Protein 6AHO (pdb70)

B-factor: mean 84.58, std 23.58, range [40.28, 167.99]

Foldseek 3Di:
DLQVLCVQCLPVSNVVRVVVPVVVQQVAVQVVLVVLLVQLLDPPDDVSSNLVSLVVVLVVCCAPPDDRPHHHHDLVSVVVSLVSLCVQQQDPPHDPSSNVSSLSNVLSCCLVQPVPNPPCPVVSLLCSVPPVVRLRSLVSCLVNLVRRCDLCCCAVVCPVVSLLVSLLVQLPDPPRDLSSVLSSLSSLVSSLVSCLVHDDDVCPVVVLVSLQSLLVSLLVQLPDDDDVPDVLSVLSSQLSSLQVLLSSLPRDDCVSPPVVSLVSLLVSLLVVLLVLQVVPVPLVSSFSSNLSSLSSCLSSQADDADLVSLLSVLVSQLRSQFDDPVVVCVCQVAVLVVLCVVVVVDPDDTSLNSLLSRLLRHDAVPLQSSLVSLLVVQVVCLPVLRRNLSSLSNNQSSLPNPDAHDDDPVVVSLVVSLVSLVVQLVVDPHDDSSVLSSLLSVLSSCQRCVVPDPCSLVSLVVSLVSQLVCLVPDPRLSSLLSSLVSVVSNVVRDVDCPSDPVVVLVVVLVSNLVSLVSNQVSHDDSVLLSSLVSLLVSLVSADVPDDPPSLLSSVVSLLVSCVVHLPRPSNLVSSLSSLCSSLPPDADVVLVVCCVSPLVSLLVVLVVCVVVQLEDDSVLLSSLSSLVSSLVSYPPPAFDDLVNCVSPPVSLLSQLLGDQYLSNLLSSLVSNLSNLQGHALVSCVVCVVSLLSSLLVLLDPSYDLSSVLSSLSNLLSCCNRVVPPCVVVLLVVLVSLLVSLLVDDDLVSNLSSVLSVLVSCVVPVVVNCVSQQVDDDPHDGNLQVVLQSLLVSLVPDDDQASVVSSLSSVLSVQLVLDPVQQPHWYFDDWDPVTHGDTHRSNLSSLVVLLVCLVVPPPDDDPDDDPCYGNDDDDDGSNVSSLVSLVVCVVPVGNVVVVSQVVDDVVSNVSNVVSVD

Structure (mmCIF, N/CA/C/O backbone):
data_6AHO
#
_entry.id   6AHO
#
_cell.length_a   116.623
_cell.length_b   116.623
_cell.length_c   189.015
_cell.angle_alpha   90.00
_cell.angle_beta   90.00
_cell.angle_gamma   120.00
#
_symmetry.space_group_name_H-M   'P 31 2 1'
#
loop_
_atom_site.group_PDB
_atom_site.id
_atom_site.type_symbol
_atom_site.label_atom_id
_atom_site.label_alt_id
_atom_site.label_comp_id
_atom_site.label_asym_id
_atom_site.label_entity_id
_atom_site.label_seq_id
_atom_site.pdbx_PDB_ins_code
_atom_site.Cartn_x
_atom_site.Cartn_y
_atom_site.Cartn_z
_atom_site.occupancy
_atom_site.B_iso_or_equiv
_atom_site.auth_seq_id
_atom_site.auth_comp_id
_atom_site.auth_asym_id
_atom_site.auth_atom_id
_atom_site.pdbx_PDB_model_num
ATOM 1 N N . ASP A 1 7 ? -21.081 105.429 97.706 1.00 140.82 2 ASP A N 1
ATOM 2 C CA . ASP A 1 7 ? -21.145 104.503 96.580 1.00 145.22 2 ASP A CA 1
ATOM 3 C C . ASP A 1 7 ? -19.740 104.087 96.167 1.00 149.29 2 ASP A C 1
ATOM 4 O O . ASP A 1 7 ? -19.239 103.073 96.645 1.00 146.70 2 ASP A O 1
ATOM 9 N N . ILE A 1 8 ? -19.091 104.919 95.339 1.00 153.10 3 ILE A N 1
ATOM 10 C CA . ILE A 1 8 ? -17.955 104.478 94.528 1.00 149.21 3 ILE A CA 1
ATOM 11 C C . ILE A 1 8 ? -16.716 104.140 95.362 1.00 148.23 3 ILE A C 1
ATOM 12 O O . ILE A 1 8 ? -15.914 103.292 94.947 1.00 144.93 3 ILE A O 1
ATOM 17 N N . ASN A 1 9 ? -16.540 104.745 96.540 1.00 149.91 4 ASN A N 1
ATOM 18 C CA . ASN A 1 9 ? -15.344 104.460 97.329 1.00 148.14 4 ASN A CA 1
ATOM 19 C C . ASN A 1 9 ? -15.368 103.033 97.872 1.00 151.22 4 ASN A C 1
ATOM 20 O O . ASN A 1 9 ? -14.472 102.234 97.579 1.00 148.81 4 ASN A O 1
ATOM 25 N N . GLU A 1 10 ? -16.390 102.684 98.662 1.00 156.59 5 GLU A N 1
ATOM 26 C CA . GLU A 1 10 ? -16.553 101.298 99.101 1.00 158.50 5 GLU A CA 1
ATOM 27 C C . GLU A 1 10 ? -17.148 100.398 98.020 1.00 158.26 5 GLU A C 1
ATOM 28 O O . GLU A 1 10 ? -17.360 99.196 98.273 1.00 158.80 5 GLU A O 1
ATOM 34 N N . LEU A 1 11 ? -17.466 100.974 96.851 1.00 153.64 6 LEU A N 1
ATOM 35 C CA . LEU A 1 11 ? -17.868 100.188 95.684 1.00 148.54 6 LEU A CA 1
ATOM 36 C C . LEU A 1 11 ? -16.720 99.302 95.200 1.00 146.03 6 LEU A C 1
ATOM 37 O O . LEU A 1 11 ? -16.940 98.182 94.718 1.00 147.62 6 LEU A O 1
ATOM 42 N N . ILE A 1 12 ? -15.486 99.786 95.332 1.00 142.37 7 ILE A N 1
ATOM 43 C CA . ILE A 1 12 ? -14.286 99.003 95.076 1.00 143.32 7 ILE A CA 1
ATOM 44 C C . ILE A 1 12 ? -13.486 98.688 96.346 1.00 151.82 7 ILE A C 1
ATOM 45 O O . ILE A 1 12 ? -12.534 97.909 96.272 1.00 156.31 7 ILE A O 1
ATOM 50 N N . ILE A 1 13 ? -13.867 99.190 97.531 1.00 152.75 8 ILE A N 1
ATOM 51 C CA . ILE A 1 13 ? -13.235 98.659 98.748 1.00 149.77 8 ILE A CA 1
ATOM 52 C C . ILE A 1 13 ? -13.174 97.136 98.666 1.00 151.79 8 ILE A C 1
ATOM 53 O O . ILE A 1 13 ? -12.190 96.500 99.074 1.00 151.16 8 ILE A O 1
ATOM 58 N N . GLY A 1 14 ? -14.193 96.543 98.046 1.00 152.61 9 GLY A N 1
ATOM 59 C CA . GLY A 1 14 ? -14.204 95.142 97.699 1.00 152.37 9 GLY A CA 1
ATOM 60 C C . GLY A 1 14 ? -13.321 94.771 96.523 1.00 152.21 9 GLY A C 1
ATOM 61 O O . GLY A 1 14 ? -12.493 93.863 96.651 1.00 152.86 9 GLY A O 1
ATOM 62 N N . ALA A 1 15 ? -13.477 95.448 95.377 1.00 150.56 10 ALA A N 1
ATOM 63 C CA . ALA A 1 15 ? -12.770 95.013 94.174 1.00 146.42 10 ALA A CA 1
ATOM 64 C C . ALA A 1 15 ? -11.254 95.138 94.316 1.00 149.40 10 ALA A C 1
ATOM 65 O O . ALA A 1 15 ? -10.510 94.427 93.633 1.00 149.20 10 ALA A O 1
ATOM 67 N N . GLN A 1 16 ? -10.773 96.001 95.211 1.00 150.79 11 GLN A N 1
ATOM 68 C CA . GLN A 1 16 ? -9.348 96.008 95.551 1.00 149.14 11 GLN A CA 1
ATOM 69 C C . GLN A 1 16 ? -9.089 95.151 96.794 1.00 149.80 11 GLN A C 1
ATOM 70 O O . GLN A 1 16 ? -9.296 93.935 96.785 1.00 149.75 11 GLN A O 1
ATOM 76 N N . LYS A 1 20 ? -12.441 86.272 97.804 1.00 136.38 15 LYS A N 1
ATOM 77 C CA . LYS A 1 20 ? -12.239 86.687 96.417 1.00 140.94 15 LYS A CA 1
ATOM 78 C C . LYS A 1 20 ? -13.493 86.522 95.548 1.00 149.13 15 LYS A C 1
ATOM 79 O O . LYS A 1 20 ? -13.467 86.837 94.352 1.00 140.74 15 LYS A O 1
ATOM 85 N N . HIS A 1 21 ? -14.583 86.017 96.141 1.00 159.70 16 HIS A N 1
ATOM 86 C CA . HIS A 1 21 ? -15.886 86.201 95.507 1.00 161.17 16 HIS A CA 1
ATOM 87 C C . HIS A 1 21 ? -16.223 87.685 95.444 1.00 160.78 16 HIS A C 1
ATOM 88 O O . HIS A 1 21 ? -16.762 88.166 94.438 1.00 157.09 16 HIS A O 1
ATOM 95 N N . THR A 1 22 ? -15.868 88.415 96.512 1.00 160.85 17 THR A N 1
ATOM 96 C CA . THR A 1 22 ? -16.218 89.826 96.671 1.00 159.06 17 THR A CA 1
ATOM 97 C C . THR A 1 22 ? -15.527 90.750 95.671 1.00 163.41 17 THR A C 1
ATOM 98 O O . THR A 1 22 ? -15.850 91.937 95.613 1.00 164.76 17 THR A O 1
ATOM 102 N N . ARG A 1 23 ? -14.513 90.285 94.954 1.00 163.14 18 ARG A N 1
ATOM 103 C CA . ARG A 1 23 ? -13.810 91.205 94.072 1.00 158.39 18 ARG A CA 1
ATOM 104 C C . ARG A 1 23 ? -14.598 91.338 92.785 1.00 159.37 18 ARG A C 1
ATOM 105 O O . ARG A 1 23 ? -14.864 92.454 92.304 1.00 162.81 18 ARG A O 1
ATOM 113 N N . GLU A 1 24 ? -15.027 90.182 92.245 1.00 155.96 19 GLU A N 1
ATOM 114 C CA . GLU A 1 24 ? -15.730 90.190 90.982 1.00 153.44 19 GLU A CA 1
ATOM 115 C C . GLU A 1 24 ? -17.147 90.663 91.179 1.00 155.68 19 GLU A C 1
ATOM 116 O O . GLU A 1 24 ? -17.791 91.016 90.190 1.00 156.92 19 GLU A O 1
ATOM 122 N N . VAL A 1 25 ? -17.651 90.697 92.433 1.00 155.54 20 VAL A N 1
ATOM 123 C CA . VAL A 1 25 ? -18.959 91.320 92.633 1.00 155.88 20 VAL A CA 1
ATOM 124 C C . VAL A 1 25 ? -18.947 92.626 91.882 1.00 158.72 20 VAL A C 1
ATOM 125 O O . VAL A 1 25 ? -19.724 92.825 90.954 1.00 155.36 20 VAL A O 1
ATOM 129 N N . ALA A 1 26 ? -17.866 93.354 92.062 1.00 162.21 21 ALA A N 1
ATOM 130 C CA . ALA A 1 26 ? -17.714 94.718 91.611 1.00 159.86 21 ALA A CA 1
ATOM 131 C C . ALA A 1 26 ? -16.996 94.826 90.260 1.00 158.14 21 ALA A C 1
ATOM 132 O O . ALA A 1 26 ? -17.355 95.678 89.436 1.00 158.93 21 ALA A O 1
ATOM 134 N N . GLU A 1 27 ? -15.949 94.022 90.024 1.00 156.33 22 GLU A N 1
ATOM 135 C CA . GLU A 1 27 ? -15.108 94.255 88.850 1.00 157.51 22 GLU A CA 1
ATOM 136 C C . GLU A 1 27 ? -15.905 94.061 87.545 1.00 158.91 22 GLU A C 1
ATOM 137 O O . GLU A 1 27 ? -15.581 94.703 86.526 1.00 156.97 22 GLU A O 1
ATOM 143 N N . THR A 1 28 ? -17.006 93.234 87.561 1.00 160.94 23 THR A N 1
ATOM 144 C CA . THR A 1 28 ? -17.991 93.398 86.481 1.00 156.34 23 THR A CA 1
ATOM 145 C C . THR A 1 28 ? -19.199 94.195 86.907 1.00 153.76 23 THR A C 1
ATOM 146 O O . THR A 1 28 ? -19.838 94.762 86.016 1.00 152.29 23 THR A O 1
ATOM 150 N N . GLN A 1 29 ? -19.593 94.181 88.198 1.00 155.09 24 GLN A N 1
ATOM 151 C CA . GLN A 1 29 ? -20.592 95.160 88.644 1.00 160.09 24 GLN A CA 1
ATOM 152 C C . GLN A 1 29 ? -20.299 96.503 88.011 1.00 165.66 24 GLN A C 1
ATOM 153 O O . GLN A 1 29 ? -21.129 97.079 87.301 1.00 164.51 24 GLN A O 1
ATOM 159 N N . LEU A 1 30 ? -19.071 96.974 88.215 1.00 167.99 25 LEU A N 1
ATOM 160 C CA . LEU A 1 30 ? -18.716 98.359 87.935 1.00 160.87 25 LEU A CA 1
ATOM 161 C C . LEU A 1 30 ? -18.513 98.593 86.473 1.00 151.23 25 LEU A C 1
ATOM 162 O O . LEU A 1 30 ? -18.833 99.672 85.965 1.00 148.03 25 LEU A O 1
ATOM 167 N N . LEU A 1 31 ? -17.870 97.644 85.803 1.00 145.66 26 LEU A N 1
ATOM 168 C CA . LEU A 1 31 ? -17.699 97.780 84.377 1.00 146.28 26 LEU A CA 1
ATOM 169 C C . LEU A 1 31 ? -19.033 98.104 83.728 1.00 144.20 26 LEU A C 1
ATOM 170 O O . LEU A 1 31 ? -19.105 98.966 82.843 1.00 143.53 26 LEU A O 1
ATOM 175 N N . GLN A 1 32 ? -20.104 97.441 84.184 1.00 144.55 27 GLN A N 1
ATOM 176 C CA . GLN A 1 32 ? -21.458 97.793 83.773 1.00 148.28 27 GLN A CA 1
ATOM 177 C C . GLN A 1 32 ? -21.644 99.304 83.754 1.00 151.69 27 GLN A C 1
ATOM 178 O O . GLN A 1 32 ? -21.884 99.905 82.698 1.00 151.89 27 GLN A O 1
ATOM 184 N N . TRP A 1 33 ? -21.490 99.928 84.930 1.00 151.09 28 TRP A N 1
ATOM 185 C CA . TRP A 1 33 ? -21.732 101.353 85.130 1.00 150.11 28 TRP A CA 1
ATOM 186 C C . TRP A 1 33 ? -21.215 102.209 83.995 1.00 150.12 28 TRP A C 1
ATOM 187 O O . TRP A 1 33 ? -21.976 102.957 83.372 1.00 149.83 28 TRP A O 1
ATOM 198 N N . CYS A 1 34 ? -19.900 102.143 83.764 1.00 148.39 29 CYS A N 1
ATOM 199 C CA . CYS A 1 34 ? -19.263 102.994 82.766 1.00 145.52 29 CYS A CA 1
ATOM 200 C C . CYS A 1 34 ? -19.871 102.821 81.387 1.00 145.97 29 CYS A C 1
ATOM 201 O O . CYS A 1 34 ? -19.920 103.776 80.606 1.00 153.17 29 CYS A O 1
ATOM 204 N N . ASP A 1 35 ? -20.289 101.601 81.043 1.00 142.79 30 ASP A N 1
ATOM 205 C CA . ASP A 1 35 ? -20.953 101.433 79.758 1.00 139.94 30 ASP A CA 1
ATOM 206 C C . ASP A 1 35 ? -22.287 102.155 79.744 1.00 142.68 30 ASP A C 1
ATOM 207 O O . ASP A 1 35 ? -22.712 102.645 78.692 1.00 144.09 30 ASP A O 1
ATOM 212 N N . SER A 1 36 ? -22.956 102.227 80.898 1.00 145.38 31 SER A N 1
ATOM 213 C CA . SER A 1 36 ? -24.168 103.035 81.033 1.00 151.59 31 SER A CA 1
ATOM 214 C C . SER A 1 36 ? -23.854 104.529 80.908 1.00 154.89 31 SER A C 1
ATOM 215 O O . SER A 1 36 ? -24.293 105.194 79.959 1.00 152.12 31 SER A O 1
ATOM 218 N N . ASP A 1 37 ? -23.082 105.069 81.859 1.00 157.11 32 ASP A N 1
ATOM 219 C CA . ASP A 1 37 ? -22.686 106.483 81.899 1.00 153.07 32 ASP A CA 1
ATOM 220 C C . ASP A 1 37 ? -21.199 106.529 82.250 1.00 149.20 32 ASP A C 1
ATOM 221 O O . ASP A 1 37 ? -20.840 106.434 83.430 1.00 152.32 32 ASP A O 1
ATOM 226 N N . ALA A 1 38 ? -20.336 106.677 81.235 1.00 139.41 33 ALA A N 1
ATOM 227 C CA . ALA A 1 38 ? -18.891 106.640 81.460 1.00 131.68 33 ALA A CA 1
ATOM 228 C C . ALA A 1 38 ? -18.327 107.968 81.947 1.00 134.59 33 ALA A C 1
ATOM 229 O O . ALA A 1 38 ? -17.388 107.986 82.753 1.00 131.44 33 ALA A O 1
ATOM 231 N N . SER A 1 39 ? -18.887 109.080 81.473 1.00 136.19 34 SER A N 1
ATOM 232 C CA . SER A 1 39 ? -18.236 110.372 81.645 1.00 130.67 34 SER A CA 1
ATOM 233 C C . SER A 1 39 ? -18.082 110.747 83.105 1.00 130.98 34 SER A C 1
ATOM 234 O O . SER A 1 39 ? -17.187 111.524 83.455 1.00 134.22 34 SER A O 1
ATOM 237 N N . GLN A 1 40 ? -18.934 110.217 83.973 1.00 126.47 35 GLN A N 1
ATOM 238 C CA . GLN A 1 40 ? -18.845 110.588 85.375 1.00 128.95 35 GLN A CA 1
ATOM 239 C C . GLN A 1 40 ? -18.752 109.361 86.277 1.00 128.08 35 GLN A C 1
ATOM 240 O O . GLN A 1 40 ? -19.005 109.454 87.481 1.00 123.79 35 GLN A O 1
ATOM 246 N N . VAL A 1 41 ? -18.373 108.215 85.711 1.00 127.42 36 VAL A N 1
ATOM 247 C CA . VAL A 1 41 ? -17.676 107.202 86.493 1.00 122.64 36 VAL A CA 1
ATOM 248 C C . VAL A 1 41 ? -16.173 107.473 86.473 1.00 123.10 36 VAL A C 1
ATOM 249 O O . VAL A 1 41 ? -15.483 107.225 87.466 1.00 121.53 36 VAL A O 1
ATOM 253 N N . PHE A 1 42 ? -15.655 108.005 85.363 1.00 122.99 37 PHE A N 1
ATOM 254 C CA . PHE A 1 42 ? -14.276 108.477 85.326 1.00 119.26 37 PHE A CA 1
ATOM 255 C C . PHE A 1 42 ? -14.071 109.632 86.299 1.00 120.82 37 PHE A C 1
ATOM 256 O O . PHE A 1 42 ? -13.208 109.574 87.183 1.00 116.34 37 PHE A O 1
ATOM 264 N N . LYS A 1 43 ? -14.870 110.697 86.143 1.00 120.24 38 LYS A N 1
ATOM 265 C CA . LYS A 1 43 ? -14.807 111.833 87.058 1.00 109.19 38 LYS A CA 1
ATOM 266 C C . LYS A 1 43 ? -14.900 111.383 88.505 1.00 108.84 38 LYS A C 1
ATOM 267 O O . LYS A 1 43 ? -14.225 111.937 89.376 1.00 116.00 38 LYS A O 1
ATOM 273 N N . ALA A 1 44 ? -15.730 110.377 88.784 1.00 109.25 39 ALA A N 1
ATOM 274 C CA . ALA A 1 44 ? -15.780 109.833 90.138 1.00 106.74 39 ALA A CA 1
ATOM 275 C C . ALA A 1 44 ? -14.495 109.087 90.469 1.00 108.19 39 ALA A C 1
ATOM 276 O O . ALA A 1 44 ? -13.931 109.255 91.560 1.00 103.51 39 ALA A O 1
ATOM 278 N N . LEU A 1 45 ? -14.013 108.268 89.531 1.00 109.06 40 LEU A N 1
ATOM 279 C CA . LEU A 1 45 ? -12.758 107.550 89.732 1.00 108.84 40 LEU A CA 1
ATOM 280 C C . LEU A 1 45 ? -11.592 108.515 89.864 1.00 105.80 40 LEU A C 1
ATOM 281 O O . LEU A 1 45 ? -10.780 108.404 90.793 1.00 94.69 40 LEU A O 1
ATOM 286 N N . ALA A 1 46 ? -11.491 109.454 88.916 1.00 108.12 41 ALA A N 1
ATOM 287 C CA . ALA A 1 46 ? -10.490 110.511 88.981 1.00 96.80 41 ALA A CA 1
ATOM 288 C C . ALA A 1 46 ? -10.555 111.254 90.305 1.00 98.28 41 ALA A C 1
ATOM 289 O O . ALA A 1 46 ? -9.522 111.520 90.934 1.00 90.18 41 ALA A O 1
ATOM 291 N N . ASN A 1 47 ? -11.766 111.591 90.750 1.00 98.96 42 ASN A N 1
ATOM 292 C CA . ASN A 1 47 ? -11.891 112.375 91.967 1.00 92.97 42 ASN A CA 1
ATOM 293 C C . ASN A 1 47 ? -11.307 111.639 93.153 1.00 95.04 42 ASN A C 1
ATOM 294 O O . ASN A 1 47 ? -10.765 112.277 94.055 1.00 98.19 42 ASN A O 1
ATOM 299 N N . VAL A 1 48 ? -11.353 110.307 93.150 1.00 98.04 43 VAL A N 1
ATOM 300 C CA . VAL A 1 48 ? -10.778 109.577 94.275 1.00 103.67 43 VAL A CA 1
ATOM 301 C C . VAL A 1 48 ? -9.256 109.598 94.223 1.00 103.63 43 VAL A C 1
ATOM 302 O O . VAL A 1 48 ? -8.595 109.642 95.269 1.00 106.00 43 VAL A O 1
ATOM 306 N N . ALA A 1 49 ? -8.670 109.584 93.024 1.00 101.44 44 ALA A N 1
ATOM 307 C CA . ALA A 1 49 ? -7.216 109.681 92.929 1.00 100.57 44 ALA A CA 1
ATOM 308 C C . ALA A 1 49 ? -6.730 111.075 93.291 1.00 96.93 44 ALA A C 1
ATOM 309 O O . ALA A 1 49 ? -5.653 111.224 93.880 1.00 100.81 44 ALA A O 1
ATOM 311 N N . LEU A 1 50 ? -7.520 112.098 92.970 1.00 92.44 45 LEU A N 1
ATOM 312 C CA . LEU A 1 50 ? -7.153 113.463 93.318 1.00 89.91 45 LEU A CA 1
ATOM 313 C C . LEU A 1 50 ? -7.089 113.671 94.827 1.00 95.97 45 LEU A C 1
ATOM 314 O O . LEU A 1 50 ? -6.249 114.441 95.303 1.00 97.89 45 LEU A O 1
ATOM 319 N N . GLN A 1 51 ? -7.939 112.976 95.594 1.00 112.63 46 GLN A N 1
ATOM 320 C CA . GLN A 1 51 ? -8.105 113.233 97.032 1.00 111.97 46 GLN A CA 1
ATOM 321 C C . GLN A 1 51 ? -6.941 112.642 97.825 1.00 110.51 46 GLN A C 1
ATOM 322 O O . GLN A 1 51 ? -6.793 111.417 97.905 1.00 107.21 46 GLN A O 1
ATOM 328 N N . HIS A 1 52 ? -6.140 113.505 98.460 1.00 108.38 47 HIS A N 1
ATOM 329 C CA . HIS A 1 52 ? -5.105 113.015 99.367 1.00 106.04 47 HIS A CA 1
ATOM 330 C C . HIS A 1 52 ? -5.700 112.274 100.557 1.00 113.31 47 HIS A C 1
ATOM 331 O O . HIS A 1 52 ? -4.992 111.495 101.208 1.00 106.83 47 HIS A O 1
ATOM 338 N N . GLU A 1 53 ? -6.982 112.506 100.850 1.00 123.89 48 GLU A N 1
ATOM 339 C CA . GLU A 1 53 ? -7.740 111.817 101.891 1.00 124.85 48 GLU A CA 1
ATOM 340 C C . GLU A 1 53 ? -8.050 110.365 101.526 1.00 123.23 48 GLU A C 1
ATOM 341 O O . GLU A 1 53 ? -9.217 109.959 101.561 1.00 128.89 48 GLU A O 1
ATOM 347 N N . ALA A 1 54 ? -7.046 109.561 101.181 1.00 113.91 49 ALA A N 1
ATOM 348 C CA . ALA A 1 54 ? -7.370 108.199 100.783 1.00 108.09 49 ALA A CA 1
ATOM 349 C C . ALA A 1 54 ? -6.182 107.284 101.022 1.00 115.24 49 ALA A C 1
ATOM 350 O O . ALA A 1 54 ? -5.024 107.703 100.923 1.00 118.36 49 ALA A O 1
ATOM 352 N N . SER A 1 55 ? -6.494 106.036 101.361 1.00 116.48 50 SER A N 1
ATOM 353 C CA . SER A 1 55 ? -5.497 104.981 101.328 1.00 115.68 50 SER A CA 1
ATOM 354 C C . SER A 1 55 ? -4.782 105.026 99.992 1.00 120.63 50 SER A C 1
ATOM 355 O O . SER A 1 55 ? -5.412 104.896 98.935 1.00 121.98 50 SER A O 1
ATOM 358 N N . LEU A 1 56 ? -3.468 105.248 100.046 1.00 119.20 51 LEU A N 1
ATOM 359 C CA . LEU A 1 56 ? -2.615 105.223 98.865 1.00 111.16 51 LEU A CA 1
ATOM 360 C C . LEU A 1 56 ? -2.928 103.989 98.026 1.00 113.96 51 LEU A C 1
ATOM 361 O O . LEU A 1 56 ? -2.732 103.994 96.808 1.00 122.85 51 LEU A O 1
ATOM 366 N N . GLU A 1 57 ? -3.449 102.942 98.675 1.00 114.24 52 GLU A N 1
ATOM 367 C CA . GLU A 1 57 ? -3.853 101.726 97.976 1.00 118.51 52 GLU A CA 1
ATOM 368 C C . GLU A 1 57 ? -5.063 101.972 97.076 1.00 118.98 52 GLU A C 1
ATOM 369 O O . GLU A 1 57 ? -5.066 101.577 95.902 1.00 108.04 52 GLU A O 1
ATOM 375 N N . SER A 1 58 ? -6.113 102.606 97.615 1.00 122.13 53 SER A N 1
ATOM 376 C CA . SER A 1 58 ? -7.302 102.881 96.810 1.00 121.63 53 SER A CA 1
ATOM 377 C C . SER A 1 58 ? -7.000 103.897 95.715 1.00 127.49 53 SER A C 1
ATOM 378 O O . SER A 1 58 ? -7.398 103.711 94.559 1.00 131.07 53 SER A O 1
ATOM 381 N N . ARG A 1 59 ? -6.290 104.977 96.060 1.00 122.32 54 ARG A N 1
ATOM 382 C CA . ARG A 1 59 ? -5.828 105.921 95.045 1.00 108.87 54 ARG A CA 1
ATOM 383 C C . ARG A 1 59 ? -5.003 105.222 93.975 1.00 106.18 54 ARG A C 1
ATOM 384 O O . ARG A 1 59 ? -5.218 105.431 92.775 1.00 113.36 54 ARG A O 1
ATOM 392 N N . GLN A 1 60 ? -4.036 104.398 94.391 1.00 101.53 55 GLN A N 1
ATOM 393 C CA . GLN A 1 60 ? -3.206 103.702 93.415 1.00 102.92 55 GLN A CA 1
ATOM 394 C C . GLN A 1 60 ? -4.048 102.794 92.534 1.00 108.14 55 GLN A C 1
ATOM 395 O O . GLN A 1 60 ? -3.940 102.825 91.301 1.00 105.99 55 GLN A O 1
ATOM 401 N N . PHE A 1 61 ? -4.897 101.971 93.144 1.00 109.52 56 PHE A N 1
ATOM 402 C CA . PHE A 1 61 ? -5.742 101.145 92.303 1.00 114.27 56 PHE A CA 1
ATOM 403 C C . PHE A 1 61 ? -6.726 101.997 91.518 1.00 113.86 56 PHE A C 1
ATOM 404 O O . PHE A 1 61 ? -6.996 101.693 90.352 1.00 113.44 56 PHE A O 1
ATOM 412 N N . ALA A 1 62 ? -7.246 103.075 92.117 1.00 114.48 57 ALA A N 1
ATOM 413 C CA . ALA A 1 62 ? -8.080 104.002 91.352 1.00 110.77 57 ALA A CA 1
ATOM 414 C C . ALA A 1 62 ? -7.401 104.395 90.044 1.00 107.76 57 ALA A C 1
ATOM 415 O O . ALA A 1 62 ? -8.030 104.380 88.981 1.00 103.86 57 ALA A O 1
ATOM 417 N N . LEU A 1 63 ? -6.102 104.715 90.099 1.00 114.53 58 LEU A N 1
ATOM 418 C CA . LEU A 1 63 ? -5.395 105.161 88.897 1.00 113.83 58 LEU A CA 1
ATOM 419 C C . LEU A 1 63 ? -5.183 104.017 87.913 1.00 112.03 58 LEU A C 1
ATOM 420 O O . LEU A 1 63 ? -5.292 104.215 86.695 1.00 107.38 58 LEU A O 1
ATOM 425 N N . LEU A 1 64 ? -4.869 102.817 88.422 1.00 114.11 59 LEU A N 1
ATOM 426 C CA . LEU A 1 64 ? -4.621 101.674 87.548 1.00 112.24 59 LEU A CA 1
ATOM 427 C C . LEU A 1 64 ? -5.918 101.004 87.117 1.00 112.00 59 LEU A C 1
ATOM 428 O O . LEU A 1 64 ? -5.982 100.437 86.013 1.00 112.68 59 LEU A O 1
ATOM 433 N N . SER A 1 65 ? -6.962 101.084 87.950 1.00 111.41 60 SER A N 1
ATOM 434 C CA . SER A 1 65 ? -8.291 100.774 87.442 1.00 114.74 60 SER A CA 1
ATOM 435 C C . SER A 1 65 ? -8.688 101.774 86.372 1.00 117.31 60 SER A C 1
ATOM 436 O O . SER A 1 65 ? -9.146 101.394 85.286 1.00 115.31 60 SER A O 1
ATOM 439 N N . LEU A 1 66 ? -8.525 103.062 86.674 1.00 121.68 61 LEU A N 1
ATOM 440 C CA . LEU A 1 66 ? -8.598 104.075 85.634 1.00 114.17 61 LEU A CA 1
ATOM 441 C C . LEU A 1 66 ? -7.749 103.674 84.444 1.00 120.02 61 LEU A C 1
ATOM 442 O O . LEU A 1 66 ? -8.306 103.458 83.363 1.00 128.76 61 LEU A O 1
ATOM 447 N N . ARG A 1 67 ? -6.434 103.481 84.657 1.00 123.70 62 ARG A N 1
ATOM 448 C CA . ARG A 1 67 ? -5.486 103.052 83.618 1.00 123.88 62 ARG A CA 1
ATOM 449 C C . ARG A 1 67 ? -6.100 102.086 82.582 1.00 127.40 62 ARG A C 1
ATOM 450 O O . ARG A 1 67 ? -6.200 102.425 81.397 1.00 125.73 62 ARG A O 1
ATOM 458 N N . LYS A 1 68 ? -6.533 100.886 82.995 1.00 130.40 63 LYS A N 1
ATOM 459 C CA . LYS A 1 68 ? -7.077 99.929 82.023 1.00 127.00 63 LYS A CA 1
ATOM 460 C C . LYS A 1 68 ? -8.316 100.498 81.346 1.00 124.37 63 LYS A C 1
ATOM 461 O O . LYS A 1 68 ? -8.447 100.476 80.114 1.00 115.51 63 LYS A O 1
ATOM 467 N N . LEU A 1 69 ? -9.218 101.038 82.165 1.00 125.63 64 LEU A N 1
ATOM 468 C CA . LEU A 1 69 ? -10.465 101.645 81.719 1.00 119.73 64 LEU A CA 1
ATOM 469 C C . LEU A 1 69 ? -10.277 102.581 80.525 1.00 118.93 64 LEU A C 1
ATOM 470 O O . LEU A 1 69 ? -11.036 102.507 79.547 1.00 119.82 64 LEU A O 1
ATOM 475 N N . ILE A 1 70 ? -9.262 103.462 80.581 1.00 119.36 65 ILE A N 1
ATOM 476 C CA . ILE A 1 70 ? -9.198 104.553 79.607 1.00 118.78 65 ILE A CA 1
ATOM 477 C C . ILE A 1 70 ? -9.155 104.012 78.189 1.00 124.83 65 ILE A C 1
ATOM 478 O O . ILE A 1 70 ? -9.892 104.475 77.307 1.00 131.44 65 ILE A O 1
ATOM 483 N N . THR A 1 71 ? -8.286 103.021 77.941 1.00 123.74 66 THR A N 1
ATOM 484 C CA . THR A 1 71 ? -8.043 102.651 76.550 1.00 122.35 66 THR A CA 1
ATOM 485 C C . THR A 1 71 ? -9.248 102.007 75.885 1.00 125.76 66 THR A C 1
ATOM 486 O O . THR A 1 71 ? -9.174 101.670 74.696 1.00 124.37 66 THR A O 1
ATOM 490 N N . MET A 1 72 ? -10.341 101.844 76.623 1.00 129.39 67 MET A N 1
ATOM 491 C CA . MET A 1 72 ? -11.615 101.382 76.104 1.00 126.35 67 MET A CA 1
ATOM 492 C C . MET A 1 72 ? -12.511 102.527 75.622 1.00 130.13 67 MET A C 1
ATOM 493 O O . MET A 1 72 ? -12.872 102.573 74.444 1.00 134.77 67 MET A O 1
ATOM 498 N N . TYR A 1 73 ? -12.877 103.475 76.500 1.00 129.59 68 TYR A N 1
ATOM 499 C CA . TYR A 1 73 ? -13.885 104.498 76.186 1.00 125.64 68 TYR A CA 1
ATOM 500 C C . TYR A 1 73 ? -13.309 105.847 75.818 1.00 121.45 68 TYR A C 1
ATOM 501 O O . TYR A 1 73 ? -14.080 106.782 75.580 1.00 119.05 68 TYR A O 1
ATOM 510 N N . TRP A 1 74 ? -11.993 105.993 75.782 1.00 121.97 69 TRP A N 1
ATOM 511 C CA . TRP A 1 74 ? -11.458 107.319 75.522 1.00 125.10 69 TRP A CA 1
ATOM 512 C C . TRP A 1 74 ? -11.670 107.709 74.064 1.00 127.94 69 TRP A C 1
ATOM 513 O O . TRP A 1 74 ? -12.376 108.677 73.762 1.00 131.35 69 TRP A O 1
ATOM 524 N N . SER A 1 75 ? -11.098 106.938 73.152 1.00 126.05 70 SER A N 1
ATOM 525 C CA . SER A 1 75 ? -11.193 107.178 71.722 1.00 130.17 70 SER A CA 1
ATOM 526 C C . SER A 1 75 ? -10.704 105.915 71.028 1.00 133.79 70 SER A C 1
ATOM 527 O O . SER A 1 75 ? -9.515 105.590 71.139 1.00 132.54 70 SER A O 1
ATOM 530 N N . PRO A 1 76 ? -11.580 105.154 70.341 1.00 131.08 71 PRO A N 1
ATOM 531 C CA . PRO A 1 76 ? -11.091 103.930 69.692 1.00 124.07 71 PRO A CA 1
ATOM 532 C C . PRO A 1 76 ? -9.914 104.276 68.771 1.00 122.57 71 PRO A C 1
ATOM 533 O O . PRO A 1 76 ? -10.146 104.937 67.762 1.00 126.73 71 PRO A O 1
ATOM 537 N N . GLY A 1 77 ? -8.684 103.871 69.100 1.00 120.35 72 GLY A N 1
ATOM 538 C CA . GLY A 1 77 ? -8.397 102.913 70.156 1.00 123.44 72 GLY A CA 1
ATOM 539 C C . GLY A 1 77 ? -8.465 101.574 69.451 1.00 129.18 72 GLY A C 1
ATOM 540 O O . GLY A 1 77 ? -8.866 101.549 68.292 1.00 132.00 72 GLY A O 1
ATOM 541 N N . PHE A 1 78 ? -8.087 100.470 70.096 1.00 130.78 73 PHE A N 1
ATOM 542 C CA . PHE A 1 78 ? -8.311 99.174 69.474 1.00 135.69 73 PHE A CA 1
ATOM 543 C C . PHE A 1 78 ? -9.122 98.222 70.354 1.00 132.30 73 PHE A C 1
ATOM 544 O O . PHE A 1 78 ? -9.277 97.059 69.995 1.00 134.13 73 PHE A O 1
ATOM 552 N N . GLU A 1 79 ? -9.697 98.664 71.474 1.00 125.06 74 GLU A N 1
ATOM 553 C CA . GLU A 1 79 ? -10.697 97.760 72.044 1.00 123.09 74 GLU A CA 1
ATOM 554 C C . GLU A 1 79 ? -11.756 98.439 72.913 1.00 117.28 74 GLU A C 1
ATOM 555 O O . GLU A 1 79 ? -11.919 98.106 74.094 1.00 116.77 74 GLU A O 1
ATOM 561 N N . SER A 1 80 ? -12.537 99.329 72.303 1.00 115.21 75 SER A N 1
ATOM 562 C CA . SER A 1 80 ? -13.681 99.962 72.954 1.00 113.27 75 SER A CA 1
ATOM 563 C C . SER A 1 80 ? -14.727 98.963 73.429 1.00 112.77 75 SER A C 1
ATOM 564 O O . SER A 1 80 ? -15.918 99.272 73.448 1.00 113.92 75 SER A O 1
ATOM 567 N N . ASN A 1 86 ? -18.121 107.678 74.187 1.00 107.40 81 ASN A N 1
ATOM 568 C CA . ASN A 1 86 ? -18.818 107.127 75.344 1.00 119.81 81 ASN A CA 1
ATOM 569 C C . ASN A 1 86 ? -18.465 107.932 76.606 1.00 125.26 81 ASN A C 1
ATOM 570 O O . ASN A 1 86 ? -19.102 107.766 77.647 1.00 129.13 81 ASN A O 1
ATOM 575 N N . VAL A 1 87 ? -17.463 108.816 76.498 1.00 128.19 82 VAL A N 1
ATOM 576 C CA . VAL A 1 87 ? -17.022 109.682 77.592 1.00 124.90 82 VAL A CA 1
ATOM 577 C C . VAL A 1 87 ? -16.985 111.126 77.092 1.00 122.42 82 VAL A C 1
ATOM 578 O O . VAL A 1 87 ? -16.646 111.390 75.934 1.00 129.63 82 VAL A O 1
ATOM 582 N N . GLU A 1 88 ? -17.342 112.069 77.972 1.00 112.46 83 GLU A N 1
ATOM 583 C CA . GLU A 1 88 ? -17.660 113.441 77.566 1.00 112.52 83 GLU A CA 1
ATOM 584 C C . GLU A 1 88 ? -16.400 114.307 77.504 1.00 112.17 83 GLU A C 1
ATOM 585 O O . GLU A 1 88 ? -15.427 114.062 78.224 1.00 123.28 83 GLU A O 1
ATOM 591 N N . ILE A 1 89 ? -16.439 115.340 76.649 1.00 105.89 84 ILE A N 1
ATOM 592 C CA . ILE A 1 89 ? -15.224 116.059 76.252 1.00 102.32 84 ILE A CA 1
ATOM 593 C C . ILE A 1 89 ? -14.628 116.842 77.413 1.00 111.45 84 ILE A C 1
ATOM 594 O O . ILE A 1 89 ? -13.408 116.974 77.528 1.00 109.42 84 ILE A O 1
ATOM 599 N N . ASP A 1 90 ? -15.460 117.432 78.252 1.00 116.06 85 ASP A N 1
ATOM 600 C CA . ASP A 1 90 ? -14.858 118.256 79.283 1.00 109.76 85 ASP A CA 1
ATOM 601 C C . ASP A 1 90 ? -14.490 117.462 80.534 1.00 104.77 85 ASP A C 1
ATOM 602 O O . ASP A 1 90 ? -13.776 118.002 81.384 1.00 103.23 85 ASP A O 1
ATOM 607 N N . VAL A 1 91 ? -14.937 116.206 80.672 1.00 99.90 86 VAL A N 1
ATOM 608 C CA . VAL A 1 91 ? -14.435 115.395 81.780 1.00 97.44 86 VAL A CA 1
ATOM 609 C C . VAL A 1 91 ? -13.021 114.936 81.484 1.00 94.16 86 VAL A C 1
ATOM 610 O O . VAL A 1 91 ? -12.253 114.639 82.408 1.00 104.53 86 VAL A O 1
ATOM 614 N N . LYS A 1 92 ? -12.657 114.855 80.199 1.00 91.04 87 LYS A N 1
ATOM 615 C CA . LYS A 1 92 ? -11.317 114.409 79.833 1.00 90.28 87 LYS A CA 1
ATOM 616 C C . LYS A 1 92 ? -10.302 115.515 80.079 1.00 85.12 87 LYS A C 1
ATOM 617 O O . LYS A 1 92 ? -9.214 115.255 80.602 1.00 86.40 87 LYS A O 1
ATOM 623 N N . ASP A 1 93 ? -10.660 116.765 79.751 1.00 82.19 88 ASP A N 1
ATOM 624 C CA . ASP A 1 93 ? -9.836 117.909 80.132 1.00 81.33 88 ASP A CA 1
ATOM 625 C C . ASP A 1 93 ? -9.592 117.903 81.636 1.00 92.85 88 ASP A C 1
ATOM 626 O O . ASP A 1 93 ? -8.467 118.123 82.099 1.00 102.96 88 ASP A O 1
ATOM 631 N N . PHE A 1 94 ? -10.644 117.633 82.406 1.00 84.70 89 PHE A N 1
ATOM 632 C CA . PHE A 1 94 ? -10.523 117.430 83.842 1.00 79.34 89 PHE A CA 1
ATOM 633 C C . PHE A 1 94 ? -9.564 116.289 84.165 1.00 79.27 89 PHE A C 1
ATOM 634 O O . PHE A 1 94 ? -8.678 116.431 85.017 1.00 86.03 89 PHE A O 1
ATOM 642 N N . ILE A 1 95 ? -9.715 115.148 83.486 1.00 77.79 90 ILE A N 1
ATOM 643 C CA . ILE A 1 95 ? -8.918 113.978 83.849 1.00 79.65 90 ILE A CA 1
ATOM 644 C C . ILE A 1 95 ? -7.470 114.155 83.426 1.00 81.86 90 ILE A C 1
ATOM 645 O O . ILE A 1 95 ? -6.551 113.682 84.102 1.00 80.20 90 ILE A O 1
ATOM 650 N N . ARG A 1 96 ? -7.228 114.856 82.330 1.00 87.39 91 ARG A N 1
ATOM 651 C CA . ARG A 1 96 ? -5.849 115.170 82.003 1.00 83.56 91 ARG A CA 1
ATOM 652 C C . ARG A 1 96 ? -5.230 116.119 83.022 1.00 77.33 91 ARG A C 1
ATOM 653 O O . ARG A 1 96 ? -4.056 115.968 83.379 1.00 80.98 91 ARG A O 1
ATOM 661 N N . GLU A 1 97 ? -5.989 117.121 83.476 1.00 72.37 92 GLU A N 1
ATOM 662 C CA . GLU A 1 97 ? -5.423 118.093 84.404 1.00 73.87 92 GLU A CA 1
ATOM 663 C C . GLU A 1 97 ? -5.202 117.487 85.792 1.00 71.18 92 GLU A C 1
ATOM 664 O O . GLU A 1 97 ? -4.209 117.807 86.454 1.00 62.25 92 GLU A O 1
ATOM 670 N N . VAL A 1 98 ? -6.093 116.601 86.238 1.00 68.23 93 VAL A N 1
ATOM 671 C CA . VAL A 1 98 ? -5.841 115.852 87.462 1.00 68.90 93 VAL A CA 1
ATOM 672 C C . VAL A 1 98 ? -4.600 114.979 87.303 1.00 72.30 93 VAL A C 1
ATOM 673 O O . VAL A 1 98 ? -3.779 114.856 88.225 1.00 69.19 93 VAL A O 1
ATOM 677 N N . LEU A 1 99 ? -4.431 114.380 86.123 1.00 72.97 94 LEU A N 1
ATOM 678 C CA . LEU A 1 99 ? -3.281 113.515 85.882 1.00 72.36 94 LEU A CA 1
ATOM 679 C C . LEU A 1 99 ? -1.981 114.311 85.882 1.00 74.39 94 LEU A C 1
ATOM 680 O O . LEU A 1 99 ? -0.953 113.832 86.380 1.00 71.57 94 LEU A O 1
ATOM 685 N N . LEU A 1 100 ? -1.999 115.523 85.312 1.00 66.23 95 LEU A N 1
ATOM 686 C CA . LEU A 1 100 ? -0.790 116.334 85.334 1.00 65.60 95 LEU A CA 1
ATOM 687 C C . LEU A 1 100 ? -0.489 116.816 86.750 1.00 74.05 95 LEU A C 1
ATOM 688 O O . LEU A 1 100 ? 0.681 116.910 87.136 1.00 67.46 95 LEU A O 1
ATOM 693 N N . LYS A 1 101 ? -1.527 117.092 87.543 1.00 70.00 96 LYS A N 1
ATOM 694 C CA . LYS A 1 101 ? -1.320 117.525 88.916 1.00 66.37 96 LYS A CA 1
ATOM 695 C C . LYS A 1 101 ? -0.568 116.462 89.703 1.00 67.13 96 LYS A C 1
ATOM 696 O O . LYS A 1 101 ? 0.424 116.756 90.378 1.00 64.62 96 LYS A O 1
ATOM 702 N N . LEU A 1 102 ? -1.005 115.205 89.574 1.00 67.02 97 LEU A N 1
ATOM 703 C CA . LEU A 1 102 ? -0.423 114.108 90.337 1.00 65.59 97 LEU A CA 1
ATOM 704 C C . LEU A 1 102 ? 0.971 113.770 89.839 1.00 67.62 97 LEU A C 1
ATOM 705 O O . LEU A 1 102 ? 1.908 113.616 90.630 1.00 75.36 97 LEU A O 1
ATOM 710 N N . CYS A 1 103 ? 1.128 113.673 88.519 1.00 74.15 98 CYS A N 1
ATOM 711 C CA . CYS A 1 103 ? 2.307 113.038 87.938 1.00 73.14 98 CYS A CA 1
ATOM 712 C C . CYS A 1 103 ? 3.537 113.937 87.993 1.00 72.87 98 CYS A C 1
ATOM 713 O O . CYS A 1 103 ? 4.648 113.456 88.249 1.00 71.16 98 CYS A O 1
ATOM 716 N N . LEU A 1 104 ? 3.371 115.234 87.733 1.00 73.79 99 LEU A N 1
ATOM 717 C CA . LEU A 1 104 ? 4.512 116.139 87.666 1.00 72.17 99 LEU A CA 1
ATOM 718 C C . LEU A 1 104 ? 4.974 116.641 89.032 1.00 71.79 99 LEU A C 1
ATOM 719 O O . LEU A 1 104 ? 5.969 117.368 89.085 1.00 72.53 99 LEU A O 1
ATOM 724 N N . ASN A 1 105 ? 4.302 116.292 90.131 1.00 72.59 100 ASN A N 1
ATOM 725 C CA . ASN A 1 105 ? 4.684 116.794 91.451 1.00 70.92 100 ASN A CA 1
ATOM 726 C C . ASN A 1 105 ? 5.634 115.793 92.108 1.00 67.16 100 ASN A C 1
ATOM 727 O O . ASN A 1 105 ? 5.235 114.670 92.435 1.00 67.98 100 ASN A O 1
ATOM 732 N N . ASP A 1 106 ? 6.894 116.195 92.302 1.00 66.29 101 ASP A N 1
ATOM 733 C CA . ASP A 1 106 ? 7.868 115.275 92.886 1.00 69.13 101 ASP A CA 1
ATOM 734 C C . ASP A 1 106 ? 7.468 114.834 94.292 1.00 77.00 101 ASP A C 1
ATOM 735 O O . ASP A 1 106 ? 7.741 113.687 94.683 1.00 71.44 101 ASP A O 1
ATOM 740 N N . ASN A 1 107 ? 6.808 115.720 95.055 1.00 70.45 102 ASN A N 1
ATOM 741 C CA . ASN A 1 107 ? 6.432 115.446 96.439 1.00 76.00 102 ASN A CA 1
ATOM 742 C C . ASN A 1 107 ? 5.311 114.433 96.566 1.00 75.18 102 ASN A C 1
ATOM 743 O O . ASN A 1 107 ? 5.089 113.928 97.667 1.00 95.16 102 ASN A O 1
ATOM 748 N N . GLU A 1 108 ? 4.594 114.129 95.496 1.00 71.14 103 GLU A N 1
ATOM 749 C CA . GLU A 1 108 ? 3.531 113.146 95.591 1.00 73.84 103 GLU A CA 1
ATOM 750 C C . GLU A 1 108 ? 4.133 111.749 95.770 1.00 75.07 103 GLU A C 1
ATOM 751 O O . GLU A 1 108 ? 5.350 111.560 95.711 1.00 70.01 103 GLU A O 1
ATOM 757 N N . ASN A 1 109 ? 3.277 110.771 96.052 1.00 81.85 104 ASN A N 1
ATOM 758 C CA . ASN A 1 109 ? 3.782 109.438 96.350 1.00 85.81 104 ASN A CA 1
ATOM 759 C C . ASN A 1 109 ? 4.166 108.738 95.061 1.00 87.88 104 ASN A C 1
ATOM 760 O O . ASN A 1 109 ? 3.435 108.786 94.068 1.00 89.45 104 ASN A O 1
ATOM 765 N N . THR A 1 110 ? 5.323 108.077 95.080 1.00 87.89 105 THR A N 1
ATOM 766 C CA . THR A 1 110 ? 5.880 107.562 93.839 1.00 84.43 105 THR A CA 1
ATOM 767 C C . THR A 1 110 ? 5.045 106.441 93.235 1.00 86.19 105 THR A C 1
ATOM 768 O O . THR A 1 110 ? 5.330 106.022 92.110 1.00 96.27 105 THR A O 1
ATOM 772 N N . LYS A 1 111 ? 4.024 105.949 93.934 1.00 87.90 106 LYS A N 1
ATOM 773 C CA . LYS A 1 111 ? 3.053 105.074 93.288 1.00 92.19 106 LYS A CA 1
ATOM 774 C C . LYS A 1 111 ? 1.883 105.854 92.710 1.00 86.06 106 LYS A C 1
ATOM 775 O O . LYS A 1 111 ? 1.265 105.398 91.746 1.00 97.83 106 LYS A O 1
ATOM 781 N N . ILE A 1 112 ? 1.560 107.016 93.279 1.00 79.16 107 ILE A N 1
ATOM 782 C CA . ILE A 1 112 ? 0.597 107.909 92.643 1.00 82.98 107 ILE A CA 1
ATOM 783 C C . ILE A 1 112 ? 1.157 108.428 91.329 1.00 80.24 107 ILE A C 1
ATOM 784 O O . ILE A 1 112 ? 0.475 108.433 90.297 1.00 77.98 107 ILE A O 1
ATOM 789 N N . LYS A 1 113 ? 2.409 108.889 91.360 1.00 75.33 108 LYS A N 1
ATOM 790 C CA . LYS A 1 113 ? 3.061 109.417 90.172 1.00 78.10 108 LYS A CA 1
ATOM 791 C C . LYS A 1 113 ? 3.048 108.399 89.037 1.00 92.33 108 LYS A C 1
ATOM 792 O O . LYS A 1 113 ? 2.541 108.669 87.941 1.00 84.68 108 LYS A O 1
ATOM 798 N N . ASN A 1 114 ? 3.607 107.212 89.289 1.00 98.83 109 ASN A N 1
ATOM 799 C CA . ASN A 1 114 ? 3.659 106.191 88.245 1.00 89.83 109 ASN A CA 1
ATOM 800 C C . ASN A 1 114 ? 2.263 105.819 87.776 1.00 86.56 109 ASN A C 1
ATOM 801 O O . ASN A 1 114 ? 2.024 105.664 86.575 1.00 85.66 109 ASN A O 1
ATOM 806 N N . GLY A 1 115 ? 1.329 105.670 88.717 1.00 82.96 110 GLY A N 1
ATOM 807 C CA . GLY A 1 115 ? -0.053 105.418 88.344 1.00 87.28 110 GLY A CA 1
ATOM 808 C C . GLY A 1 115 ? -0.591 106.505 87.435 1.00 89.49 110 GLY A C 1
ATOM 809 O O . GLY A 1 115 ? -1.119 106.231 86.355 1.00 100.86 110 GLY A O 1
ATOM 810 N N . ALA A 1 116 ? -0.433 107.763 87.846 1.00 78.25 111 ALA A N 1
ATOM 811 C CA . ALA A 1 116 ? -0.847 108.865 86.987 1.00 81.22 111 ALA A CA 1
ATOM 812 C C . ALA A 1 116 ? -0.022 108.908 85.698 1.00 82.02 111 ALA A C 1
ATOM 813 O O . ALA A 1 116 ? -0.542 109.237 84.621 1.00 73.64 111 ALA A O 1
ATOM 815 N N . SER A 1 117 ? 1.267 108.568 85.789 1.00 82.81 112 SER A N 1
ATOM 816 C CA . SER A 1 117 ? 2.121 108.533 84.606 1.00 81.38 112 SER A CA 1
ATOM 817 C C . SER A 1 117 ? 1.672 107.470 83.607 1.00 93.39 112 SER A C 1
ATOM 818 O O . SER A 1 117 ? 1.866 107.640 82.392 1.00 88.21 112 SER A O 1
ATOM 821 N N . TYR A 1 118 ? 1.065 106.380 84.092 1.00 97.43 113 TYR A N 1
ATOM 822 C CA . TYR A 1 118 ? 0.591 105.329 83.193 1.00 92.74 113 TYR A CA 1
ATOM 823 C C . TYR A 1 118 ? -0.593 105.807 82.374 1.00 90.26 113 TYR A C 1
ATOM 824 O O . TYR A 1 118 ? -0.656 105.592 81.161 1.00 86.45 113 TYR A O 1
ATOM 833 N N . CYS A 1 119 ? -1.579 106.405 83.036 1.00 93.98 114 CYS A N 1
ATOM 834 C CA . CYS A 1 119 ? -2.732 106.912 82.306 1.00 94.04 114 CYS A CA 1
ATOM 835 C C . CYS A 1 119 ? -2.298 107.953 81.275 1.00 93.30 114 CYS A C 1
ATOM 836 O O . CYS A 1 119 ? -2.635 107.852 80.089 1.00 98.97 114 CYS A O 1
ATOM 839 N N . ILE A 1 120 ? -1.479 108.921 81.701 1.00 89.12 115 ILE A N 1
ATOM 840 C CA . ILE A 1 120 ? -0.987 109.946 80.781 1.00 80.64 115 ILE A CA 1
ATOM 841 C C . ILE A 1 120 ? -0.362 109.310 79.543 1.00 87.81 115 ILE A C 1
ATOM 842 O O . ILE A 1 120 ? -0.647 109.730 78.414 1.00 92.18 115 ILE A O 1
ATOM 847 N N . VAL A 1 121 ? 0.495 108.292 79.720 1.00 86.53 116 VAL A N 1
ATOM 848 C CA . VAL A 1 121 ? 1.238 107.798 78.558 1.00 97.90 116 VAL A CA 1
ATOM 849 C C . VAL A 1 121 ? 0.294 107.115 77.569 1.00 96.66 116 VAL A C 1
ATOM 850 O O . VAL A 1 121 ? 0.499 107.190 76.348 1.00 81.17 116 VAL A O 1
ATOM 854 N N . GLN A 1 122 ? -0.794 106.511 78.064 1.00 94.08 117 GLN A N 1
ATOM 855 C CA . GLN A 1 122 ? -1.771 105.934 77.143 1.00 95.76 117 GLN A CA 1
ATOM 856 C C . GLN A 1 122 ? -2.630 107.014 76.472 1.00 103.55 117 GLN A C 1
ATOM 857 O O . GLN A 1 122 ? -2.813 106.994 75.245 1.00 108.29 117 GLN A O 1
ATOM 863 N N . ILE A 1 123 ? -3.156 107.976 77.247 1.00 93.36 118 ILE A N 1
ATOM 864 C CA . ILE A 1 123 ? -3.883 109.099 76.646 1.00 96.20 118 ILE A CA 1
ATOM 865 C C . ILE A 1 123 ? -3.060 109.719 75.516 1.00 87.32 118 ILE A C 1
ATOM 866 O O . ILE A 1 123 ? -3.566 109.959 74.410 1.00 87.66 118 ILE A O 1
ATOM 871 N N . SER A 1 124 ? -1.784 110.007 75.790 1.00 84.97 119 SER A N 1
ATOM 872 C CA . SER A 1 124 ? -0.908 110.641 74.812 1.00 93.05 119 SER A CA 1
ATOM 873 C C . SER A 1 124 ? -0.892 109.864 73.509 1.00 96.27 119 SER A C 1
ATOM 874 O O . SER A 1 124 ? -1.057 110.439 72.428 1.00 86.75 119 SER A O 1
ATOM 877 N N . ALA A 1 125 ? -0.684 108.549 73.598 1.00 105.74 120 ALA A N 1
ATOM 878 C CA . ALA A 1 125 ? -0.677 107.722 72.400 1.00 97.98 120 ALA A CA 1
ATOM 879 C C . ALA A 1 125 ? -1.924 107.963 71.566 1.00 98.66 120 ALA A C 1
ATOM 880 O O . ALA A 1 125 ? -1.847 108.131 70.345 1.00 91.24 120 ALA A O 1
ATOM 882 N N . VAL A 1 126 ? -3.094 108.013 72.207 1.00 131.31 121 VAL A N 1
ATOM 883 C CA . VAL A 1 126 ? -4.252 108.178 71.308 1.00 113.46 121 VAL A CA 1
ATOM 884 C C . VAL A 1 126 ? -4.385 109.641 70.929 1.00 119.26 121 VAL A C 1
ATOM 885 O O . VAL A 1 126 ? -4.391 110.007 69.736 1.00 143.89 121 VAL A O 1
ATOM 889 N N . ASP A 1 127 ? -4.441 110.499 71.945 1.00 114.55 122 ASP A N 1
ATOM 890 C CA . ASP A 1 127 ? -4.785 111.923 71.802 1.00 98.63 122 ASP A CA 1
ATOM 891 C C . ASP A 1 127 ? -3.654 112.893 71.426 1.00 97.35 122 ASP A C 1
ATOM 892 O O . ASP A 1 127 ? -3.912 114.133 71.551 1.00 89.21 122 ASP A O 1
ATOM 897 N N . PHE A 1 128 ? -2.374 112.455 71.226 1.00 89.41 123 PHE A N 1
ATOM 898 C CA . PHE A 1 128 ? -1.462 113.585 71.461 1.00 85.92 123 PHE A CA 1
ATOM 899 C C . PHE A 1 128 ? -1.559 114.632 70.364 1.00 97.64 123 PHE A C 1
ATOM 900 O O . PHE A 1 128 ? -1.958 115.762 70.675 1.00 112.16 123 PHE A O 1
ATOM 908 N N . PRO A 1 129 ? -1.216 114.333 69.097 1.00 99.90 124 PRO A N 1
ATOM 909 C CA . PRO A 1 129 ? -1.078 115.420 68.116 1.00 100.33 124 PRO A CA 1
ATOM 910 C C . PRO A 1 129 ? -2.065 116.588 68.254 1.00 113.36 124 PRO A C 1
ATOM 911 O O . PRO A 1 129 ? -1.617 117.714 68.524 1.00 118.57 124 PRO A O 1
ATOM 915 N N . ASP A 1 130 ? -3.391 116.345 68.154 1.00 113.38 125 ASP A N 1
ATOM 916 C CA . ASP A 1 130 ? -4.383 117.418 68.097 1.00 111.13 125 ASP A CA 1
ATOM 917 C C . ASP A 1 130 ? -5.341 117.486 69.284 1.00 101.90 125 ASP A C 1
ATOM 918 O O . ASP A 1 130 ? -6.118 118.444 69.371 1.00 97.25 125 ASP A O 1
ATOM 923 N N . GLN A 1 131 ? -5.343 116.504 70.177 1.00 98.89 126 GLN A N 1
ATOM 924 C CA . GLN A 1 131 ? -6.286 116.500 71.288 1.00 104.28 126 GLN A CA 1
ATOM 925 C C . GLN A 1 131 ? -5.614 116.724 72.638 1.00 98.07 126 GLN A C 1
ATOM 926 O O . GLN A 1 131 ? -6.291 116.731 73.673 1.00 100.56 126 GLN A O 1
ATOM 932 N N . TRP A 1 132 ? -4.311 116.904 72.647 1.00 90.89 127 TRP A N 1
ATOM 933 C CA . TRP A 1 132 ? -3.574 117.323 73.817 1.00 85.34 127 TRP A CA 1
ATOM 934 C C . TRP A 1 132 ? -2.421 118.178 73.317 1.00 78.35 127 TRP A C 1
ATOM 935 O O . TRP A 1 132 ? -1.262 117.775 73.448 1.00 77.30 127 TRP A O 1
ATOM 946 N N . PRO A 1 133 ? -2.687 119.330 72.691 1.00 79.49 128 PRO A N 1
ATOM 947 C CA . PRO A 1 133 ? -1.589 120.071 72.044 1.00 78.57 128 PRO A CA 1
ATOM 948 C C . PRO A 1 133 ? -0.485 120.517 72.987 1.00 83.75 128 PRO A C 1
ATOM 949 O O . PRO A 1 133 ? 0.689 120.492 72.600 1.00 97.98 128 PRO A O 1
ATOM 953 N N . GLN A 1 134 ? -0.802 120.911 74.213 1.00 82.12 129 GLN A N 1
ATOM 954 C CA . GLN A 1 134 ? 0.214 121.470 75.091 1.00 79.45 129 GLN A CA 1
ATOM 955 C C . GLN A 1 134 ? 0.910 120.422 75.952 1.00 69.87 129 GLN A C 1
ATOM 956 O O . GLN A 1 134 ? 1.758 120.790 76.774 1.00 74.37 129 GLN A O 1
ATOM 962 N N . LEU A 1 135 ? 0.600 119.132 75.751 1.00 64.72 130 LEU A N 1
ATOM 963 C CA . LEU A 1 135 ? 1.146 118.087 76.615 1.00 65.68 130 LEU A CA 1
ATOM 964 C C . LEU A 1 135 ? 2.644 118.242 76.800 1.00 65.85 130 LEU A C 1
ATOM 965 O O . LEU A 1 135 ? 3.150 118.133 77.922 1.00 81.20 130 LEU A O 1
ATOM 970 N N . LEU A 1 136 ? 3.364 118.549 75.726 1.00 66.99 131 LEU A N 1
ATOM 971 C CA . LEU A 1 136 ? 4.807 118.691 75.824 1.00 64.96 131 LEU A CA 1
ATOM 972 C C . LEU A 1 136 ? 5.231 120.043 76.363 1.00 61.96 131 LEU A C 1
ATOM 973 O O . LEU A 1 136 ? 6.146 120.101 77.187 1.00 70.48 131 LEU A O 1
ATOM 978 N N . THR A 1 137 ? 4.574 121.128 75.972 1.00 60.38 132 THR A N 1
ATOM 979 C CA . THR A 1 137 ? 4.958 122.413 76.549 1.00 68.73 132 THR A CA 1
ATOM 980 C C . THR A 1 137 ? 4.734 122.426 78.066 1.00 73.24 132 THR A C 1
ATOM 981 O O . THR A 1 137 ? 5.530 123.012 78.812 1.00 73.03 132 THR A O 1
ATOM 985 N N . VAL A 1 138 ? 3.684 121.749 78.542 1.00 62.12 133 VAL A N 1
ATOM 986 C CA . VAL A 1 138 ? 3.505 121.565 79.976 1.00 63.17 133 VAL A CA 1
ATOM 987 C C . VAL A 1 138 ? 4.703 120.818 80.557 1.00 74.76 133 VAL A C 1
ATOM 988 O O . VAL A 1 138 ? 5.343 121.274 81.513 1.00 74.83 133 VAL A O 1
ATOM 992 N N . ILE A 1 139 ? 5.035 119.665 79.964 1.00 66.78 134 ILE A N 1
ATOM 993 C CA . ILE A 1 139 ? 6.124 118.835 80.470 1.00 65.12 134 ILE A CA 1
ATOM 994 C C . ILE A 1 139 ? 7.441 119.605 80.444 1.00 73.36 134 ILE A C 1
ATOM 995 O O . ILE A 1 139 ? 8.220 119.575 81.405 1.00 76.56 134 ILE A O 1
ATOM 1000 N N . TYR A 1 140 ? 7.698 120.326 79.357 1.00 73.05 135 TYR A N 1
ATOM 1001 C CA . TYR A 1 140 ? 8.940 121.090 79.263 1.00 74.22 135 TYR A CA 1
ATOM 1002 C C . TYR A 1 140 ? 8.974 122.202 80.298 1.00 69.00 135 TYR A C 1
ATOM 1003 O O . TYR A 1 140 ? 10.031 122.499 80.873 1.00 62.79 135 TYR A O 1
ATOM 1012 N N . ASP A 1 141 ? 7.823 122.818 80.567 1.00 68.68 136 ASP A N 1
ATOM 1013 C CA . ASP A 1 141 ? 7.801 123.872 81.570 1.00 65.28 136 ASP A CA 1
ATOM 1014 C C . ASP A 1 141 ? 7.959 123.285 82.961 1.00 66.26 136 ASP A C 1
ATOM 1015 O O . ASP A 1 141 ? 8.703 123.824 83.787 1.00 69.94 136 ASP A O 1
ATOM 1020 N N . ALA A 1 142 ? 7.279 122.166 83.223 1.00 66.61 137 ALA A N 1
ATOM 1021 C CA . ALA A 1 142 ? 7.477 121.429 84.464 1.00 69.25 137 ALA A CA 1
ATOM 1022 C C . ALA A 1 142 ? 8.953 121.163 84.735 1.00 75.78 137 ALA A C 1
ATOM 1023 O O . ALA A 1 142 ? 9.419 121.337 85.865 1.00 70.31 137 ALA A O 1
ATOM 1025 N N . ILE A 1 143 ? 9.710 120.763 83.706 1.00 79.11 138 ILE A N 1
ATOM 1026 C CA . ILE A 1 143 ? 11.121 120.422 83.899 1.00 71.15 138 ILE A CA 1
ATOM 1027 C C . ILE A 1 143 ? 11.943 121.673 84.189 1.00 76.89 138 ILE A C 1
ATOM 1028 O O . ILE A 1 143 ? 12.739 121.710 85.135 1.00 83.39 138 ILE A O 1
ATOM 1033 N N . SER A 1 144 ? 11.769 122.712 83.377 1.00 75.47 139 SER A N 1
ATOM 1034 C CA . SER A 1 144 ? 12.700 123.833 83.378 1.00 76.92 139 SER A CA 1
ATOM 1035 C C . SER A 1 144 ? 12.321 124.932 84.356 1.00 76.31 139 SER A C 1
ATOM 1036 O O . SER A 1 144 ? 13.197 125.693 84.789 1.00 79.22 139 SER A O 1
ATOM 1039 N N . HIS A 1 145 ? 11.042 125.057 84.706 1.00 75.23 140 HIS A N 1
ATOM 1040 C CA . HIS A 1 145 ? 10.630 126.107 85.621 1.00 82.00 140 HIS A CA 1
ATOM 1041 C C . HIS A 1 145 ? 9.992 125.615 86.913 1.00 86.12 140 HIS A C 1
ATOM 1042 O O . HIS A 1 145 ? 9.978 126.376 87.880 1.00 94.97 140 HIS A O 1
ATOM 1049 N N . GLN A 1 146 ? 9.488 124.378 86.976 1.00 83.41 141 GLN A N 1
ATOM 1050 C CA . GLN A 1 146 ? 9.049 123.793 88.242 1.00 74.79 141 GLN A CA 1
ATOM 1051 C C . GLN A 1 146 ? 10.041 122.774 88.793 1.00 75.99 141 GLN A C 1
ATOM 1052 O O . GLN A 1 146 ? 9.718 122.083 89.760 1.00 70.82 141 GLN A O 1
ATOM 1058 N N . HIS A 1 147 ? 11.219 122.637 88.174 1.00 80.90 142 HIS A N 1
ATOM 1059 C CA . HIS A 1 147 ? 12.262 121.706 88.628 1.00 89.00 142 HIS A CA 1
ATOM 1060 C C . HIS A 1 147 ? 11.732 120.289 88.840 1.00 86.36 142 HIS A C 1
ATOM 1061 O O . HIS A 1 147 ? 12.245 119.542 89.678 1.00 89.91 142 HIS A O 1
ATOM 1068 N N . SER A 1 148 ? 10.712 119.895 88.080 1.00 74.92 143 SER A N 1
ATOM 1069 C CA . SER A 1 148 ? 10.133 118.572 88.260 1.00 63.92 143 SER A CA 1
ATOM 1070 C C . SER A 1 148 ? 11.098 117.503 87.764 1.00 68.82 143 SER A C 1
ATOM 1071 O O . SER A 1 148 ? 11.465 117.471 86.584 1.00 77.13 143 SER A O 1
ATOM 1074 N N . LEU A 1 149 ? 11.535 116.646 88.677 1.00 67.94 144 LEU A N 1
ATOM 1075 C CA . LEU A 1 149 ? 12.364 115.516 88.291 1.00 65.97 144 LEU A CA 1
ATOM 1076 C C . LEU A 1 149 ? 11.536 114.451 87.590 1.00 63.08 144 LEU A C 1
ATOM 1077 O O . LEU A 1 149 ? 11.991 113.844 86.615 1.00 70.22 144 LEU A O 1
ATOM 1082 N N . ASN A 1 150 ? 10.315 114.213 88.065 1.00 56.68 145 ASN A N 1
ATOM 1083 C CA . ASN A 1 150 ? 9.488 113.167 87.476 1.00 61.71 145 ASN A CA 1
ATOM 1084 C C . ASN A 1 150 ? 9.026 113.546 86.070 1.00 68.74 145 ASN A C 1
ATOM 1085 O O . ASN A 1 150 ? 8.764 112.667 85.239 1.00 65.71 145 ASN A O 1
ATOM 1090 N N . ALA A 1 151 ? 8.913 114.842 85.787 1.00 59.57 146 ALA A N 1
ATOM 1091 C CA . ALA A 1 151 ? 8.576 115.256 84.435 1.00 63.61 146 ALA A CA 1
ATOM 1092 C C . ALA A 1 151 ? 9.640 114.789 83.445 1.00 68.96 146 ALA A C 1
ATOM 1093 O O . ALA A 1 151 ? 9.309 114.373 82.333 1.00 59.29 146 ALA A O 1
ATOM 1095 N N . MET A 1 152 ? 10.923 114.833 83.841 1.00 70.19 147 MET A N 1
ATOM 1096 C CA . MET A 1 152 ? 11.979 114.257 83.010 1.00 64.57 147 MET A CA 1
ATOM 1097 C C . MET A 1 152 ? 11.715 112.786 82.748 1.00 69.15 147 MET A C 1
ATOM 1098 O O . MET A 1 152 ? 11.947 112.293 81.639 1.00 70.96 147 MET A O 1
ATOM 1103 N N . SER A 1 153 ? 11.251 112.064 83.768 1.00 65.72 148 SER A N 1
ATOM 1104 C CA . SER A 1 153 ? 10.986 110.640 83.608 1.00 70.90 148 SER A CA 1
ATOM 1105 C C . SER A 1 153 ? 9.779 110.406 82.712 1.00 71.87 148 SER A C 1
ATOM 1106 O O . SER A 1 153 ? 9.784 109.482 81.886 1.00 71.89 148 SER A O 1
ATOM 1109 N N . LEU A 1 154 ? 8.734 111.231 82.857 1.00 69.11 149 LEU A N 1
ATOM 1110 C CA . LEU A 1 154 ? 7.569 111.115 81.982 1.00 60.70 149 LEU A CA 1
ATOM 1111 C C . LEU A 1 154 ? 7.941 111.435 80.541 1.00 74.37 149 LEU A C 1
ATOM 1112 O O . LEU A 1 154 ? 7.519 110.740 79.607 1.00 72.75 149 LEU A O 1
ATOM 1117 N N . LEU A 1 155 ? 8.727 112.494 80.344 1.00 79.39 150 LEU A N 1
ATOM 1118 C CA . LEU A 1 155 ? 9.182 112.838 79.011 1.00 72.68 150 LEU A CA 1
ATOM 1119 C C . LEU A 1 155 ? 9.934 111.678 78.383 1.00 71.26 150 LEU A C 1
ATOM 1120 O O . LEU A 1 155 ? 9.780 111.404 77.190 1.00 62.23 150 LEU A O 1
ATOM 1125 N N . ASN A 1 156 ? 10.719 110.960 79.188 1.00 59.64 151 ASN A N 1
ATOM 1126 C CA . ASN A 1 156 ? 11.543 109.876 78.666 1.00 59.48 151 ASN A CA 1
ATOM 1127 C C . ASN A 1 156 ? 10.694 108.685 78.247 1.00 61.36 151 ASN A C 1
ATOM 1128 O O . ASN A 1 156 ? 11.042 107.967 77.310 1.00 67.05 151 ASN A O 1
ATOM 1133 N N . GLU A 1 157 ? 9.597 108.438 78.938 1.00 72.38 152 GLU A N 1
ATOM 1134 C CA . GLU A 1 157 ? 8.773 107.295 78.589 1.00 70.21 152 GLU A CA 1
ATOM 1135 C C . GLU A 1 157 ? 7.834 107.633 77.454 1.00 70.34 152 GLU A C 1
ATOM 1136 O O . GLU A 1 157 ? 7.422 106.746 76.705 1.00 73.23 152 GLU A O 1
ATOM 1142 N N . ILE A 1 158 ? 7.514 108.912 77.310 1.00 71.52 153 ILE A N 1
ATOM 1143 C CA . ILE A 1 158 ? 6.670 109.407 76.237 1.00 70.73 153 ILE A CA 1
ATOM 1144 C C . ILE A 1 158 ? 7.410 109.403 74.895 1.00 80.01 153 ILE A C 1
ATOM 1145 O O . ILE A 1 158 ? 6.796 109.201 73.842 1.00 84.26 153 ILE A O 1
ATOM 1150 N N . TYR A 1 159 ? 8.732 109.598 74.919 1.00 74.04 154 TYR A N 1
ATOM 1151 C CA . TYR A 1 159 ? 9.513 110.025 73.768 1.00 70.70 154 TYR A CA 1
ATOM 1152 C C . TYR A 1 159 ? 9.359 109.102 72.574 1.00 96.16 154 TYR A C 1
ATOM 1153 O O . TYR A 1 159 ? 8.882 109.519 71.506 1.00 98.39 154 TYR A O 1
ATOM 1162 N N . ASP A 1 160 ? 9.828 107.864 72.759 1.00 103.13 155 ASP A N 1
ATOM 1163 C CA . ASP A 1 160 ? 9.729 106.805 71.764 1.00 103.68 155 ASP A CA 1
ATOM 1164 C C . ASP A 1 160 ? 8.411 106.852 70.989 1.00 111.84 155 ASP A C 1
ATOM 1165 O O . ASP A 1 160 ? 8.403 106.911 69.750 1.00 104.81 155 ASP A O 1
ATOM 1170 N N . ASP A 1 161 ? 7.284 106.879 71.719 1.00 112.77 156 ASP A N 1
ATOM 1171 C CA . ASP A 1 161 ? 5.987 106.579 71.125 1.00 97.36 156 ASP A CA 1
ATOM 1172 C C . ASP A 1 161 ? 5.214 107.800 70.668 1.00 94.41 156 ASP A C 1
ATOM 1173 O O . ASP A 1 161 ? 4.277 107.651 69.884 1.00 112.58 156 ASP A O 1
ATOM 1178 N N . VAL A 1 162 ? 5.552 108.992 71.137 1.00 84.08 157 VAL A N 1
ATOM 1179 C CA . VAL A 1 162 ? 4.813 110.178 70.727 1.00 89.99 157 VAL A CA 1
ATOM 1180 C C . VAL A 1 162 ? 5.693 111.247 70.079 1.00 89.78 157 VAL A C 1
ATOM 1181 O O . VAL A 1 162 ? 5.186 112.005 69.237 1.00 104.67 157 VAL A O 1
ATOM 1185 N N . VAL A 1 163 ? 6.991 111.348 70.362 1.00 74.88 158 VAL A N 1
ATOM 1186 C CA . VAL A 1 163 ? 7.823 112.281 69.602 1.00 91.41 158 VAL A CA 1
ATOM 1187 C C . VAL A 1 163 ? 8.168 111.611 68.274 1.00 87.78 158 VAL A C 1
ATOM 1188 O O . VAL A 1 163 ? 8.920 110.629 68.229 1.00 88.82 158 VAL A O 1
ATOM 1192 N N . SER A 1 164 ? 7.572 112.115 67.199 1.00 88.21 159 SER A N 1
ATOM 1193 C CA . SER A 1 164 ? 7.854 111.607 65.867 1.00 88.22 159 SER A CA 1
ATOM 1194 C C . SER A 1 164 ? 9.147 112.211 65.328 1.00 86.18 159 SER A C 1
ATOM 1195 O O . SER A 1 164 ? 9.646 113.237 65.813 1.00 76.43 159 SER A O 1
ATOM 1198 N N . GLU A 1 165 ? 9.683 111.553 64.301 1.00 88.09 160 GLU A N 1
ATOM 1199 C CA . GLU A 1 165 ? 10.803 112.075 63.525 1.00 79.74 160 GLU A CA 1
ATOM 1200 C C . GLU A 1 165 ? 10.598 113.541 63.156 1.00 73.74 160 GLU A C 1
ATOM 1201 O O . GLU A 1 165 ? 11.524 114.359 63.247 1.00 72.84 160 GLU A O 1
ATOM 1207 N N . GLU A 1 166 ? 9.375 113.887 62.770 1.00 74.60 161 GLU A N 1
ATOM 1208 C CA . GLU A 1 166 ? 9.103 115.227 62.265 1.00 81.42 161 GLU A CA 1
ATOM 1209 C C . GLU A 1 166 ? 8.998 116.261 63.385 1.00 88.91 161 GLU A C 1
ATOM 1210 O O . GLU A 1 166 ? 9.537 117.370 63.255 1.00 86.61 161 GLU A O 1
ATOM 1216 N N . MET A 1 167 ? 8.309 115.925 64.486 1.00 85.99 162 MET A N 1
ATOM 1217 C CA . MET A 1 167 ? 8.294 116.809 65.654 1.00 87.71 162 MET A CA 1
ATOM 1218 C C . MET A 1 167 ? 9.685 116.998 66.232 1.00 79.60 162 MET A C 1
ATOM 1219 O O . MET A 1 167 ? 10.027 118.091 66.703 1.00 73.11 162 MET A O 1
ATOM 1224 N N . PHE A 1 168 ? 10.487 115.930 66.236 1.00 66.84 163 PHE A N 1
ATOM 1225 C CA . PHE A 1 168 ? 11.842 116.024 66.764 1.00 67.90 163 PHE A CA 1
ATOM 1226 C C . PHE A 1 168 ? 12.639 117.121 66.060 1.00 72.13 163 PHE A C 1
ATOM 1227 O O . PHE A 1 168 ? 13.251 117.976 66.712 1.00 82.51 163 PHE A O 1
ATOM 1235 N N . PHE A 1 169 ? 12.608 117.141 64.726 1.00 88.48 164 PHE A N 1
ATOM 1236 C CA . PHE A 1 169 ? 13.511 117.978 63.936 1.00 81.85 164 PHE A CA 1
ATOM 1237 C C . PHE A 1 169 ? 12.910 119.327 63.557 1.00 83.01 164 PHE A C 1
ATOM 1238 O O . PHE A 1 169 ? 13.487 120.375 63.871 1.00 93.84 164 PHE A O 1
ATOM 1246 N N . GLU A 1 170 ? 11.775 119.326 62.859 1.00 72.93 165 GLU A N 1
ATOM 1247 C CA . GLU A 1 170 ? 11.169 120.606 62.519 1.00 86.55 165 GLU A CA 1
ATOM 1248 C C . GLU A 1 170 ? 10.217 121.093 63.607 1.00 96.09 165 GLU A C 1
ATOM 1249 O O . GLU A 1 170 ? 10.173 122.296 63.890 1.00 98.54 165 GLU A O 1
ATOM 1255 N N . GLY A 1 171 ? 9.488 120.181 64.257 1.00 98.82 166 GLY A N 1
ATOM 1256 C CA . GLY A 1 171 ? 8.613 120.544 65.366 1.00 90.94 166 GLY A CA 1
ATOM 1257 C C . GLY A 1 171 ? 9.325 121.112 66.589 1.00 88.36 166 GLY A C 1
ATOM 1258 O O . GLY A 1 171 ? 8.643 121.540 67.529 1.00 92.22 166 GLY A O 1
ATOM 1259 N N . GLY A 1 172 ? 10.660 121.116 66.611 1.00 79.82 167 GLY A N 1
ATOM 1260 C CA . GLY A 1 172 ? 11.412 121.747 67.689 1.00 83.60 167 GLY A CA 1
ATOM 1261 C C . GLY A 1 172 ? 11.464 120.979 68.998 1.00 79.76 167 GLY A C 1
ATOM 1262 O O . GLY A 1 172 ? 11.976 121.506 69.999 1.00 73.66 167 GLY A O 1
ATOM 1263 N N . ILE A 1 173 ? 10.954 119.751 69.023 1.00 65.90 168 ILE A N 1
ATOM 1264 C CA . ILE A 1 173 ? 10.981 118.970 70.245 1.00 66.78 168 ILE A CA 1
ATOM 1265 C C . ILE A 1 173 ? 12.392 118.478 70.528 1.00 78.07 168 ILE A C 1
ATOM 1266 O O . ILE A 1 173 ? 12.811 118.383 71.691 1.00 89.30 168 ILE A O 1
ATOM 1271 N N . GLY A 1 174 ? 13.143 118.147 69.478 1.00 68.17 169 GLY A N 1
ATOM 1272 C CA . GLY A 1 174 ? 14.506 117.689 69.674 1.00 60.44 169 GLY A CA 1
ATOM 1273 C C . GLY A 1 174 ? 15.437 118.775 70.172 1.00 64.42 169 GLY A C 1
ATOM 1274 O O . GLY A 1 174 ? 16.341 118.505 70.967 1.00 69.16 169 GLY A O 1
ATOM 1275 N N . LEU A 1 175 ? 15.247 120.010 69.709 1.00 70.57 170 LEU A N 1
ATOM 1276 C CA . LEU A 1 175 ? 16.108 121.085 70.184 1.00 72.22 170 LEU A CA 1
ATOM 1277 C C . LEU A 1 175 ? 15.725 121.492 71.598 1.00 73.76 170 LEU A C 1
ATOM 1278 O O . LEU A 1 175 ? 16.598 121.782 72.419 1.00 71.70 170 LEU A O 1
ATOM 1283 N N . ALA A 1 176 ? 14.425 121.497 71.895 1.00 72.28 171 ALA A N 1
ATOM 1284 C CA . ALA A 1 176 ? 13.966 121.819 73.241 1.00 64.76 171 ALA A CA 1
ATOM 1285 C C . ALA A 1 176 ? 14.468 120.794 74.250 1.00 73.03 171 ALA A C 1
ATOM 1286 O O . ALA A 1 176 ? 14.902 121.154 75.351 1.00 78.91 171 ALA A O 1
ATOM 1288 N N . THR A 1 177 ? 14.420 119.511 73.891 1.00 63.01 172 THR A N 1
ATOM 1289 C CA . THR A 1 177 ? 14.928 118.471 74.776 1.00 59.81 172 THR A CA 1
ATOM 1290 C C . THR A 1 177 ? 16.422 118.631 75.010 1.00 69.13 172 THR A C 1
ATOM 1291 O O . THR A 1 177 ? 16.885 118.633 76.158 1.00 72.09 172 THR A O 1
ATOM 1295 N N . MET A 1 178 ? 17.192 118.779 73.927 1.00 68.48 173 MET A N 1
ATOM 1296 C CA . MET A 1 178 ? 18.645 118.842 74.044 1.00 65.39 173 MET A CA 1
ATOM 1297 C C . MET A 1 178 ? 19.091 120.020 74.901 1.00 69.71 173 MET A C 1
ATOM 1298 O O . MET A 1 178 ? 20.089 119.922 75.626 1.00 70.03 173 MET A O 1
ATOM 1303 N N . GLU A 1 179 ? 18.393 121.154 74.825 1.00 61.05 174 GLU A N 1
ATOM 1304 C CA . GLU A 1 179 ? 18.887 122.261 75.629 1.00 69.68 174 GLU A CA 1
ATOM 1305 C C . GLU A 1 179 ? 18.529 122.070 77.104 1.00 71.68 174 GLU A C 1
ATOM 1306 O O . GLU A 1 179 ? 19.290 122.501 77.979 1.00 69.26 174 GLU A O 1
ATOM 1312 N N . ILE A 1 180 ? 17.417 121.382 77.392 1.00 69.56 175 ILE A N 1
ATOM 1313 C CA . ILE A 1 180 ? 17.129 120.950 78.758 1.00 67.00 175 ILE A CA 1
ATOM 1314 C C . ILE A 1 180 ? 18.202 119.985 79.246 1.00 67.67 175 ILE A C 1
ATOM 1315 O O . ILE A 1 180 ? 18.776 120.164 80.327 1.00 70.05 175 ILE A O 1
ATOM 1320 N N . VAL A 1 181 ? 18.465 118.935 78.460 1.00 64.82 176 VAL A N 1
ATOM 1321 C CA . VAL A 1 181 ? 19.504 117.962 78.793 1.00 60.39 176 VAL A CA 1
ATOM 1322 C C . VAL A 1 181 ? 20.813 118.672 79.109 1.00 65.37 176 VAL A C 1
ATOM 1323 O O . VAL A 1 181 ? 21.460 118.408 80.130 1.00 77.23 176 VAL A O 1
ATOM 1327 N N . PHE A 1 182 ? 21.212 119.600 78.243 1.00 70.96 177 PHE A N 1
ATOM 1328 C CA . PHE A 1 182 ? 22.494 120.269 78.425 1.00 76.26 177 PHE A CA 1
ATOM 1329 C C . PHE A 1 182 ? 22.494 121.160 79.653 1.00 82.52 177 PHE A C 1
ATOM 1330 O O . PHE A 1 182 ? 23.534 121.312 80.308 1.00 89.63 177 PHE A O 1
ATOM 1338 N N . LYS A 1 183 ? 21.341 121.747 79.985 1.00 79.05 178 LYS A N 1
ATOM 1339 C CA . LYS A 1 183 ? 21.279 122.646 81.127 1.00 77.17 178 LYS A CA 1
ATOM 1340 C C . LYS A 1 183 ? 21.448 121.882 82.434 1.00 76.77 178 LYS A C 1
ATOM 1341 O O . LYS A 1 183 ? 22.109 122.369 83.354 1.00 91.99 178 LYS A O 1
ATOM 1347 N N . VAL A 1 184 ? 20.891 120.671 82.526 1.00 74.44 179 VAL A N 1
ATOM 1348 C CA . VAL A 1 184 ? 21.047 119.867 83.740 1.00 70.30 179 VAL A CA 1
ATOM 1349 C C . VAL A 1 184 ? 22.496 119.430 83.919 1.00 70.72 179 VAL A C 1
ATOM 1350 O O . VAL A 1 184 ? 23.023 119.432 85.036 1.00 83.93 179 VAL A O 1
ATOM 1354 N N . LEU A 1 185 ? 23.165 119.051 82.833 1.00 76.96 180 LEU A N 1
ATOM 1355 C CA . LEU A 1 185 ? 24.493 118.460 82.952 1.00 71.51 180 LEU A CA 1
ATOM 1356 C C . LEU A 1 185 ? 25.588 119.508 83.120 1.00 76.72 180 LEU A C 1
ATOM 1357 O O . LEU A 1 185 ? 26.671 119.182 83.620 1.00 69.30 180 LEU A O 1
ATOM 1362 N N . ASN A 1 186 ? 25.328 120.755 82.730 1.00 85.54 181 ASN A N 1
ATOM 1363 C CA . ASN A 1 186 ? 26.269 121.851 82.921 1.00 79.26 181 ASN A CA 1
ATOM 1364 C C . ASN A 1 186 ? 26.104 122.560 84.263 1.00 80.57 181 ASN A C 1
ATOM 1365 O O . ASN A 1 186 ? 26.890 123.461 84.569 1.00 88.68 181 ASN A O 1
ATOM 1370 N N . THR A 1 187 ? 25.104 122.187 85.058 1.00 81.62 182 THR A N 1
ATOM 1371 C CA . THR A 1 187 ? 24.854 122.796 86.362 1.00 86.77 182 THR A CA 1
ATOM 1372 C C . THR A 1 187 ? 25.493 121.947 87.449 1.00 86.42 182 THR A C 1
ATOM 1373 O O . THR A 1 187 ? 25.110 120.786 87.635 1.00 78.66 182 THR A O 1
ATOM 1377 N N . GLU A 1 188 ? 26.443 122.535 88.181 1.00 92.77 183 GLU A N 1
ATOM 1378 C CA . GLU A 1 188 ? 27.135 121.799 89.235 1.00 94.55 183 GLU A CA 1
ATOM 1379 C C . GLU A 1 188 ? 26.210 121.410 90.377 1.00 87.92 183 GLU A C 1
ATOM 1380 O O . GLU A 1 188 ? 26.577 120.565 91.200 1.00 99.73 183 GLU A O 1
ATOM 1386 N N . THR A 1 189 ? 25.022 121.998 90.447 1.00 83.04 184 THR A N 1
ATOM 1387 C CA . THR A 1 189 ? 24.139 121.813 91.587 1.00 82.84 184 THR A CA 1
ATOM 1388 C C . THR A 1 189 ? 22.940 120.924 91.287 1.00 89.32 184 THR A C 1
ATOM 1389 O O . THR A 1 189 ? 22.140 120.672 92.194 1.00 97.38 184 THR A O 1
ATOM 1393 N N . SER A 1 190 ? 22.776 120.456 90.049 1.00 84.58 185 SER A N 1
ATOM 1394 C CA . SER A 1 190 ? 21.741 119.466 89.777 1.00 77.25 185 SER A CA 1
ATOM 1395 C C . SER A 1 190 ? 22.162 118.146 90.395 1.00 69.77 185 SER A C 1
ATOM 1396 O O . SER A 1 190 ? 23.336 117.770 90.334 1.00 70.30 185 SER A O 1
ATOM 1399 N N . THR A 1 191 ? 21.219 117.453 91.030 1.00 69.88 186 THR A N 1
ATOM 1400 C CA . THR A 1 191 ? 21.610 116.224 91.705 1.00 72.34 186 THR A CA 1
ATOM 1401 C C . THR A 1 191 ? 22.044 115.183 90.684 1.00 86.23 186 THR A C 1
ATOM 1402 O O . THR A 1 191 ? 21.640 115.202 89.513 1.00 92.25 186 THR A O 1
ATOM 1406 N N . LEU A 1 192 ? 22.915 114.290 91.135 1.00 83.21 187 LEU A N 1
ATOM 1407 C CA . LEU A 1 192 ? 23.350 113.200 90.281 1.00 79.14 187 LEU A CA 1
ATOM 1408 C C . LEU A 1 192 ? 22.159 112.382 89.782 1.00 87.23 187 LEU A C 1
ATOM 1409 O O . LEU A 1 192 ? 22.157 111.915 88.637 1.00 94.21 187 LEU A O 1
ATOM 1414 N N . ILE A 1 193 ? 21.115 112.250 90.604 1.00 76.23 188 ILE A N 1
ATOM 1415 C CA . ILE A 1 193 ? 19.885 111.590 90.174 1.00 67.66 188 ILE A CA 1
ATOM 1416 C C . ILE A 1 193 ? 19.267 112.335 88.990 1.00 76.92 188 ILE A C 1
ATOM 1417 O O . ILE A 1 193 ? 18.726 111.721 88.055 1.00 79.31 188 ILE A O 1
ATOM 1422 N N . ALA A 1 194 ? 19.357 113.668 88.992 1.00 73.17 189 ALA A N 1
ATOM 1423 C CA . ALA A 1 194 ? 18.839 114.431 87.860 1.00 61.37 189 ALA A CA 1
ATOM 1424 C C . ALA A 1 194 ? 19.763 114.349 86.648 1.00 66.62 189 ALA A C 1
ATOM 1425 O O . ALA A 1 194 ? 19.295 114.458 85.509 1.00 62.25 189 ALA A O 1
ATOM 1427 N N . LYS A 1 195 ? 21.069 114.186 86.865 1.00 60.67 190 LYS A N 1
ATOM 1428 C CA . LYS A 1 195 ? 21.968 113.977 85.740 1.00 66.20 190 LYS A CA 1
ATOM 1429 C C . LYS A 1 195 ? 21.712 112.626 85.081 1.00 75.70 190 LYS A C 1
ATOM 1430 O O . LYS A 1 195 ? 21.803 112.509 83.853 1.00 81.33 190 LYS A O 1
ATOM 1436 N N . ILE A 1 196 ? 21.362 111.597 85.868 1.00 72.82 191 ILE A N 1
ATOM 1437 C CA . ILE A 1 196 ? 20.953 110.322 85.273 1.00 63.13 191 ILE A CA 1
ATOM 1438 C C . ILE A 1 196 ? 19.758 110.521 84.362 1.00 67.46 191 ILE A C 1
ATOM 1439 O O . ILE A 1 196 ? 19.701 109.966 83.257 1.00 66.00 191 ILE A O 1
ATOM 1444 N N . ALA A 1 197 ? 18.753 111.266 84.842 1.00 51.11 192 ALA A N 1
ATOM 1445 C CA . ALA A 1 197 ? 17.545 111.439 84.049 1.00 61.35 192 ALA A CA 1
ATOM 1446 C C . ALA A 1 197 ? 17.861 112.173 82.759 1.00 61.94 192 ALA A C 1
ATOM 1447 O O . ALA A 1 197 ? 17.344 111.820 81.703 1.00 58.27 192 ALA A O 1
ATOM 1449 N N . ALA A 1 198 ? 18.742 113.172 82.836 1.00 54.41 193 ALA A N 1
ATOM 1450 C CA . ALA A 1 198 ? 19.175 113.920 81.672 1.00 52.72 193 ALA A CA 1
ATOM 1451 C C . ALA A 1 198 ? 19.937 113.029 80.699 1.00 65.23 193 ALA A C 1
ATOM 1452 O O . ALA A 1 198 ? 19.730 113.110 79.478 1.00 61.98 193 ALA A O 1
ATOM 1454 N N . LEU A 1 199 ? 20.801 112.158 81.225 1.00 56.66 194 LEU A N 1
ATOM 1455 C CA . LEU A 1 199 ? 21.563 111.257 80.375 1.00 50.47 194 LEU A CA 1
ATOM 1456 C C . LEU A 1 199 ? 20.660 110.240 79.682 1.00 62.49 194 LEU A C 1
ATOM 1457 O O . LEU A 1 199 ? 20.900 109.885 78.518 1.00 62.83 194 LEU A O 1
ATOM 1462 N N . LYS A 1 200 ? 19.601 109.777 80.362 1.00 57.84 195 LYS A N 1
ATOM 1463 C CA . LYS A 1 200 ? 18.648 108.890 79.694 1.00 56.01 195 LYS A CA 1
ATOM 1464 C C . LYS A 1 200 ? 17.850 109.624 78.621 1.00 68.06 195 LYS A C 1
ATOM 1465 O O . LYS A 1 200 ? 17.488 109.020 77.602 1.00 80.18 195 LYS A O 1
ATOM 1471 N N . LEU A 1 201 ? 17.564 110.912 78.828 1.00 62.14 196 LEU A N 1
ATOM 1472 C CA . LEU A 1 201 ? 16.986 111.716 77.760 1.00 69.86 196 LEU A CA 1
ATOM 1473 C C . LEU A 1 201 ? 17.965 111.886 76.604 1.00 73.52 196 LEU A C 1
ATOM 1474 O O . LEU A 1 201 ? 17.570 111.824 75.435 1.00 64.31 196 LEU A O 1
ATOM 1479 N N . LEU A 1 202 ? 19.242 112.124 76.912 1.00 71.45 197 LEU A N 1
ATOM 1480 C CA . LEU A 1 202 ? 20.241 112.261 75.862 1.00 65.70 197 LEU A CA 1
ATOM 1481 C C . LEU A 1 202 ? 20.240 111.038 74.953 1.00 68.71 197 LEU A C 1
ATOM 1482 O O . LEU A 1 202 ? 20.226 111.165 73.722 1.00 71.72 197 LEU A O 1
ATOM 1487 N N . LYS A 1 203 ? 20.210 109.841 75.545 1.00 58.32 198 LYS A N 1
ATOM 1488 C CA . LYS A 1 203 ? 20.171 108.628 74.741 1.00 53.32 198 LYS A CA 1
ATOM 1489 C C . LYS A 1 203 ? 18.916 108.569 73.888 1.00 64.69 198 LYS A C 1
ATOM 1490 O O . LYS A 1 203 ? 18.974 108.168 72.720 1.00 65.20 198 LYS A O 1
ATOM 1496 N N . ALA A 1 204 ? 17.772 108.961 74.447 1.00 56.45 199 ALA A N 1
ATOM 1497 C CA . ALA A 1 204 ? 16.553 109.017 73.643 1.00 56.81 199 ALA A CA 1
ATOM 1498 C C . ALA A 1 204 ? 16.731 109.940 72.441 1.00 65.03 199 ALA A C 1
ATOM 1499 O O . ALA A 1 204 ? 16.262 109.639 71.332 1.00 72.69 199 ALA A O 1
ATOM 1501 N N . CYS A 1 205 ? 17.409 111.072 72.647 1.00 59.42 200 CYS A N 1
ATOM 1502 C CA . CYS A 1 205 ? 17.653 112.023 71.568 1.00 58.69 200 CYS A CA 1
ATOM 1503 C C . CYS A 1 205 ? 18.619 111.462 70.527 1.00 61.72 200 CYS A C 1
ATOM 1504 O O . CYS A 1 205 ? 18.400 111.620 69.324 1.00 58.42 200 CYS A O 1
ATOM 1507 N N . LEU A 1 206 ? 19.695 110.812 70.981 1.00 63.93 201 LEU A N 1
ATOM 1508 C CA . LEU A 1 206 ? 20.621 110.157 70.073 1.00 56.13 201 LEU A CA 1
ATOM 1509 C C . LEU A 1 206 ? 19.909 109.114 69.219 1.00 64.57 201 LEU A C 1
ATOM 1510 O O . LEU A 1 206 ? 20.225 108.957 68.030 1.00 68.30 201 LEU A O 1
ATOM 1515 N N . LEU A 1 207 ? 18.943 108.401 69.799 1.00 55.12 202 LEU A N 1
ATOM 1516 C CA . LEU A 1 207 ? 18.178 107.433 69.026 1.00 60.83 202 LEU A CA 1
ATOM 1517 C C . LEU A 1 207 ? 17.368 108.119 67.927 1.00 73.36 202 LEU A C 1
ATOM 1518 O O . LEU A 1 207 ? 17.370 107.667 66.775 1.00 64.29 202 LEU A O 1
ATOM 1523 N N . GLN A 1 208 ? 16.681 109.223 68.255 1.00 74.62 203 GLN A N 1
ATOM 1524 C CA . GLN A 1 208 ? 15.913 109.936 67.235 1.00 66.71 203 GLN A CA 1
ATOM 1525 C C . GLN A 1 208 ? 16.821 110.489 66.132 1.00 73.54 203 GLN A C 1
ATOM 1526 O O . GLN A 1 208 ? 16.431 110.522 64.962 1.00 83.73 203 GLN A O 1
ATOM 1532 N N . MET A 1 209 ? 18.022 110.954 66.491 1.00 73.09 204 MET A N 1
ATOM 1533 C CA . MET A 1 209 ? 19.014 111.419 65.525 1.00 71.40 204 MET A CA 1
ATOM 1534 C C . MET A 1 209 ? 19.703 110.281 64.783 1.00 75.16 204 MET A C 1
ATOM 1535 O O . MET A 1 209 ? 20.383 110.537 63.790 1.00 74.18 204 MET A O 1
ATOM 1540 N N . SER A 1 210 ? 19.576 109.045 65.259 1.00 82.66 205 SER A N 1
ATOM 1541 C CA . SER A 1 210 ? 20.215 107.922 64.589 1.00 79.28 205 SER A CA 1
ATOM 1542 C C . SER A 1 210 ? 19.379 107.432 63.413 1.00 97.04 205 SER A C 1
ATOM 1543 O O . SER A 1 210 ? 19.932 107.029 62.379 1.00 91.81 205 SER A O 1
ATOM 1546 N N . SER A 1 211 ? 18.047 107.451 63.560 1.00 108.07 206 SER A N 1
ATOM 1547 C CA . SER A 1 211 ? 17.137 107.191 62.446 1.00 116.33 206 SER A CA 1
ATOM 1548 C C . SER A 1 211 ? 17.035 108.426 61.547 1.00 122.19 206 SER A C 1
ATOM 1549 O O . SER A 1 211 ? 15.935 108.831 61.153 1.00 120.33 206 SER A O 1
ATOM 1552 N N . HIS A 1 212 ? 18.191 109.030 61.250 1.00 123.99 207 HIS A N 1
ATOM 1553 C CA . HIS A 1 212 ? 18.371 110.149 60.315 1.00 121.09 207 HIS A CA 1
ATOM 1554 C C . HIS A 1 212 ? 17.237 111.183 60.299 1.00 114.73 207 HIS A C 1
ATOM 1555 O O . HIS A 1 212 ? 17.413 112.307 59.811 1.00 110.85 207 HIS A O 1
ATOM 1562 N N . ASP A 1 216 ? 18.254 112.326 57.047 1.00 93.37 211 ASP A N 1
ATOM 1563 C CA . ASP A 1 216 ? 19.166 112.640 55.950 1.00 105.60 211 ASP A CA 1
ATOM 1564 C C . ASP A 1 216 ? 18.997 114.083 55.451 1.00 113.08 211 ASP A C 1
ATOM 1565 O O . ASP A 1 216 ? 19.931 114.662 54.895 1.00 117.36 211 ASP A O 1
ATOM 1570 N N . GLU A 1 217 ? 17.803 114.649 55.651 1.00 112.93 212 GLU A N 1
ATOM 1571 C CA . GLU A 1 217 ? 17.477 115.969 55.115 1.00 105.11 212 GLU A CA 1
ATOM 1572 C C . GLU A 1 217 ? 18.496 117.019 55.559 1.00 106.08 212 GLU A C 1
ATOM 1573 O O . GLU A 1 217 ? 18.971 117.011 56.699 1.00 112.80 212 GLU A O 1
ATOM 1579 N N . ALA A 1 218 ? 18.805 117.946 54.646 1.00 102.87 213 ALA A N 1
ATOM 1580 C CA . ALA A 1 218 ? 19.978 118.807 54.797 1.00 99.40 213 ALA A CA 1
ATOM 1581 C C . ALA A 1 218 ? 19.884 119.717 56.017 1.00 86.38 213 ALA A C 1
ATOM 1582 O O . ALA A 1 218 ? 20.857 119.866 56.761 1.00 87.62 213 ALA A O 1
ATOM 1584 N N . SER A 1 219 ? 18.728 120.343 56.235 1.00 88.65 214 SER A N 1
ATOM 1585 C CA . SER A 1 219 ? 18.586 121.333 57.301 1.00 90.25 214 SER A CA 1
ATOM 1586 C C . SER A 1 219 ? 18.819 120.761 58.693 1.00 100.12 214 SER A C 1
ATOM 1587 O O . SER A 1 219 ? 18.965 121.532 59.649 1.00 117.07 214 SER A O 1
ATOM 1590 N N . ARG A 1 220 ? 18.840 119.437 58.837 1.00 93.49 215 ARG A N 1
ATOM 1591 C CA . ARG A 1 220 ? 19.026 118.818 60.143 1.00 79.55 215 ARG A CA 1
ATOM 1592 C C . ARG A 1 220 ? 20.498 118.698 60.512 1.00 91.69 215 ARG A C 1
ATOM 1593 O O . ARG A 1 220 ? 20.830 118.682 61.700 1.00 107.17 215 ARG A O 1
ATOM 1601 N N . LYS A 1 221 ? 21.386 118.637 59.508 1.00 87.38 216 LYS A N 1
ATOM 1602 C CA . LYS A 1 221 ? 22.764 118.191 59.719 1.00 83.18 216 LYS A CA 1
ATOM 1603 C C . LYS A 1 221 ? 23.551 119.162 60.590 1.00 79.79 216 LYS A C 1
ATOM 1604 O O . LYS A 1 221 ? 24.475 118.742 61.302 1.00 69.19 216 LYS A O 1
ATOM 1610 N N . SER A 1 222 ? 23.206 120.452 60.539 1.00 74.83 217 SER A N 1
ATOM 1611 C CA . SER A 1 222 ? 23.808 121.417 61.446 1.00 71.68 217 SER A CA 1
ATOM 1612 C C . SER A 1 222 ? 23.367 121.156 62.877 1.00 79.16 217 SER A C 1
ATOM 1613 O O . SER A 1 222 ? 24.171 121.270 63.810 1.00 84.95 217 SER A O 1
ATOM 1616 N N . PHE A 1 223 ? 22.090 120.805 63.063 1.00 73.26 218 PHE A N 1
ATOM 1617 C CA . PHE A 1 223 ? 21.574 120.490 64.392 1.00 66.79 218 PHE A CA 1
ATOM 1618 C C . PHE A 1 223 ? 22.261 119.259 64.964 1.00 67.11 218 PHE A C 1
ATOM 1619 O O . PHE A 1 223 ? 22.760 119.283 66.098 1.00 64.89 218 PHE A O 1
ATOM 1627 N N . VAL A 1 224 ? 22.304 118.174 64.184 1.00 59.57 219 VAL A N 1
ATOM 1628 C CA . VAL A 1 224 ? 22.905 116.931 64.655 1.00 61.96 219 VAL A CA 1
ATOM 1629 C C . VAL A 1 224 ? 24.375 117.136 64.975 1.00 71.13 219 VAL A C 1
ATOM 1630 O O . VAL A 1 224 ? 24.854 116.760 66.053 1.00 80.84 219 VAL A O 1
ATOM 1634 N N . SER A 1 225 ? 25.111 117.734 64.040 1.00 61.21 220 SER A N 1
ATOM 1635 C CA . SER A 1 225 ? 26.539 117.940 64.232 1.00 64.34 220 SER A CA 1
ATOM 1636 C C . SER A 1 225 ? 26.816 118.731 65.501 1.00 71.93 220 SER A C 1
ATOM 1637 O O . SER A 1 225 ? 27.761 118.421 66.242 1.00 79.49 220 SER A O 1
ATOM 1640 N N . GLN A 1 226 ? 25.995 119.746 65.782 1.00 64.94 221 GLN A N 1
ATOM 1641 C CA . GLN A 1 226 ? 26.253 120.571 66.955 1.00 71.97 221 GLN A CA 1
ATOM 1642 C C . GLN A 1 226 ? 25.833 119.871 68.249 1.00 68.18 221 GLN A C 1
ATOM 1643 O O . GLN A 1 226 ? 26.506 120.024 69.271 1.00 62.88 221 GLN A O 1
ATOM 1649 N N . CYS A 1 227 ? 24.769 119.064 68.218 1.00 65.14 222 CYS A N 1
ATOM 1650 C CA . CYS A 1 227 ? 24.380 118.324 69.412 1.00 67.01 222 CYS A CA 1
ATOM 1651 C C . CYS A 1 227 ? 25.372 117.217 69.733 1.00 76.28 222 CYS A C 1
ATOM 1652 O O . CYS A 1 227 ? 25.592 116.916 70.909 1.00 85.32 222 CYS A O 1
ATOM 1655 N N . LEU A 1 228 ? 25.976 116.598 68.713 1.00 77.83 223 LEU A N 1
ATOM 1656 C CA . LEU A 1 228 ? 26.995 115.584 68.968 1.00 71.41 223 LEU A CA 1
ATOM 1657 C C . LEU A 1 228 ? 28.245 116.203 69.570 1.00 75.57 223 LEU A C 1
ATOM 1658 O O . LEU A 1 228 ? 28.846 115.635 70.490 1.00 82.95 223 LEU A O 1
ATOM 1663 N N . ALA A 1 229 ? 28.653 117.366 69.055 1.00 76.49 224 ALA A N 1
ATOM 1664 C CA . ALA A 1 229 ? 29.861 118.018 69.541 1.00 63.39 224 ALA A CA 1
ATOM 1665 C C . ALA A 1 229 ? 29.687 118.494 70.978 1.00 70.85 224 ALA A C 1
ATOM 1666 O O . ALA A 1 229 ? 30.556 118.260 71.828 1.00 75.44 224 ALA A O 1
ATOM 1668 N N . THR A 1 230 ? 28.572 119.180 71.266 1.00 72.73 225 THR A N 1
ATOM 1669 C CA . THR A 1 230 ? 28.298 119.583 72.645 1.00 75.49 225 THR A CA 1
ATOM 1670 C C . THR A 1 230 ? 28.213 118.365 73.555 1.00 72.86 225 THR A C 1
ATOM 1671 O O . THR A 1 230 ? 28.749 118.381 74.665 1.00 70.77 225 THR A O 1
ATOM 1675 N N . SER A 1 231 ? 27.556 117.291 73.085 1.00 65.64 226 SER A N 1
ATOM 1676 C CA . SER A 1 231 ? 27.451 116.068 73.872 1.00 57.93 226 SER A CA 1
ATOM 1677 C C . SER A 1 231 ? 28.818 115.495 74.191 1.00 65.42 226 SER A C 1
ATOM 1678 O O . SER A 1 231 ? 29.070 115.079 75.327 1.00 67.40 226 SER A O 1
ATOM 1681 N N . LEU A 1 232 ? 29.717 115.458 73.207 1.00 60.57 227 LEU A N 1
ATOM 1682 C CA . LEU A 1 232 ? 31.024 114.880 73.486 1.00 61.92 227 LEU A CA 1
ATOM 1683 C C . LEU A 1 232 ? 31.823 115.720 74.481 1.00 70.17 227 LEU A C 1
ATOM 1684 O O . LEU A 1 232 ? 32.600 115.163 75.269 1.00 74.04 227 LEU A O 1
ATOM 1689 N N . GLN A 1 233 ? 31.642 117.045 74.493 1.00 61.68 228 GLN A N 1
ATOM 1690 C CA . GLN A 1 233 ? 32.431 117.814 75.448 1.00 68.58 228 GLN A CA 1
ATOM 1691 C C . GLN A 1 233 ? 31.839 117.720 76.848 1.00 69.35 228 GLN A C 1
ATOM 1692 O O . GLN A 1 233 ? 32.580 117.631 77.833 1.00 67.34 228 GLN A O 1
ATOM 1698 N N . ILE A 1 234 ? 30.511 117.680 76.952 1.00 70.28 229 ILE A N 1
ATOM 1699 C CA . ILE A 1 234 ? 29.870 117.577 78.255 1.00 68.68 229 ILE A CA 1
ATOM 1700 C C . ILE A 1 234 ? 30.150 116.213 78.889 1.00 79.21 229 ILE A C 1
ATOM 1701 O O . ILE A 1 234 ? 30.481 116.122 80.077 1.00 84.19 229 ILE A O 1
ATOM 1706 N N . LEU A 1 235 ? 30.031 115.133 78.110 1.00 71.32 230 LEU A N 1
ATOM 1707 C CA . LEU A 1 235 ? 30.348 113.811 78.641 1.00 60.99 230 LEU A CA 1
ATOM 1708 C C . LEU A 1 235 ? 31.809 113.679 79.050 1.00 70.53 230 LEU A C 1
ATOM 1709 O O . LEU A 1 235 ? 32.123 112.839 79.902 1.00 83.37 230 LEU A O 1
ATOM 1714 N N . GLY A 1 236 ? 32.711 114.476 78.472 1.00 65.41 231 GLY A N 1
ATOM 1715 C CA . GLY A 1 236 ? 34.090 114.461 78.937 1.00 61.99 231 GLY A CA 1
ATOM 1716 C C . GLY A 1 236 ? 34.245 115.125 80.296 1.00 73.10 231 GLY A C 1
ATOM 1717 O O . GLY A 1 236 ? 34.949 114.615 81.173 1.00 70.55 231 GLY A O 1
ATOM 1718 N N . GLN A 1 237 ? 33.584 116.269 80.488 1.00 73.46 232 GLN A N 1
ATOM 1719 C CA . GLN A 1 237 ? 33.632 116.953 81.772 1.00 73.60 232 GLN A CA 1
ATOM 1720 C C . GLN A 1 237 ? 32.890 116.156 82.834 1.00 82.35 232 GLN A C 1
ATOM 1721 O O . GLN A 1 237 ? 33.310 116.120 84.000 1.00 89.05 232 GLN A O 1
ATOM 1727 N N . LEU A 1 238 ? 31.789 115.502 82.449 1.00 79.83 233 LEU A N 1
ATOM 1728 C CA . LEU A 1 238 ? 31.061 114.656 83.392 1.00 75.54 233 LEU A CA 1
ATOM 1729 C C . LEU A 1 238 ? 31.931 113.513 83.906 1.00 82.49 233 LEU A C 1
ATOM 1730 O O . LEU A 1 238 ? 31.857 113.149 85.085 1.00 79.42 233 LEU A O 1
ATOM 1735 N N . LEU A 1 239 ? 32.761 112.933 83.039 1.00 88.95 234 LEU A N 1
ATOM 1736 C CA . LEU A 1 239 ? 33.605 111.834 83.480 1.00 76.29 234 LEU A CA 1
ATOM 1737 C C . LEU A 1 239 ? 34.781 112.281 84.336 1.00 81.01 234 LEU A C 1
ATOM 1738 O O . LEU A 1 239 ? 35.570 111.418 84.742 1.00 77.70 234 LEU A O 1
ATOM 1743 N N . THR A 1 240 ? 34.930 113.576 84.628 1.00 84.27 235 THR A N 1
ATOM 1744 C CA . THR A 1 240 ? 36.010 114.033 85.499 1.00 86.23 235 THR A CA 1
ATOM 1745 C C . THR A 1 240 ? 35.552 114.393 86.911 1.00 83.92 235 THR A C 1
ATOM 1746 O O . THR A 1 240 ? 36.396 114.745 87.738 1.00 85.68 235 THR A O 1
ATOM 1750 N N . LEU A 1 241 ? 34.257 114.312 87.211 1.00 79.16 236 LEU A N 1
ATOM 1751 C CA . LEU A 1 241 ? 33.793 114.508 88.582 1.00 80.68 236 LEU A CA 1
ATOM 1752 C C . LEU A 1 241 ? 34.228 113.342 89.455 1.00 95.08 236 LEU A C 1
ATOM 1753 O O . LEU A 1 241 ? 34.271 112.195 89.005 1.00 104.95 236 LEU A O 1
ATOM 1758 N N . ASN A 1 242 ? 34.572 113.640 90.713 1.00 98.02 237 ASN A N 1
ATOM 1759 C CA . ASN A 1 242 ? 35.005 112.623 91.675 1.00 97.68 237 ASN A CA 1
ATOM 1760 C C . ASN A 1 242 ? 34.185 112.815 92.942 1.00 100.02 237 ASN A C 1
ATOM 1761 O O . ASN A 1 242 ? 34.636 113.458 93.892 1.00 111.34 237 ASN A O 1
ATOM 1766 N N . PHE A 1 243 ? 32.983 112.236 92.955 1.00 93.95 238 PHE A N 1
ATOM 1767 C CA . PHE A 1 243 ? 32.131 112.221 94.139 1.00 100.07 238 PHE A CA 1
ATOM 1768 C C . PHE A 1 243 ? 32.826 111.486 95.278 1.00 100.23 238 PHE A C 1
ATOM 1769 O O . PHE A 1 243 ? 33.973 111.045 95.140 1.00 104.61 238 PHE A O 1
ATOM 1777 N N . GLY A 1 244 ? 32.147 111.333 96.401 1.00 93.89 239 GLY A N 1
ATOM 1778 C CA . GLY A 1 244 ? 32.656 110.538 97.494 1.00 99.85 239 GLY A CA 1
ATOM 1779 C C . GLY A 1 244 ? 32.204 109.101 97.377 1.00 99.73 239 GLY A C 1
ATOM 1780 O O . GLY A 1 244 ? 31.892 108.601 96.292 1.00 95.30 239 GLY A O 1
ATOM 1781 N N . ASN A 1 245 ? 32.176 108.422 98.524 1.00 100.10 240 ASN A N 1
ATOM 1782 C CA . ASN A 1 245 ? 31.411 107.192 98.667 1.00 95.96 240 ASN A CA 1
ATOM 1783 C C . ASN A 1 245 ? 29.932 107.471 98.858 1.00 94.45 240 ASN A C 1
ATOM 1784 O O . ASN A 1 245 ? 29.182 106.572 99.268 1.00 92.98 240 ASN A O 1
ATOM 1789 N N . VAL A 1 246 ? 29.521 108.699 98.525 1.00 98.45 241 VAL A N 1
ATOM 1790 C CA . VAL A 1 246 ? 28.234 109.231 98.964 1.00 101.27 241 VAL A CA 1
ATOM 1791 C C . VAL A 1 246 ? 27.088 108.339 98.489 1.00 109.83 241 VAL A C 1
ATOM 1792 O O . VAL A 1 246 ? 26.224 107.940 99.283 1.00 125.25 241 VAL A O 1
ATOM 1796 N N . ASP A 1 247 ? 27.070 107.992 97.198 1.00 89.89 242 ASP A N 1
ATOM 1797 C CA . ASP A 1 247 ? 26.155 106.958 96.718 1.00 91.68 242 ASP A CA 1
ATOM 1798 C C . ASP A 1 247 ? 26.812 106.316 95.498 1.00 91.29 242 ASP A C 1
ATOM 1799 O O . ASP A 1 247 ? 26.782 106.886 94.405 1.00 93.64 242 ASP A O 1
ATOM 1804 N N . VAL A 1 248 ? 27.388 105.127 95.684 1.00 79.26 243 VAL A N 1
ATOM 1805 C CA . VAL A 1 248 ? 28.165 104.563 94.590 1.00 86.33 243 VAL A CA 1
ATOM 1806 C C . VAL A 1 248 ? 27.304 103.762 93.626 1.00 87.15 243 VAL A C 1
ATOM 1807 O O . VAL A 1 248 ? 27.709 103.574 92.477 1.00 87.32 243 VAL A O 1
ATOM 1811 N N . ILE A 1 249 ? 26.123 103.292 94.035 1.00 79.92 244 ILE A N 1
ATOM 1812 C CA . ILE A 1 249 ? 25.250 102.655 93.056 1.00 74.47 244 ILE A CA 1
ATOM 1813 C C . ILE A 1 249 ? 24.723 103.689 92.061 1.00 73.51 244 ILE A C 1
ATOM 1814 O O . ILE A 1 249 ? 24.647 103.426 90.859 1.00 82.60 244 ILE A O 1
ATOM 1819 N N . SER A 1 250 ? 24.384 104.884 92.529 1.00 66.77 245 SER A N 1
ATOM 1820 C CA . SER A 1 250 ? 24.048 105.937 91.587 1.00 61.43 245 SER A CA 1
ATOM 1821 C C . SER A 1 250 ? 25.284 106.427 90.842 1.00 76.81 245 SER A C 1
ATOM 1822 O O . SER A 1 250 ? 25.203 106.780 89.655 1.00 82.80 245 SER A O 1
ATOM 1825 N N . GLN A 1 251 ? 26.441 106.441 91.506 1.00 75.05 246 GLN A N 1
ATOM 1826 C CA . GLN A 1 251 ? 27.678 106.808 90.821 1.00 71.65 246 GLN A CA 1
ATOM 1827 C C . GLN A 1 251 ? 27.922 105.900 89.626 1.00 73.50 246 GLN A C 1
ATOM 1828 O O . GLN A 1 251 ? 28.292 106.365 88.541 1.00 76.23 246 GLN A O 1
ATOM 1834 N N . LEU A 1 252 ? 27.720 104.593 89.810 1.00 63.08 247 LEU A N 1
ATOM 1835 C CA . LEU A 1 252 ? 27.993 103.649 88.739 1.00 69.54 247 LEU A CA 1
ATOM 1836 C C . LEU A 1 252 ? 26.906 103.653 87.672 1.00 71.52 247 LEU A C 1
ATOM 1837 O O . LEU A 1 252 ? 27.200 103.351 86.507 1.00 74.46 247 LEU A O 1
ATOM 1842 N N . LYS A 1 253 ? 25.659 103.983 88.032 1.00 57.36 248 LYS A N 1
ATOM 1843 C CA . LYS A 1 253 ? 24.636 104.124 87.002 1.00 61.37 248 LYS A CA 1
ATOM 1844 C C . LYS A 1 253 ? 24.849 105.387 86.180 1.00 68.90 248 LYS A C 1
ATOM 1845 O O . LYS A 1 253 ? 24.559 105.399 84.979 1.00 80.92 248 LYS A O 1
ATOM 1851 N N . PHE A 1 254 ? 25.366 106.440 86.811 1.00 61.41 249 PHE A N 1
ATOM 1852 C CA . PHE A 1 254 ? 25.893 107.610 86.114 1.00 54.53 249 PHE A CA 1
ATOM 1853 C C . PHE A 1 254 ? 26.941 107.231 85.082 1.00 62.37 249 PHE A C 1
ATOM 1854 O O . PHE A 1 254 ? 26.828 107.574 83.900 1.00 66.60 249 PHE A O 1
ATOM 1862 N N . LYS A 1 255 ? 27.983 106.526 85.514 1.00 62.97 250 LYS A N 1
ATOM 1863 C CA . LYS A 1 255 ? 29.068 106.230 84.587 1.00 62.38 250 LYS A CA 1
ATOM 1864 C C . LYS A 1 255 ? 28.608 105.310 83.469 1.00 59.78 250 LYS A C 1
ATOM 1865 O O . LYS A 1 255 ? 29.024 105.484 82.319 1.00 70.94 250 LYS A O 1
ATOM 1871 N N . SER A 1 256 ? 27.748 104.332 83.769 1.00 54.00 251 SER A N 1
ATOM 1872 C CA . SER A 1 256 ? 27.405 103.384 82.720 1.00 63.15 251 SER A CA 1
ATOM 1873 C C . SER A 1 256 ? 26.546 104.038 81.644 1.00 68.82 251 SER A C 1
ATOM 1874 O O . SER A 1 256 ? 26.673 103.688 80.468 1.00 70.55 251 SER A O 1
ATOM 1877 N N . ILE A 1 257 ? 25.704 105.007 82.012 1.00 61.15 252 ILE A N 1
ATOM 1878 C CA . ILE A 1 257 ? 24.901 105.679 81.001 1.00 64.14 252 ILE A CA 1
ATOM 1879 C C . ILE A 1 257 ? 25.752 106.671 80.201 1.00 68.61 252 ILE A C 1
ATOM 1880 O O . ILE A 1 257 ? 25.473 106.914 79.015 1.00 62.32 252 ILE A O 1
ATOM 1885 N N . ILE A 1 258 ? 26.812 107.234 80.798 1.00 55.20 253 ILE A N 1
ATOM 1886 C CA . ILE A 1 258 ? 27.742 108.035 80.006 1.00 49.16 253 ILE A CA 1
ATOM 1887 C C . ILE A 1 258 ? 28.417 107.161 78.956 1.00 60.73 253 ILE A C 1
ATOM 1888 O O . ILE A 1 258 ? 28.379 107.458 77.757 1.00 64.35 253 ILE A O 1
ATOM 1893 N N . TYR A 1 259 ? 29.020 106.051 79.385 1.00 52.44 254 TYR A N 1
ATOM 1894 C CA . TYR A 1 259 ? 29.693 105.188 78.428 1.00 50.21 254 TYR A CA 1
ATOM 1895 C C . TYR A 1 259 ? 28.721 104.577 77.424 1.00 56.59 254 TYR A C 1
ATOM 1896 O O . TYR A 1 259 ? 29.098 104.341 76.269 1.00 58.78 254 TYR A O 1
ATOM 1905 N N . GLU A 1 260 ? 27.468 104.362 77.812 1.00 47.77 255 GLU A N 1
ATOM 1906 C CA . GLU A 1 260 ? 26.510 103.856 76.840 1.00 49.21 255 GLU A CA 1
ATOM 1907 C C . GLU A 1 260 ? 26.222 104.895 75.749 1.00 56.64 255 GLU A C 1
ATOM 1908 O O . GLU A 1 260 ? 26.124 104.549 74.566 1.00 60.47 255 GLU A O 1
ATOM 1914 N N . ASN A 1 261 ? 26.099 106.174 76.127 1.00 55.42 256 ASN A N 1
ATOM 1915 C CA . ASN A 1 261 ? 25.934 107.238 75.145 1.00 53.62 256 ASN A CA 1
ATOM 1916 C C . ASN A 1 261 ? 27.180 107.388 74.272 1.00 68.53 256 ASN A C 1
ATOM 1917 O O . ASN A 1 261 ? 27.077 107.573 73.046 1.00 65.09 256 ASN A O 1
ATOM 1922 N N . LEU A 1 262 ? 28.366 107.316 74.888 1.00 61.25 257 LEU A N 1
ATOM 1923 C CA . LEU A 1 262 ? 29.608 107.370 74.123 1.00 61.84 257 LEU A CA 1
ATOM 1924 C C . LEU A 1 262 ? 29.651 106.270 73.065 1.00 64.97 257 LEU A C 1
ATOM 1925 O O . LEU A 1 262 ? 29.907 106.548 71.893 1.00 62.32 257 LEU A O 1
ATOM 1930 N N . VAL A 1 263 ? 29.396 105.014 73.463 1.00 67.35 258 VAL A N 1
ATOM 1931 C CA . VAL A 1 263 ? 29.295 103.917 72.501 1.00 56.62 258 VAL A CA 1
ATOM 1932 C C . VAL A 1 263 ? 28.363 104.296 71.361 1.00 63.37 258 VAL A C 1
ATOM 1933 O O . VAL A 1 263 ? 28.664 104.076 70.181 1.00 57.06 258 VAL A O 1
ATOM 1937 N N . PHE A 1 264 ? 27.210 104.869 71.701 1.00 58.16 259 PHE A N 1
ATOM 1938 C CA . PHE A 1 264 ? 26.197 105.108 70.683 1.00 59.14 259 PHE A CA 1
ATOM 1939 C C . PHE A 1 264 ? 26.639 106.187 69.690 1.00 62.04 259 PHE A C 1
ATOM 1940 O O . PHE A 1 264 ? 26.387 106.063 68.489 1.00 67.33 259 PHE A O 1
ATOM 1948 N N . ILE A 1 265 ? 27.290 107.249 70.171 1.00 63.78 260 ILE A N 1
ATOM 1949 C CA . ILE A 1 265 ? 27.817 108.280 69.285 1.00 58.83 260 ILE A CA 1
ATOM 1950 C C . ILE A 1 265 ? 28.916 107.712 68.403 1.00 59.46 260 ILE A C 1
ATOM 1951 O O . ILE A 1 265 ? 28.965 107.984 67.197 1.00 65.14 260 ILE A O 1
ATOM 1956 N N . LYS A 1 266 ? 29.804 106.905 68.984 1.00 55.44 261 LYS A N 1
ATOM 1957 C CA . LYS A 1 266 ? 30.903 106.322 68.222 1.00 57.07 261 LYS A CA 1
ATOM 1958 C C . LYS A 1 266 ? 30.411 105.382 67.129 1.00 64.13 261 LYS A C 1
ATOM 1959 O O . LYS A 1 266 ? 31.048 105.283 66.081 1.00 66.58 261 LYS A O 1
ATOM 1965 N N . ASN A 1 267 ? 29.286 104.699 67.346 1.00 66.95 262 ASN A N 1
ATOM 1966 C CA . ASN A 1 267 ? 28.874 103.593 66.487 1.00 63.31 262 ASN A CA 1
ATOM 1967 C C . ASN A 1 267 ? 27.867 103.985 65.410 1.00 71.46 262 ASN A C 1
ATOM 1968 O O . ASN A 1 267 ? 27.819 103.331 64.366 1.00 77.58 262 ASN A O 1
ATOM 1973 N N . ASP A 1 268 ? 27.050 105.015 65.633 1.00 62.24 263 ASP A N 1
ATOM 1974 C CA . ASP A 1 268 ? 25.942 105.335 64.742 1.00 63.01 263 ASP A CA 1
ATOM 1975 C C . ASP A 1 268 ? 26.082 106.682 64.039 1.00 64.77 263 ASP A C 1
ATOM 1976 O O . ASP A 1 268 ? 25.115 107.151 63.428 1.00 61.20 263 ASP A O 1
ATOM 1981 N N . PHE A 1 269 ? 27.249 107.316 64.108 1.00 59.87 264 PHE A N 1
ATOM 1982 C CA . PHE A 1 269 ? 27.510 108.544 63.379 1.00 53.77 264 PHE A CA 1
ATOM 1983 C C . PHE A 1 269 ? 28.891 108.424 62.748 1.00 62.23 264 PHE A C 1
ATOM 1984 O O . PHE A 1 269 ? 29.724 107.634 63.195 1.00 63.79 264 PHE A O 1
ATOM 1992 N N . SER A 1 270 ? 29.115 109.163 61.660 1.00 66.48 265 SER A N 1
ATOM 1993 C CA . SER A 1 270 ? 30.401 109.043 60.986 1.00 64.63 265 SER A CA 1
ATOM 1994 C C . SER A 1 270 ? 31.508 109.642 61.856 1.00 70.11 265 SER A C 1
ATOM 1995 O O . SER A 1 270 ? 31.246 110.362 62.828 1.00 61.27 265 SER A O 1
ATOM 1998 N N . ARG A 1 271 ? 32.767 109.350 61.486 1.00 63.46 266 ARG A N 1
ATOM 1999 C CA . ARG A 1 271 ? 33.895 109.661 62.357 1.00 73.16 266 ARG A CA 1
ATOM 2000 C C . ARG A 1 271 ? 34.254 111.129 62.379 1.00 70.04 266 ARG A C 1
ATOM 2001 O O . ARG A 1 271 ? 35.016 111.547 63.255 1.00 88.38 266 ARG A O 1
ATOM 2009 N N . LYS A 1 272 ? 33.760 111.927 61.444 1.00 68.09 267 LYS A N 1
ATOM 2010 C CA . LYS A 1 272 ? 33.908 113.363 61.642 1.00 74.65 267 LYS A CA 1
ATOM 2011 C C . LYS A 1 272 ? 33.279 113.806 62.964 1.00 79.49 267 LYS A C 1
ATOM 2012 O O . LYS A 1 272 ? 33.693 114.825 63.528 1.00 86.85 267 LYS A O 1
ATOM 2018 N N . HIS A 1 273 ? 32.324 113.044 63.493 1.00 64.62 268 HIS A N 1
ATOM 2019 C CA . HIS A 1 273 ? 31.616 113.429 64.702 1.00 60.50 268 HIS A CA 1
ATOM 2020 C C . HIS A 1 273 ? 32.286 112.921 65.977 1.00 66.32 268 HIS A C 1
ATOM 2021 O O . HIS A 1 273 ? 31.837 113.266 67.075 1.00 65.48 268 HIS A O 1
ATOM 2028 N N . PHE A 1 274 ? 33.358 112.136 65.855 1.00 64.66 269 PHE A N 1
ATOM 2029 C CA . PHE A 1 274 ? 34.081 111.603 67.008 1.00 64.89 269 PHE A CA 1
ATOM 2030 C C . PHE A 1 274 ? 35.542 111.436 66.583 1.00 66.36 269 PHE A C 1
ATOM 2031 O O . PHE A 1 274 ? 35.959 110.352 66.168 1.00 66.95 269 PHE A O 1
ATOM 2039 N N . SER A 1 275 ? 36.307 112.518 66.716 1.00 71.85 270 SER A N 1
ATOM 2040 C CA . SER A 1 275 ? 37.708 112.531 66.311 1.00 79.32 270 SER A CA 1
ATOM 2041 C C . SER A 1 275 ? 38.531 111.507 67.085 1.00 87.71 270 SER A C 1
ATOM 2042 O O . SER A 1 275 ? 38.298 111.248 68.269 1.00 93.77 270 SER A O 1
ATOM 2045 N N . SER A 1 276 ? 39.527 110.936 66.402 1.00 93.37 271 SER A N 1
ATOM 2046 C CA . SER A 1 276 ? 40.382 109.924 67.015 1.00 92.30 271 SER A CA 1
ATOM 2047 C C . SER A 1 276 ? 41.132 110.450 68.229 1.00 94.49 271 SER A C 1
ATOM 2048 O O . SER A 1 276 ? 41.566 109.648 69.059 1.00 89.61 271 SER A O 1
ATOM 2051 N N . GLU A 1 277 ? 41.323 111.769 68.338 1.00 91.96 272 GLU A N 1
ATOM 2052 C CA . GLU A 1 277 ? 41.927 112.329 69.539 1.00 84.80 272 GLU A CA 1
ATOM 2053 C C . GLU A 1 277 ? 40.913 112.403 70.665 1.00 92.15 272 GLU A C 1
ATOM 2054 O O . GLU A 1 277 ? 41.243 112.111 71.825 1.00 109.03 272 GLU A O 1
ATOM 2060 N N . LEU A 1 278 ? 39.672 112.779 70.351 1.00 80.55 273 LEU A N 1
ATOM 2061 C CA . LEU A 1 278 ? 38.616 112.587 71.336 1.00 78.16 273 LEU A CA 1
ATOM 2062 C C . LEU A 1 278 ? 38.516 111.120 71.736 1.00 78.29 273 LEU A C 1
ATOM 2063 O O . LEU A 1 278 ? 38.357 110.801 72.920 1.00 88.41 273 LEU A O 1
ATOM 2068 N N . GLN A 1 279 ? 38.641 110.213 70.763 1.00 71.79 274 GLN A N 1
ATOM 2069 C CA . GLN A 1 279 ? 38.638 108.784 71.067 1.00 76.33 274 GLN A CA 1
ATOM 2070 C C . GLN A 1 279 ? 39.748 108.416 72.049 1.00 78.15 274 GLN A C 1
ATOM 2071 O O . GLN A 1 279 ? 39.536 107.602 72.953 1.00 71.64 274 GLN A O 1
ATOM 2077 N N . LYS A 1 280 ? 40.939 109.004 71.886 1.00 80.27 275 LYS A N 1
ATOM 2078 C CA . LYS A 1 280 ? 42.063 108.643 72.742 1.00 77.03 275 LYS A CA 1
ATOM 2079 C C . LYS A 1 280 ? 41.882 109.168 74.164 1.00 85.48 275 LYS A C 1
ATOM 2080 O O . LYS A 1 280 ? 42.328 108.518 75.117 1.00 98.11 275 LYS A O 1
ATOM 2086 N N . GLN A 1 281 ? 41.240 110.328 74.337 1.00 73.70 276 GLN A N 1
ATOM 2087 C CA . GLN A 1 281 ? 40.925 110.795 75.686 1.00 70.16 276 GLN A CA 1
ATOM 2088 C C . GLN A 1 281 ? 39.988 109.826 76.387 1.00 72.06 276 GLN A C 1
ATOM 2089 O O . GLN A 1 281 ? 40.277 109.341 77.485 1.00 84.89 276 GLN A O 1
ATOM 2095 N N . PHE A 1 282 ? 38.838 109.550 75.769 1.00 71.48 277 PHE A N 1
ATOM 2096 C CA . PHE A 1 282 ? 37.866 108.664 76.390 1.00 68.73 277 PHE A CA 1
ATOM 2097 C C . PHE A 1 282 ? 38.410 107.251 76.556 1.00 69.75 277 PHE A C 1
ATOM 2098 O O . PHE A 1 282 ? 38.048 106.567 77.518 1.00 72.24 277 PHE A O 1
ATOM 2106 N N . LYS A 1 283 ? 39.282 106.792 75.655 1.00 67.62 278 LYS A N 1
ATOM 2107 C CA . LYS A 1 283 ? 39.907 105.488 75.874 1.00 74.72 278 LYS A CA 1
ATOM 2108 C C . LYS A 1 283 ? 40.637 105.462 77.212 1.00 79.57 278 LYS A C 1
ATOM 2109 O O . LYS A 1 283 ? 40.567 104.472 77.951 1.00 73.34 278 LYS A O 1
ATOM 2115 N N . ILE A 1 284 ? 41.314 106.560 77.546 1.00 79.26 279 ILE A N 1
ATOM 2116 C CA . ILE A 1 284 ? 42.077 106.639 78.782 1.00 79.01 279 ILE A CA 1
ATOM 2117 C C . ILE A 1 284 ? 41.143 106.712 79.977 1.00 80.02 279 ILE A C 1
ATOM 2118 O O . ILE A 1 284 ? 41.285 105.952 80.943 1.00 78.38 279 ILE A O 1
ATOM 2123 N N . MET A 1 285 ? 40.183 107.643 79.937 1.00 81.36 280 MET A N 1
ATOM 2124 C CA . MET A 1 285 ? 39.196 107.725 81.009 1.00 75.77 280 MET A CA 1
ATOM 2125 C C . MET A 1 285 ? 38.497 106.384 81.208 1.00 72.99 280 MET A C 1
ATOM 2126 O O . MET A 1 285 ? 38.218 105.982 82.341 1.00 81.89 280 MET A O 1
ATOM 2131 N N . ALA A 1 286 ? 38.237 105.658 80.116 1.00 72.05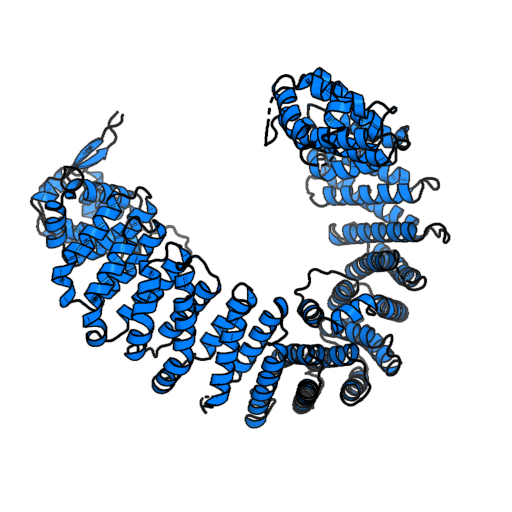 281 ALA A N 1
ATOM 2132 C CA . ALA A 1 286 ? 37.516 104.393 80.211 1.00 61.50 281 ALA A CA 1
ATOM 2133 C C . ALA A 1 286 ? 38.389 103.290 80.790 1.00 67.91 281 ALA A C 1
ATOM 2134 O O . ALA A 1 286 ? 37.890 102.419 81.510 1.00 76.30 281 ALA A O 1
ATOM 2136 N N . ILE A 1 287 ? 39.685 103.286 80.472 1.00 64.12 282 ILE A N 1
ATOM 2137 C CA . ILE A 1 287 ? 40.573 102.289 81.068 1.00 68.74 282 ILE A CA 1
ATOM 2138 C C . ILE A 1 287 ? 40.742 102.571 82.556 1.00 68.92 282 ILE A C 1
ATOM 2139 O O . ILE A 1 287 ? 40.749 101.651 83.385 1.00 62.21 282 ILE A O 1
ATOM 2144 N N . GLN A 1 288 ? 40.853 103.852 82.915 1.00 71.05 283 GLN A N 1
ATOM 2145 C CA . GLN A 1 288 ? 40.886 104.245 84.315 1.00 67.00 283 GLN A CA 1
ATOM 2146 C C . GLN A 1 288 ? 39.636 103.776 85.033 1.00 79.39 283 GLN A C 1
ATOM 2147 O O . GLN A 1 288 ? 39.716 103.110 86.068 1.00 95.92 283 GLN A O 1
ATOM 2153 N N . ASP A 1 289 ? 38.463 104.109 84.495 1.00 77.49 284 ASP A N 1
ATOM 2154 C CA . ASP A 1 289 ? 37.227 103.763 85.182 1.00 70.05 284 ASP A CA 1
ATOM 2155 C C . ASP A 1 289 ? 36.990 102.268 85.220 1.00 72.65 284 ASP A C 1
ATOM 2156 O O . ASP A 1 289 ? 36.254 101.792 86.087 1.00 78.06 284 ASP A O 1
ATOM 2161 N N . LEU A 1 290 ? 37.574 101.517 84.293 1.00 85.60 285 LEU A N 1
ATOM 2162 C CA . LEU A 1 290 ? 37.547 100.069 84.432 1.00 88.04 285 LEU A CA 1
ATOM 2163 C C . LEU A 1 290 ? 38.325 99.642 85.676 1.00 86.80 285 LEU A C 1
ATOM 2164 O O . LEU A 1 290 ? 37.959 98.669 86.349 1.00 71.17 285 LEU A O 1
ATOM 2169 N N . GLU A 1 291 ? 39.389 100.383 86.007 1.00 87.12 286 GLU A N 1
ATOM 2170 C CA . GLU A 1 291 ? 40.157 100.116 87.219 1.00 89.89 286 GLU A CA 1
ATOM 2171 C C . GLU A 1 291 ? 39.384 100.561 88.455 1.00 89.03 286 GLU A C 1
ATOM 2172 O O . GLU A 1 291 ? 39.236 99.793 89.412 1.00 84.10 286 GLU A O 1
ATOM 2178 N N . ASN A 1 292 ? 38.870 101.799 88.445 1.00 82.90 287 ASN A N 1
ATOM 2179 C CA . ASN A 1 292 ? 38.075 102.287 89.570 1.00 76.70 287 ASN A CA 1
ATOM 2180 C C . ASN A 1 292 ? 36.957 101.314 89.909 1.00 79.37 287 ASN A C 1
ATOM 2181 O O . ASN A 1 292 ? 36.747 100.969 91.073 1.00 91.62 287 ASN A O 1
ATOM 2186 N N . VAL A 1 293 ? 36.235 100.849 88.893 1.00 73.15 288 VAL A N 1
ATOM 2187 C CA . VAL A 1 293 ? 35.042 100.040 89.113 1.00 71.91 288 VAL A CA 1
ATOM 2188 C C . VAL A 1 293 ? 35.393 98.677 89.697 1.00 75.79 288 VAL A C 1
ATOM 2189 O O . VAL A 1 293 ? 34.606 98.094 90.458 1.00 69.29 288 VAL A O 1
ATOM 2193 N N . THR A 1 294 ? 36.563 98.141 89.346 1.00 88.56 289 THR A N 1
ATOM 2194 C CA . THR A 1 294 ? 36.957 96.812 89.794 1.00 94.75 289 THR A CA 1
ATOM 2195 C C . THR A 1 294 ? 37.643 96.841 91.152 1.00 98.87 289 THR A C 1
ATOM 2196 O O . THR A 1 294 ? 37.635 95.826 91.857 1.00 93.99 289 THR A O 1
ATOM 2200 N N . HIS A 1 295 ? 38.209 97.984 91.540 1.00 104.96 290 HIS A N 1
ATOM 2201 C CA . HIS A 1 295 ? 38.817 98.192 92.855 1.00 98.60 290 HIS A CA 1
ATOM 2202 C C . HIS A 1 295 ? 37.906 98.980 93.786 1.00 99.82 290 HIS A C 1
ATOM 2203 O O . HIS A 1 295 ? 38.349 99.849 94.534 1.00 111.14 290 HIS A O 1
ATOM 2210 N N . ILE A 1 296 ? 36.608 98.706 93.709 1.00 96.99 291 ILE A N 1
ATOM 2211 C CA . ILE A 1 296 ? 35.690 98.967 94.808 1.00 107.36 291 ILE A CA 1
ATOM 2212 C C . ILE A 1 296 ? 35.051 97.615 95.090 1.00 121.50 291 ILE A C 1
ATOM 2213 O O . ILE A 1 296 ? 34.637 97.314 96.220 1.00 125.08 291 ILE A O 1
ATOM 2218 N N . ASN A 1 297 ? 35.035 96.776 94.055 1.00 122.97 292 ASN A N 1
ATOM 2219 C CA . ASN A 1 297 ? 34.308 95.512 94.028 1.00 120.24 292 ASN A CA 1
ATOM 2220 C C . ASN A 1 297 ? 35.230 94.299 94.219 1.00 117.94 292 ASN A C 1
ATOM 2221 O O . ASN A 1 297 ? 36.037 93.957 93.345 1.00 112.71 292 ASN A O 1
ATOM 2226 N N . PRO A 1 307 ? 21.444 94.763 96.188 1.00 125.85 302 PRO A N 1
ATOM 2227 C CA . PRO A 1 307 ? 22.731 94.219 95.742 1.00 121.32 302 PRO A CA 1
ATOM 2228 C C . PRO A 1 307 ? 23.520 95.192 94.884 1.00 114.25 302 PRO A C 1
ATOM 2229 O O . PRO A 1 307 ? 22.941 96.047 94.207 1.00 115.64 302 PRO A O 1
ATOM 2233 N N . LEU A 1 308 ? 24.843 95.044 94.913 1.00 104.86 303 LEU A N 1
ATOM 2234 C CA . LEU A 1 308 ? 25.752 95.968 94.250 1.00 92.46 303 LEU A CA 1
ATOM 2235 C C . LEU A 1 308 ? 26.525 95.357 93.098 1.00 99.70 303 LEU A C 1
ATOM 2236 O O . LEU A 1 308 ? 26.795 96.061 92.128 1.00 106.30 303 LEU A O 1
ATOM 2241 N N . LEU A 1 309 ? 26.893 94.072 93.175 1.00 95.32 304 LEU A N 1
ATOM 2242 C CA . LEU A 1 309 ? 27.844 93.519 92.213 1.00 89.71 304 LEU A CA 1
ATOM 2243 C C . LEU A 1 309 ? 27.319 93.593 90.779 1.00 93.09 304 LEU A C 1
ATOM 2244 O O . LEU A 1 309 ? 28.077 93.906 89.856 1.00 97.15 304 LEU A O 1
ATOM 2249 N N . GLU A 1 310 ? 26.038 93.302 90.558 1.00 88.32 305 GLU A N 1
ATOM 2250 C CA . GLU A 1 310 ? 25.563 93.472 89.196 1.00 104.89 305 GLU A CA 1
ATOM 2251 C C . GLU A 1 310 ? 25.264 94.931 88.869 1.00 102.01 305 GLU A C 1
ATOM 2252 O O . GLU A 1 310 ? 24.891 95.227 87.729 1.00 115.60 305 GLU A O 1
ATOM 2258 N N . THR A 1 311 ? 25.431 95.854 89.819 1.00 83.38 306 THR A N 1
ATOM 2259 C CA . THR A 1 311 ? 25.503 97.253 89.414 1.00 82.60 306 THR A CA 1
ATOM 2260 C C . THR A 1 311 ? 26.877 97.568 88.840 1.00 80.74 306 THR A C 1
ATOM 2261 O O . THR A 1 311 ? 26.986 98.240 87.811 1.00 94.23 306 THR A O 1
ATOM 2265 N N . VAL A 1 312 ? 27.932 97.066 89.471 1.00 71.70 307 VAL A N 1
ATOM 2266 C CA . VAL A 1 312 ? 29.273 97.336 88.974 1.00 84.42 307 VAL A CA 1
ATOM 2267 C C . VAL A 1 312 ? 29.589 96.438 87.783 1.00 87.25 307 VAL A C 1
ATOM 2268 O O . VAL A 1 312 ? 30.282 96.856 86.849 1.00 88.56 307 VAL A O 1
ATOM 2272 N N . HIS A 1 313 ? 29.049 95.220 87.762 1.00 86.99 308 HIS A N 1
ATOM 2273 C CA . HIS A 1 313 ? 29.240 94.345 86.611 1.00 85.47 308 HIS A CA 1
ATOM 2274 C C . HIS A 1 313 ? 28.549 94.907 85.374 1.00 86.93 308 HIS A C 1
ATOM 2275 O O . HIS A 1 313 ? 29.128 94.925 84.280 1.00 84.99 308 HIS A O 1
ATOM 2282 N N . ASP A 1 314 ? 27.313 95.379 85.526 1.00 74.05 309 ASP A N 1
ATOM 2283 C CA . ASP A 1 314 ? 26.613 95.945 84.387 1.00 65.26 309 ASP A CA 1
ATOM 2284 C C . ASP A 1 314 ? 27.193 97.297 83.996 1.00 72.90 309 ASP A C 1
ATOM 2285 O O . ASP A 1 314 ? 27.161 97.666 82.817 1.00 82.78 309 ASP A O 1
ATOM 2290 N N . CYS A 1 315 ? 27.746 98.046 84.946 1.00 73.55 310 CYS A N 1
ATOM 2291 C CA . CYS A 1 315 ? 28.479 99.245 84.559 1.00 66.61 310 CYS A CA 1
ATOM 2292 C C . CYS A 1 315 ? 29.680 98.897 83.685 1.00 75.87 310 CYS A C 1
ATOM 2293 O O . CYS A 1 315 ? 29.884 99.494 82.623 1.00 62.82 310 CYS A O 1
ATOM 2296 N N . SER A 1 316 ? 30.496 97.936 84.122 1.00 76.58 311 SER A N 1
ATOM 2297 C CA . SER A 1 316 ? 31.699 97.614 83.368 1.00 77.33 311 SER A CA 1
ATOM 2298 C C . SER A 1 316 ? 31.390 97.055 81.973 1.00 78.46 311 SER A C 1
ATOM 2299 O O . SER A 1 316 ? 32.251 97.120 81.089 1.00 68.64 311 SER A O 1
ATOM 2302 N N . ILE A 1 317 ? 30.185 96.524 81.741 1.00 72.82 312 ILE A N 1
ATOM 2303 C CA . ILE A 1 317 ? 29.825 96.091 80.388 1.00 59.63 312 ILE A CA 1
ATOM 2304 C C . ILE A 1 317 ? 29.891 97.263 79.419 1.00 69.20 312 ILE A C 1
ATOM 2305 O O . ILE A 1 317 ? 30.374 97.130 78.287 1.00 70.01 312 ILE A O 1
ATOM 2310 N N . TYR A 1 318 ? 29.416 98.433 79.847 1.00 60.50 313 TYR A N 1
ATOM 2311 C CA . TYR A 1 318 ? 29.385 99.587 78.961 1.00 60.06 313 TYR A CA 1
ATOM 2312 C C . TYR A 1 318 ? 30.747 100.227 78.799 1.00 57.93 313 TYR A C 1
ATOM 2313 O O . TYR A 1 318 ? 31.067 100.735 77.720 1.00 68.18 313 TYR A O 1
ATOM 2322 N N . ILE A 1 319 ? 31.546 100.243 79.856 1.00 47.46 314 ILE A N 1
ATOM 2323 C CA . ILE A 1 319 ? 32.943 100.634 79.708 1.00 58.32 314 ILE A CA 1
ATOM 2324 C C . ILE A 1 319 ? 33.629 99.741 78.678 1.00 61.39 314 ILE A C 1
ATOM 2325 O O . ILE A 1 319 ? 34.340 100.219 77.787 1.00 63.62 314 ILE A O 1
ATOM 2330 N N . VAL A 1 320 ? 33.439 98.424 78.797 1.00 61.48 315 VAL A N 1
ATOM 2331 C CA . VAL A 1 320 ? 34.110 97.504 77.890 1.00 61.94 315 VAL A CA 1
ATOM 2332 C C . VAL A 1 320 ? 33.533 97.633 76.487 1.00 58.02 315 VAL A C 1
ATOM 2333 O O . VAL A 1 320 ? 34.267 97.567 75.502 1.00 57.74 315 VAL A O 1
ATOM 2337 N N . GLU A 1 321 ? 32.217 97.837 76.382 1.00 60.71 316 GLU A N 1
ATOM 2338 C CA . GLU A 1 321 ? 31.575 98.071 75.091 1.00 53.31 316 GLU A CA 1
ATOM 2339 C C . GLU A 1 321 ? 32.188 99.270 74.379 1.00 62.94 316 GLU A C 1
ATOM 2340 O O . GLU A 1 321 ? 32.398 99.236 73.162 1.00 85.98 316 GLU A O 1
ATOM 2346 N N . PHE A 1 322 ? 32.513 100.329 75.120 1.00 65.24 317 PHE A N 1
ATOM 2347 C CA . PHE A 1 322 ? 33.167 101.481 74.506 1.00 63.51 317 PHE A CA 1
ATOM 2348 C C . PHE A 1 322 ? 34.606 101.165 74.095 1.00 76.04 317 PHE A C 1
ATOM 2349 O O . PHE A 1 322 ? 35.049 101.555 73.005 1.00 84.65 317 PHE A O 1
ATOM 2357 N N . LEU A 1 323 ? 35.371 100.488 74.959 1.00 77.75 318 LEU A N 1
ATOM 2358 C CA . LEU A 1 323 ? 36.725 100.107 74.559 1.00 71.68 318 LEU A CA 1
ATOM 2359 C C . LEU A 1 323 ? 36.701 99.218 73.324 1.00 72.42 318 LEU A C 1
ATOM 2360 O O . LEU A 1 323 ? 37.591 99.307 72.470 1.00 74.73 318 LEU A O 1
ATOM 2365 N N . THR A 1 324 ? 35.687 98.355 73.209 1.00 68.04 319 THR A N 1
ATOM 2366 C CA . THR A 1 324 ? 35.520 97.581 71.988 1.00 70.97 319 THR A CA 1
ATOM 2367 C C . THR A 1 324 ? 35.319 98.495 70.792 1.00 67.37 319 THR A C 1
ATOM 2368 O O . THR A 1 324 ? 35.806 98.205 69.698 1.00 67.89 319 THR A O 1
ATOM 2372 N N . SER A 1 325 ? 34.610 99.609 70.986 1.00 66.18 320 SER A N 1
ATOM 2373 C CA . SER A 1 325 ? 34.206 100.471 69.883 1.00 66.13 320 SER A CA 1
ATOM 2374 C C . SER A 1 325 ? 35.327 101.387 69.402 1.00 73.96 320 SER A C 1
ATOM 2375 O O . SER A 1 325 ? 35.211 101.966 68.312 1.00 65.97 320 SER A O 1
ATOM 2378 N N . VAL A 1 326 ? 36.398 101.532 70.184 1.00 68.60 321 VAL A N 1
ATOM 2379 C CA . VAL A 1 326 ? 37.605 102.251 69.792 1.00 57.05 321 VAL A CA 1
ATOM 2380 C C . VAL A 1 326 ? 38.832 101.338 69.839 1.00 66.06 321 VAL A C 1
ATOM 2381 O O . VAL A 1 326 ? 39.965 101.816 69.919 1.00 70.87 321 VAL A O 1
ATOM 2385 N N . CYS A 1 327 ? 38.623 100.020 69.787 1.00 62.72 322 CYS A N 1
ATOM 2386 C CA . CYS A 1 327 ? 39.730 99.078 69.916 1.00 75.46 322 CYS A CA 1
ATOM 2387 C C . CYS A 1 327 ? 40.680 99.062 68.716 1.00 83.55 322 CYS A C 1
ATOM 2388 O O . CYS A 1 327 ? 41.610 98.246 68.721 1.00 88.74 322 CYS A O 1
ATOM 2391 N N . THR A 1 328 ? 40.490 99.899 67.686 1.00 80.72 323 THR A N 1
ATOM 2392 C CA . THR A 1 328 ? 41.532 100.012 66.670 1.00 74.80 323 THR A CA 1
ATOM 2393 C C . THR A 1 328 ? 42.651 100.957 67.092 1.00 81.32 323 THR A C 1
ATOM 2394 O O . THR A 1 328 ? 43.727 100.930 66.484 1.00 84.17 323 THR A O 1
ATOM 2398 N N . LEU A 1 329 ? 42.438 101.763 68.129 1.00 79.06 324 LEU A N 1
ATOM 2399 C CA . LEU A 1 329 ? 43.504 102.587 68.666 1.00 67.92 324 LEU A CA 1
ATOM 2400 C C . LEU A 1 329 ? 44.625 101.711 69.199 1.00 77.29 324 LEU A C 1
ATOM 2401 O O . LEU A 1 329 ? 44.445 100.526 69.487 1.00 88.39 324 LEU A O 1
ATOM 2406 N N . GLN A 1 330 ? 45.799 102.308 69.335 1.00 83.69 325 GLN A N 1
ATOM 2407 C CA . GLN A 1 330 ? 46.891 101.594 69.963 1.00 82.17 325 GLN A CA 1
ATOM 2408 C C . GLN A 1 330 ? 46.750 101.689 71.473 1.00 88.21 325 GLN A C 1
ATOM 2409 O O . GLN A 1 330 ? 46.198 102.654 72.016 1.00 88.74 325 GLN A O 1
ATOM 2415 N N . PHE A 1 331 ? 47.238 100.662 72.151 1.00 89.20 326 PHE A N 1
ATOM 2416 C CA . PHE A 1 331 ? 47.172 100.581 73.599 1.00 83.59 326 PHE A CA 1
ATOM 2417 C C . PHE A 1 331 ? 48.591 100.484 74.130 1.00 89.81 326 PHE A C 1
ATOM 2418 O O . PHE A 1 331 ? 49.320 99.548 73.778 1.00 88.56 326 PHE A O 1
ATOM 2426 N N . SER A 1 332 ? 48.990 101.463 74.949 1.00 96.28 327 SER A N 1
ATOM 2427 C CA . SER A 1 332 ? 50.260 101.370 75.660 1.00 82.76 327 SER A CA 1
ATOM 2428 C C . SER A 1 332 ? 50.340 100.024 76.358 1.00 81.14 327 SER A C 1
ATOM 2429 O O . SER A 1 332 ? 49.323 99.481 76.794 1.00 81.56 327 SER A O 1
ATOM 2432 N N . VAL A 1 333 ? 51.546 99.459 76.428 1.00 93.73 328 VAL A N 1
ATOM 2433 C CA . VAL A 1 333 ? 51.678 98.153 77.067 1.00 97.99 328 VAL A CA 1
ATOM 2434 C C . VAL A 1 333 ? 51.062 98.196 78.456 1.00 95.56 328 VAL A C 1
ATOM 2435 O O . VAL A 1 333 ? 50.302 97.303 78.840 1.00 102.16 328 VAL A O 1
ATOM 2439 N N . GLU A 1 334 ? 51.285 99.290 79.184 1.00 91.75 329 GLU A N 1
ATOM 2440 C CA . GLU A 1 334 ? 50.733 99.403 80.529 1.00 88.99 329 GLU A CA 1
ATOM 2441 C C . GLU A 1 334 ? 49.211 99.485 80.507 1.00 85.92 329 GLU A C 1
ATOM 2442 O O . GLU A 1 334 ? 48.542 98.939 81.397 1.00 88.70 329 GLU A O 1
ATOM 2448 N N . GLU A 1 335 ? 48.645 100.170 79.502 1.00 83.17 330 GLU A N 1
ATOM 2449 C CA . GLU A 1 335 ? 47.191 100.235 79.382 1.00 79.61 330 GLU A CA 1
ATOM 2450 C C . GLU A 1 335 ? 46.574 98.855 79.226 1.00 77.60 330 GLU A C 1
ATOM 2451 O O . GLU A 1 335 ? 45.448 98.626 79.683 1.00 84.51 330 GLU A O 1
ATOM 2457 N N . MET A 1 336 ? 47.295 97.920 78.618 1.00 69.35 331 MET A N 1
ATOM 2458 C CA . MET A 1 336 ? 46.769 96.581 78.391 1.00 73.58 331 MET A CA 1
ATOM 2459 C C . MET A 1 336 ? 46.873 95.687 79.609 1.00 82.64 331 MET A C 1
ATOM 2460 O O . MET A 1 336 ? 46.010 94.819 79.800 1.00 82.85 331 MET A O 1
ATOM 2465 N N . ASN A 1 337 ? 47.916 95.864 80.430 1.00 92.34 332 ASN A N 1
ATOM 2466 C CA . ASN A 1 337 ? 47.967 95.148 81.702 1.00 89.56 332 ASN A CA 1
ATOM 2467 C C . ASN A 1 337 ? 46.890 95.648 82.651 1.00 79.66 332 ASN A C 1
ATOM 2468 O O . ASN A 1 337 ? 46.258 94.845 83.352 1.00 78.02 332 ASN A O 1
ATOM 2473 N N . LYS A 1 338 ? 46.663 96.967 82.688 1.00 73.10 333 LYS A N 1
ATOM 2474 C CA . LYS A 1 338 ? 45.491 97.492 83.386 1.00 69.40 333 LYS A CA 1
ATOM 2475 C C . LYS A 1 338 ? 44.228 96.768 82.933 1.00 72.71 333 LYS A C 1
ATOM 2476 O O . LYS A 1 338 ? 43.482 96.215 83.748 1.00 79.06 333 LYS A O 1
ATOM 2482 N N . ILE A 1 339 ? 43.993 96.740 81.619 1.00 78.13 334 ILE A N 1
ATOM 2483 C CA . ILE A 1 339 ? 42.786 96.121 81.085 1.00 72.30 334 ILE A CA 1
ATOM 2484 C C . ILE A 1 339 ? 42.717 94.653 81.482 1.00 68.79 334 ILE A C 1
ATOM 2485 O O . ILE A 1 339 ? 41.673 94.167 81.940 1.00 69.37 334 ILE A O 1
ATOM 2490 N N . ILE A 1 340 ? 43.832 93.931 81.352 1.00 68.33 335 ILE A N 1
ATOM 2491 C CA . ILE A 1 340 ? 43.804 92.501 81.643 1.00 69.56 335 ILE A CA 1
ATOM 2492 C C . ILE A 1 340 ? 43.610 92.247 83.140 1.00 80.88 335 ILE A C 1
ATOM 2493 O O . ILE A 1 340 ? 42.874 91.328 83.526 1.00 74.55 335 ILE A O 1
ATOM 2498 N N . THR A 1 341 ? 44.223 93.056 84.019 1.00 74.71 336 THR A N 1
ATOM 2499 C CA . THR A 1 341 ? 43.945 92.786 85.429 1.00 74.36 336 THR A CA 1
ATOM 2500 C C . THR A 1 341 ? 42.486 93.120 85.768 1.00 80.19 336 THR A C 1
ATOM 2501 O O . THR A 1 341 ? 41.862 92.395 86.555 1.00 78.23 336 THR A O 1
ATOM 2505 N N . SER A 1 342 ? 41.885 94.136 85.125 1.00 72.45 337 SER A N 1
ATOM 2506 C CA . SER A 1 342 ? 40.490 94.466 85.446 1.00 62.78 337 SER A CA 1
ATOM 2507 C C . SER A 1 342 ? 39.516 93.416 84.909 1.00 67.96 337 SER A C 1
ATOM 2508 O O . SER A 1 342 ? 38.553 93.051 85.596 1.00 61.25 337 SER A O 1
ATOM 2511 N N . LEU A 1 343 ? 39.728 92.939 83.673 1.00 62.32 338 LEU A N 1
ATOM 2512 C CA . LEU A 1 343 ? 38.849 91.905 83.129 1.00 69.70 338 LEU A CA 1
ATOM 2513 C C . LEU A 1 343 ? 39.047 90.578 83.841 1.00 66.71 338 LEU A C 1
ATOM 2514 O O . LEU A 1 343 ? 38.110 89.778 83.940 1.00 68.19 338 LEU A O 1
ATOM 2519 N N . THR A 1 344 ? 40.265 90.318 84.319 1.00 76.37 339 THR A N 1
ATOM 2520 C CA . THR A 1 344 ? 40.511 89.134 85.141 1.00 88.05 339 THR A CA 1
ATOM 2521 C C . THR A 1 344 ? 39.618 89.118 86.379 1.00 75.00 339 THR A C 1
ATOM 2522 O O . THR A 1 344 ? 39.061 88.073 86.741 1.00 72.09 339 THR A O 1
ATOM 2526 N N . ILE A 1 345 ? 39.437 90.271 87.022 1.00 67.68 340 ILE A N 1
ATOM 2527 C CA . ILE A 1 345 ? 38.549 90.320 88.182 1.00 69.65 340 ILE A CA 1
ATOM 2528 C C . ILE A 1 345 ? 37.096 90.241 87.741 1.00 69.71 340 ILE A C 1
ATOM 2529 O O . ILE A 1 345 ? 36.315 89.448 88.281 1.00 65.85 340 ILE A O 1
ATOM 2534 N N . LEU A 1 346 ? 36.724 91.048 86.734 1.00 74.79 341 LEU A N 1
ATOM 2535 C CA . LEU A 1 346 ? 35.327 91.158 86.320 1.00 60.23 341 LEU A CA 1
ATOM 2536 C C . LEU A 1 346 ? 34.810 89.848 85.741 1.00 61.53 341 LEU A C 1
ATOM 2537 O O . LEU A 1 346 ? 33.646 89.484 85.954 1.00 61.29 341 LEU A O 1
ATOM 2542 N N . CYS A 1 347 ? 35.665 89.106 85.039 1.00 52.65 342 CYS A N 1
ATO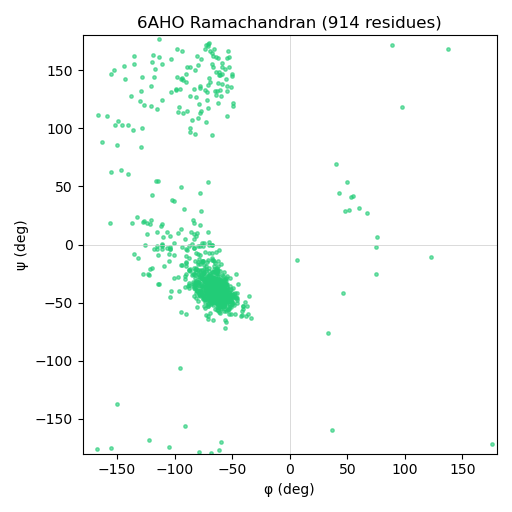M 2543 C CA . CYS A 1 347 ? 35.229 87.874 84.391 1.00 75.88 342 CYS A CA 1
ATOM 2544 C C . CYS A 1 347 ? 35.308 86.656 85.292 1.00 83.74 342 CYS A C 1
ATOM 2545 O O . CYS A 1 347 ? 34.940 85.558 84.852 1.00 78.61 342 CYS A O 1
ATOM 2548 N N . GLN A 1 348 ? 35.780 86.819 86.530 1.00 84.42 343 GLN A N 1
ATOM 2549 C CA . GLN A 1 348 ? 35.760 85.723 87.486 1.00 62.60 343 GLN A CA 1
ATOM 2550 C C . GLN A 1 348 ? 34.324 85.313 87.741 1.00 45.35 343 GLN A C 1
ATOM 2551 O O . GLN A 1 348 ? 33.438 86.155 87.834 1.00 58.08 343 GLN A O 1
ATOM 2557 N N . LEU A 1 349 ? 34.083 84.013 87.821 1.00 50.99 344 LEU A N 1
ATOM 2558 C CA . LEU A 1 349 ? 32.727 83.538 88.050 1.00 48.24 344 LEU A CA 1
ATOM 2559 C C . LEU A 1 349 ? 32.291 83.829 89.485 1.00 74.62 344 LEU A C 1
ATOM 2560 O O . LEU A 1 349 ? 32.961 83.430 90.451 1.00 73.90 344 LEU A O 1
ATOM 2565 N N . SER A 1 350 ? 31.170 84.540 89.619 1.00 77.39 345 SER A N 1
ATOM 2566 C CA . SER A 1 350 ? 30.541 84.720 90.919 1.00 53.50 345 SER A CA 1
ATOM 2567 C C . SER A 1 350 ? 30.243 83.359 91.529 1.00 70.48 345 SER A C 1
ATOM 2568 O O . SER A 1 350 ? 30.006 82.378 90.813 1.00 68.37 345 SER A O 1
ATOM 2571 N N . SER A 1 351 ? 30.247 83.301 92.871 1.00 61.66 346 SER A N 1
ATOM 2572 C CA . SER A 1 351 ? 30.000 82.027 93.541 1.00 63.64 346 SER A CA 1
ATOM 2573 C C . SER A 1 351 ? 28.576 81.552 93.317 1.00 56.50 346 SER A C 1
ATOM 2574 O O . SER A 1 351 ? 28.314 80.340 93.309 1.00 57.52 346 SER A O 1
ATOM 2577 N N . GLU A 1 352 ? 27.645 82.476 93.103 1.00 58.49 347 GLU A N 1
ATOM 2578 C CA . GLU A 1 352 ? 26.313 82.050 92.691 1.00 77.30 347 GLU A CA 1
ATOM 2579 C C . GLU A 1 352 ? 26.359 81.332 91.344 1.00 83.66 347 GLU A C 1
ATOM 2580 O O . GLU A 1 352 ? 25.763 80.259 91.175 1.00 88.35 347 GLU A O 1
ATOM 2586 N N . THR A 1 353 ? 27.059 81.896 90.360 1.00 75.84 348 THR A N 1
ATOM 2587 C CA . THR A 1 353 ? 27.026 81.188 89.086 1.00 76.37 348 THR A CA 1
ATOM 2588 C C . THR A 1 353 ? 27.816 79.867 89.165 1.00 76.31 348 THR A C 1
ATOM 2589 O O . THR A 1 353 ? 27.354 78.853 88.620 1.00 70.61 348 THR A O 1
ATOM 2593 N N . ARG A 1 354 ? 28.928 79.808 89.927 1.00 68.88 349 ARG A N 1
ATOM 2594 C CA . ARG A 1 354 ? 29.621 78.520 90.094 1.00 61.32 349 ARG A CA 1
ATOM 2595 C C . ARG A 1 354 ? 28.697 77.455 90.665 1.00 66.95 349 ARG A C 1
ATOM 2596 O O . ARG A 1 354 ? 28.818 76.269 90.333 1.00 62.86 349 ARG A O 1
ATOM 2604 N N . GLU A 1 355 ? 27.799 77.854 91.554 1.00 76.21 350 GLU A N 1
ATOM 2605 C CA . GLU A 1 355 ? 26.972 76.872 92.226 1.00 78.26 350 GLU A CA 1
ATOM 2606 C C . GLU A 1 355 ? 25.852 76.404 91.311 1.00 64.05 350 GLU A C 1
ATOM 2607 O O . GLU A 1 355 ? 25.518 75.213 91.281 1.00 62.30 350 GLU A O 1
ATOM 2613 N N . ILE A 1 356 ? 25.276 77.326 90.545 1.00 69.73 351 ILE A N 1
ATOM 2614 C CA . ILE A 1 356 ? 24.301 76.941 89.531 1.00 67.61 351 ILE A CA 1
ATOM 2615 C C . ILE A 1 356 ? 24.914 75.943 88.548 1.00 59.83 351 ILE A C 1
ATOM 2616 O O . ILE A 1 356 ? 24.321 74.898 88.255 1.00 60.82 351 ILE A O 1
ATOM 2621 N N . TRP A 1 357 ? 26.136 76.219 88.075 1.00 57.04 352 TRP A N 1
ATOM 2622 C CA . TRP A 1 357 ? 26.769 75.334 87.089 1.00 66.85 352 TRP A CA 1
ATOM 2623 C C . TRP A 1 357 ? 27.080 73.963 87.681 1.00 77.16 352 TRP A C 1
ATOM 2624 O O . TRP A 1 357 ? 26.767 72.928 87.076 1.00 74.10 352 TRP A O 1
ATOM 2635 N N . THR A 1 358 ? 27.702 73.935 88.864 1.00 81.29 353 THR A N 1
ATOM 2636 C CA . THR A 1 358 ? 28.037 72.668 89.498 1.00 76.67 353 THR A CA 1
ATOM 2637 C C . THR A 1 358 ? 26.804 71.923 90.001 1.00 64.56 353 THR A C 1
ATOM 2638 O O . THR A 1 358 ? 26.865 70.708 90.197 1.00 70.80 353 THR A O 1
ATOM 2642 N N . SER A 1 359 ? 25.686 72.605 90.197 1.00 61.45 354 SER A N 1
ATOM 2643 C CA . SER A 1 359 ? 24.475 71.927 90.640 1.00 70.85 354 SER A CA 1
ATOM 2644 C C . SER A 1 359 ? 23.591 71.446 89.505 1.00 70.38 354 SER A C 1
ATOM 2645 O O . SER A 1 359 ? 22.836 70.487 89.696 1.00 83.46 354 SER A O 1
ATOM 2648 N N . ASP A 1 360 ? 23.599 72.125 88.359 1.00 54.85 355 ASP A N 1
ATOM 2649 C CA . ASP A 1 360 ? 22.911 71.617 87.167 1.00 70.62 355 ASP A CA 1
ATOM 2650 C C . ASP A 1 360 ? 23.802 71.936 85.966 1.00 71.51 355 ASP A C 1
ATOM 2651 O O . ASP A 1 360 ? 23.863 73.087 85.509 1.00 57.30 355 ASP A O 1
ATOM 2656 N N . PHE A 1 361 ? 24.495 70.902 85.473 1.00 70.21 356 PHE A N 1
ATOM 2657 C CA . PHE A 1 361 ? 25.493 71.086 84.429 1.00 64.14 356 PHE A CA 1
ATOM 2658 C C . PHE A 1 361 ? 24.856 71.576 83.138 1.00 67.33 356 PHE A C 1
ATOM 2659 O O . PHE A 1 361 ? 25.504 72.300 82.372 1.00 70.52 356 PHE A O 1
ATOM 2667 N N . ASN A 1 362 ? 23.583 71.215 82.902 1.00 57.05 357 ASN A N 1
ATOM 2668 C CA . ASN A 1 362 ? 22.838 71.727 81.762 1.00 55.29 357 ASN A CA 1
ATOM 2669 C C . ASN A 1 362 ? 22.880 73.246 81.696 1.00 58.92 357 ASN A C 1
ATOM 2670 O O . ASN A 1 362 ? 22.808 73.827 80.606 1.00 75.00 357 ASN A O 1
ATOM 2675 N N . THR A 1 363 ? 23.007 73.905 82.841 1.00 61.71 358 THR A N 1
ATOM 2676 C CA . THR A 1 363 ? 23.201 75.348 82.851 1.00 69.89 358 THR A CA 1
ATOM 2677 C C . THR A 1 363 ? 24.535 75.724 82.246 1.00 59.19 358 THR A C 1
ATOM 2678 O O . THR A 1 363 ? 24.655 76.783 81.623 1.00 64.28 358 THR A O 1
ATOM 2682 N N . PHE A 1 364 ? 25.566 74.911 82.492 1.00 51.73 359 PHE A N 1
ATOM 2683 C CA . PHE A 1 364 ? 26.887 75.210 81.951 1.00 61.58 359 PHE A CA 1
ATOM 2684 C C . PHE A 1 364 ? 26.911 74.980 80.437 1.00 62.17 359 PHE A C 1
ATOM 2685 O O . PHE A 1 364 ? 27.477 75.783 79.693 1.00 61.77 359 PHE A O 1
ATOM 2693 N N . VAL A 1 365 ? 26.283 73.893 79.982 1.00 53.05 360 VAL A N 1
ATOM 2694 C CA . VA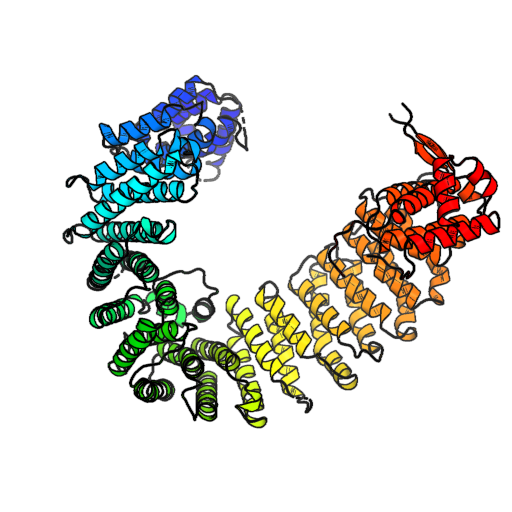L A 1 365 ? 26.174 73.602 78.565 1.00 67.05 360 VAL A CA 1
ATOM 2695 C C . VAL A 1 365 ? 25.417 74.716 77.865 1.00 71.57 360 VAL A C 1
ATOM 2696 O O . VAL A 1 365 ? 25.852 75.227 76.820 1.00 61.47 360 VAL A O 1
ATOM 2700 N N . SER A 1 366 ? 24.284 75.125 78.451 1.00 60.41 361 SER A N 1
ATOM 2701 C CA . SER A 1 366 ? 23.490 76.193 77.857 1.00 63.88 361 SER A CA 1
ATOM 2702 C C . SER A 1 366 ? 24.324 77.439 77.647 1.00 67.22 361 SER A C 1
ATOM 2703 O O . SER A 1 366 ? 24.213 78.107 76.608 1.00 64.21 361 SER A O 1
ATOM 2706 N N . LYS A 1 367 ? 25.198 77.753 78.602 1.00 58.90 362 LYS A N 1
ATOM 2707 C CA . LYS A 1 367 ? 26.003 78.953 78.437 1.00 59.13 362 LYS A CA 1
ATOM 2708 C C . LYS A 1 367 ? 27.115 78.746 77.415 1.00 62.37 362 LYS A C 1
ATOM 2709 O O . LYS A 1 367 ? 27.307 79.590 76.536 1.00 74.71 362 LYS A O 1
ATOM 2715 N N . GLU A 1 368 ? 27.852 77.627 77.494 1.00 56.23 363 GLU A N 1
ATOM 2716 C CA . GLU A 1 368 ? 29.062 77.513 76.685 1.00 60.60 363 GLU A CA 1
ATOM 2717 C C . GLU A 1 368 ? 28.747 77.229 75.223 1.00 67.97 363 GLU A C 1
ATOM 2718 O O . GLU A 1 368 ? 29.570 77.530 74.356 1.00 70.14 363 GLU A O 1
ATOM 2724 N N . THR A 1 369 ? 27.570 76.688 74.934 1.00 67.01 364 THR A N 1
ATOM 2725 C CA . THR A 1 369 ? 27.108 76.535 73.566 1.00 61.48 364 THR A CA 1
ATOM 2726 C C . THR A 1 369 ? 26.473 77.802 73.008 1.00 69.66 364 THR A C 1
ATOM 2727 O O . THR A 1 369 ? 25.992 77.782 71.870 1.00 91.22 364 THR A O 1
ATOM 2731 N N . GLY A 1 370 ? 26.482 78.909 73.746 1.00 64.97 365 GLY A N 1
ATOM 2732 C CA . GLY A 1 370 ? 25.909 80.154 73.264 1.00 48.84 365 GLY A CA 1
ATOM 2733 C C . GLY A 1 370 ? 24.397 80.210 73.273 1.00 58.47 365 GLY A C 1
ATOM 2734 O O . GLY A 1 370 ? 23.829 81.249 72.913 1.00 62.65 365 GLY A O 1
ATOM 2735 N N . LEU A 1 371 ? 23.725 79.133 73.670 1.00 56.61 366 LEU A N 1
ATOM 2736 C CA . LEU A 1 371 ? 22.271 79.077 73.718 1.00 58.20 366 LEU A CA 1
ATOM 2737 C C . LEU A 1 371 ? 21.676 79.722 74.968 1.00 70.61 366 LEU A C 1
ATOM 2738 O O . LEU A 1 371 ? 20.469 79.608 75.183 1.00 75.38 366 LEU A O 1
ATOM 2743 N N . ALA A 1 372 ? 22.462 80.387 75.805 1.00 68.78 367 ALA A N 1
ATOM 2744 C CA . ALA A 1 372 ? 21.890 81.009 76.986 1.00 69.95 367 ALA A CA 1
ATOM 2745 C C . ALA A 1 372 ? 21.455 82.428 76.665 1.00 66.43 367 ALA A C 1
ATOM 2746 O O . ALA A 1 372 ? 22.087 83.122 75.868 1.00 78.61 367 ALA A O 1
ATOM 2748 N N . ALA A 1 373 ? 20.377 82.863 77.315 1.00 67.49 368 ALA A N 1
ATOM 2749 C CA . ALA A 1 373 ? 19.873 84.217 77.108 1.00 74.26 368 ALA A CA 1
ATOM 2750 C C . ALA A 1 373 ? 20.704 85.290 77.812 1.00 85.12 368 ALA A C 1
ATOM 2751 O O . ALA A 1 373 ? 20.528 86.472 77.510 1.00 92.12 368 ALA A O 1
ATOM 2753 N N . SER A 1 374 ? 21.588 84.919 78.740 1.00 86.26 369 SER A N 1
ATOM 2754 C CA . SER A 1 374 ? 22.363 85.896 79.499 1.00 87.88 369 SER A CA 1
ATOM 2755 C C . SER A 1 374 ? 23.201 86.766 78.567 1.00 79.01 369 SER A C 1
ATOM 2756 O O . SER A 1 374 ? 23.521 86.376 77.450 1.00 86.72 369 SER A O 1
ATOM 2759 N N . TYR A 1 375 ? 23.562 87.965 79.037 1.00 72.74 370 TYR A N 1
ATOM 2760 C CA . TYR A 1 375 ? 24.628 88.734 78.388 1.00 65.91 370 TYR A CA 1
ATOM 2761 C C . TYR A 1 375 ? 25.387 89.515 79.458 1.00 64.62 370 TYR A C 1
ATOM 2762 O O . TYR A 1 375 ? 24.924 90.575 79.893 1.00 64.35 370 TYR A O 1
ATOM 2771 N N . ASN A 1 376 ? 26.576 89.029 79.828 1.00 60.23 371 ASN A N 1
ATOM 2772 C CA . ASN A 1 376 ? 27.314 89.543 80.983 1.00 57.26 371 ASN A CA 1
ATOM 2773 C C . ASN A 1 376 ? 28.707 90.035 80.583 1.00 66.13 371 ASN A C 1
ATOM 2774 O O . ASN A 1 376 ? 29.031 90.188 79.402 1.00 74.00 371 ASN A O 1
ATOM 2779 N N . VAL A 1 377 ? 29.539 90.290 81.593 1.00 64.69 372 VAL A N 1
ATOM 2780 C CA . VAL A 1 377 ? 30.854 90.869 81.332 1.00 66.95 372 VAL A CA 1
ATOM 2781 C C . VAL A 1 377 ? 31.745 89.905 80.554 1.00 66.67 372 VAL A C 1
ATOM 2782 O O . VAL A 1 377 ? 32.643 90.333 79.818 1.00 65.23 372 VAL A O 1
ATOM 2786 N N . ARG A 1 378 ? 31.536 88.596 80.711 1.00 66.06 373 ARG A N 1
ATOM 2787 C CA . ARG A 1 378 ? 32.369 87.646 79.975 1.00 62.31 373 ARG A CA 1
ATOM 2788 C C . ARG A 1 378 ? 32.023 87.663 78.495 1.00 60.61 373 ARG A C 1
ATOM 2789 O O . ARG A 1 378 ? 32.918 87.613 77.642 1.00 64.95 373 ARG A O 1
ATOM 2797 N N . ASP A 1 379 ? 30.725 87.727 78.186 1.00 50.93 374 ASP A N 1
ATOM 2798 C CA . ASP A 1 379 ? 30.275 87.890 76.814 1.00 54.75 374 ASP A CA 1
ATOM 2799 C C . ASP A 1 379 ? 30.839 89.168 76.213 1.00 59.06 374 ASP A C 1
ATOM 2800 O O . ASP A 1 379 ? 31.382 89.156 75.107 1.00 67.35 374 ASP A O 1
ATOM 2805 N N . GLN A 1 380 ? 30.748 90.274 76.940 1.00 56.56 375 GLN A N 1
ATOM 2806 C CA . GLN A 1 380 ? 31.261 91.533 76.416 1.00 56.01 375 GLN A CA 1
ATOM 2807 C C . GLN A 1 380 ? 32.787 91.513 76.266 1.00 62.19 375 GLN A C 1
ATOM 2808 O O . GLN A 1 380 ? 33.325 92.164 75.360 1.00 58.07 375 GLN A O 1
ATOM 2814 N N . ALA A 1 381 ? 33.503 90.776 77.128 1.00 60.45 376 ALA A N 1
ATOM 2815 C CA . ALA A 1 381 ? 34.953 90.642 76.953 1.00 54.06 376 ALA A CA 1
ATOM 2816 C C . ALA A 1 381 ? 35.280 89.874 75.683 1.00 53.98 376 ALA A C 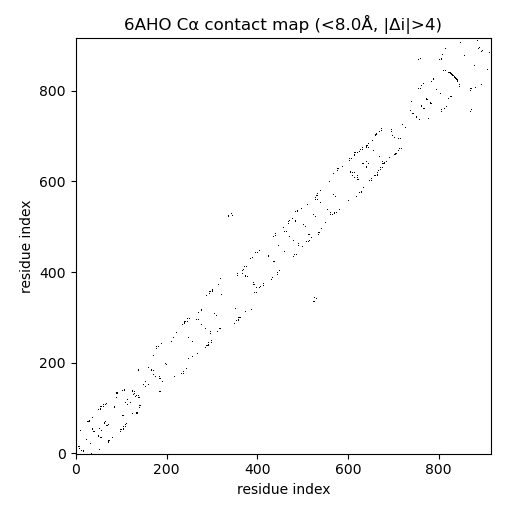1
ATOM 2817 O O . ALA A 1 381 ? 36.267 90.171 75.004 1.00 61.82 376 ALA A O 1
ATOM 2819 N N . ASN A 1 382 ? 34.487 88.851 75.378 1.00 56.36 377 ASN A N 1
ATOM 2820 C CA . ASN A 1 382 ? 34.684 88.093 74.155 1.00 59.48 377 ASN A CA 1
ATOM 2821 C C . ASN A 1 382 ? 34.499 88.987 72.934 1.00 67.21 377 ASN A C 1
ATOM 2822 O O . ASN A 1 382 ? 35.224 88.860 71.939 1.00 67.00 377 ASN A O 1
ATOM 2827 N N . GLU A 1 383 ? 33.545 89.919 73.010 1.00 68.54 378 GLU A N 1
ATOM 2828 C CA . GLU A 1 383 ? 33.354 90.894 71.947 1.00 69.25 378 GLU A CA 1
ATOM 2829 C C . GLU A 1 383 ? 34.529 91.859 71.860 1.00 78.06 378 GLU A C 1
ATOM 2830 O O . GLU A 1 383 ? 34.861 92.336 70.763 1.00 78.46 378 GLU A O 1
ATOM 2836 N N . PHE A 1 384 ? 35.181 92.140 72.990 1.00 71.66 379 PHE A N 1
ATOM 2837 C CA . PHE A 1 384 ? 36.362 92.998 72.963 1.00 67.27 379 PHE A CA 1
ATOM 2838 C C . PHE A 1 384 ? 37.541 92.290 72.308 1.00 74.98 379 PHE A C 1
ATOM 2839 O O . PHE A 1 384 ? 38.154 92.823 71.374 1.00 79.05 379 PHE A O 1
ATOM 2847 N N . PHE A 1 385 ? 37.869 91.079 72.783 1.00 66.56 380 PHE A N 1
ATOM 2848 C CA . PHE A 1 385 ? 39.074 90.400 72.311 1.00 65.27 380 PHE A CA 1
ATOM 2849 C C . PHE A 1 385 ? 38.958 89.959 70.849 1.00 66.45 380 PHE A C 1
ATOM 2850 O O . PHE A 1 385 ? 39.921 90.090 70.087 1.00 65.65 380 PHE A O 1
ATOM 2858 N N . THR A 1 386 ? 37.798 89.435 70.437 1.00 61.98 381 THR A N 1
ATOM 2859 C CA . THR A 1 386 ? 37.566 89.086 69.038 1.00 65.58 381 THR A CA 1
ATOM 2860 C C . THR A 1 386 ? 37.438 90.299 68.125 1.00 72.82 381 THR A C 1
ATOM 2861 O O . THR A 1 386 ? 37.234 90.115 66.928 1.00 73.78 381 THR A O 1
ATOM 2865 N N . SER A 1 387 ? 37.533 91.519 68.640 1.00 75.23 382 SER A N 1
ATOM 2866 C CA . SER A 1 387 ? 37.497 92.710 67.810 1.00 62.99 382 SER A CA 1
ATOM 2867 C C . SER A 1 387 ? 38.861 93.347 67.612 1.00 65.22 382 SER A C 1
ATOM 2868 O O . SER A 1 387 ? 38.965 94.323 66.872 1.00 74.16 382 SER A O 1
ATOM 2871 N N . LEU A 1 388 ? 39.890 92.849 68.235 1.00 73.77 383 LEU A N 1
ATOM 2872 C CA . LEU A 1 388 ? 41.144 93.577 68.156 1.00 76.77 383 LEU A CA 1
ATOM 2873 C C . LEU A 1 388 ? 41.819 93.340 66.810 1.00 81.30 383 LEU A C 1
ATOM 2874 O O . LEU A 1 388 ? 41.905 92.193 66.359 1.00 84.62 383 LEU A O 1
ATOM 2879 N N . PRO A 1 389 ? 42.315 94.381 66.179 1.00 90.20 384 PRO A N 1
ATOM 2880 C CA . PRO A 1 389 ? 43.196 94.198 65.017 1.00 86.35 384 PRO A CA 1
ATOM 2881 C C . PRO A 1 389 ? 44.520 93.591 65.450 1.00 92.77 384 PRO A C 1
ATOM 2882 O O . PRO A 1 389 ? 44.711 93.358 66.643 1.00 102.04 384 PRO A O 1
ATOM 2886 N N . ASN A 1 390 ? 45.455 93.358 64.524 1.00 102.11 385 ASN A N 1
ATOM 2887 C CA . ASN A 1 390 ? 46.588 92.505 64.874 1.00 95.93 385 ASN A CA 1
ATOM 2888 C C . ASN A 1 390 ? 47.818 93.192 65.450 1.00 97.98 385 ASN A C 1
ATOM 2889 O O . ASN A 1 390 ? 48.669 92.487 66.001 1.00 112.03 385 ASN A O 1
ATOM 2894 N N . PRO A 1 391 ? 48.006 94.514 65.370 1.00 89.59 386 PRO A N 1
ATOM 2895 C CA . PRO A 1 391 ? 49.088 95.064 66.211 1.00 87.54 386 PRO A CA 1
ATOM 2896 C C . PRO A 1 391 ? 48.839 94.780 67.693 1.00 101.87 386 PRO A C 1
ATOM 2897 O O . PRO A 1 391 ? 49.752 94.311 68.379 1.00 106.75 386 PRO A O 1
ATOM 2901 N N . GLN A 1 392 ? 47.668 94.974 68.203 1.00 97.46 387 GLN A N 1
ATOM 2902 C CA . GLN A 1 392 ? 47.335 94.796 69.617 1.00 101.57 387 GLN A CA 1
ATOM 2903 C C . GLN A 1 392 ? 46.997 93.355 69.992 1.00 94.75 387 GLN A C 1
ATOM 2904 O O . GLN A 1 392 ? 47.301 92.930 71.115 1.00 78.27 387 GLN A O 1
ATOM 2910 N N . LEU A 1 393 ? 46.336 92.599 69.103 1.00 87.47 388 LEU A N 1
ATOM 2911 C CA . LEU A 1 393 ? 45.836 91.287 69.512 1.00 82.63 388 LEU A CA 1
ATOM 2912 C C . LEU A 1 393 ? 46.973 90.362 69.921 1.00 91.70 388 LEU A C 1
ATOM 2913 O O . LEU A 1 393 ? 46.857 89.620 70.906 1.00 78.59 388 LEU A O 1
ATOM 2918 N N . SER A 1 394 ? 48.084 90.395 69.175 1.00 95.50 389 SER A N 1
ATOM 2919 C CA . SER A 1 394 ? 49.216 89.535 69.501 1.00 90.46 389 SER A CA 1
ATOM 2920 C C . SER A 1 394 ? 49.890 89.968 70.787 1.00 92.69 389 SER A C 1
ATOM 2921 O O . SER A 1 394 ? 50.528 89.150 71.459 1.00 102.01 389 SER A O 1
ATOM 2924 N N . LEU A 1 395 ? 49.764 91.240 71.154 1.00 87.69 390 LEU A N 1
ATOM 2925 C CA . LEU A 1 395 ? 50.528 91.697 72.303 1.00 84.49 390 LEU A CA 1
ATOM 2926 C C . LEU A 1 395 ? 49.767 91.466 73.599 1.00 82.92 390 LEU A C 1
ATOM 2927 O O . LEU A 1 395 ? 50.378 91.062 74.592 1.00 88.46 390 LEU A O 1
ATOM 2932 N N . ILE A 1 396 ? 48.439 91.650 73.606 1.00 83.16 391 ILE A N 1
ATOM 2933 C CA . ILE A 1 396 ? 47.654 91.137 74.730 1.00 89.08 391 ILE A CA 1
ATOM 2934 C C . ILE A 1 396 ? 47.899 89.644 74.906 1.00 90.58 391 ILE A C 1
ATOM 2935 O O . ILE A 1 396 ? 47.806 89.120 76.027 1.00 100.30 391 ILE A O 1
ATOM 2940 N N . PHE A 1 397 ? 48.224 88.935 73.820 1.00 76.91 392 PHE A N 1
ATOM 2941 C CA . PHE A 1 397 ? 48.367 87.488 73.930 1.00 82.04 392 PHE A CA 1
ATOM 2942 C C . PHE A 1 397 ? 49.425 87.115 74.967 1.00 85.27 392 PHE A C 1
ATOM 2943 O O . PHE A 1 397 ? 49.181 86.267 75.833 1.00 85.48 392 PHE A O 1
ATOM 2951 N N . LYS A 1 398 ? 50.601 87.750 74.924 1.00 82.94 393 LYS A N 1
ATOM 2952 C CA . LYS A 1 398 ? 51.568 87.384 75.951 1.00 87.55 393 LYS A CA 1
ATOM 2953 C C . LYS A 1 398 ? 51.259 88.052 77.282 1.00 91.39 393 LYS A C 1
ATOM 2954 O O . LYS A 1 398 ? 51.595 87.495 78.334 1.00 105.22 393 LYS A O 1
ATOM 2960 N N . VAL A 1 399 ? 50.623 89.228 77.263 1.00 85.25 394 VAL A N 1
ATOM 2961 C CA . VAL A 1 399 ? 50.162 89.847 78.506 1.00 89.75 394 VAL A CA 1
ATOM 2962 C C . VAL A 1 399 ? 49.290 88.871 79.286 1.00 87.79 394 VAL A C 1
ATOM 2963 O O . VAL A 1 399 ? 49.474 88.662 80.493 1.00 90.26 394 VAL A O 1
ATOM 2967 N N . VAL A 1 400 ? 48.347 88.233 78.598 1.00 81.91 395 VAL A N 1
ATOM 2968 C CA . VAL A 1 400 ? 47.520 87.219 79.236 1.00 77.04 395 VAL A CA 1
ATOM 2969 C C . VAL A 1 400 ? 48.298 85.922 79.440 1.00 79.03 395 VAL A C 1
ATOM 2970 O O . VAL A 1 400 ? 48.023 85.178 80.382 1.00 80.41 395 VAL A O 1
ATOM 2974 N N . SER A 1 401 ? 49.265 85.614 78.567 1.00 85.28 396 SER A N 1
ATOM 2975 C CA . SER A 1 401 ? 50.014 84.366 78.703 1.00 84.22 396 SER A CA 1
ATOM 2976 C C . SER A 1 401 ? 51.015 84.441 79.835 1.00 89.95 396 SER A C 1
ATOM 2977 O O . SER A 1 401 ? 51.253 83.437 80.515 1.00 99.32 396 SER A O 1
ATOM 2980 N N . ASN A 1 402 ? 51.634 85.605 80.021 1.00 88.13 397 ASN A N 1
ATOM 2981 C CA . ASN A 1 402 ? 52.424 85.836 81.219 1.00 102.78 397 ASN A CA 1
ATOM 2982 C C . ASN A 1 402 ? 51.543 85.728 82.463 1.00 107.54 397 ASN A C 1
ATOM 2983 O O . ASN A 1 402 ? 51.824 84.935 83.373 1.00 113.65 397 ASN A O 1
ATOM 2988 N N . ASP A 1 403 ? 50.444 86.490 82.498 1.00 98.30 398 ASP A N 1
ATOM 2989 C CA . ASP A 1 403 ? 49.541 86.446 83.643 1.00 90.08 398 ASP A CA 1
ATOM 2990 C C . ASP A 1 403 ? 49.081 85.026 83.939 1.00 86.22 398 ASP A C 1
ATOM 2991 O O . ASP A 1 403 ? 48.758 84.703 85.087 1.00 83.57 398 ASP A O 1
ATOM 2996 N N . ILE A 1 404 ? 49.053 84.158 82.929 1.00 82.67 399 ILE A N 1
ATOM 2997 C CA . ILE A 1 404 ? 48.660 82.783 83.210 1.00 86.67 399 ILE A CA 1
ATOM 2998 C C . ILE A 1 404 ? 49.818 82.013 83.822 1.00 92.49 399 ILE A C 1
ATOM 2999 O O . ILE A 1 404 ? 49.601 81.134 84.666 1.00 98.30 399 ILE A O 1
ATOM 3004 N N . GLU A 1 405 ? 51.057 82.326 83.426 1.00 91.21 400 GLU A N 1
ATOM 3005 C CA . GLU A 1 405 ? 52.213 81.683 84.046 1.00 97.87 400 GLU A CA 1
ATOM 3006 C C . GLU A 1 405 ? 52.397 82.151 85.483 1.00 106.89 400 GLU A C 1
ATOM 3007 O O . GLU A 1 405 ? 52.655 81.339 86.384 1.00 107.11 400 GLU A O 1
ATOM 3013 N N . HIS A 1 406 ? 52.250 83.456 85.714 1.00 104.36 401 HIS A N 1
ATOM 3014 C CA . HIS A 1 406 ? 52.327 84.031 87.049 1.00 93.73 401 HIS A CA 1
ATOM 3015 C C . HIS A 1 406 ? 51.050 83.795 87.849 1.00 85.53 401 HIS A C 1
ATOM 3016 O O . HIS A 1 406 ? 50.709 84.619 88.701 1.00 88.11 401 HIS A O 1
ATOM 3023 N N . SER A 1 407 ? 50.312 82.703 87.581 1.00 83.05 402 SER A N 1
ATOM 3024 C CA . SER A 1 407 ? 49.070 82.482 88.320 1.00 83.49 402 SER A CA 1
ATOM 3025 C C . SER A 1 407 ? 48.654 81.015 88.362 1.00 84.48 402 SER A C 1
ATOM 3026 O O . SER A 1 407 ? 47.487 80.730 88.667 1.00 83.11 402 SER A O 1
ATOM 3029 N N . THR A 1 408 ? 49.572 80.083 88.087 1.00 85.09 403 THR A N 1
ATOM 3030 C CA . THR A 1 408 ? 49.249 78.664 87.959 1.00 84.05 403 THR A CA 1
ATOM 3031 C C . THR A 1 408 ? 48.763 78.032 89.259 1.00 92.78 403 THR A C 1
ATOM 3032 O O . THR A 1 408 ? 48.185 76.940 89.212 1.00 100.61 403 THR A O 1
ATOM 3036 N N . CYS A 1 409 ? 48.969 78.677 90.411 1.00 94.37 404 CYS A N 1
ATOM 3037 C CA . CYS A 1 409 ? 48.460 78.155 91.670 1.00 98.40 404 CYS A CA 1
ATOM 3038 C C . CYS A 1 409 ? 47.403 79.044 92.311 1.00 99.42 404 CYS A C 1
ATOM 3039 O O . CYS A 1 409 ? 46.851 78.664 93.358 1.00 104.99 404 CYS A O 1
ATOM 3042 N N . ASN A 1 410 ? 47.113 80.212 91.732 1.00 92.84 405 ASN A N 1
ATOM 3043 C CA . ASN A 1 410 ? 46.000 81.047 92.188 1.00 82.80 405 ASN A CA 1
ATOM 3044 C C . ASN A 1 410 ? 44.713 80.528 91.560 1.00 86.23 405 ASN A C 1
ATOM 3045 O O . ASN A 1 410 ? 44.356 80.896 90.433 1.00 99.45 405 ASN A O 1
ATOM 3050 N N . TYR A 1 411 ? 44.004 79.684 92.296 1.00 69.48 406 TYR A N 1
ATOM 3051 C CA . TYR A 1 411 ? 42.762 79.090 91.828 1.00 76.24 406 TYR A CA 1
ATOM 3052 C C . TYR A 1 411 ? 41.577 79.989 92.051 1.00 88.91 406 TYR A C 1
ATOM 3053 O O . TYR A 1 411 ? 40.433 79.510 92.099 1.00 98.26 406 TYR A O 1
ATOM 3062 N N . SER A 1 412 ? 41.820 81.286 92.212 1.00 84.64 407 SER A N 1
ATOM 3063 C CA . SER A 1 412 ? 40.734 82.245 92.237 1.00 77.45 407 SER A CA 1
ATOM 3064 C C . SER A 1 412 ? 40.701 83.127 91.000 1.00 66.07 407 SER A C 1
ATOM 3065 O O . SER A 1 412 ? 39.663 83.744 90.740 1.00 62.66 407 SER A O 1
ATOM 3068 N N . THR A 1 413 ? 41.807 83.212 90.253 1.00 58.95 408 THR A N 1
ATOM 3069 C CA . THR A 1 413 ? 41.852 83.985 89.022 1.00 76.09 408 THR A CA 1
ATOM 3070 C C . THR A 1 413 ? 42.141 83.173 87.770 1.00 72.83 408 THR A C 1
ATOM 3071 O O . THR A 1 413 ? 42.148 83.753 86.686 1.00 78.57 408 THR A O 1
ATOM 3075 N N . LEU A 1 414 ? 42.406 81.872 87.875 1.00 70.49 409 LEU A N 1
ATOM 3076 C CA . LEU A 1 414 ? 42.976 81.178 86.725 1.00 76.25 409 LEU A CA 1
ATOM 3077 C C . LEU A 1 414 ? 41.914 80.841 85.679 1.00 79.48 409 LEU A C 1
ATOM 3078 O O . LEU A 1 414 ? 42.169 80.975 84.471 1.00 70.39 409 LEU A O 1
ATOM 3083 N N . GLU A 1 415 ? 40.731 80.389 86.118 1.00 66.29 410 GLU A N 1
ATOM 3084 C CA . GLU A 1 415 ? 39.626 80.158 85.189 1.00 62.51 410 GLU A CA 1
ATOM 3085 C C . GLU A 1 415 ? 39.339 81.410 84.364 1.00 69.66 410 GLU A C 1
ATOM 3086 O O . GLU A 1 415 ? 39.227 81.355 83.131 1.00 64.29 410 GLU A O 1
ATOM 3092 N N . SER A 1 416 ? 39.227 82.553 85.043 1.00 67.92 411 SER A N 1
ATOM 3093 C CA . SER A 1 416 ? 38.992 83.817 84.364 1.00 58.32 411 SER A CA 1
ATOM 3094 C C . SER A 1 416 ? 40.095 84.129 83.363 1.00 68.89 411 SER A C 1
ATOM 3095 O O . SER A 1 416 ? 39.812 84.591 82.251 1.00 69.38 411 SER A O 1
ATOM 3098 N N . LEU A 1 417 ? 41.358 83.891 83.734 1.00 62.85 412 LEU A N 1
ATOM 3099 C CA . LEU A 1 417 ? 42.456 84.180 82.813 1.00 65.07 412 LEU A CA 1
ATOM 3100 C C . LEU A 1 417 ? 42.442 83.229 81.621 1.00 69.39 412 LEU A C 1
ATOM 3101 O O . LEU A 1 417 ? 42.702 83.642 80.485 1.00 72.40 412 LEU A O 1
ATOM 3106 N N . LEU A 1 418 ? 42.137 81.952 81.864 1.00 61.82 413 LEU A N 1
ATOM 3107 C CA . LEU A 1 418 ? 41.988 81.006 80.771 1.00 60.25 413 LEU A CA 1
ATOM 3108 C C . LEU A 1 418 ? 40.864 81.427 79.835 1.00 72.19 413 LEU A C 1
ATOM 3109 O O . LEU A 1 418 ? 41.012 81.365 78.611 1.00 67.00 413 LEU A O 1
ATOM 3114 N N . TYR A 1 419 ? 39.732 81.869 80.396 1.00 80.85 414 TYR A N 1
ATOM 3115 C CA . TYR A 1 419 ? 38.635 82.354 79.566 1.00 75.44 414 TYR A CA 1
ATOM 3116 C C . TYR A 1 419 ? 39.058 83.565 78.727 1.00 72.05 414 TYR A C 1
ATOM 3117 O O . TYR A 1 419 ? 38.695 83.656 77.548 1.00 64.28 414 TYR A O 1
ATOM 3126 N N . LEU A 1 420 ? 39.823 84.508 79.302 1.00 61.74 415 LEU A N 1
ATOM 3127 C CA . LEU A 1 420 ? 40.324 85.603 78.471 1.00 60.61 415 LEU A CA 1
ATOM 3128 C C . LEU A 1 420 ? 41.198 85.064 77.343 1.00 71.82 415 LEU A C 1
ATOM 3129 O O . LEU A 1 420 ? 41.124 85.540 76.203 1.00 76.50 415 LEU A O 1
ATOM 3134 N N . LEU A 1 421 ? 42.034 84.068 77.645 1.00 68.50 416 LEU A N 1
ATOM 3135 C CA . LEU A 1 421 ? 42.796 83.401 76.600 1.00 72.77 416 LEU A CA 1
ATOM 3136 C C . LEU A 1 421 ? 41.869 82.841 75.527 1.00 73.96 416 LEU A C 1
ATOM 3137 O O . LEU A 1 421 ? 42.146 82.967 74.326 1.00 66.47 416 LEU A O 1
ATOM 3142 N N . GLN A 1 422 ? 40.752 82.242 75.945 1.00 68.67 417 GLN A N 1
ATOM 3143 C CA . GLN A 1 422 ? 39.805 81.668 74.999 1.00 67.94 417 GLN A CA 1
ATOM 3144 C C . GLN A 1 422 ? 39.255 82.736 74.059 1.00 64.68 417 GLN A C 1
ATOM 3145 O O . GLN A 1 422 ? 39.260 82.563 72.838 1.00 64.34 417 GLN A O 1
ATOM 3151 N N . CYS A 1 423 ? 38.806 83.864 74.611 1.00 60.60 418 CYS A N 1
ATOM 3152 C CA . CYS A 1 423 ? 38.377 84.988 73.786 1.00 62.28 418 CYS A CA 1
ATOM 3153 C C . CYS A 1 423 ? 39.441 85.366 72.760 1.00 71.47 418 CYS A C 1
ATOM 3154 O O . CYS A 1 423 ? 39.158 85.447 71.558 1.00 80.62 418 CYS A O 1
ATOM 3157 N N . ILE A 1 424 ? 40.677 85.597 73.210 1.00 70.52 419 ILE A N 1
ATOM 3158 C CA . ILE A 1 424 ? 41.720 86.030 72.283 1.00 72.08 419 ILE A CA 1
ATOM 3159 C C . ILE A 1 424 ? 41.912 85.003 71.166 1.00 80.04 419 ILE A C 1
ATOM 3160 O O . ILE A 1 424 ? 42.051 85.365 69.995 1.00 72.96 419 ILE A O 1
ATOM 3165 N N . LEU A 1 425 ? 41.900 83.708 71.506 1.00 78.34 420 LEU A N 1
ATOM 3166 C CA . LEU A 1 425 ? 42.118 82.669 70.501 1.00 66.45 420 LEU A CA 1
ATOM 3167 C C . LEU A 1 425 ? 40.978 82.603 69.492 1.00 63.89 420 LEU A C 1
ATOM 3168 O O . LEU A 1 425 ? 41.172 82.097 68.385 1.00 64.86 420 LEU A O 1
ATOM 3173 N N . LEU A 1 426 ? 39.782 83.066 69.866 1.00 66.06 421 LEU A N 1
ATOM 3174 C CA . LEU A 1 426 ? 38.615 83.083 68.994 1.00 62.47 421 LEU A CA 1
ATOM 3175 C C . LEU A 1 426 ? 38.641 84.251 68.017 1.00 69.98 421 LEU A C 1
ATOM 3176 O O . LEU A 1 426 ? 37.779 84.326 67.135 1.00 73.61 421 LEU A O 1
ATOM 3181 N N . ASN A 1 427 ? 39.580 85.173 68.176 1.00 66.52 422 ASN A N 1
ATOM 3182 C CA . ASN A 1 427 ? 39.833 86.165 67.148 1.00 66.55 422 ASN A CA 1
ATOM 3183 C C . ASN A 1 427 ? 40.285 85.445 65.872 1.00 72.01 422 ASN A C 1
ATOM 3184 O O . ASN A 1 427 ? 41.250 84.674 65.890 1.00 72.34 422 ASN A O 1
ATOM 3189 N N . ASP A 1 428 ? 39.552 85.644 64.773 1.00 70.41 423 ASP A N 1
ATOM 3190 C CA . ASP A 1 428 ? 39.816 84.880 63.550 1.00 79.46 423 ASP A CA 1
ATOM 3191 C C . ASP A 1 428 ? 41.212 85.135 62.984 1.00 75.06 423 ASP A C 1
ATOM 3192 O O . ASP A 1 428 ? 41.722 84.321 62.213 1.00 84.63 423 ASP A O 1
ATOM 3197 N N . ASP A 1 429 ? 41.843 86.221 63.390 1.00 75.04 424 ASP A N 1
ATOM 3198 C CA . ASP A 1 429 ? 43.145 86.704 62.973 1.00 75.50 424 ASP A CA 1
ATOM 3199 C C . ASP A 1 429 ? 44.281 85.906 63.655 1.00 90.16 424 ASP A C 1
ATOM 3200 O O . ASP A 1 429 ? 44.093 85.245 64.687 1.00 89.08 424 ASP A O 1
ATOM 3205 N N . GLU A 1 430 ? 45.472 85.963 63.049 1.00 98.73 425 GLU A N 1
ATOM 3206 C CA . GLU A 1 430 ? 46.618 85.164 63.480 1.00 96.51 425 GLU A CA 1
ATOM 3207 C C . GLU A 1 430 ? 47.436 85.893 64.544 1.00 86.70 425 GLU A C 1
ATOM 3208 O O . GLU A 1 430 ? 47.477 87.123 64.586 1.00 85.83 425 GLU A O 1
ATOM 3214 N N . ILE A 1 431 ? 48.117 85.124 65.389 1.00 81.64 426 ILE A N 1
ATOM 3215 C CA . ILE A 1 431 ? 48.895 85.682 66.495 1.00 90.12 426 ILE A CA 1
ATOM 3216 C C . ILE A 1 431 ? 50.372 85.381 66.249 1.00 89.98 426 ILE A C 1
ATOM 3217 O O . ILE A 1 431 ? 50.774 84.215 66.173 1.00 90.99 426 ILE A O 1
ATOM 3222 N N . THR A 1 432 ? 51.170 86.436 66.081 1.00 91.75 427 THR A N 1
ATOM 3223 C CA . THR A 1 432 ? 52.596 86.333 65.783 1.00 105.46 427 THR A CA 1
ATOM 3224 C C . THR A 1 432 ? 53.303 87.573 66.313 1.00 119.88 427 THR A C 1
ATOM 3225 O O . THR A 1 432 ? 52.726 88.662 66.366 1.00 127.71 427 THR A O 1
ATOM 3229 N N . GLY A 1 433 ? 54.567 87.396 66.678 1.00 122.09 428 GLY A N 1
ATOM 3230 C CA . GLY A 1 433 ? 55.333 88.440 67.333 1.00 120.68 428 GLY A CA 1
ATOM 3231 C C . GLY A 1 433 ? 56.692 87.888 67.699 1.00 119.95 428 GLY A C 1
ATOM 3232 O O . GLY A 1 433 ? 57.035 86.768 67.314 1.00 113.74 428 GLY A O 1
ATOM 3233 N N . GLU A 1 434 ? 57.460 88.668 68.472 1.00 123.72 429 GLU A N 1
ATOM 3234 C CA . GLU A 1 434 ? 58.877 88.354 68.647 1.00 128.89 429 GLU A CA 1
ATOM 3235 C C . GLU A 1 434 ? 59.103 86.946 69.188 1.00 132.53 429 GLU A C 1
ATOM 3236 O O . GLU A 1 434 ? 59.570 86.075 68.447 1.00 140.56 429 GLU A O 1
ATOM 3242 N N . ASN A 1 435 ? 58.793 86.687 70.457 1.00 125.74 430 ASN A N 1
ATOM 3243 C CA . ASN A 1 435 ? 59.067 85.342 70.945 1.00 131.10 430 ASN A CA 1
ATOM 3244 C C . ASN A 1 435 ? 57.782 84.626 71.339 1.00 131.28 430 ASN A C 1
ATOM 3245 O O . ASN A 1 435 ? 57.659 84.110 72.458 1.00 129.26 430 ASN A O 1
ATOM 3250 N N . ILE A 1 436 ? 56.832 84.571 70.400 1.00 124.27 431 ILE A N 1
ATOM 3251 C CA . ILE A 1 436 ? 55.549 83.937 70.669 1.00 117.22 431 ILE A CA 1
ATOM 3252 C C . ILE A 1 436 ? 55.655 82.414 70.669 1.00 119.85 431 ILE A C 1
ATOM 3253 O O . ILE A 1 436 ? 54.847 81.737 71.322 1.00 127.95 431 ILE A O 1
ATOM 3258 N N . ASP A 1 437 ? 56.647 81.842 69.988 1.00 113.85 432 ASP A N 1
ATOM 3259 C CA . ASP A 1 437 ? 56.813 80.397 70.076 1.00 113.92 432 ASP A CA 1
ATOM 3260 C C . ASP A 1 437 ? 57.287 79.992 71.462 1.00 109.15 432 ASP A C 1
ATOM 3261 O O . ASP A 1 437 ? 56.855 78.963 71.998 1.00 107.01 432 ASP A O 1
ATOM 3266 N N . GLN A 1 438 ? 58.187 80.785 72.044 1.00 111.76 433 GLN A N 1
ATOM 3267 C CA . GLN A 1 438 ? 58.552 80.615 73.442 1.00 115.47 433 GLN A CA 1
ATOM 3268 C C . GLN A 1 438 ? 57.308 80.556 74.315 1.00 115.57 433 GLN A C 1
ATOM 3269 O O . GLN A 1 438 ? 57.058 79.555 74.995 1.00 113.14 433 GLN A O 1
ATOM 3275 N N . SER A 1 439 ? 56.504 81.627 74.277 1.00 113.10 434 SER A N 1
ATOM 3276 C CA . SER A 1 439 ? 55.277 81.719 75.063 1.00 111.16 434 SER A CA 1
ATOM 3277 C C . SER A 1 439 ? 54.422 80.471 74.921 1.00 107.52 434 SER A C 1
ATOM 3278 O O . SER A 1 439 ? 53.907 79.936 75.907 1.00 119.12 434 SER A O 1
ATOM 3281 N N . LEU A 1 440 ? 54.275 79.992 73.690 1.00 97.10 435 LEU A N 1
ATOM 3282 C CA . LEU A 1 440 ? 53.349 78.904 73.420 1.00 96.62 435 LEU A CA 1
ATOM 3283 C C . LEU A 1 440 ? 53.821 77.607 74.059 1.00 104.10 435 LEU A C 1
ATOM 3284 O O . LEU A 1 440 ? 53.059 76.943 74.770 1.00 101.35 435 LEU A O 1
ATOM 3289 N N . GLN A 1 441 ? 55.088 77.238 73.835 1.00 110.73 436 GLN A N 1
ATOM 3290 C CA . GLN A 1 441 ? 55.632 76.059 74.502 1.00 103.69 436 GLN A CA 1
ATOM 3291 C C . GLN A 1 441 ? 55.489 76.168 76.016 1.00 95.40 436 GLN A C 1
ATOM 3292 O O . GLN A 1 441 ? 55.251 75.163 76.691 1.00 97.23 436 GLN A O 1
ATOM 3298 N N . ILE A 1 442 ? 55.601 77.384 76.564 1.00 95.46 437 ILE A N 1
ATOM 3299 C CA . ILE A 1 442 ? 55.268 77.590 77.977 1.00 103.17 437 ILE A CA 1
ATOM 3300 C C . ILE A 1 442 ? 53.781 77.343 78.217 1.00 102.53 437 ILE A C 1
ATOM 3301 O O . ILE A 1 442 ? 53.397 76.615 79.141 1.00 101.22 437 ILE A O 1
ATOM 3306 N N . LEU A 1 443 ? 52.924 77.964 77.395 1.00 92.11 438 LEU A N 1
ATOM 3307 C CA . LEU A 1 443 ? 51.481 77.868 77.595 1.00 85.92 438 LEU A CA 1
ATOM 3308 C C . LEU A 1 443 ? 50.973 76.456 77.328 1.00 83.45 438 LEU A C 1
ATOM 3309 O O . LEU A 1 443 ? 50.158 75.926 78.096 1.00 82.06 438 LEU A O 1
ATOM 3314 N N . ILE A 1 444 ? 51.438 75.827 76.239 1.00 88.36 439 ILE A N 1
ATOM 3315 C CA . ILE A 1 444 ? 51.111 74.420 76.012 1.00 86.15 439 ILE A CA 1
ATOM 3316 C C . ILE A 1 444 ? 51.543 73.616 77.209 1.00 86.79 439 ILE A C 1
ATOM 3317 O O . ILE A 1 444 ? 50.909 72.625 77.578 1.00 80.33 439 ILE A O 1
ATOM 3322 N N . LYS A 1 445 ? 52.640 74.036 77.836 1.00 97.58 440 LYS A N 1
ATOM 3323 C CA . LYS A 1 445 ? 53.194 73.319 78.966 1.00 90.63 440 LYS A CA 1
ATOM 3324 C C . LYS A 1 445 ? 52.833 73.936 80.288 1.00 103.78 440 LYS A C 1
ATOM 3325 O O . LYS A 1 445 ? 53.682 73.972 81.184 1.00 135.38 440 LYS A O 1
ATOM 3331 N N . THR A 1 446 ? 51.613 74.451 80.425 1.00 88.02 441 THR A N 1
ATOM 3332 C CA . THR A 1 446 ? 50.915 74.417 81.702 1.00 81.29 441 THR A CA 1
ATOM 3333 C C . THR A 1 446 ? 49.487 73.916 81.547 1.00 85.45 441 THR A C 1
ATOM 3334 O O . THR A 1 446 ? 48.854 73.579 82.556 1.00 79.81 441 THR A O 1
ATOM 3338 N N . LEU A 1 447 ? 48.986 73.804 80.305 1.00 81.66 442 LEU A N 1
ATOM 3339 C CA . LEU A 1 447 ? 47.657 73.251 80.064 1.00 76.48 442 LEU A CA 1
ATOM 3340 C C . LEU A 1 447 ? 47.632 71.743 80.275 1.00 74.66 442 LEU A C 1
ATOM 3341 O O . LEU A 1 447 ? 46.707 71.215 80.888 1.00 77.68 442 LEU A O 1
ATOM 3346 N N . GLU A 1 448 ? 48.627 71.029 79.777 1.00 85.58 443 GLU A N 1
ATOM 3347 C CA . GLU A 1 448 ? 48.751 69.618 80.115 1.00 99.09 443 GLU A CA 1
ATOM 3348 C C . GLU A 1 448 ? 48.979 69.387 81.612 1.00 91.48 443 GLU A C 1
ATOM 3349 O O . GLU A 1 448 ? 48.600 68.322 82.113 1.00 95.25 443 GLU A O 1
ATOM 3355 N N . ASN A 1 449 ? 49.578 70.334 82.362 1.00 88.97 444 ASN A N 1
ATOM 3356 C CA . ASN A 1 449 ? 49.578 70.074 83.802 1.00 86.52 444 ASN A CA 1
ATOM 3357 C C . ASN A 1 449 ? 48.225 70.302 84.448 1.00 82.84 444 ASN A C 1
ATOM 3358 O O . ASN A 1 449 ? 48.017 69.796 85.547 1.00 98.19 444 ASN A O 1
ATOM 3363 N N . ILE A 1 450 ? 47.318 71.070 83.840 1.00 78.65 445 ILE A N 1
ATOM 3364 C CA . ILE A 1 450 ? 45.973 71.173 84.406 1.00 81.32 445 ILE A CA 1
ATOM 3365 C C . ILE A 1 450 ? 45.296 69.798 84.426 1.00 85.32 445 ILE A C 1
ATOM 3366 O O . ILE A 1 450 ? 44.711 69.391 85.440 1.00 74.62 445 ILE A O 1
ATOM 3371 N N . LEU A 1 451 ? 45.371 69.051 83.309 1.00 78.18 446 LEU A N 1
ATOM 3372 C CA . LEU A 1 451 ? 44.657 67.775 83.244 1.00 77.62 446 LEU A CA 1
ATOM 3373 C C . LEU A 1 451 ? 45.415 66.619 83.883 1.00 89.74 446 LEU A C 1
ATOM 3374 O O . LEU A 1 451 ? 44.790 65.602 84.217 1.00 92.53 446 LEU A O 1
ATOM 3379 N N . VAL A 1 452 ? 46.734 66.728 84.061 1.00 94.69 447 VAL A N 1
ATOM 3380 C CA . VAL A 1 452 ? 47.391 65.734 84.908 1.00 96.92 447 VAL A CA 1
ATOM 3381 C C . VAL A 1 452 ? 47.161 66.056 86.385 1.00 95.83 447 VAL A C 1
ATOM 3382 O O . VAL A 1 452 ? 46.834 65.161 87.171 1.00 97.20 447 VAL A O 1
ATOM 3386 N N . SER A 1 453 ? 47.275 67.332 86.771 1.00 89.26 448 SER A N 1
ATOM 3387 C CA . SER A 1 453 ? 47.071 67.774 88.151 1.00 87.65 448 SER A CA 1
ATOM 3388 C C . SER A 1 453 ? 45.768 67.237 88.733 1.00 91.68 448 SER A C 1
ATOM 3389 O O . SER A 1 453 ? 44.681 67.499 88.210 1.00 82.99 448 SER A O 1
ATOM 3392 N N . GLN A 1 454 ? 45.884 66.504 89.846 1.00 106.57 449 GLN A N 1
ATOM 3393 C CA . GLN A 1 454 ? 44.796 65.654 90.308 1.00 102.10 449 GLN A CA 1
ATOM 3394 C C . GLN A 1 454 ? 43.830 66.341 91.255 1.00 96.93 449 GLN A C 1
ATOM 3395 O O . GLN A 1 454 ? 42.707 65.848 91.424 1.00 100.25 449 GLN A O 1
ATOM 3401 N N . GLU A 1 455 ? 44.218 67.457 91.872 1.00 87.36 450 GLU A N 1
ATOM 3402 C CA . GLU A 1 455 ? 43.275 68.148 92.743 1.00 85.50 450 GLU A CA 1
ATOM 3403 C C . GLU A 1 455 ? 42.933 69.511 92.162 1.00 77.76 450 GLU A C 1
ATOM 3404 O O . GLU A 1 455 ? 43.059 70.545 92.824 1.00 90.91 450 GLU A O 1
ATOM 3410 N N . ILE A 1 456 ? 42.488 69.504 90.920 1.00 78.95 451 ILE A N 1
ATOM 3411 C CA . ILE A 1 456 ? 42.191 70.718 90.167 1.00 75.81 451 ILE A CA 1
ATOM 3412 C C . ILE A 1 456 ? 40.687 70.950 90.243 1.00 67.77 451 ILE A C 1
ATOM 3413 O O . ILE A 1 456 ? 39.917 69.982 90.109 1.00 63.10 451 ILE A O 1
ATOM 3418 N N . PRO A 1 457 ? 40.229 72.166 90.528 1.00 66.39 452 PRO A N 1
ATOM 3419 C CA . PRO A 1 457 ? 38.783 72.403 90.647 1.00 63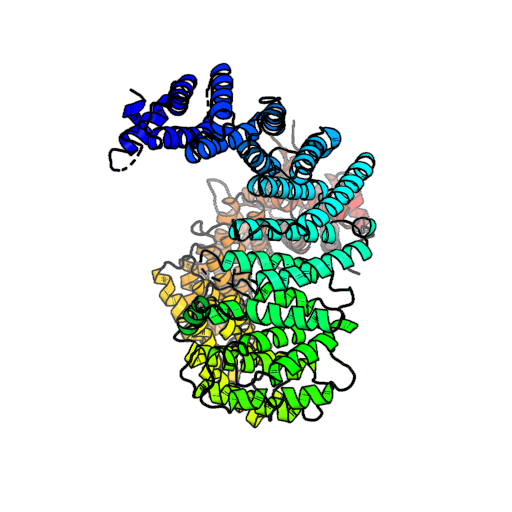.98 452 PRO A CA 1
ATOM 3420 C C . PRO A 1 457 ? 38.048 72.172 89.324 1.00 69.72 452 PRO A C 1
ATOM 3421 O O . PRO A 1 457 ? 38.576 72.388 88.228 1.00 58.01 452 PRO A O 1
ATOM 3425 N N . GLU A 1 458 ? 36.798 71.729 89.447 1.00 69.83 453 GLU A N 1
ATOM 3426 C CA . GLU A 1 458 ? 36.060 71.221 88.296 1.00 63.82 453 GLU A CA 1
ATOM 3427 C C . GLU A 1 458 ? 35.909 72.284 87.202 1.00 68.75 453 GLU A C 1
ATOM 3428 O O . GLU A 1 458 ? 36.183 72.019 86.028 1.00 75.84 453 GLU A O 1
ATOM 3434 N N . LEU A 1 459 ? 35.512 73.508 87.569 1.00 63.51 454 LEU A N 1
ATOM 3435 C CA . LEU A 1 459 ? 35.296 74.543 86.562 1.00 56.05 454 LEU A CA 1
ATOM 3436 C C . LEU A 1 459 ? 36.594 74.958 85.882 1.00 67.98 454 LEU A C 1
ATOM 3437 O O . LEU A 1 459 ? 36.573 75.402 84.729 1.00 66.30 454 LEU A O 1
ATOM 3442 N N . ILE A 1 460 ? 37.729 74.833 86.560 1.00 65.17 455 ILE A N 1
ATOM 3443 C CA . ILE A 1 460 ? 38.957 75.224 85.880 1.00 71.97 455 ILE A CA 1
ATOM 3444 C C . ILE A 1 460 ? 39.437 74.122 84.952 1.00 73.25 455 ILE A C 1
ATOM 3445 O O . ILE A 1 460 ? 40.009 74.404 83.891 1.00 74.18 455 ILE A O 1
ATOM 3450 N N . LEU A 1 461 ? 39.192 72.861 85.313 1.00 61.60 456 LEU A N 1
ATOM 3451 C CA . LEU A 1 461 ? 39.563 71.759 84.441 1.00 64.11 456 LEU A CA 1
ATOM 3452 C C . LEU A 1 461 ? 38.765 71.820 83.141 1.00 73.77 456 LEU A C 1
ATOM 3453 O O . LEU A 1 461 ? 39.327 71.694 82.042 1.00 59.89 456 LEU A O 1
ATOM 3458 N N . ALA A 1 462 ? 37.448 72.036 83.264 1.00 60.07 457 ALA A N 1
ATOM 3459 C CA . ALA A 1 462 ? 36.586 72.199 82.105 1.00 56.92 457 ALA A CA 1
ATOM 3460 C C . ALA A 1 462 ? 37.056 73.340 81.211 1.00 58.59 457 ALA A C 1
ATOM 3461 O O . ALA A 1 462 ? 37.142 73.174 79.990 1.00 64.96 457 ALA A O 1
ATOM 3463 N N . ARG A 1 463 ? 37.401 74.494 81.784 1.00 58.98 458 ARG A N 1
ATOM 3464 C CA . ARG A 1 463 ? 37.859 75.583 80.925 1.00 63.62 458 ARG A CA 1
ATOM 3465 C C . ARG A 1 463 ? 39.157 75.222 80.216 1.00 69.98 458 ARG A C 1
ATOM 3466 O O . ARG A 1 463 ? 39.339 75.560 79.039 1.00 91.88 458 ARG A O 1
ATOM 3474 N N . ALA A 1 464 ? 40.068 74.526 80.897 1.00 67.37 459 ALA A N 1
ATOM 3475 C CA . ALA A 1 464 ? 41.289 74.091 80.224 1.00 64.27 459 ALA A CA 1
ATOM 3476 C C . ALA A 1 464 ? 40.987 73.096 79.103 1.00 62.59 459 ALA A C 1
ATOM 3477 O O . ALA A 1 464 ? 41.630 73.132 78.052 1.00 60.98 459 ALA A O 1
ATOM 3479 N N . ILE A 1 465 ? 40.023 72.196 79.322 1.00 57.44 460 ILE A N 1
ATOM 3480 C CA . ILE A 1 465 ? 39.668 71.204 78.318 1.00 53.70 460 ILE A CA 1
ATOM 3481 C C . ILE A 1 465 ? 39.127 71.893 77.072 1.00 61.18 460 ILE A C 1
ATOM 3482 O O . ILE A 1 465 ? 39.528 71.584 75.950 1.00 61.77 460 ILE A O 1
ATOM 3487 N N . LEU A 1 466 ? 38.227 72.857 77.265 1.00 70.45 461 LEU A N 1
ATOM 3488 C CA . LEU A 1 466 ? 37.635 73.623 76.178 1.00 69.08 461 LEU A CA 1
ATOM 3489 C C . LEU A 1 466 ? 38.601 74.618 75.545 1.00 73.33 461 LEU A C 1
ATOM 3490 O O . LEU A 1 466 ? 38.352 75.053 74.419 1.00 82.71 461 LEU A O 1
ATOM 3495 N N . THR A 1 467 ? 39.670 75.016 76.241 1.00 73.69 462 THR A N 1
ATOM 3496 C CA . THR A 1 467 ? 40.638 75.965 75.686 1.00 70.07 462 THR A CA 1
ATOM 3497 C C . THR A 1 467 ? 41.743 75.285 74.884 1.00 72.87 462 THR A C 1
ATOM 3498 O O . THR A 1 467 ? 42.372 75.933 74.037 1.00 74.22 462 THR A O 1
ATOM 3502 N N . ILE A 1 468 ? 42.001 73.997 75.126 1.00 63.72 463 ILE A N 1
ATOM 3503 C CA . ILE A 1 468 ? 43.092 73.315 74.450 1.00 61.92 463 ILE A CA 1
ATOM 3504 C C . ILE A 1 468 ? 42.873 73.258 72.902 1.00 70.36 463 ILE A C 1
ATOM 3505 O O . ILE A 1 468 ? 43.772 73.632 72.181 1.00 65.64 463 ILE A O 1
ATOM 3510 N N . PRO A 1 469 ? 41.687 72.818 72.438 1.00 64.76 464 PRO A N 1
ATOM 3511 C CA . PRO A 1 469 ? 41.527 72.810 70.960 1.00 73.01 464 PRO A CA 1
ATOM 3512 C C . PRO A 1 469 ? 41.740 74.170 70.335 1.00 71.34 464 PRO A C 1
ATOM 3513 O O . PRO A 1 469 ? 42.292 74.254 69.234 1.00 72.38 464 PRO A O 1
ATOM 3517 N N . ARG A 1 470 ? 41.366 75.250 71.015 1.00 66.20 465 ARG A N 1
ATOM 3518 C CA . ARG A 1 470 ? 41.542 76.555 70.391 1.00 63.54 465 ARG A CA 1
ATOM 3519 C C . ARG A 1 470 ? 43.005 76.972 70.340 1.00 70.51 465 ARG A C 1
ATOM 3520 O O . ARG A 1 470 ? 43.400 77.721 69.442 1.00 77.37 465 ARG A O 1
ATOM 3528 N N . VAL A 1 471 ? 43.828 76.524 71.287 1.00 78.85 466 VAL A N 1
ATOM 3529 C CA . VAL A 1 471 ? 45.259 76.790 71.163 1.00 80.15 466 VAL A CA 1
ATOM 3530 C C . VAL A 1 471 ? 45.813 76.073 69.936 1.00 75.32 466 VAL A C 1
ATOM 3531 O O . VAL A 1 471 ? 46.511 76.665 69.106 1.00 79.81 466 VAL A O 1
ATOM 3535 N N . LEU A 1 472 ? 45.487 74.784 69.802 1.00 66.60 467 LEU A N 1
ATOM 3536 C CA . LEU A 1 472 ? 46.013 73.970 68.719 1.00 67.93 467 LEU A CA 1
ATOM 3537 C C . LEU A 1 472 ? 45.462 74.418 67.373 1.00 75.65 467 LEU A C 1
ATOM 3538 O O . LEU A 1 472 ? 46.134 74.260 66.347 1.00 77.41 467 LEU A O 1
ATOM 3543 N N . ASP A 1 473 ? 44.249 74.983 67.367 1.00 82.59 468 ASP A N 1
ATOM 3544 C CA . ASP A 1 473 ? 43.647 75.499 66.142 1.00 76.70 468 ASP A CA 1
ATOM 3545 C C . ASP A 1 473 ? 44.307 76.805 65.717 1.00 77.75 468 ASP A C 1
ATOM 3546 O O . ASP A 1 473 ? 44.648 76.990 64.542 1.00 83.43 468 ASP A O 1
ATOM 3551 N N . LYS A 1 474 ? 44.486 77.727 66.659 1.00 73.94 469 LYS A N 1
ATOM 3552 C CA . LYS A 1 474 ? 45.004 79.046 66.322 1.00 78.01 469 LYS A CA 1
ATOM 3553 C C . LYS A 1 474 ? 46.468 78.986 65.926 1.00 82.24 469 LYS A C 1
ATOM 3554 O O . LYS A 1 474 ? 46.927 79.810 65.126 1.00 83.64 469 LYS A O 1
ATOM 3560 N N . PHE A 1 475 ? 47.220 78.033 66.474 1.00 78.41 470 PHE A N 1
ATOM 3561 C CA . PHE A 1 475 ? 48.662 78.003 66.286 1.00 77.05 470 PHE A CA 1
ATOM 3562 C C . PHE A 1 475 ? 49.114 76.823 65.437 1.00 77.53 470 PHE A C 1
ATOM 3563 O O . PHE A 1 475 ? 50.305 76.518 65.404 1.00 82.35 470 PHE A O 1
ATOM 3571 N N . ILE A 1 476 ? 48.188 76.181 64.719 1.00 76.94 471 ILE A N 1
ATOM 3572 C CA . ILE A 1 476 ? 48.500 74.957 63.983 1.00 84.53 471 ILE A CA 1
ATOM 3573 C C . ILE A 1 476 ? 49.686 75.142 63.043 1.00 82.37 471 ILE A C 1
ATOM 3574 O O . ILE A 1 476 ? 50.490 74.220 62.867 1.00 79.19 471 ILE A O 1
ATOM 3579 N N . ASP A 1 477 ? 49.843 76.329 62.457 1.00 80.15 472 ASP A N 1
ATOM 3580 C CA . ASP A 1 477 ? 50.950 76.577 61.542 1.00 83.01 472 ASP A CA 1
ATOM 3581 C C . ASP A 1 477 ? 52.259 76.882 62.247 1.00 83.50 472 ASP A C 1
ATOM 3582 O O . ASP A 1 477 ? 53.215 77.291 61.584 1.00 93.68 472 ASP A O 1
ATOM 3587 N N . ALA A 1 478 ? 52.334 76.709 63.561 1.00 82.98 473 ALA A N 1
ATOM 3588 C CA . ALA A 1 478 ? 53.558 77.027 64.285 1.00 84.25 473 ALA A CA 1
ATOM 3589 C C . ALA A 1 478 ? 53.881 75.955 65.319 1.00 85.84 473 ALA A C 1
ATOM 3590 O O . ALA A 1 478 ? 54.653 76.213 66.244 1.00 86.47 473 ALA A O 1
ATOM 3592 N N . LEU A 1 479 ? 53.294 74.768 65.181 1.00 94.70 474 LEU A N 1
ATOM 3593 C CA . LEU A 1 479 ? 53.552 73.614 66.043 1.00 96.50 474 LEU A CA 1
ATOM 3594 C C . LEU A 1 479 ? 53.885 72.418 6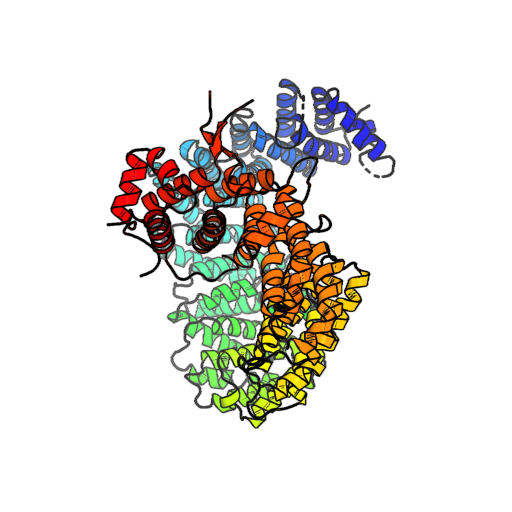5.167 1.00 107.55 474 LEU A C 1
ATOM 3595 O O . LEU A 1 479 ? 52.965 71.776 64.630 1.00 111.43 474 LEU A O 1
ATOM 3600 N N . PRO A 1 480 ? 55.169 72.077 65.011 1.00 105.93 475 PRO A N 1
ATOM 3601 C CA . PRO A 1 480 ? 55.508 70.954 64.123 1.00 99.40 475 PRO A CA 1
ATOM 3602 C C . PRO A 1 480 ? 54.927 69.647 64.611 1.00 102.49 475 PRO A C 1
ATOM 3603 O O . PRO A 1 480 ? 54.601 68.771 63.797 1.00 104.18 475 PRO A O 1
ATOM 3607 N N . ASP A 1 481 ? 54.770 69.512 65.932 1.00 96.02 476 ASP A N 1
ATOM 3608 C CA . ASP A 1 481 ? 54.258 68.339 66.621 1.00 90.93 476 ASP A CA 1
ATOM 3609 C C . ASP A 1 481 ? 52.734 68.286 66.664 1.00 88.75 476 ASP A C 1
ATOM 3610 O O . ASP A 1 481 ? 52.174 67.550 67.485 1.00 92.51 476 ASP A O 1
ATOM 3615 N N . ILE A 1 482 ? 52.053 69.041 65.803 1.00 88.48 477 ILE A N 1
ATOM 3616 C CA . ILE A 1 482 ? 50.617 69.240 65.970 1.00 92.27 477 ILE A CA 1
ATOM 3617 C C . ILE A 1 482 ? 49.872 67.905 65.941 1.00 93.16 477 ILE A C 1
ATOM 3618 O O . ILE A 1 482 ? 48.933 67.692 66.713 1.00 99.37 477 ILE A O 1
ATOM 3623 N N . LYS A 1 483 ? 50.301 66.969 65.092 1.00 91.43 478 LYS A N 1
ATOM 3624 C CA . LYS A 1 483 ? 49.587 65.695 64.992 1.00 92.46 478 LYS A CA 1
ATOM 3625 C C . LYS A 1 483 ? 49.610 64.885 66.287 1.00 95.43 478 LYS A C 1
ATOM 3626 O O . LYS A 1 483 ? 48.539 64.415 66.708 1.00 93.47 478 LYS A O 1
ATOM 3632 N N . PRO A 1 484 ? 50.762 64.658 66.957 1.00 94.52 479 PRO A N 1
ATOM 3633 C CA . PRO A 1 484 ? 50.729 63.892 68.212 1.00 96.61 479 PRO A CA 1
ATOM 3634 C C . PRO A 1 484 ? 50.270 64.711 69.413 1.00 94.92 479 PRO A C 1
ATOM 3635 O O . PRO A 1 484 ? 49.753 64.168 70.403 1.00 84.31 479 PRO A O 1
ATOM 3639 N N . LEU A 1 485 ? 50.489 66.026 69.332 1.00 94.57 480 LEU A N 1
ATOM 3640 C CA . LEU A 1 485 ? 49.977 66.940 70.348 1.00 86.00 480 LEU A CA 1
ATOM 3641 C C . LEU A 1 485 ? 48.464 66.800 70.486 1.00 87.87 480 LEU A C 1
ATOM 3642 O O . LEU A 1 485 ? 47.949 66.563 71.586 1.00 86.88 480 LEU A O 1
ATOM 3647 N N . THR A 1 486 ? 47.736 66.899 69.363 1.00 79.72 481 THR A N 1
ATOM 3648 C CA . THR A 1 486 ? 46.279 66.814 69.419 1.00 82.27 481 THR A CA 1
ATOM 3649 C C . THR A 1 486 ? 45.821 65.421 69.845 1.00 78.04 481 THR A C 1
ATOM 3650 O O . THR A 1 486 ? 44.938 65.284 70.698 1.00 77.33 481 THR A O 1
ATOM 3654 N N . SER A 1 487 ? 46.400 64.373 69.260 1.00 76.97 482 SER A N 1
ATOM 3655 C CA . SER A 1 487 ? 45.955 63.024 69.599 1.00 81.49 482 SER A CA 1
ATOM 3656 C C . SER A 1 487 ? 46.151 62.723 71.076 1.00 79.69 482 SER A C 1
ATOM 3657 O O . SER A 1 487 ? 45.382 61.949 71.657 1.00 80.98 482 SER A O 1
ATOM 3660 N N . ALA A 1 488 ? 47.165 63.318 71.699 1.00 72.31 483 ALA A N 1
ATOM 3661 C CA . ALA A 1 488 ? 47.373 63.075 73.123 1.00 82.41 483 ALA A CA 1
ATOM 3662 C C . ALA A 1 488 ? 46.422 63.921 73.970 1.00 81.36 483 ALA A C 1
ATOM 3663 O O . ALA A 1 488 ? 45.745 63.400 74.864 1.00 72.39 483 ALA A O 1
ATOM 3665 N N . PHE A 1 489 ? 46.349 65.224 73.673 1.00 77.62 484 PHE A N 1
ATOM 3666 C CA . PHE A 1 489 ? 45.402 66.118 74.330 1.00 73.14 484 PHE A CA 1
ATOM 3667 C C . PHE A 1 489 ? 43.973 65.589 74.265 1.00 71.30 484 PHE A C 1
ATOM 3668 O O . PHE A 1 489 ? 43.252 65.583 75.264 1.00 76.40 484 PHE A O 1
ATOM 3676 N N . LEU A 1 490 ? 43.542 65.141 73.095 1.00 72.63 485 LEU A N 1
ATOM 3677 C CA . LEU A 1 490 ? 42.185 64.629 72.975 1.00 75.02 485 LEU A CA 1
ATOM 3678 C C . LEU A 1 490 ? 42.030 63.345 73.781 1.00 77.60 485 LEU A C 1
ATOM 3679 O O . LEU A 1 490 ? 41.084 63.199 74.565 1.00 83.46 485 LEU A O 1
ATOM 3684 N N . ALA A 1 491 ? 42.980 62.415 73.631 1.00 74.58 486 ALA A N 1
ATOM 3685 C CA . ALA A 1 491 ? 42.914 61.150 74.358 1.00 73.56 486 ALA A CA 1
ATOM 3686 C C . ALA A 1 491 ? 42.948 61.366 75.870 1.00 78.17 486 ALA A C 1
ATOM 3687 O O . ALA A 1 491 ? 42.257 60.671 76.623 1.00 80.41 486 ALA A O 1
ATOM 3689 N N . LYS A 1 492 ? 43.768 62.303 76.338 1.00 71.01 487 LYS A N 1
ATOM 3690 C CA . LYS A 1 492 ? 43.761 62.609 77.759 1.00 74.88 487 LYS A CA 1
ATOM 3691 C C . LYS A 1 492 ? 42.377 63.077 78.204 1.00 78.69 487 LYS A C 1
ATOM 3692 O O . LYS A 1 492 ? 41.896 62.679 79.273 1.00 82.04 487 LYS A O 1
ATOM 3698 N N . SER A 1 493 ? 41.695 63.871 77.365 1.00 77.49 488 SER A N 1
ATOM 3699 C CA . SER A 1 493 ? 40.423 64.470 77.763 1.00 71.58 488 SER A CA 1
ATOM 3700 C C . SER A 1 493 ? 39.298 63.446 77.786 1.00 72.12 488 SER A C 1
ATOM 3701 O O . SER A 1 493 ? 38.463 63.464 78.693 1.00 70.38 488 SER A O 1
ATOM 3704 N N . LEU A 1 494 ? 39.223 62.555 76.795 1.00 84.23 489 LEU A N 1
ATOM 3705 C CA . LEU A 1 494 ? 38.229 61.496 76.934 1.00 81.29 489 LEU A CA 1
ATOM 3706 C C . LEU A 1 494 ? 38.525 60.657 78.153 1.00 73.89 489 LEU A C 1
ATOM 3707 O O . LEU A 1 494 ? 37.602 60.147 78.799 1.00 79.78 489 LEU A O 1
ATOM 3712 N N . ASN A 1 495 ? 39.804 60.497 78.480 1.00 75.16 490 ASN A N 1
ATOM 3713 C CA . ASN A 1 495 ? 40.156 59.607 79.580 1.00 80.57 490 ASN A CA 1
ATOM 3714 C C . ASN A 1 495 ? 39.717 60.191 80.919 1.00 74.96 490 ASN A C 1
ATOM 3715 O O . ASN A 1 495 ? 39.106 59.487 81.734 1.00 68.39 490 ASN A O 1
ATOM 3720 N N . LEU A 1 496 ? 39.984 61.483 81.150 1.00 74.15 491 LEU A N 1
ATOM 3721 C CA . LEU A 1 496 ? 39.399 62.162 82.308 1.00 74.94 491 LEU A CA 1
ATOM 3722 C C . LEU A 1 496 ? 37.881 62.031 82.313 1.00 84.43 491 LEU A C 1
ATOM 3723 O O . LEU A 1 496 ? 37.278 61.685 83.332 1.00 84.65 491 LEU A O 1
ATOM 3728 N N . ALA A 1 497 ? 37.249 62.282 81.163 1.00 81.16 492 ALA A N 1
ATOM 3729 C CA . ALA A 1 497 ? 35.800 62.432 81.131 1.00 70.25 492 ALA A CA 1
ATOM 3730 C C . ALA A 1 497 ? 35.091 61.138 81.513 1.00 67.53 492 ALA A C 1
ATOM 3731 O O . ALA A 1 497 ? 34.062 61.161 82.200 1.00 63.00 492 ALA A O 1
ATOM 3733 N N . LEU A 1 498 ? 35.622 59.997 81.073 1.00 70.74 493 LEU A N 1
ATOM 3734 C CA . LEU A 1 498 ? 34.986 58.715 81.367 1.00 76.01 493 LEU A CA 1
ATOM 3735 C C . LEU A 1 498 ? 35.188 58.262 82.808 1.00 81.73 493 LEU A C 1
ATOM 3736 O O . LEU A 1 498 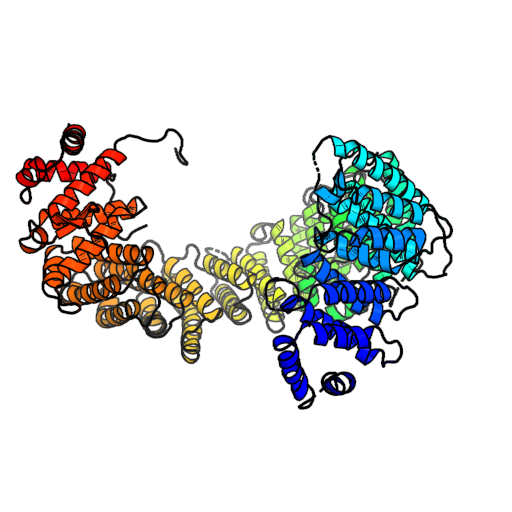? 34.353 57.516 83.337 1.00 81.02 493 LEU A O 1
ATOM 3741 N N . LYS A 1 499 ? 36.301 58.645 83.435 1.00 70.47 494 LYS A N 1
ATOM 3742 C CA . LYS A 1 499 ? 36.558 58.290 84.822 1.00 90.61 494 LYS A CA 1
ATOM 3743 C C . LYS A 1 499 ? 36.393 59.485 85.753 1.00 95.08 494 LYS A C 1
ATOM 3744 O O . LYS A 1 499 ? 36.777 59.408 86.920 1.00 105.11 494 LYS A O 1
ATOM 3750 N N . SER A 1 500 ? 35.845 60.590 85.260 1.00 86.11 495 SER A N 1
ATOM 3751 C CA . SER A 1 500 ? 35.272 61.597 86.124 1.00 67.76 495 SER A CA 1
ATOM 3752 C C . SER A 1 500 ? 33.807 61.271 86.341 1.00 78.38 495 SER A C 1
ATOM 3753 O O . SER A 1 500 ? 33.110 60.835 85.421 1.00 81.20 495 SER A O 1
ATOM 3756 N N . ASP A 1 501 ? 33.353 61.455 87.579 1.00 84.97 496 ASP A N 1
ATOM 3757 C CA . ASP A 1 501 ? 31.946 61.322 87.910 1.00 81.21 496 ASP A CA 1
ATOM 3758 C C . ASP A 1 501 ? 31.143 62.572 87.580 1.00 74.40 496 ASP A C 1
ATOM 3759 O O . ASP A 1 501 ? 29.915 62.541 87.715 1.00 66.49 496 ASP A O 1
ATOM 3764 N N . LYS A 1 502 ? 31.800 63.667 87.183 1.00 66.43 497 LYS A N 1
ATOM 3765 C CA . LYS A 1 502 ? 31.141 64.953 86.975 1.00 67.25 497 LYS A CA 1
ATOM 3766 C C . LYS A 1 502 ? 30.640 65.067 85.535 1.00 76.09 497 LYS A C 1
ATOM 3767 O O . LYS A 1 502 ? 31.439 65.081 84.587 1.00 79.78 497 LYS A O 1
ATOM 3773 N N . GLU A 1 503 ? 29.315 65.134 85.369 1.00 67.12 498 GLU A N 1
ATOM 3774 C CA . GLU A 1 503 ? 28.750 65.337 84.044 1.00 68.86 498 GLU A CA 1
ATOM 3775 C C . GLU A 1 503 ? 29.129 66.684 83.452 1.00 68.39 498 GLU A C 1
ATOM 3776 O O . GLU A 1 503 ? 29.174 66.812 82.234 1.00 65.89 498 GLU A O 1
ATOM 3782 N N . LEU A 1 504 ? 29.443 67.679 84.267 1.00 70.03 499 LEU A N 1
ATOM 3783 C CA . LEU A 1 504 ? 29.937 68.915 83.686 1.00 65.97 499 LEU A CA 1
ATOM 3784 C C . LEU A 1 504 ? 31.257 68.676 82.957 1.00 71.15 499 LEU A C 1
ATOM 3785 O O . LEU A 1 504 ? 31.460 69.187 81.849 1.00 73.34 499 LEU A O 1
ATOM 3790 N N . ILE A 1 505 ? 32.154 67.880 83.548 1.00 65.02 500 ILE A N 1
ATOM 3791 C CA . ILE A 1 505 ? 33.444 67.606 82.914 1.00 62.02 500 ILE A CA 1
ATOM 3792 C C . ILE A 1 505 ? 33.256 66.778 81.645 1.00 60.33 500 ILE A C 1
ATOM 3793 O O . ILE A 1 505 ? 33.859 67.071 80.612 1.00 62.90 500 ILE A O 1
ATOM 3798 N N . LYS A 1 506 ? 32.436 65.726 81.719 1.00 54.26 501 LYS A N 1
ATOM 3799 C CA . LYS A 1 506 ? 32.050 64.957 80.546 1.00 58.52 501 LYS A CA 1
ATOM 3800 C C . LYS A 1 506 ? 31.545 65.874 79.433 1.00 74.85 501 LYS A C 1
ATOM 3801 O O . LYS A 1 506 ? 31.996 65.807 78.277 1.00 72.87 501 LYS A O 1
ATOM 3807 N N . SER A 1 507 ? 30.605 66.751 79.786 1.00 63.86 502 SER A N 1
ATOM 3808 C CA . SER A 1 507 ? 30.018 67.664 78.820 1.00 63.57 502 SER A CA 1
ATOM 3809 C C . SER A 1 507 ? 31.052 68.625 78.255 1.00 63.43 502 SER A C 1
ATOM 3810 O O . SER A 1 507 ? 31.069 68.873 77.047 1.00 68.24 502 SER A O 1
ATOM 3813 N N . ALA A 1 508 ? 31.917 69.187 79.101 1.00 65.63 503 ALA A N 1
ATOM 3814 C CA . ALA A 1 508 ? 32.972 70.036 78.560 1.00 58.98 503 ALA A CA 1
ATOM 3815 C C . ALA A 1 508 ? 33.799 69.273 77.539 1.00 66.80 503 ALA A C 1
ATOM 3816 O O . ALA A 1 508 ? 34.254 69.846 76.545 1.00 68.78 503 ALA A O 1
ATOM 3818 N N . THR A 1 509 ? 33.977 67.973 77.762 1.00 60.85 504 THR A N 1
ATOM 3819 C CA . THR A 1 509 ? 34.793 67.170 76.873 1.00 63.37 504 THR A CA 1
ATOM 3820 C C . THR A 1 509 ? 34.053 66.901 75.566 1.00 59.19 504 THR A C 1
ATOM 3821 O O . THR A 1 509 ? 34.624 67.049 74.483 1.00 53.60 504 THR A O 1
ATOM 3825 N N . LEU A 1 510 ? 32.774 66.522 75.655 1.00 57.99 505 LEU A N 1
ATOM 3826 C CA . LEU A 1 510 ? 31.939 66.378 74.469 1.00 59.57 505 LEU A CA 1
ATOM 3827 C C . LEU A 1 510 ? 31.973 67.650 73.627 1.00 73.59 505 LEU A C 1
ATOM 3828 O O . LEU A 1 510 ? 32.184 67.611 72.404 1.00 73.99 505 LEU A O 1
ATOM 3833 N N . ILE A 1 511 ? 31.790 68.801 74.271 1.00 70.35 506 ILE A N 1
ATOM 3834 C CA . ILE A 1 511 ? 31.869 70.056 73.534 1.00 68.97 506 ILE A CA 1
ATOM 3835 C C . ILE A 1 511 ? 33.263 70.231 72.945 1.00 70.24 506 ILE A C 1
ATOM 3836 O O . ILE A 1 511 ? 33.416 70.549 71.759 1.00 75.52 506 ILE A O 1
ATOM 3841 N N . ALA A 1 512 ? 34.301 70.019 73.763 1.00 63.68 507 ALA A N 1
ATOM 3842 C CA . ALA A 1 512 ? 35.670 70.215 73.289 1.00 64.32 507 ALA A CA 1
ATOM 3843 C C . ALA A 1 512 ? 35.989 69.307 72.106 1.00 70.42 507 ALA A C 1
ATOM 3844 O O . ALA A 1 512 ? 36.764 69.676 71.215 1.00 64.70 507 ALA A O 1
ATOM 3846 N N . PHE A 1 513 ? 35.415 68.104 72.103 1.00 63.22 508 PHE A N 1
ATOM 3847 C CA . PHE A 1 513 ? 35.632 67.177 71.010 1.00 60.91 508 PHE A CA 1
ATOM 3848 C C . PHE A 1 513 ? 35.213 67.795 69.683 1.00 70.94 508 PHE A C 1
ATOM 3849 O O . PHE A 1 513 ? 35.928 67.670 68.682 1.00 71.14 508 PHE A O 1
ATOM 3857 N N . THR A 1 514 ? 34.068 68.493 69.662 1.00 64.54 509 THR A N 1
ATOM 3858 C CA . THR A 1 514 ? 33.672 69.173 68.437 1.00 60.87 509 THR A CA 1
ATOM 3859 C C . THR A 1 514 ? 34.651 70.284 68.088 1.00 75.63 509 THR A C 1
ATOM 3860 O O . THR A 1 514 ? 34.912 70.512 66.906 1.00 90.65 509 THR A O 1
ATOM 3864 N N . TYR A 1 515 ? 35.257 70.950 69.078 1.00 81.60 510 TYR A N 1
ATOM 3865 C CA . TYR A 1 515 ? 36.274 71.948 68.724 1.00 80.30 510 TYR A CA 1
ATOM 3866 C C . TYR A 1 515 ? 37.514 71.326 68.085 1.00 78.16 510 TYR A C 1
ATOM 3867 O O . TYR A 1 515 ? 38.275 72.043 67.426 1.00 72.26 510 TYR A O 1
ATOM 3876 N N . TYR A 1 516 ? 37.754 70.024 68.304 1.00 74.86 511 TYR A N 1
ATOM 3877 C CA . TYR A 1 516 ? 38.899 69.341 67.708 1.00 67.68 511 TYR A CA 1
ATOM 3878 C C . TYR A 1 516 ? 38.594 68.953 66.277 1.00 76.02 511 TYR A C 1
ATOM 3879 O O . TYR A 1 516 ? 39.471 69.000 65.407 1.00 87.58 511 TYR A O 1
ATOM 3888 N N . CYS A 1 517 ? 37.362 68.507 66.043 1.00 72.16 512 CYS A N 1
ATOM 3889 C CA . CYS A 1 517 ? 36.932 68.185 64.698 1.00 69.40 512 CYS A CA 1
ATOM 3890 C C . CYS A 1 517 ? 36.971 69.404 63.797 1.00 77.24 512 CYS A C 1
ATOM 3891 O O . CYS A 1 517 ? 37.256 69.273 62.603 1.00 90.69 512 CYS A O 1
ATOM 3894 N N . TYR A 1 518 ? 36.735 70.599 64.349 1.00 82.67 513 TYR A N 1
ATOM 3895 C CA . TYR A 1 518 ? 36.645 71.788 63.505 1.00 86.42 513 TYR A CA 1
ATOM 3896 C C . TYR A 1 518 ? 37.936 72.020 62.723 1.00 87.21 513 TYR A C 1
ATOM 3897 O O . TYR A 1 518 ? 37.892 72.393 61.544 1.00 85.10 513 TYR A O 1
ATOM 3906 N N . PHE A 1 519 ? 39.093 71.797 63.346 1.00 86.77 514 PHE A N 1
ATOM 3907 C CA . PHE A 1 519 ? 40.371 72.066 62.695 1.00 75.79 514 PHE A CA 1
ATOM 3908 C C . PHE A 1 519 ? 41.167 70.815 62.369 1.00 76.38 514 PHE A C 1
ATOM 3909 O O . PHE A 1 519 ? 42.261 70.931 61.808 1.00 88.11 514 PHE A O 1
ATOM 3917 N N . ALA A 1 520 ? 40.677 69.628 62.705 1.00 71.70 515 ALA A N 1
ATOM 3918 C CA . ALA A 1 520 ? 41.497 68.437 62.548 1.00 72.91 515 ALA A CA 1
ATOM 3919 C C . ALA A 1 520 ? 40.658 67.309 61.977 1.00 78.44 515 ALA A C 1
ATOM 3920 O O . ALA A 1 520 ? 39.589 66.994 62.503 1.00 81.72 515 ALA A O 1
ATOM 3922 N N . GLU A 1 521 ? 41.136 66.707 60.899 1.00 88.84 516 GLU A N 1
ATOM 3923 C CA . GLU A 1 521 ? 40.452 65.551 60.340 1.00 98.94 516 GLU A CA 1
ATOM 3924 C C . GLU A 1 521 ? 40.944 64.328 61.107 1.00 103.09 516 GLU A C 1
ATOM 3925 O O . GLU A 1 521 ? 42.090 63.899 60.939 1.00 108.20 516 GLU A O 1
ATOM 3931 N N . LEU A 1 522 ? 40.085 63.783 61.974 1.00 95.63 517 LEU A N 1
ATOM 3932 C CA . LEU A 1 522 ? 40.553 62.841 62.990 1.00 87.24 517 LEU A CA 1
ATOM 3933 C C . LEU A 1 522 ? 40.888 61.466 62.421 1.00 89.89 517 LEU A C 1
ATOM 3934 O O . LEU A 1 522 ? 41.741 60.768 62.974 1.00 89.59 517 LEU A O 1
ATOM 3939 N N . ASP A 1 523 ? 40.230 61.044 61.343 1.00 97.56 518 ASP A N 1
ATOM 3940 C CA . ASP A 1 523 ? 40.532 59.730 60.777 1.00 104.23 518 ASP A CA 1
ATOM 3941 C C . ASP A 1 523 ? 41.969 59.634 60.253 1.00 102.30 518 ASP A C 1
ATOM 3942 O O . ASP A 1 523 ? 42.508 58.523 60.155 1.00 94.70 518 ASP A O 1
ATOM 3947 N N . SER A 1 524 ? 42.606 60.767 59.939 1.00 102.93 519 SER A N 1
ATOM 3948 C CA . SER A 1 524 ? 43.995 60.817 59.490 1.00 95.95 519 SER A CA 1
ATOM 3949 C C . SER A 1 524 ? 44.966 61.271 60.573 1.00 101.30 519 SER A C 1
ATOM 3950 O O . SER A 1 524 ? 46.084 60.751 60.648 1.00 112.74 519 SER A O 1
ATOM 3953 N N . VAL A 1 525 ? 44.592 62.259 61.392 1.00 93.96 520 VAL A N 1
ATOM 3954 C CA . VAL A 1 525 ? 45.488 62.684 62.464 1.00 97.87 520 VAL A CA 1
ATOM 3955 C C . VAL A 1 525 ? 45.624 61.578 63.509 1.00 102.15 520 VAL A C 1
ATOM 3956 O O . VAL A 1 525 ? 46.696 61.397 64.103 1.00 96.99 520 VAL A O 1
ATOM 3960 N N . LEU A 1 526 ? 44.559 60.812 63.733 1.00 105.83 521 LEU A N 1
ATOM 3961 C CA . LEU A 1 526 ? 44.600 59.603 64.542 1.00 103.08 521 LEU A CA 1
ATOM 3962 C C . LEU A 1 526 ? 44.720 58.384 63.638 1.00 105.67 521 LEU A C 1
ATOM 3963 O O . LEU A 1 526 ? 44.540 58.454 62.418 1.00 106.29 521 LEU A O 1
ATOM 3968 N N . GLY A 1 527 ? 45.010 57.247 64.253 1.00 105.57 522 GLY A N 1
ATOM 3969 C CA . GLY A 1 527 ? 45.001 56.009 63.519 1.00 105.54 522 GLY A CA 1
ATOM 3970 C C . GLY A 1 527 ? 43.593 55.656 63.092 1.00 100.56 522 GLY A C 1
ATOM 3971 O O . GLY A 1 527 ? 42.621 56.109 63.691 1.00 104.73 522 GLY A O 1
ATOM 3972 N N . PRO A 1 528 ? 43.447 54.876 62.023 1.00 99.12 523 PRO A N 1
ATOM 3973 C CA . PRO A 1 528 ? 42.180 54.153 61.842 1.00 93.38 523 PRO A CA 1
ATOM 3974 C C . PRO A 1 528 ? 41.753 53.406 63.095 1.00 89.69 523 PRO A C 1
ATOM 3975 O O . PRO A 1 528 ? 40.558 53.350 63.401 1.00 90.69 523 PRO A O 1
ATOM 3979 N N . GLU A 1 529 ? 42.705 52.823 63.828 1.00 91.08 524 GLU A N 1
ATOM 3980 C CA . GLU A 1 529 ? 42.376 52.075 65.040 1.00 98.40 524 GLU A CA 1
ATOM 3981 C C . GLU A 1 529 ? 42.022 53.010 66.187 1.00 91.86 524 GLU A C 1
ATOM 3982 O O . GLU A 1 529 ? 41.034 52.795 66.894 1.00 84.02 524 GLU A O 1
ATOM 3988 N N . VAL A 1 530 ? 42.817 54.056 66.383 1.00 89.54 525 VAL A N 1
ATOM 3989 C CA . VAL A 1 530 ? 42.530 54.973 67.469 1.00 91.48 525 VAL A CA 1
ATOM 3990 C C . VAL A 1 530 ? 41.251 55.751 67.173 1.00 90.55 525 VAL A C 1
ATOM 3991 O O . VAL A 1 530 ? 40.330 55.778 67.995 1.00 96.01 525 VAL A O 1
ATOM 3995 N N . CYS A 1 531 ? 41.152 56.357 65.982 1.00 86.63 526 CYS A N 1
ATOM 3996 C CA . CYS A 1 531 ? 39.914 57.037 65.596 1.00 82.45 526 CYS A CA 1
ATOM 3997 C C . CYS A 1 531 ? 38.690 56.166 65.857 1.00 83.12 526 CYS A C 1
ATOM 3998 O O . CYS A 1 531 ? 37.668 56.654 66.349 1.00 85.57 526 CYS A O 1
ATOM 4001 N N . SER A 1 532 ? 38.775 54.870 65.547 1.00 82.16 527 SER A N 1
ATOM 4002 C CA . SER A 1 532 ? 37.667 53.973 65.863 1.00 89.03 527 SER A CA 1
ATOM 4003 C C . SER A 1 532 ? 37.475 53.846 67.372 1.00 95.81 527 SER A C 1
ATOM 4004 O O . SER A 1 532 ? 36.345 53.686 67.854 1.00 96.14 527 SER A O 1
ATOM 4007 N N . GLU A 1 533 ? 38.563 53.902 68.139 1.00 92.23 528 GLU A N 1
ATOM 4008 C CA . GLU A 1 533 ? 38.400 53.766 69.577 1.00 98.52 528 GLU A CA 1
ATOM 4009 C C . GLU A 1 533 ? 37.977 55.080 70.225 1.00 91.51 528 GLU A C 1
ATOM 4010 O O . GLU A 1 533 ? 37.334 55.044 71.288 1.00 82.58 528 GLU A O 1
ATOM 4016 N N . THR A 1 534 ? 38.270 56.233 69.596 1.00 77.77 529 THR A N 1
ATOM 4017 C CA . THR A 1 534 ? 37.689 57.459 70.126 1.00 77.35 529 THR A CA 1
ATOM 4018 C C . THR A 1 534 ? 36.241 57.648 69.691 1.00 80.47 529 THR A C 1
ATOM 4019 O O . THR A 1 534 ? 35.516 58.410 70.330 1.00 83.78 529 THR A O 1
ATOM 4023 N N . GLN A 1 535 ? 35.776 56.944 68.663 1.00 78.57 530 GLN A N 1
ATOM 4024 C CA . GLN A 1 535 ? 34.337 56.885 68.440 1.00 74.53 530 GLN A CA 1
ATOM 4025 C C . GLN A 1 535 ? 33.636 56.209 69.604 1.00 72.94 530 GLN A C 1
ATOM 4026 O O . GLN A 1 535 ? 32.607 56.690 70.087 1.00 70.26 530 GLN A O 1
ATOM 4032 N N . GLU A 1 536 ? 34.152 55.053 70.026 1.00 80.66 531 GLU A N 1
ATOM 4033 C CA . GLU A 1 536 ? 33.515 54.297 71.096 1.00 82.02 531 GLU A CA 1
ATOM 4034 C C . GLU A 1 536 ? 33.551 55.070 72.394 1.00 83.91 531 GLU A C 1
ATOM 4035 O O . GLU A 1 536 ? 32.658 54.926 73.237 1.00 82.12 531 GLU A O 1
ATOM 4041 N N . LYS A 1 537 ? 34.570 55.898 72.568 1.00 78.52 532 LYS A N 1
ATOM 4042 C CA . LYS A 1 537 ? 34.716 56.569 73.839 1.00 76.22 532 LYS A CA 1
ATOM 4043 C C . LYS A 1 537 ? 33.834 57.800 73.937 1.00 78.46 532 LYS A C 1
ATOM 4044 O O . LYS A 1 537 ? 33.300 58.071 75.020 1.00 87.22 532 LYS A O 1
ATOM 4050 N N . VAL A 1 538 ? 33.615 58.541 72.847 1.00 78.76 533 VAL A N 1
ATOM 4051 C CA . VAL A 1 538 ? 32.640 59.610 73.013 1.00 80.75 533 VAL A CA 1
ATOM 4052 C C . VAL A 1 538 ? 31.233 59.052 72.935 1.00 79.07 533 VAL A C 1
ATOM 4053 O O . VAL A 1 538 ? 30.302 59.657 73.477 1.00 85.05 533 VAL A O 1
ATOM 4057 N N . ILE A 1 539 ? 31.054 57.888 72.325 1.00 71.23 534 ILE A N 1
ATOM 4058 C CA . ILE A 1 539 ? 29.722 57.303 72.303 1.00 71.62 534 ILE A CA 1
ATOM 4059 C C . ILE A 1 539 ? 29.272 56.950 73.714 1.00 75.12 534 ILE A C 1
ATOM 4060 O O . ILE A 1 539 ? 28.113 57.176 74.083 1.00 80.08 534 ILE A O 1
ATOM 4065 N N . ARG A 1 540 ? 30.170 56.410 74.538 1.00 77.96 535 ARG A N 1
ATOM 4066 C CA . ARG A 1 540 ? 29.715 56.063 75.875 1.00 87.71 535 ARG A CA 1
ATOM 4067 C C . ARG A 1 540 ? 29.758 57.247 76.838 1.00 77.15 535 ARG A C 1
ATOM 4068 O O . ARG A 1 540 ? 28.965 57.257 77.777 1.00 77.31 535 ARG A O 1
ATOM 4076 N N . ILE A 1 541 ? 30.616 58.255 76.612 1.00 69.01 536 ILE A N 1
ATOM 4077 C CA . ILE A 1 541 ? 30.450 59.524 77.319 1.00 64.11 536 ILE A CA 1
ATOM 4078 C C . ILE A 1 541 ? 29.067 60.113 77.044 1.00 71.64 536 ILE A C 1
ATOM 4079 O O . ILE A 1 541 ? 28.388 60.593 77.967 1.00 67.75 536 ILE A O 1
ATOM 4084 N N . ILE A 1 542 ? 28.631 60.095 75.776 1.00 58.87 537 ILE A N 1
ATOM 4085 C CA . ILE A 1 542 ? 27.285 60.566 75.443 1.00 63.04 537 ILE A CA 1
ATOM 4086 C C . ILE A 1 542 ? 26.240 59.772 76.219 1.00 64.45 537 ILE A C 1
ATOM 4087 O O . ILE A 1 542 ? 25.315 60.337 76.811 1.00 71.41 537 ILE A O 1
ATOM 4092 N N . ASN A 1 543 ? 26.366 58.447 76.227 1.00 67.72 538 ASN A N 1
ATOM 4093 C CA . ASN A 1 543 ? 25.398 57.630 76.948 1.00 74.71 538 ASN A CA 1
ATOM 4094 C C . ASN A 1 543 ? 25.392 57.924 78.451 1.00 82.95 538 ASN A C 1
ATOM 4095 O O . ASN A 1 543 ? 24.389 57.652 79.123 1.00 93.09 538 ASN A O 1
ATOM 4100 N N . GLN A 1 544 ? 26.478 58.481 78.993 1.00 67.18 539 GLN A N 1
ATOM 4101 C CA . GLN A 1 544 ? 26.488 58.811 80.414 1.00 78.08 539 GLN A CA 1
ATOM 4102 C C . GLN A 1 544 ? 25.804 60.150 80.679 1.00 84.32 539 GLN A C 1
ATOM 4103 O O . GLN A 1 544 ? 25.078 60.295 81.667 1.00 89.35 539 GLN A O 1
ATOM 4109 N N . VAL A 1 545 ? 26.004 61.125 79.788 1.00 89.92 540 VAL A N 1
ATOM 4110 C CA . VAL A 1 545 ? 25.416 62.452 79.941 1.00 82.41 540 VAL A CA 1
ATOM 4111 C C . VAL A 1 545 ? 23.920 62.429 79.624 1.00 83.51 540 VAL A C 1
ATOM 4112 O O . VAL A 1 545 ? 23.149 63.241 80.153 1.00 76.82 540 VAL A O 1
ATOM 4116 N N . SER A 1 546 ? 23.476 61.489 78.790 1.00 89.34 541 SER A N 1
ATOM 4117 C CA . SER A 1 546 ? 22.134 61.590 78.220 1.00 83.03 541 SER A CA 1
ATOM 4118 C C . SER A 1 546 ? 21.049 61.358 79.269 1.00 74.72 541 SER A C 1
ATOM 4119 O O . SER A 1 546 ? 19.992 61.990 79.218 1.00 80.65 541 SER A O 1
ATOM 4122 N N . SER A 1 547 ? 21.282 60.462 80.222 1.00 79.12 542 SER A N 1
ATOM 4123 C CA . SER A 1 547 ? 20.272 60.214 81.253 1.00 86.63 542 SER A CA 1
ATOM 4124 C C . SER A 1 547 ? 19.889 61.483 82.019 1.00 80.42 542 SER A C 1
ATOM 4125 O O . SER A 1 547 ? 18.740 61.617 82.448 1.00 82.20 542 SER A O 1
ATOM 4128 N N . ASP A 1 548 ? 20.806 62.445 82.149 1.00 79.37 543 ASP A N 1
ATOM 4129 C CA . ASP A 1 548 ? 20.604 63.647 82.956 1.00 76.60 543 ASP A CA 1
ATOM 4130 C C . ASP A 1 548 ? 20.479 64.931 82.136 1.00 80.37 543 ASP A C 1
ATOM 4131 O O . ASP A 1 548 ? 20.642 66.021 82.692 1.00 74.11 543 ASP A O 1
ATOM 4136 N N . ALA A 1 549 ? 20.211 64.835 80.831 1.00 80.70 544 ALA A N 1
ATOM 4137 C CA . ALA A 1 549 ? 20.325 65.981 79.928 1.00 75.36 544 ALA A CA 1
ATOM 4138 C C . ALA A 1 549 ? 18.988 66.685 79.733 1.00 70.22 544 ALA A C 1
ATOM 4139 O O . ALA A 1 549 ? 17.974 66.034 79.459 1.00 73.11 544 ALA A O 1
ATOM 4141 N N . GLU A 1 550 ? 19.003 68.022 79.831 1.00 65.86 545 GLU A N 1
ATOM 4142 C CA . GLU A 1 550 ? 17.866 68.863 79.485 1.00 73.25 545 GLU A CA 1
ATOM 4143 C C . GLU A 1 550 ? 18.108 69.561 78.149 1.00 79.33 545 GLU A C 1
ATOM 4144 O O . GLU A 1 550 ? 19.122 69.333 77.480 1.00 91.83 545 GLU A O 1
ATOM 4150 N N . GLU A 1 551 ? 17.185 70.459 77.789 1.00 81.96 546 GLU A N 1
ATOM 4151 C CA . GLU A 1 551 ? 16.845 70.686 76.382 1.00 81.75 546 GLU A CA 1
ATOM 4152 C C . GLU A 1 551 ? 18.042 71.139 75.551 1.00 80.92 546 GLU A C 1
ATOM 4153 O O . GLU A 1 551 ? 18.352 70.535 74.512 1.00 85.35 546 GLU A O 1
ATOM 4159 N N . ASP A 1 552 ? 18.708 72.220 75.961 1.00 67.34 547 ASP A N 1
ATOM 4160 C CA . ASP A 1 552 ? 19.820 72.709 75.152 1.00 57.12 547 ASP A CA 1
ATOM 4161 C C . ASP A 1 552 ? 20.927 71.672 75.011 1.00 68.21 547 ASP A C 1
ATOM 4162 O O . ASP A 1 552 ? 21.611 71.635 73.978 1.00 90.31 547 ASP A O 1
ATOM 4167 N N . THR A 1 553 ? 21.105 70.800 76.003 1.00 69.75 548 THR A N 1
ATOM 4168 C CA . THR A 1 553 ? 22.231 69.875 75.966 1.00 65.44 548 THR A CA 1
ATOM 4169 C C . THR A 1 553 ? 21.896 68.556 75.273 1.00 64.04 548 THR A C 1
ATOM 4170 O O . THR A 1 553 ? 22.819 67.827 74.898 1.00 61.73 548 THR A O 1
ATOM 4174 N N . ASN A 1 554 ? 20.610 68.243 75.068 1.00 68.26 549 ASN A N 1
ATOM 4175 C CA . ASN A 1 554 ? 20.249 67.172 74.139 1.00 69.48 549 ASN A CA 1
ATOM 4176 C C . ASN A 1 554 ? 20.580 67.560 72.698 1.00 71.24 549 ASN A C 1
ATOM 4177 O O . ASN A 1 554 ? 21.071 66.732 71.921 1.00 57.36 549 ASN A O 1
ATOM 4182 N N . GLY A 1 555 ? 20.305 68.811 72.319 1.00 71.78 550 GLY A N 1
ATOM 4183 C CA . GLY A 1 555 ? 20.654 69.254 70.982 1.00 64.16 550 GLY A CA 1
ATOM 4184 C C . GLY A 1 555 ? 22.148 69.232 70.750 1.00 68.52 550 GLY A C 1
ATOM 4185 O O . GLY A 1 555 ? 22.606 68.944 69.646 1.00 61.10 550 GLY A O 1
ATOM 4186 N N . ALA A 1 556 ? 22.933 69.500 71.793 1.00 70.08 551 ALA A N 1
ATOM 4187 C CA . ALA A 1 556 ? 24.378 69.407 71.632 1.00 66.93 551 ALA A CA 1
ATOM 4188 C C . ALA A 1 556 ? 24.842 67.956 71.550 1.00 70.17 551 ALA A C 1
ATOM 4189 O O . ALA A 1 556 ? 25.842 67.668 70.882 1.00 81.67 551 ALA A O 1
ATOM 4191 N N . LEU A 1 557 ? 24.148 67.031 72.221 1.00 64.88 552 LEU A N 1
ATOM 4192 C CA . LEU A 1 557 ? 24.538 65.631 72.106 1.00 61.04 552 LEU A CA 1
ATOM 4193 C C . LEU A 1 557 ? 24.286 65.127 70.691 1.00 67.11 552 LEU A C 1
ATOM 4194 O O . LEU A 1 557 ? 25.081 64.351 70.146 1.00 60.91 552 LEU A O 1
ATOM 4199 N N . MET A 1 558 ? 23.185 65.573 70.081 1.00 70.46 553 MET A N 1
ATOM 4200 C CA . MET A 1 558 ? 22.868 65.131 68.735 1.00 68.99 553 MET A CA 1
ATOM 4201 C C . MET A 1 558 ? 23.919 65.630 67.751 1.00 66.62 553 MET A C 1
ATOM 4202 O O . MET A 1 558 ? 24.420 64.859 66.928 1.00 62.68 553 MET A O 1
ATOM 4207 N N . GLU A 1 559 ? 24.340 66.885 67.894 1.00 60.65 554 GLU A N 1
ATOM 4208 C CA . GLU A 1 559 ? 25.417 67.409 67.067 1.00 61.65 554 GLU A CA 1
ATOM 4209 C C . GLU A 1 559 ? 26.702 66.602 67.233 1.00 67.76 554 GLU A C 1
ATOM 4210 O O . GLU A 1 559 ? 27.328 66.216 66.244 1.00 70.87 554 GLU A O 1
ATOM 4216 N N . VAL A 1 560 ? 27.117 66.337 68.476 1.00 66.39 555 VAL A N 1
ATOM 4217 C CA . VAL A 1 560 ? 28.293 65.493 68.701 1.00 67.99 555 VAL A CA 1
ATOM 4218 C C . VAL A 1 560 ? 28.125 64.131 68.034 1.00 73.27 555 VAL A C 1
ATOM 4219 O O . VAL A 1 560 ? 29.069 63.592 67.445 1.00 74.94 555 VAL A O 1
ATOM 4223 N N . LEU A 1 561 ? 26.930 63.544 68.136 1.00 75.27 556 LEU A N 1
ATOM 4224 C CA . LEU A 1 561 ? 26.705 62.205 67.607 1.00 67.10 556 LEU A CA 1
ATOM 4225 C C . LEU A 1 561 ? 26.856 62.185 66.092 1.00 77.58 556 LEU A C 1
ATOM 4226 O O . LEU A 1 561 ? 27.437 61.254 65.524 1.00 79.54 556 LEU A O 1
ATOM 4231 N N . SER A 1 562 ? 26.322 63.204 65.420 1.00 77.27 557 SER A N 1
ATOM 4232 C CA . SER A 1 562 ? 26.452 63.272 63.975 1.00 88.75 557 SER A CA 1
ATOM 4233 C C . SER A 1 562 ? 27.892 63.452 63.550 1.00 84.67 557 SER A C 1
ATOM 4234 O O . SER A 1 562 ? 28.261 63.016 62.447 1.00 85.62 557 SER A O 1
ATOM 4237 N N . GLN A 1 563 ? 28.720 64.105 64.377 1.00 63.64 558 GLN A N 1
ATOM 4238 C CA . GLN A 1 563 ? 30.108 64.131 63.961 1.00 66.69 558 GLN A CA 1
ATOM 4239 C C . GLN A 1 563 ? 30.772 62.785 64.182 1.00 70.41 558 GLN A C 1
ATOM 4240 O O . GLN A 1 563 ? 31.620 62.371 63.380 1.00 83.10 558 GLN A O 1
ATOM 4246 N N . VAL A 1 564 ? 30.355 62.067 65.216 1.00 65.98 559 VAL A N 1
ATOM 4247 C CA . VAL A 1 564 ? 30.818 60.696 65.395 1.00 70.90 559 VAL A CA 1
ATOM 4248 C C . VAL A 1 564 ? 30.432 59.847 64.191 1.00 68.62 559 VAL A C 1
ATOM 4249 O O . VAL A 1 564 ? 31.251 59.098 63.646 1.00 67.55 559 VAL A O 1
ATOM 4253 N N . ILE A 1 565 ? 29.176 59.962 63.755 1.00 75.59 560 ILE A N 1
ATOM 4254 C CA . ILE A 1 565 ? 28.694 59.158 62.637 1.00 81.63 560 ILE A CA 1
ATOM 4255 C C . ILE A 1 565 ? 29.508 59.451 61.378 1.00 78.89 560 ILE A C 1
ATOM 4256 O O . ILE A 1 565 ? 29.855 58.536 60.625 1.00 75.21 560 ILE A O 1
ATOM 4261 N N . SER A 1 566 ? 29.882 60.722 61.174 1.00 81.70 561 SER A N 1
ATOM 4262 C CA . SER A 1 566 ? 30.733 61.111 60.050 1.00 72.79 561 SER A CA 1
ATOM 4263 C C . SER A 1 566 ? 31.986 60.249 59.947 1.00 88.03 561 SER A C 1
ATOM 4264 O O . SER A 1 566 ? 32.378 59.843 58.845 1.00 104.27 561 SER A O 1
ATOM 4267 N N . TYR A 1 567 ? 32.636 59.977 61.076 1.00 81.23 562 TYR A N 1
ATOM 4268 C CA . TYR A 1 567 ? 33.873 59.200 61.123 1.00 79.11 562 TYR A CA 1
ATOM 4269 C C . TYR A 1 567 ? 33.637 57.690 61.123 1.00 74.44 562 TYR A C 1
ATOM 4270 O O . TYR A 1 567 ? 34.589 56.932 61.336 1.00 72.24 562 TYR A O 1
ATOM 4279 N N . ASN A 1 568 ? 32.408 57.241 60.899 1.00 76.04 563 ASN A N 1
ATOM 4280 C CA . ASN A 1 568 ? 32.159 55.824 60.698 1.00 88.55 563 ASN A CA 1
ATOM 4281 C C . ASN A 1 568 ? 33.043 55.275 59.574 1.00 90.54 563 ASN A C 1
ATOM 4282 O O . ASN A 1 568 ? 33.119 55.885 58.494 1.00 82.68 563 ASN A O 1
ATOM 4287 N N . PRO A 1 569 ? 33.721 54.137 59.777 1.00 94.28 564 PRO A N 1
ATOM 4288 C CA . PRO A 1 569 ? 34.177 53.471 58.560 1.00 100.48 564 PRO A CA 1
ATOM 4289 C C . PRO A 1 569 ? 32.968 52.911 57.831 1.00 107.51 564 PRO A C 1
ATOM 4290 O O . PRO A 1 569 ? 32.265 52.067 58.384 1.00 117.39 564 PRO A O 1
ATOM 4294 N N . PRO A 1 572 ? 32.936 51.521 54.885 1.00 124.21 567 PRO A N 1
ATOM 4295 C CA . PRO A 1 572 ? 33.466 50.398 54.091 1.00 128.21 567 PRO A CA 1
ATOM 4296 C C . PRO A 1 572 ? 33.667 49.157 54.930 1.00 129.78 567 PRO A C 1
ATOM 4297 O O . PRO A 1 572 ? 32.868 48.209 54.835 1.00 128.40 567 PRO A O 1
ATOM 4301 N N . HIS A 1 573 ? 34.724 49.125 55.742 1.00 133.56 568 HIS A N 1
ATOM 4302 C CA . HIS A 1 573 ? 34.903 48.020 56.680 1.00 138.11 568 HIS A CA 1
ATOM 4303 C C . HIS A 1 573 ? 33.882 48.173 57.800 1.00 142.64 568 HIS A C 1
ATOM 4304 O O . HIS A 1 573 ? 34.030 49.025 58.686 1.00 142.17 568 HIS A O 1
ATOM 4311 N N . SER A 1 574 ? 32.855 47.330 57.760 1.00 143.36 569 SER A N 1
ATOM 4312 C CA . SER A 1 574 ? 31.689 47.451 58.617 1.00 139.39 569 SER A CA 1
ATOM 4313 C C . SER A 1 574 ? 32.048 47.210 60.086 1.00 132.92 569 SER A C 1
ATOM 4314 O O . SER A 1 574 ? 33.102 46.657 60.412 1.00 134.20 569 SER A O 1
ATOM 4317 N N . ARG A 1 575 ? 31.154 47.649 60.979 1.00 123.63 570 ARG A N 1
ATOM 4318 C CA . ARG A 1 575 ? 31.243 47.337 62.411 1.00 124.59 570 ARG A CA 1
ATOM 4319 C C . ARG A 1 575 ? 29.824 47.283 62.967 1.00 116.29 570 ARG A C 1
ATOM 4320 O O . ARG A 1 575 ? 29.204 48.333 63.161 1.00 109.24 570 ARG A O 1
ATOM 4328 N N . LYS A 1 576 ? 29.325 46.070 63.244 1.00 113.14 571 LYS A N 1
ATOM 4329 C CA . LYS A 1 576 ? 27.922 45.882 63.624 1.00 109.97 571 LYS A CA 1
ATOM 4330 C C . LYS A 1 576 ? 27.521 46.780 64.791 1.00 110.21 571 LYS A C 1
ATOM 4331 O O . LYS A 1 576 ? 26.523 47.509 64.725 1.00 107.52 571 LYS A O 1
ATOM 4337 N N . GLU A 1 577 ? 28.302 46.741 65.869 1.00 104.62 572 GLU A N 1
ATOM 4338 C CA . GLU A 1 577 ? 27.827 47.221 67.159 1.00 100.98 572 GLU A CA 1
ATOM 4339 C C . GLU A 1 577 ? 27.800 48.742 67.222 1.00 102.97 572 GLU A C 1
ATOM 4340 O O . GLU A 1 577 ? 26.830 49.328 67.717 1.00 109.24 572 GLU A O 1
ATOM 4346 N N . ILE A 1 578 ? 28.856 49.403 66.739 1.00 93.15 573 ILE A N 1
ATOM 4347 C CA . ILE A 1 578 ? 28.924 50.853 66.881 1.00 93.75 573 ILE A CA 1
ATOM 4348 C C . ILE A 1 578 ? 27.794 51.519 66.106 1.00 100.77 573 ILE A C 1
ATOM 4349 O O . ILE A 1 578 ? 27.251 52.542 66.542 1.00 106.63 573 ILE A O 1
ATOM 4354 N N . LEU A 1 579 ? 27.405 50.945 64.965 1.00 96.69 574 LEU A N 1
ATOM 4355 C CA . LEU A 1 579 ? 26.237 51.437 64.245 1.00 90.52 574 LEU A CA 1
ATOM 4356 C C . LEU A 1 579 ? 24.977 51.309 65.082 1.00 82.43 574 LEU A C 1
ATOM 4357 O O . LEU A 1 579 ? 24.157 52.232 65.121 1.00 80.40 574 LEU A O 1
ATOM 4362 N N . GLN A 1 580 ? 24.796 50.163 65.739 1.00 82.27 575 GLN A N 1
ATOM 4363 C CA . GLN A 1 580 ? 23.604 49.963 66.553 1.00 84.18 575 GLN A CA 1
ATOM 4364 C C . GLN A 1 580 ? 23.560 50.957 67.711 1.00 86.91 575 GLN A C 1
ATOM 4365 O O . GLN A 1 580 ? 22.483 51.440 68.091 1.00 81.42 575 GLN A O 1
ATOM 4371 N N . ALA A 1 581 ? 24.731 51.297 68.258 1.00 86.00 576 ALA A N 1
ATOM 4372 C CA . ALA A 1 581 ? 24.804 52.217 69.386 1.00 79.32 576 ALA A CA 1
ATOM 4373 C C . ALA A 1 581 ? 24.461 53.639 68.963 1.00 79.16 576 ALA A C 1
ATOM 4374 O O . ALA A 1 581 ? 23.811 54.379 69.715 1.00 76.58 576 ALA A O 1
ATOM 4376 N N . GLU A 1 582 ? 24.902 54.036 67.764 1.00 79.56 577 GLU A N 1
ATOM 4377 C CA . GLU A 1 582 ? 24.604 55.366 67.242 1.00 73.06 577 GLU A CA 1
ATOM 4378 C C . GLU A 1 582 ? 23.117 55.542 66.986 1.00 73.96 577 GLU A C 1
ATOM 4379 O O . GLU A 1 582 ? 22.537 56.575 67.347 1.00 69.51 577 GLU A O 1
ATOM 4385 N N . PHE A 1 583 ? 22.475 54.551 66.365 1.00 70.32 578 PHE A N 1
ATOM 4386 C CA . PHE A 1 583 ? 21.059 54.722 66.081 1.00 73.78 578 PHE A CA 1
ATOM 4387 C C . PHE A 1 583 ? 20.231 54.687 67.356 1.00 71.57 578 PHE A C 1
ATOM 4388 O O . PHE A 1 583 ? 19.257 55.442 67.495 1.00 68.36 578 PHE A O 1
ATOM 4396 N N . HIS A 1 584 ? 20.575 53.801 68.286 1.00 74.22 579 HIS A N 1
ATOM 4397 C CA . HIS A 1 584 ? 19.879 53.810 69.566 1.00 78.47 579 HIS A CA 1
ATOM 4398 C C . HIS A 1 584 ? 19.953 55.188 70.220 1.00 68.60 579 HIS A C 1
ATOM 4399 O O . HIS A 1 584 ? 18.942 55.716 70.697 1.00 66.85 579 HIS A O 1
ATOM 4406 N N . LEU A 1 585 ? 21.138 55.800 70.210 1.00 67.33 580 LEU A N 1
ATOM 4407 C CA . LEU A 1 585 ? 21.293 57.161 70.721 1.00 66.81 580 LEU A CA 1
ATOM 4408 C C . LEU A 1 585 ? 20.425 58.155 69.954 1.00 69.44 580 LEU A C 1
ATOM 4409 O O . LEU A 1 585 ? 19.724 58.978 70.554 1.00 73.69 580 LEU A O 1
ATOM 4414 N N . VAL A 1 586 ? 20.470 58.104 68.623 1.00 72.38 581 VAL A N 1
ATOM 4415 C CA . VAL A 1 586 ? 19.656 59.007 67.812 1.00 71.20 581 VAL A CA 1
ATOM 4416 C C . VAL A 1 586 ? 18.190 58.919 68.209 1.00 61.47 581 VAL A C 1
ATOM 4417 O O . VAL A 1 586 ? 17.500 59.938 68.341 1.00 59.46 581 VAL A O 1
ATOM 4421 N N . PHE A 1 587 ? 17.683 57.697 68.380 1.00 57.72 582 PHE A N 1
ATOM 4422 C CA . PHE A 1 587 ? 16.255 57.532 68.612 1.00 56.76 582 PHE A CA 1
ATOM 4423 C C . PHE A 1 587 ? 15.866 57.922 70.031 1.00 64.04 582 PHE A C 1
ATOM 4424 O O . PHE A 1 587 ? 14.839 58.581 70.227 1.00 72.06 582 PHE A O 1
ATOM 4432 N N . THR A 1 588 ? 16.654 57.520 71.035 1.00 69.81 583 THR A N 1
ATOM 4433 C CA . THR A 1 588 ? 16.241 57.805 72.408 1.00 73.57 583 THR A CA 1
ATOM 4434 C C . THR A 1 588 ? 16.331 59.302 72.706 1.00 75.32 583 THR A C 1
ATOM 4435 O O . THR A 1 588 ? 15.401 59.872 73.294 1.00 75.57 583 THR A O 1
ATOM 4439 N N . ILE A 1 589 ? 17.403 59.969 72.251 1.00 77.34 584 ILE A N 1
ATOM 4440 C CA . ILE A 1 589 ? 17.520 61.413 72.473 1.00 69.33 584 ILE A CA 1
ATOM 4441 C C . ILE A 1 589 ? 16.379 62.154 71.801 1.00 71.02 584 ILE A C 1
ATOM 4442 O O . ILE A 1 589 ? 15.816 63.097 72.372 1.00 69.63 584 ILE A O 1
ATOM 4447 N N . SER A 1 590 ? 16.020 61.740 70.579 1.00 60.83 585 SER A N 1
ATOM 4448 C CA . SER A 1 590 ? 14.934 62.393 69.854 1.00 61.64 585 SER A CA 1
ATOM 4449 C C . SER A 1 590 ? 13.598 62.187 70.558 1.00 61.72 585 SER A C 1
ATOM 4450 O O . SER A 1 590 ? 12.734 63.074 70.539 1.00 63.67 585 SER A O 1
ATOM 4453 N N . SER A 1 591 ? 13.393 61.004 71.144 1.00 54.01 586 SER A N 1
ATOM 4454 C CA . SER A 1 591 ? 12.210 60.775 71.963 1.00 66.06 586 SER A CA 1
ATOM 4455 C C . SER A 1 591 ? 12.216 61.628 73.231 1.00 65.03 586 SER A C 1
ATOM 4456 O O . SER A 1 591 ? 11.157 61.825 73.841 1.00 67.06 586 SER A O 1
ATOM 4459 N N . GLU A 1 592 ? 13.379 62.150 73.623 1.00 58.53 587 GLU A N 1
ATOM 4460 C CA . GLU A 1 592 ? 13.455 62.988 74.812 1.00 68.62 587 GLU A CA 1
ATOM 4461 C C . GLU A 1 592 ? 13.078 64.433 74.507 1.00 70.02 587 GLU A C 1
ATOM 4462 O O . GLU A 1 592 ? 12.426 65.094 75.325 1.00 71.62 587 GLU A O 1
ATOM 4468 N N . ASP A 1 593 ? 13.468 64.944 73.341 1.00 65.67 588 ASP A N 1
ATOM 4469 C CA . ASP A 1 593 ? 13.261 66.354 73.008 1.00 66.87 588 ASP A CA 1
ATOM 4470 C C . ASP A 1 593 ? 12.856 66.504 71.549 1.00 69.02 588 ASP A C 1
ATOM 4471 O O . ASP A 1 593 ? 13.525 67.192 70.768 1.00 63.40 588 ASP A O 1
ATOM 4476 N N . PRO A 1 594 ? 11.728 65.900 71.155 1.00 68.95 589 PRO A N 1
ATOM 4477 C CA . PRO A 1 594 ? 11.337 65.921 69.738 1.00 69.79 589 PRO A CA 1
ATOM 4478 C C . PRO A 1 594 ? 10.891 67.288 69.247 1.00 77.83 589 PRO A C 1
ATOM 4479 O O . PRO A 1 594 ? 10.668 67.449 68.043 1.00 81.81 589 PRO A O 1
ATOM 4483 N N . ALA A 1 595 ? 10.753 68.280 70.123 1.00 78.12 590 ALA A N 1
ATOM 4484 C CA . ALA A 1 595 ? 10.413 69.622 69.682 1.00 62.92 590 ALA A CA 1
ATOM 4485 C C . ALA A 1 595 ? 11.598 70.569 69.699 1.00 64.68 590 ALA A C 1
ATOM 4486 O O . ALA A 1 595 ? 11.457 71.717 69.272 1.00 71.37 590 ALA A O 1
ATOM 4488 N N . ASN A 1 596 ? 12.756 70.125 70.174 1.00 69.39 591 ASN A N 1
ATOM 4489 C CA . ASN A 1 596 ? 13.931 70.984 70.179 1.00 69.95 591 ASN A CA 1
ATOM 4490 C C . ASN A 1 596 ? 14.458 71.126 68.754 1.00 72.86 591 ASN A C 1
ATOM 4491 O O . ASN A 1 596 ? 14.587 70.137 68.031 1.00 66.85 591 ASN A O 1
ATOM 4496 N N . VAL A 1 597 ? 14.747 72.356 68.339 1.00 78.61 592 VAL A N 1
ATOM 4497 C CA . VAL A 1 597 ? 14.983 72.555 66.914 1.00 85.63 592 VAL A CA 1
ATOM 4498 C C . VAL A 1 597 ? 16.286 71.904 66.479 1.00 85.21 592 VAL A C 1
ATOM 4499 O O . VAL A 1 597 ? 16.378 71.386 65.358 1.00 83.35 592 VAL A O 1
ATOM 4503 N N . GLN A 1 598 ? 17.300 71.892 67.345 1.00 79.10 593 GLN A N 1
ATOM 4504 C CA . GLN A 1 598 ? 18.551 71.239 66.978 1.00 76.80 593 GLN A CA 1
ATOM 4505 C C . GLN A 1 598 ? 18.397 69.721 66.977 1.00 78.24 593 GLN A C 1
ATOM 4506 O O . GLN A 1 598 ? 18.910 69.048 66.083 1.00 83.34 593 GLN A O 1
ATOM 4512 N N . VAL A 1 599 ? 17.663 69.163 67.939 1.00 74.65 594 VAL A N 1
ATOM 4513 C CA . VAL A 1 599 ? 17.399 67.726 67.910 1.00 65.80 594 VAL A CA 1
ATOM 4514 C C . VAL A 1 599 ? 16.700 67.337 66.607 1.00 70.29 594 VAL A C 1
ATOM 4515 O O . VAL A 1 599 ? 17.064 66.348 65.959 1.00 72.46 594 VAL A O 1
ATOM 4519 N N . VAL A 1 600 ? 15.703 68.116 66.183 1.00 73.94 595 VAL A N 1
ATOM 4520 C CA . VAL A 1 600 ? 14.982 67.760 64.960 1.00 74.37 595 VAL A CA 1
ATOM 4521 C C . VAL A 1 600 ? 15.907 67.803 63.746 1.00 68.22 595 VAL A C 1
ATOM 4522 O O . VAL A 1 600 ? 15.924 66.872 62.937 1.00 73.64 595 VAL A O 1
ATOM 4526 N N . VAL A 1 601 ? 16.718 68.853 63.616 1.00 69.25 596 VAL A N 1
ATOM 4527 C CA . VAL A 1 601 ? 17.591 68.968 62.448 1.00 72.86 596 VAL A CA 1
ATOM 4528 C C . VAL A 1 601 ? 18.725 67.936 62.494 1.00 78.67 596 VAL A C 1
ATOM 4529 O O . VAL A 1 601 ? 18.961 67.222 61.507 1.00 83.20 596 VAL A O 1
ATOM 4533 N N . GLN A 1 602 ? 19.459 67.849 63.623 1.00 70.63 597 GLN A N 1
ATOM 4534 C CA . GLN A 1 602 ? 20.638 66.977 63.656 1.00 61.60 597 GLN A CA 1
ATOM 4535 C C . GLN A 1 602 ? 20.270 65.498 63.633 1.00 62.86 597 GLN A C 1
ATOM 4536 O O . GLN A 1 602 ? 21.078 64.673 63.196 1.00 74.74 597 GLN A O 1
ATOM 4542 N N . SER A 1 603 ? 19.094 65.116 64.123 1.00 59.62 598 SER A N 1
ATOM 4543 C CA . SER A 1 603 ? 18.788 63.688 64.106 1.00 65.34 598 SER A CA 1
ATOM 4544 C C . SER A 1 603 ? 18.474 63.210 62.695 1.00 69.83 598 SER A C 1
ATOM 4545 O O . SER A 1 603 ? 18.755 62.056 62.354 1.00 79.59 598 SER A O 1
ATOM 4548 N N . GLN A 1 604 ? 17.907 64.073 61.854 1.00 66.88 599 GLN A N 1
ATOM 4549 C CA . GLN A 1 604 ? 17.626 63.645 60.488 1.00 73.92 599 GLN A CA 1
ATOM 4550 C C . GLN A 1 604 ? 18.914 63.470 59.685 1.00 75.41 599 GLN A C 1
ATOM 4551 O O . GLN A 1 604 ? 19.030 62.518 58.910 1.00 69.37 599 GLN A O 1
ATOM 4557 N N . GLU A 1 605 ? 19.920 64.325 59.912 1.00 77.57 600 GLU A N 1
ATOM 4558 C CA . GLU A 1 605 ? 21.215 64.136 59.252 1.00 76.03 600 GLU A CA 1
ATOM 4559 C C . GLU A 1 605 ? 21.958 62.915 59.783 1.00 71.36 600 GLU A C 1
ATOM 4560 O O . GLU A 1 605 ? 22.510 62.135 58.998 1.00 67.47 600 GLU A O 1
ATOM 4566 N N . CYS A 1 606 ? 22.038 62.766 61.113 1.00 73.31 601 CYS A N 1
ATOM 4567 C CA . CYS A 1 606 ? 22.466 61.500 61.704 1.00 73.22 601 CYS A CA 1
ATOM 4568 C C . CYS A 1 606 ? 21.907 60.298 60.949 1.00 73.13 601 CYS A C 1
ATOM 4569 O O . CYS A 1 606 ? 22.638 59.359 60.612 1.00 73.63 601 CYS A O 1
ATOM 4572 N N . LEU A 1 607 ? 20.594 60.309 60.704 1.00 69.93 602 LEU A N 1
ATOM 4573 C CA . LEU A 1 607 ? 19.954 59.194 60.024 1.00 68.78 602 LEU A CA 1
ATOM 4574 C C . LEU A 1 607 ? 20.330 59.168 58.543 1.00 82.65 602 LEU A C 1
ATOM 4575 O O . LEU A 1 607 ? 20.514 58.092 57.959 1.00 81.90 602 LEU A O 1
ATOM 4580 N N . GLU A 1 608 ? 20.493 60.341 57.930 1.00 83.06 603 GLU A N 1
ATOM 4581 C CA . GLU A 1 608 ? 20.868 60.371 56.528 1.00 85.88 603 GLU A CA 1
ATOM 4582 C C . GLU A 1 608 ? 22.313 59.930 56.326 1.00 83.85 603 GLU A C 1
ATOM 4583 O O . GLU A 1 608 ? 22.647 59.398 55.265 1.00 84.83 603 GLU A O 1
ATOM 4589 N N . LYS A 1 609 ? 23.172 60.097 57.334 1.00 77.38 604 LYS A N 1
ATOM 4590 C CA . LYS A 1 609 ? 24.544 59.621 57.223 1.00 71.77 604 LYS A CA 1
ATOM 4591 C C . LYS A 1 609 ? 24.682 58.140 57.542 1.00 76.54 604 LYS A C 1
ATOM 4592 O O . LYS A 1 609 ? 25.664 57.521 57.123 1.00 89.55 604 LYS A O 1
ATOM 4598 N N . LEU A 1 610 ? 23.740 57.556 58.279 1.00 75.01 605 LEU A N 1
ATOM 4599 C CA . LEU A 1 610 ? 23.870 56.145 58.624 1.00 81.75 605 LEU A CA 1
ATOM 4600 C C . LEU A 1 610 ? 23.493 55.266 57.447 1.00 92.42 605 LEU A C 1
ATOM 4601 O O . LEU A 1 610 ? 24.179 54.279 57.156 1.00 88.67 605 LEU A O 1
ATOM 4606 N N . LEU A 1 611 ? 22.399 55.612 56.775 1.00 100.18 606 LEU A N 1
ATOM 4607 C CA . LEU A 1 611 ? 21.948 54.927 55.577 1.00 97.75 606 LEU A CA 1
ATOM 4608 C C . LEU A 1 611 ? 22.445 55.601 54.310 1.00 102.21 606 LEU A C 1
ATOM 4609 O O . LEU A 1 611 ? 21.946 55.305 53.218 1.00 119.71 606 LEU A O 1
ATOM 4614 N N . ASP A 1 612 ? 23.409 56.505 54.440 1.00 99.22 607 ASP A N 1
ATOM 4615 C CA . ASP A 1 612 ? 24.049 57.110 53.282 1.00 101.34 607 ASP A CA 1
ATOM 4616 C C . ASP A 1 612 ? 24.802 56.028 52.520 1.00 107.71 607 ASP A C 1
ATOM 4617 O O . ASP A 1 612 ? 25.526 55.228 53.116 1.00 108.74 607 ASP A O 1
ATOM 4622 N N . ASN A 1 613 ? 24.610 55.997 51.200 1.00 113.90 608 ASN A N 1
ATOM 4623 C CA . ASN A 1 613 ? 25.233 55.098 50.217 1.00 118.87 608 ASN A CA 1
ATOM 4624 C C . ASN A 1 613 ? 25.323 53.630 50.656 1.00 121.63 608 ASN A C 1
ATOM 4625 O O . ASN A 1 613 ? 26.335 52.966 50.422 1.00 119.05 608 ASN A O 1
ATOM 4630 N N . ILE A 1 614 ? 24.242 53.077 51.228 1.00 121.84 609 ILE A N 1
ATOM 4631 C CA . ILE A 1 614 ? 24.256 51.711 51.763 1.00 113.97 609 ILE A CA 1
ATOM 4632 C C . ILE A 1 614 ? 23.654 50.725 50.769 1.00 119.38 609 ILE A C 1
ATOM 4633 O O . ILE A 1 614 ? 22.691 51.037 50.061 1.00 134.47 609 ILE A O 1
ATOM 4638 N N . ASN A 1 615 ? 24.222 49.519 50.736 1.00 105.15 610 ASN A N 1
ATOM 4639 C CA . ASN A 1 615 ? 23.818 48.435 49.858 1.00 99.08 610 ASN A CA 1
ATOM 4640 C C . ASN A 1 615 ? 22.568 47.729 50.386 1.00 108.41 610 ASN A C 1
ATOM 4641 O O . ASN A 1 615 ? 22.023 48.067 51.441 1.00 120.49 610 ASN A O 1
ATOM 4646 N N . MET A 1 616 ? 22.137 46.697 49.648 1.00 113.18 611 MET A N 1
ATOM 4647 C CA . MET A 1 616 ? 20.888 45.986 49.920 1.00 120.22 611 MET A CA 1
ATOM 4648 C C . MET A 1 616 ? 21.009 45.040 51.111 1.00 127.11 611 MET A C 1
ATOM 4649 O O . MET A 1 616 ? 20.044 44.867 51.867 1.00 132.04 611 MET A O 1
ATOM 4654 N N . ASP A 1 617 ? 22.175 44.410 51.287 1.00 125.61 612 ASP A N 1
ATOM 4655 C CA . ASP A 1 617 ? 22.338 43.459 52.383 1.00 121.78 612 ASP A CA 1
ATOM 4656 C C . ASP A 1 617 ? 22.347 44.176 53.733 1.00 120.71 612 ASP A C 1
ATOM 4657 O O . ASP A 1 617 ? 21.738 43.704 54.705 1.00 119.93 612 ASP A O 1
ATOM 4662 N N . ASN A 1 618 ? 23.017 45.329 53.807 1.00 110.86 613 ASN A N 1
ATOM 4663 C CA . ASN A 1 618 ? 22.990 46.122 55.027 1.00 105.29 613 ASN A CA 1
ATOM 4664 C C . ASN A 1 618 ? 21.613 46.723 55.269 1.00 112.61 613 ASN A C 1
ATOM 4665 O O . ASN A 1 618 ? 21.179 46.833 56.425 1.00 104.71 613 ASN A O 1
ATOM 4670 N N . TYR A 1 619 ? 20.920 47.113 54.193 1.00 114.79 614 TYR A N 1
ATOM 4671 C CA . TYR A 1 619 ? 19.531 47.552 54.297 1.00 111.87 614 TYR A CA 1
ATOM 4672 C C . TYR A 1 619 ? 18.680 46.548 55.074 1.00 113.37 614 TYR A C 1
ATOM 4673 O O . TYR A 1 619 ? 17.870 46.935 55.924 1.00 116.23 614 TYR A O 1
ATOM 4682 N N . LYS A 1 620 ? 18.856 45.252 54.799 1.00 109.83 615 LYS A N 1
ATOM 4683 C CA . LYS A 1 620 ? 18.034 44.236 55.449 1.00 108.91 615 LYS A CA 1
ATOM 4684 C C . LYS A 1 620 ? 18.284 44.179 56.951 1.00 108.87 615 LYS A C 1
ATOM 4685 O O . LYS A 1 620 ? 17.386 43.813 57.723 1.00 111.84 615 LYS A O 1
ATOM 4691 N N . ASN A 1 621 ? 19.493 44.522 57.391 1.00 101.77 616 ASN A N 1
ATOM 4692 C CA . ASN A 1 621 ? 19.725 44.582 58.825 1.00 98.96 616 ASN A CA 1
ATOM 4693 C C . ASN A 1 621 ? 19.250 45.900 59.411 1.00 90.29 616 ASN A C 1
ATOM 4694 O O . ASN A 1 621 ? 18.787 45.924 60.553 1.00 85.59 616 ASN A O 1
ATOM 4699 N N . TYR A 1 622 ? 19.334 46.993 58.649 1.00 90.79 617 TYR A N 1
ATOM 4700 C CA . TYR A 1 622 ? 18.781 48.256 59.123 1.00 88.22 617 TYR A CA 1
ATOM 4701 C C . TYR A 1 622 ? 17.270 48.163 59.331 1.00 82.11 617 TYR A C 1
ATOM 4702 O O . TYR A 1 622 ? 16.725 48.852 60.197 1.00 85.61 617 TYR A O 1
ATOM 4711 N N . ILE A 1 623 ? 16.575 47.310 58.574 1.00 83.15 618 ILE A N 1
ATOM 4712 C CA . ILE A 1 623 ? 15.122 47.211 58.720 1.00 80.66 618 ILE A CA 1
ATOM 4713 C C . ILE A 1 623 ? 14.761 46.724 60.115 1.00 80.58 618 ILE A C 1
ATOM 4714 O O . ILE A 1 623 ? 13.781 47.175 60.720 1.00 76.36 618 ILE A O 1
ATOM 4719 N N . GLU A 1 624 ? 15.529 45.778 60.634 1.00 82.24 619 GLU A N 1
ATOM 4720 C CA . GLU A 1 624 ? 15.220 45.205 61.930 1.00 80.13 619 GLU A CA 1
ATOM 4721 C C . GLU A 1 624 ? 15.728 46.089 63.064 1.00 83.02 619 GLU A C 1
ATOM 4722 O O . GLU A 1 624 ? 15.109 46.155 64.129 1.00 70.01 619 GLU A O 1
ATOM 4728 N N . LEU A 1 625 ? 16.833 46.787 62.826 1.00 81.57 620 LEU A N 1
ATOM 4729 C CA . LEU A 1 625 ? 17.382 47.712 63.800 1.00 70.20 620 LEU A CA 1
ATOM 4730 C C . LEU A 1 625 ? 16.516 48.958 63.942 1.00 80.75 620 LEU A C 1
ATOM 4731 O O . LEU A 1 625 ? 16.358 49.484 65.056 1.00 89.67 620 LEU A O 1
ATOM 4736 N N . CYS A 1 626 ? 15.930 49.435 62.839 1.00 70.73 621 CYS A N 1
ATOM 4737 C CA . CYS A 1 626 ? 15.330 50.766 62.797 1.00 66.41 621 CYS A CA 1
ATOM 4738 C C . CYS A 1 626 ? 13.811 50.766 62.855 1.00 65.94 621 CYS A C 1
ATOM 4739 O O . CYS A 1 626 ? 13.220 51.587 63.563 1.00 78.10 621 CYS A O 1
ATOM 4742 N N . LEU A 1 627 ? 13.162 49.911 62.103 1.00 66.66 622 LEU A N 1
ATOM 4743 C CA . LEU A 1 627 ? 11.739 50.154 61.905 1.00 67.17 622 LEU A CA 1
ATOM 4744 C C . LEU A 1 627 ? 10.906 49.853 63.144 1.00 66.08 622 LEU A C 1
ATOM 4745 O O . LEU A 1 627 ? 9.979 50.618 63.423 1.00 74.64 622 LEU A O 1
ATOM 4750 N N . PRO A 1 628 ? 11.167 48.786 63.917 1.00 68.69 623 PRO A N 1
ATOM 4751 C CA . PRO A 1 628 ? 10.282 48.519 65.068 1.00 70.95 623 PRO A CA 1
ATOM 4752 C C . PRO A 1 628 ? 10.201 49.674 66.080 1.00 72.17 623 PRO A C 1
ATOM 4753 O O . PRO A 1 628 ? 9.127 49.897 66.662 1.00 62.88 623 PRO A O 1
ATOM 4757 N N . SER A 1 629 ? 11.284 50.441 66.274 1.00 69.75 624 SER A N 1
ATOM 4758 C CA . SER A 1 629 ? 11.189 51.634 67.114 1.00 66.12 624 SER A CA 1
ATOM 4759 C C . SER A 1 629 ? 10.217 52.646 66.527 1.00 66.33 624 SER A C 1
ATOM 4760 O O . SER A 1 629 ? 9.421 53.243 67.261 1.00 69.74 624 SER A O 1
ATOM 4763 N N . PHE A 1 630 ? 10.279 52.873 65.209 1.00 65.87 625 PHE A N 1
ATOM 4764 C CA . PHE A 1 630 ? 9.402 53.860 64.591 1.00 55.37 625 PHE A CA 1
ATOM 4765 C C . PHE A 1 630 ? 7.939 53.451 64.734 1.00 62.38 625 PHE A C 1
ATOM 4766 O O . PHE A 1 630 ? 7.074 54.298 64.990 1.00 69.18 625 PHE A O 1
ATOM 4774 N N . ILE A 1 631 ? 7.637 52.158 64.573 1.00 64.97 626 ILE A N 1
ATOM 4775 C CA . ILE A 1 631 ? 6.240 51.725 64.654 1.00 72.71 626 ILE A CA 1
ATOM 4776 C C . ILE A 1 631 ? 5.717 51.816 66.090 1.00 72.83 626 ILE A C 1
ATOM 4777 O O . ILE A 1 631 ? 4.504 51.965 66.302 1.00 71.16 626 ILE A O 1
ATOM 4782 N N . ASN A 1 632 ? 6.600 51.708 67.093 1.00 66.46 627 ASN A N 1
ATOM 4783 C CA . ASN A 1 632 ? 6.167 51.943 68.476 1.00 73.35 627 ASN A CA 1
ATOM 4784 C C . ASN A 1 632 ? 5.598 53.345 68.637 1.00 71.34 627 ASN A C 1
ATOM 4785 O O . ASN A 1 632 ? 4.515 53.519 69.204 1.00 68.26 627 ASN A O 1
ATOM 4790 N N . VAL A 1 633 ? 6.304 54.358 68.113 1.00 54.41 628 VAL A N 1
ATOM 4791 C CA . VAL A 1 633 ? 5.837 55.734 68.259 1.00 56.93 628 VAL A CA 1
ATOM 4792 C C . VAL A 1 633 ? 4.477 55.911 67.600 1.00 66.52 628 VAL A C 1
ATOM 4793 O O . VAL A 1 633 ? 3.578 56.552 68.160 1.00 65.70 628 VAL A O 1
ATOM 4797 N N . LEU A 1 634 ? 4.311 55.359 66.389 1.00 65.10 629 LEU A N 1
ATOM 4798 C CA . LEU A 1 634 ? 3.025 55.464 65.708 1.00 60.28 629 LEU A CA 1
ATOM 4799 C C . LEU A 1 634 ? 1.956 54.683 66.461 1.00 59.39 629 LEU A C 1
ATOM 4800 O O . LEU A 1 634 ? 0.807 55.135 66.544 1.00 55.96 629 LEU A O 1
ATOM 4805 N N . ASP A 1 635 ? 2.303 53.493 66.985 1.00 58.29 630 ASP A N 1
ATOM 4806 C CA . ASP A 1 635 ? 1.343 52.709 67.776 1.00 65.16 630 ASP A CA 1
ATOM 4807 C C . ASP A 1 635 ? 0.892 53.492 69.001 1.00 73.67 630 ASP A C 1
ATOM 4808 O O . ASP A 1 635 ? -0.301 53.539 69.324 1.00 86.98 630 ASP A O 1
ATOM 4813 N N . SER A 1 636 ? 1.844 54.098 69.710 1.00 68.78 631 SER A N 1
ATOM 4814 C CA . SER A 1 636 ? 1.502 54.857 70.902 1.00 73.78 631 SER A CA 1
ATOM 4815 C C . SER A 1 636 ? 0.614 56.040 70.553 1.00 70.68 631 SER A C 1
ATOM 4816 O O . SER A 1 636 ? -0.305 56.385 71.312 1.00 58.06 631 SER A O 1
ATOM 4819 N N . ASN A 1 637 ? 0.848 56.649 69.387 1.00 61.78 632 ASN A N 1
ATOM 4820 C CA . ASN A 1 637 ? 0.174 57.896 69.067 1.00 57.20 632 ASN A CA 1
ATOM 4821 C C . ASN A 1 637 ? -1.263 57.722 68.612 1.00 59.90 632 ASN A C 1
ATOM 4822 O O . ASN A 1 637 ? -1.971 58.731 68.505 1.00 66.94 632 ASN A O 1
ATOM 4827 N N . ASN A 1 638 ? -1.718 56.490 68.368 1.00 53.27 633 ASN A N 1
ATOM 4828 C CA . ASN A 1 638 ? -3.144 56.271 68.157 1.00 64.22 633 ASN A CA 1
ATOM 4829 C C . ASN A 1 638 ? -3.945 56.551 69.422 1.00 73.38 633 ASN A C 1
ATOM 4830 O O . ASN A 1 638 ? -5.093 57.016 69.327 1.00 83.05 633 ASN A O 1
ATOM 4835 N N . ALA A 1 639 ? -3.367 56.261 70.607 1.00 70.96 634 ALA A N 1
ATOM 4836 C CA . ALA A 1 639 ? -4.029 56.607 71.863 1.00 65.18 634 ALA A CA 1
ATOM 4837 C C . ALA A 1 639 ? -4.438 58.073 71.863 1.00 63.00 634 ALA A C 1
ATOM 4838 O O . ALA A 1 639 ? -5.543 58.417 72.294 1.00 57.51 634 ALA A O 1
ATOM 4840 N N . ASN A 1 640 ? -3.573 58.935 71.315 1.00 63.09 635 ASN A N 1
ATOM 4841 C CA . ASN A 1 640 ? -3.777 60.369 71.166 1.00 58.35 635 ASN A CA 1
ATOM 4842 C C . ASN A 1 640 ? -4.540 60.749 69.892 1.00 62.33 635 ASN A C 1
ATOM 4843 O O . ASN A 1 640 ? -4.594 61.940 69.567 1.00 59.38 635 ASN A O 1
ATOM 4848 N N . ASN A 1 641 ? -5.126 59.770 69.176 1.00 71.36 636 ASN A N 1
ATOM 4849 C CA . ASN A 1 641 ? -5.910 59.984 67.933 1.00 78.65 636 ASN A CA 1
ATOM 4850 C C . ASN A 1 641 ? -5.085 60.630 66.819 1.00 69.70 636 ASN A C 1
ATOM 4851 O O . ASN A 1 641 ? -5.614 61.380 66.000 1.00 77.43 636 ASN A O 1
ATOM 4856 N N . TYR A 1 642 ? -3.788 60.339 66.787 1.00 69.97 637 TYR A N 1
ATOM 4857 C CA . TYR A 1 642 ? -2.844 60.896 65.814 1.00 66.78 637 TYR A CA 1
ATOM 4858 C C . TYR A 1 642 ? -2.973 62.409 65.673 1.00 71.20 637 TYR A C 1
ATOM 4859 O O . TYR A 1 642 ? -2.693 62.964 64.603 1.00 66.16 637 TYR A O 1
ATOM 4868 N N . ARG A 1 643 ? -3.401 63.085 66.744 1.00 66.11 638 ARG A N 1
ATOM 4869 C CA . ARG A 1 643 ? -3.332 64.535 66.743 1.00 54.29 638 ARG A CA 1
ATOM 4870 C C . ARG A 1 643 ? -1.877 64.956 66.713 1.00 54.15 638 ARG A C 1
ATOM 4871 O O . ARG A 1 643 ? -0.972 64.145 66.916 1.00 68.99 638 ARG A O 1
ATOM 4879 N N . TYR A 1 644 ? -1.649 66.240 66.474 1.00 58.67 639 TYR A N 1
ATOM 4880 C CA . TYR A 1 644 ? -0.277 66.710 66.361 1.00 69.49 639 TYR A CA 1
ATOM 4881 C C . TYR A 1 644 ? 0.536 66.321 67.589 1.00 71.82 639 TYR A C 1
ATOM 4882 O O . TYR A 1 644 ? 0.074 66.444 68.724 1.00 81.04 639 TYR A O 1
ATOM 4891 N N . SER A 1 645 ? 1.757 65.852 67.337 1.00 64.40 640 SER A N 1
ATOM 4892 C CA . SER A 1 645 ? 2.700 65.268 68.273 1.00 54.48 640 SER A CA 1
ATOM 4893 C C . SER A 1 645 ? 4.106 65.375 67.683 1.00 59.33 640 SER A C 1
ATOM 4894 O O . SER A 1 645 ? 4.411 64.710 66.685 1.00 65.29 640 SER A O 1
ATOM 4897 N N . PRO A 1 646 ? 4.987 66.205 68.248 1.00 65.00 641 PRO A N 1
ATOM 4898 C CA . PRO A 1 646 ? 6.293 66.444 67.596 1.00 62.61 641 PRO A CA 1
ATOM 4899 C C . PRO A 1 646 ? 7.127 65.191 67.363 1.00 63.56 641 PRO A C 1
ATOM 4900 O O . PRO A 1 646 ? 7.949 65.175 66.438 1.00 75.50 641 PRO A O 1
ATOM 4904 N N . LEU A 1 647 ? 6.957 64.146 68.162 1.00 62.95 642 LEU A N 1
ATOM 4905 C CA . LEU A 1 647 ? 7.683 62.918 67.888 1.00 58.07 642 LEU A CA 1
ATOM 4906 C C . LEU A 1 647 ? 7.024 62.132 66.768 1.00 64.95 642 LEU A C 1
ATOM 4907 O O . LEU A 1 647 ? 7.721 61.479 65.983 1.00 75.09 642 LEU A O 1
ATOM 4912 N N . LEU A 1 648 ? 5.694 62.177 66.685 1.00 61.65 643 LEU A N 1
ATOM 4913 C CA . LEU A 1 648 ? 5.002 61.636 65.526 1.00 62.93 643 LEU A CA 1
ATOM 4914 C C . LEU A 1 648 ? 5.574 62.240 64.247 1.00 69.32 643 LEU A C 1
ATOM 4915 O O . LEU A 1 648 ? 6.127 61.527 63.406 1.00 73.04 643 LEU A O 1
ATOM 4920 N N . SER A 1 649 ? 5.496 63.573 64.118 1.00 63.04 644 SER A N 1
ATOM 4921 C CA . SER A 1 649 ? 6.029 64.240 62.937 1.00 54.73 644 SER A CA 1
ATOM 4922 C C . SER A 1 649 ? 7.483 63.874 62.709 1.00 65.76 644 SER A C 1
ATOM 4923 O O . SER A 1 649 ? 7.907 63.661 61.564 1.00 83.60 644 SER A O 1
ATOM 4926 N N . LEU A 1 650 ? 8.263 63.774 63.779 1.00 57.08 645 LEU A N 1
ATOM 4927 C CA . LEU A 1 650 ? 9.669 63.451 63.595 1.00 53.10 645 LEU A CA 1
ATOM 4928 C C . LEU A 1 650 ? 9.863 62.000 63.173 1.00 66.37 645 LEU A C 1
ATOM 4929 O O . LEU A 1 650 ? 10.803 61.696 62.429 1.00 68.62 645 LEU A O 1
ATOM 4934 N N . VAL A 1 651 ? 9.002 61.086 63.628 1.00 64.22 646 VAL A N 1
ATOM 4935 C CA . VAL A 1 651 ? 9.249 59.691 63.290 1.00 58.15 646 VAL A CA 1
ATOM 4936 C C . VAL A 1 651 ? 8.770 59.409 61.873 1.00 62.58 646 VAL A C 1
ATOM 4937 O O . VAL A 1 651 ? 9.381 58.608 61.155 1.00 63.84 646 VAL A O 1
ATOM 4941 N N . LEU A 1 652 ? 7.711 60.090 61.433 1.00 66.51 647 LEU A N 1
ATOM 4942 C CA . LEU A 1 652 ? 7.298 60.002 60.040 1.00 60.70 647 LEU A CA 1
ATOM 4943 C C . LEU A 1 652 ? 8.405 60.503 59.112 1.00 68.03 647 LEU A C 1
ATOM 4944 O O . LEU A 1 652 ? 8.684 59.883 58.080 1.00 76.12 647 LEU A O 1
ATOM 4949 N N . GLU A 1 653 ? 9.087 61.590 59.484 1.00 62.81 648 GLU A N 1
ATOM 4950 C CA . GLU A 1 653 ? 10.209 62.049 58.672 1.00 59.54 648 GLU A CA 1
ATOM 4951 C C . GLU A 1 653 ? 11.356 61.047 58.695 1.00 70.46 648 GLU A C 1
ATOM 4952 O O . GLU A 1 653 ? 12.003 60.817 57.667 1.00 80.06 648 GLU A O 1
ATOM 4958 N N . PHE A 1 654 ? 11.622 60.440 59.852 1.00 72.63 649 PHE A N 1
ATOM 4959 C CA . PHE A 1 654 ? 12.568 59.331 59.900 1.00 70.91 649 PHE A CA 1
ATOM 4960 C C . PHE A 1 654 ? 12.174 58.255 58.901 1.00 75.23 649 PHE A C 1
ATOM 4961 O O . PHE A 1 654 ? 13.027 57.710 58.192 1.00 80.72 649 PHE A O 1
ATOM 4969 N N . ILE A 1 655 ? 10.879 57.934 58.840 1.00 64.13 650 ILE A N 1
ATOM 4970 C CA . ILE A 1 655 ? 10.415 56.854 57.982 1.00 61.82 650 ILE A CA 1
ATOM 4971 C C . ILE A 1 655 ? 10.668 57.205 56.522 1.00 64.82 650 ILE A C 1
ATOM 4972 O O . ILE A 1 655 ? 11.183 56.393 55.745 1.00 60.26 650 ILE A O 1
ATOM 4977 N N . THR A 1 656 ? 10.329 58.437 56.142 1.00 63.83 651 THR A N 1
ATOM 4978 C CA . THR A 1 656 ? 10.544 58.892 54.785 1.00 70.69 651 THR A CA 1
ATOM 4979 C C . THR A 1 656 ? 12.030 58.982 54.461 1.00 77.69 651 THR A C 1
ATOM 4980 O O . THR A 1 656 ? 12.432 58.733 53.307 1.00 76.68 651 THR A O 1
ATOM 4984 N N . VAL A 1 657 ? 12.862 59.310 55.455 1.00 61.38 652 VAL A N 1
ATOM 4985 C CA . VAL A 1 657 ? 14.296 59.303 55.184 1.00 62.97 652 VAL A CA 1
ATOM 4986 C C . VAL A 1 657 ? 14.779 57.867 55.002 1.00 72.98 652 VAL A C 1
ATOM 4987 O O . VAL A 1 657 ? 15.673 57.594 54.187 1.00 74.20 652 VAL A O 1
ATOM 4991 N N . PHE A 1 658 ? 14.163 56.919 55.708 1.00 68.86 653 PHE A N 1
ATOM 4992 C CA . PHE A 1 658 ? 14.538 55.521 55.539 1.00 66.76 653 PHE A CA 1
ATOM 4993 C C . PHE A 1 658 ? 14.171 55.014 54.143 1.00 68.96 653 PHE A C 1
ATOM 4994 O O . PHE A 1 658 ? 15.012 54.442 53.436 1.00 67.17 653 PHE A O 1
ATOM 5002 N N . LEU A 1 659 ? 12.914 55.215 53.738 1.00 75.49 654 LEU A N 1
ATOM 5003 C CA . LEU A 1 659 ? 12.411 54.658 52.485 1.00 77.46 654 LEU A CA 1
ATOM 5004 C C . LEU A 1 659 ? 13.235 55.134 51.286 1.00 69.09 654 LEU A C 1
ATOM 5005 O O . LEU A 1 659 ? 13.688 54.321 50.472 1.00 81.12 654 LEU A O 1
ATOM 5010 N N . LYS A 1 660 ? 13.461 56.445 51.181 1.00 63.50 655 LYS A N 1
ATOM 5011 C CA . LYS A 1 660 ? 14.253 57.158 50.180 1.00 62.74 655 LYS A CA 1
ATOM 5012 C C . LYS A 1 660 ? 15.736 56.942 50.323 1.00 77.61 655 LYS A C 1
ATOM 5013 O O . LYS A 1 660 ? 16.519 57.660 49.687 1.00 95.10 655 LYS A O 1
ATOM 5019 N N . LYS A 1 661 ? 16.225 56.022 51.139 1.00 76.77 656 LYS A N 1
ATOM 5020 C CA . LYS A 1 661 ? 17.637 55.671 51.136 1.00 79.65 656 LYS A CA 1
ATOM 5021 C C . LYS A 1 661 ? 17.851 54.284 50.565 1.00 80.54 656 LYS A C 1
ATOM 5022 O O . LYS A 1 661 ? 18.971 53.765 50.615 1.00 83.78 656 LYS A O 1
ATOM 5028 N N . LYS A 1 662 ? 16.795 53.670 50.041 1.00 78.48 657 LYS A N 1
ATOM 5029 C CA . LYS A 1 662 ? 16.941 52.398 49.361 1.00 87.54 657 LYS A CA 1
ATOM 5030 C C . LYS A 1 662 ? 17.917 52.540 48.191 1.00 85.17 657 LYS A C 1
ATOM 5031 O O . LYS A 1 662 ? 18.033 53.618 47.599 1.00 79.21 657 LYS A O 1
ATOM 5037 N N . PRO A 1 663 ? 18.678 51.485 47.895 1.00 96.81 658 PRO A N 1
ATOM 5038 C CA . PRO A 1 663 ? 19.509 51.472 46.683 1.00 105.77 658 PRO A CA 1
ATOM 5039 C C . PRO A 1 663 ? 18.710 51.847 45.447 1.00 105.28 658 PRO A C 1
ATOM 5040 O O . PRO A 1 663 ? 17.586 51.379 45.249 1.00 107.77 658 PRO A O 1
ATOM 5044 N N . ASN A 1 664 ? 19.298 52.709 44.610 1.00 109.07 659 ASN A N 1
ATOM 5045 C CA . ASN A 1 664 ? 18.608 53.135 43.392 1.00 107.83 659 ASN A CA 1
ATOM 5046 C C . ASN A 1 664 ? 18.269 51.948 42.503 1.00 106.31 659 ASN A C 1
ATOM 5047 O O . ASN A 1 664 ? 17.216 51.932 41.849 1.00 109.21 659 ASN A O 1
ATOM 5052 N N . ASP A 1 665 ? 19.139 50.944 42.478 1.00 105.02 660 ASP A N 1
ATOM 5053 C CA . ASP A 1 665 ? 18.861 49.689 41.793 1.00 111.68 660 ASP A CA 1
ATOM 5054 C C . ASP A 1 665 ? 18.109 48.786 42.762 1.00 103.18 660 ASP A C 1
ATOM 5055 O O . ASP A 1 665 ? 18.705 48.166 43.650 1.00 97.69 660 ASP A O 1
ATOM 5060 N N . GLY A 1 666 ? 16.792 48.717 42.596 1.00 100.83 661 GLY A N 1
ATOM 5061 C CA . GLY A 1 666 ? 16.015 47.746 43.334 1.00 103.70 661 GLY A CA 1
ATOM 5062 C C . GLY A 1 666 ? 14.709 48.269 43.887 1.00 100.32 661 GLY A C 1
ATOM 5063 O O . GLY A 1 666 ? 14.452 49.476 43.891 1.00 109.48 661 GLY A O 1
ATOM 5064 N N . PHE A 1 667 ? 13.870 47.360 44.352 1.00 87.22 662 PHE A N 1
ATOM 5065 C CA . PHE A 1 667 ? 12.666 47.755 45.056 1.00 91.76 662 PHE A CA 1
ATOM 5066 C C . PHE A 1 667 ? 12.933 47.791 46.561 1.00 101.27 662 PHE A C 1
ATOM 5067 O O . PHE A 1 667 ? 13.956 47.303 47.055 1.00 110.49 662 PHE A O 1
ATOM 5075 N N . LEU A 1 668 ? 12.014 48.403 47.292 1.00 97.11 663 LEU A N 1
ATOM 5076 C CA . LEU A 1 668 ? 12.024 48.237 48.737 1.00 93.37 663 LEU A CA 1
ATOM 5077 C C . LEU A 1 668 ? 11.835 46.757 49.041 1.00 91.78 663 LEU A C 1
ATOM 5078 O O . LEU A 1 668 ? 10.966 46.114 48.431 1.00 93.65 663 LEU A O 1
ATOM 5083 N N . PRO A 1 669 ? 12.625 46.177 49.925 1.00 82.02 664 PRO A N 1
ATOM 5084 C CA . PRO A 1 669 ? 12.356 44.793 50.318 1.00 80.27 664 PRO A CA 1
ATOM 5085 C C . PRO A 1 669 ? 10.912 44.616 50.767 1.00 85.44 664 PRO A C 1
ATOM 5086 O O . PRO A 1 669 ? 10.207 45.591 51.050 1.00 88.99 664 PRO A O 1
ATOM 5090 N N . ASP A 1 670 ? 10.440 43.373 50.782 1.00 89.42 665 ASP A N 1
ATOM 5091 C CA . ASP A 1 670 ? 9.044 43.127 51.127 1.00 97.64 665 ASP A CA 1
ATOM 5092 C C . ASP A 1 670 ? 8.773 43.358 52.608 1.00 98.05 665 ASP A C 1
ATOM 5093 O O . ASP A 1 670 ? 7.644 43.697 52.975 1.00 101.23 665 ASP A O 1
ATOM 5098 N N . GLU A 1 671 ? 9.790 43.179 53.464 1.00 96.22 666 GLU A N 1
ATOM 5099 C CA . GLU A 1 671 ? 9.625 43.389 54.903 1.00 100.34 666 GLU A CA 1
ATOM 5100 C C . GLU A 1 671 ? 9.176 44.813 55.206 1.00 99.51 666 GLU A C 1
ATOM 5101 O O . GLU A 1 671 ? 8.387 45.038 56.138 1.00 95.42 666 GLU A O 1
ATOM 5107 N N . ILE A 1 672 ? 9.698 45.790 54.451 1.00 87.19 667 ILE A N 1
ATOM 5108 C CA . ILE A 1 672 ? 9.333 47.182 54.688 1.00 77.49 667 ILE A CA 1
ATOM 5109 C C . ILE A 1 672 ? 7.835 47.354 54.549 1.00 79.19 667 ILE A C 1
ATOM 5110 O O . ILE A 1 672 ? 7.192 48.034 55.353 1.00 95.30 667 ILE A O 1
ATOM 5115 N N . ASN A 1 673 ? 7.250 46.710 53.551 1.00 81.95 668 ASN A N 1
ATOM 5116 C CA . ASN A 1 673 ? 5.819 46.857 53.338 1.00 88.27 668 ASN A CA 1
ATOM 5117 C C . ASN A 1 673 ? 5.031 46.264 54.504 1.00 89.30 668 ASN A C 1
ATOM 5118 O O . ASN A 1 673 ? 4.122 46.904 55.041 1.00 90.02 668 ASN A O 1
ATOM 5123 N N . GLN A 1 674 ? 5.385 45.056 54.937 1.00 86.45 669 GLN A N 1
ATOM 5124 C CA . GLN A 1 674 ? 4.598 44.413 55.983 1.00 99.32 669 GLN A CA 1
ATOM 5125 C C . GLN A 1 674 ? 4.842 45.011 57.372 1.00 97.02 669 GLN A C 1
ATOM 5126 O O . GLN A 1 674 ? 3.962 44.905 58.230 1.00 84.17 669 GLN A O 1
ATOM 5132 N N . TYR A 1 675 ? 5.992 45.654 57.606 1.00 98.49 670 TYR A N 1
ATOM 5133 C CA . TYR A 1 675 ? 6.190 46.415 58.843 1.00 82.24 670 TYR A CA 1
ATOM 5134 C C . TYR A 1 675 ? 5.358 47.692 58.845 1.00 75.59 670 TYR A C 1
ATOM 5135 O O . TYR A 1 675 ? 4.699 48.015 59.838 1.00 75.26 670 TYR A O 1
ATOM 5144 N N . LEU A 1 676 ? 5.389 48.440 57.737 1.00 76.49 671 LEU A N 1
ATOM 5145 C CA . LEU A 1 676 ? 4.952 49.829 57.726 1.00 72.23 671 LEU A CA 1
ATOM 5146 C C . LEU A 1 676 ? 3.504 50.028 57.319 1.00 73.52 671 LEU A C 1
ATOM 5147 O O . LEU A 1 676 ? 2.950 51.101 57.586 1.00 74.62 671 LEU A O 1
ATOM 5152 N N . PHE A 1 677 ? 2.878 49.043 56.678 1.00 78.01 672 PHE A N 1
ATOM 5153 C CA . PHE A 1 677 ? 1.653 49.335 55.940 1.00 71.44 672 PHE A CA 1
ATOM 5154 C C . PHE A 1 677 ? 0.491 49.644 56.878 1.00 69.76 672 PHE A C 1
ATOM 5155 O O . PHE A 1 677 ? -0.086 50.735 56.823 1.00 77.99 672 PHE A O 1
ATOM 5163 N N . GLU A 1 678 ? 0.096 48.695 57.723 1.00 76.24 673 GLU A N 1
ATOM 5164 C CA . GLU A 1 678 ? -1.093 49.103 58.468 1.00 84.50 673 GLU A CA 1
ATOM 5165 C C . GLU A 1 678 ? -0.821 50.163 59.541 1.00 71.53 673 GLU A C 1
ATOM 5166 O O . GLU A 1 678 ? -1.755 50.899 59.868 1.00 72.41 673 GLU A O 1
ATOM 5172 N N . PRO A 1 679 ? 0.405 50.324 60.074 1.00 72.02 674 PRO A N 1
ATOM 5173 C CA . PRO A 1 679 ? 0.685 51.543 60.877 1.00 59.68 674 PRO A CA 1
ATOM 5174 C C . PRO A 1 679 ? 0.445 52.844 60.127 1.00 65.17 674 PRO A C 1
ATOM 5175 O O . PRO A 1 679 ? -0.253 53.736 60.641 1.00 57.31 674 PRO A O 1
ATOM 5179 N N . LEU A 1 680 ? 1.029 52.991 58.921 1.00 71.60 675 LEU A N 1
ATOM 5180 C CA . LEU A 1 680 ? 0.850 54.224 58.150 1.00 64.34 675 LEU A CA 1
ATOM 5181 C C . LEU A 1 680 ? -0.596 54.381 57.719 1.00 60.97 675 LEU A C 1
ATOM 5182 O O . LEU A 1 680 ? -1.166 55.479 57.808 1.00 58.40 675 LEU A O 1
ATOM 5187 N N . ALA A 1 681 ? -1.205 53.283 57.266 1.00 57.15 676 ALA A N 1
ATOM 5188 C CA . ALA A 1 681 ? -2.620 53.292 56.932 1.00 60.71 676 ALA A CA 1
ATOM 5189 C C . ALA A 1 681 ? -3.449 53.835 58.092 1.00 63.47 676 ALA A C 1
ATOM 5190 O O . ALA A 1 681 ? -4.269 54.744 57.910 1.00 66.02 676 ALA A O 1
ATOM 5192 N N . LYS A 1 682 ? -3.210 53.327 59.313 1.00 65.83 677 LYS A N 1
ATOM 5193 C CA . LYS A 1 682 ? -4.011 53.769 60.458 1.00 61.87 677 LYS A CA 1
ATOM 5194 C C . LYS A 1 682 ? -3.878 55.272 60.680 1.00 61.80 677 LYS A C 1
ATOM 5195 O O . LYS A 1 682 ? -4.888 55.993 60.714 1.00 60.46 677 LYS A O 1
ATOM 5201 N N . VAL A 1 683 ? -2.643 55.770 60.776 1.00 50.15 678 VAL A N 1
ATOM 5202 C CA . VAL A 1 683 ? -2.427 57.214 60.801 1.00 61.44 678 VAL A CA 1
ATOM 5203 C C . VAL A 1 683 ? -3.348 57.916 59.810 1.00 63.87 678 VAL A C 1
ATOM 5204 O O . VAL A 1 683 ? -4.097 58.817 60.203 1.00 60.46 678 VAL A O 1
ATOM 5208 N N . LEU A 1 684 ? -3.335 57.478 58.528 1.00 60.02 679 LEU A N 1
ATOM 5209 C CA . LEU A 1 684 ? -4.137 58.151 57.499 1.00 67.34 679 LEU A CA 1
ATOM 5210 C C . LEU A 1 684 ? -5.630 57.907 57.671 1.00 66.70 679 LEU A C 1
ATOM 5211 O O . LEU A 1 684 ? -6.443 58.762 57.294 1.00 63.97 679 LEU A O 1
ATOM 5216 N N . ALA A 1 685 ? -6.019 56.757 58.215 1.00 64.01 680 ALA A N 1
ATOM 5217 C CA . ALA A 1 685 ? -7.446 56.534 58.430 1.00 69.12 680 ALA A CA 1
ATOM 5218 C C . ALA A 1 685 ? -8.012 57.414 59.551 1.00 78.11 680 ALA A C 1
ATOM 5219 O O . ALA A 1 685 ? -9.188 57.798 59.481 1.00 90.01 680 ALA A O 1
ATOM 5221 N N . PHE A 1 686 ? -7.213 57.783 60.572 1.00 63.90 681 PHE A N 1
ATOM 5222 C CA . PHE A 1 686 ? -7.784 58.521 61.706 1.00 67.45 681 PHE A CA 1
ATOM 5223 C C . PHE A 1 686 ? -7.290 59.956 61.871 1.00 68.05 681 PHE A C 1
ATOM 5224 O O . PHE A 1 686 ? -8.079 60.813 62.291 1.00 61.92 681 PHE A O 1
ATOM 5232 N N . SER A 1 687 ? -6.036 60.266 61.551 1.00 59.07 682 SER A N 1
ATOM 5233 C CA . SER A 1 687 ? -5.569 61.619 61.812 1.00 45.92 682 SER A CA 1
ATOM 5234 C C . SER A 1 687 ? -6.382 62.646 61.035 1.00 61.82 682 SER A C 1
ATOM 5235 O O . SER A 1 687 ? -6.885 62.386 59.934 1.00 71.30 682 SER A O 1
ATOM 5238 N N . THR A 1 688 ? -6.516 63.825 61.629 1.00 56.75 683 THR A N 1
ATOM 5239 C CA . THR A 1 688 ? -7.194 64.959 61.013 1.00 54.02 683 THR A CA 1
ATOM 5240 C C . THR A 1 688 ? -6.273 66.164 61.043 1.00 51.84 683 THR A C 1
ATOM 5241 O O . THR A 1 688 ? -6.739 67.304 60.961 1.00 55.63 683 THR A O 1
ATOM 5245 N N . GLU A 1 689 ? -4.977 65.933 61.191 1.00 51.88 684 GLU A N 1
ATOM 5246 C CA . GLU A 1 689 ? -4.018 67.005 61.432 1.00 59.84 684 GLU A CA 1
ATOM 5247 C C . GLU A 1 689 ? -3.140 67.170 60.200 1.00 60.02 684 GLU A C 1
ATOM 5248 O O . GLU A 1 689 ? -2.482 66.209 59.781 1.00 53.64 684 GLU A O 1
ATOM 5254 N N . ASP A 1 690 ? -3.098 68.394 59.654 1.00 62.43 685 ASP A N 1
ATOM 5255 C CA . ASP A 1 690 ? -2.591 68.576 58.289 1.00 51.55 685 ASP A CA 1
ATOM 5256 C C . ASP A 1 690 ? -1.155 68.089 58.151 1.00 64.57 685 ASP A C 1
ATOM 5257 O O . ASP A 1 690 ? -0.828 67.379 57.187 1.00 71.33 685 ASP A O 1
ATOM 5262 N N . GLU A 1 691 ? -0.285 68.423 59.116 1.00 61.48 686 GLU A N 1
ATOM 5263 C CA . GLU A 1 691 ? 1.112 68.029 58.961 1.00 57.07 686 GLU A CA 1
ATOM 5264 C C . GLU A 1 691 ? 1.281 66.526 59.107 1.00 68.10 686 GLU A C 1
ATOM 5265 O O . GLU A 1 691 ? 2.090 65.912 58.400 1.00 81.11 686 GLU A O 1
ATOM 5271 N N . THR A 1 692 ? 0.516 65.907 59.998 1.00 67.25 687 THR A N 1
ATOM 5272 C CA . THR A 1 692 ? 0.593 64.458 60.134 1.00 72.30 687 THR A CA 1
ATOM 5273 C C . THR A 1 692 ? 0.102 63.761 58.867 1.00 61.30 687 THR A C 1
ATOM 5274 O O . THR A 1 692 ? 0.730 62.820 58.374 1.00 61.37 687 THR A O 1
ATOM 5278 N N . LEU A 1 693 ? -1.048 64.186 58.352 1.00 69.87 688 LEU A N 1
ATOM 5279 C CA . LEU A 1 693 ? -1.600 63.580 57.146 1.00 66.84 688 LEU A CA 1
ATOM 5280 C C . LEU A 1 693 ? -0.654 63.743 55.968 1.00 66.67 688 LEU A C 1
ATOM 5281 O O . LEU A 1 693 ? -0.495 62.828 55.154 1.00 60.64 688 LEU A O 1
ATOM 5286 N N . GLN A 1 694 ? 0.001 64.895 55.871 1.00 59.83 689 GLN A N 1
ATOM 5287 C CA . GLN A 1 694 ? 0.849 65.128 54.717 1.00 56.27 689 GLN A CA 1
ATOM 5288 C C . GLN A 1 694 ? 2.114 64.287 54.769 1.00 65.98 689 GLN A C 1
ATOM 5289 O O . GLN A 1 694 ? 2.542 63.733 53.744 1.00 66.99 689 GLN A O 1
ATOM 5295 N N . LEU A 1 695 ? 2.730 64.174 55.951 1.00 64.67 690 LEU A N 1
ATOM 5296 C CA . LEU A 1 695 ? 3.935 63.361 56.062 1.00 51.64 690 LEU A CA 1
ATOM 5297 C C . LEU A 1 695 ? 3.617 61.884 55.883 1.00 58.52 690 LEU A C 1
ATOM 5298 O O . LEU A 1 695 ? 4.389 61.147 55.258 1.00 61.96 690 LEU A O 1
ATOM 5303 N N . ALA A 1 696 ? 2.492 61.430 56.435 1.00 54.85 691 ALA A N 1
ATOM 5304 C CA . ALA A 1 696 ? 2.122 60.029 56.270 1.00 67.02 691 ALA A CA 1
ATOM 5305 C C . ALA A 1 696 ? 1.731 59.731 54.825 1.00 73.92 691 ALA A C 1
ATOM 5306 O O . ALA A 1 696 ? 2.097 58.680 54.282 1.00 69.71 691 ALA A O 1
ATOM 5308 N N . THR A 1 697 ? 0.979 60.639 54.191 1.00 69.66 692 THR A N 1
ATOM 5309 C CA . THR A 1 697 ? 0.599 60.447 52.795 1.00 64.02 692 THR A CA 1
ATOM 5310 C C . THR A 1 697 ? 1.828 60.244 51.916 1.00 64.23 692 THR A C 1
ATOM 5311 O O . THR A 1 697 ? 1.883 59.311 51.110 1.00 53.79 692 THR A O 1
ATOM 5315 N N . GLU A 1 698 ? 2.841 61.089 52.072 1.00 60.79 693 GLU A N 1
ATOM 5316 C CA . GLU A 1 698 ? 3.971 60.933 51.178 1.00 54.65 693 GLU A CA 1
ATOM 5317 C C . GLU A 1 698 ? 4.791 59.699 51.517 1.00 63.36 693 GLU A C 1
ATOM 5318 O O . GLU A 1 698 ? 5.385 59.099 50.620 1.00 76.22 693 GLU A O 1
ATOM 5324 N N . ALA A 1 699 ? 4.823 59.278 52.781 1.00 65.47 694 ALA A N 1
ATOM 5325 C CA . ALA A 1 699 ? 5.514 58.033 53.099 1.00 60.93 694 ALA A CA 1
ATOM 5326 C C . ALA A 1 699 ? 4.767 56.835 52.526 1.00 63.56 694 ALA A C 1
ATOM 5327 O O . ALA A 1 699 ? 5.380 55.855 52.091 1.00 59.54 694 ALA A O 1
ATOM 5329 N N . PHE A 1 700 ? 3.438 56.899 52.538 1.00 66.26 695 PHE A N 1
ATOM 5330 C CA . PHE A 1 700 ? 2.593 55.768 52.175 1.00 58.78 695 PHE A CA 1
ATOM 5331 C C . PHE A 1 700 ? 2.611 55.548 50.666 1.00 70.20 695 PHE A C 1
ATOM 5332 O O . PHE A 1 700 ? 2.874 54.440 50.174 1.00 61.46 695 PHE A O 1
ATOM 5340 N N . SER A 1 701 ? 2.291 56.609 49.926 1.00 63.58 696 SER A N 1
ATOM 5341 C CA . SER A 1 701 ? 2.463 56.648 48.485 1.00 68.62 696 SER A CA 1
ATOM 5342 C C . SER A 1 701 ? 3.825 56.115 48.071 1.00 69.32 696 SER A C 1
ATOM 5343 O O . SER A 1 701 ? 3.922 55.234 47.205 1.00 69.85 696 SER A O 1
ATOM 5346 N N . TYR A 1 702 ? 4.891 56.620 48.690 1.00 52.44 697 TYR A N 1
ATOM 5347 C CA . TYR A 1 702 ? 6.211 56.144 48.321 1.00 54.76 697 TYR A CA 1
ATOM 5348 C C . TYR A 1 702 ? 6.349 54.652 48.576 1.00 63.78 697 TYR A C 1
ATOM 5349 O O . TYR A 1 702 ? 6.979 53.938 47.794 1.00 73.76 697 TYR A O 1
ATOM 5358 N N . LEU A 1 703 ? 5.758 54.153 49.652 1.00 71.38 698 LEU A N 1
ATOM 5359 C CA . LEU A 1 703 ? 5.825 52.716 49.901 1.00 77.60 698 LEU A CA 1
ATOM 5360 C C . LEU A 1 703 ? 5.054 51.931 48.836 1.00 77.34 698 LEU A C 1
ATOM 5361 O O . LEU A 1 703 ? 5.495 50.859 48.413 1.00 77.49 698 LEU A O 1
ATOM 5366 N N . ILE A 1 704 ? 3.910 52.455 48.386 1.00 72.44 699 ILE A N 1
ATOM 5367 C CA . ILE A 1 704 ? 3.111 51.782 47.366 1.00 82.85 699 ILE A CA 1
ATOM 5368 C C . ILE A 1 704 ? 3.829 51.805 46.015 1.00 83.76 699 ILE A C 1
ATOM 5369 O O . ILE A 1 704 ? 3.848 50.810 45.284 1.00 71.14 699 ILE A O 1
ATOM 5374 N N . PHE A 1 705 ? 4.427 52.940 45.669 1.00 78.62 700 PHE A N 1
ATOM 5375 C CA . PHE A 1 705 ? 5.129 53.091 44.406 1.00 66.62 700 PHE A CA 1
ATOM 5376 C C . PHE A 1 705 ? 6.383 52.233 44.316 1.00 68.76 700 PHE A C 1
ATOM 5377 O O . PHE A 1 705 ? 6.805 51.918 43.203 1.00 78.49 700 PHE A O 1
ATOM 5385 N N . ASN A 1 706 ? 6.997 51.832 45.436 1.00 71.99 701 ASN A N 1
ATOM 5386 C CA . ASN A 1 706 ? 8.332 51.240 45.360 1.00 65.48 701 ASN A CA 1
ATOM 5387 C C . ASN A 1 706 ? 8.459 49.856 45.982 1.00 62.27 701 ASN A C 1
ATOM 5388 O O . ASN A 1 706 ? 9.585 49.421 46.236 1.00 64.26 701 ASN A O 1
ATOM 5393 N N . THR A 1 707 ? 7.366 49.128 46.200 1.00 70.83 702 THR A N 1
ATOM 5394 C CA . THR A 1 707 ? 7.490 47.708 46.516 1.00 85.53 702 THR A CA 1
ATOM 5395 C C . THR A 1 707 ? 6.820 46.862 45.433 1.00 84.47 702 THR A C 1
ATOM 5396 O O . THR A 1 707 ? 5.873 47.294 44.767 1.00 78.20 702 THR A O 1
ATOM 5400 N N . ASP A 1 708 ? 7.348 45.652 45.266 1.00 85.34 703 ASP A N 1
ATOM 5401 C CA . ASP A 1 708 ? 6.893 44.736 44.234 1.00 97.43 703 ASP A CA 1
ATOM 5402 C C . ASP A 1 708 ? 5.376 44.588 44.267 1.00 100.66 703 ASP A C 1
ATOM 5403 O O . ASP A 1 708 ? 4.747 44.626 45.328 1.00 100.88 703 ASP A O 1
ATOM 5408 N N . THR A 1 709 ? 4.799 44.395 43.074 1.00 98.64 704 THR A N 1
ATOM 5409 C CA . THR A 1 709 ? 3.347 44.414 42.909 1.00 98.94 704 THR A CA 1
ATOM 5410 C C . THR A 1 709 ? 2.674 43.236 43.600 1.00 95.20 704 THR A C 1
ATOM 5411 O O . THR A 1 709 ? 1.573 43.382 44.145 1.00 98.97 704 THR A O 1
ATOM 5415 N N . ARG A 1 710 ? 3.289 42.051 43.562 1.00 97.37 705 ARG A N 1
ATOM 5416 C CA . ARG A 1 710 ? 2.629 40.903 44.175 1.00 103.07 705 ARG A CA 1
ATOM 5417 C C . ARG A 1 710 ? 2.700 40.980 45.690 1.00 101.20 705 ARG A C 1
ATOM 5418 O O . ARG A 1 710 ? 1.849 40.403 46.378 1.00 98.33 705 ARG A O 1
ATOM 5426 N N . ALA A 1 711 ? 3.694 41.699 46.220 1.00 105.02 706 ALA A N 1
ATOM 5427 C CA . ALA A 1 711 ? 3.690 42.038 47.638 1.00 105.85 706 ALA A CA 1
ATOM 5428 C C . ALA A 1 711 ? 2.495 42.921 47.978 1.00 105.32 706 ALA A C 1
ATOM 5429 O O . ALA A 1 711 ? 1.796 42.677 48.970 1.00 110.75 706 ALA A O 1
ATOM 5431 N N . MET A 1 712 ? 2.223 43.939 47.145 1.00 91.91 707 MET A N 1
ATOM 5432 C CA . MET A 1 712 ? 1.172 44.904 47.454 1.00 87.76 707 MET A CA 1
ATOM 5433 C C . MET A 1 712 ? -0.227 44.419 47.094 1.00 93.38 707 MET A C 1
ATOM 5434 O O . MET A 1 712 ? -1.201 44.945 47.649 1.00 95.44 707 MET A O 1
ATOM 5439 N N . GLU A 1 713 ? -0.339 43.426 46.201 1.00 96.05 708 GLU A N 1
ATOM 5440 C CA . GLU A 1 713 ? -1.615 42.949 45.645 1.00 102.53 708 GLU A CA 1
ATOM 5441 C C . GLU A 1 713 ? -2.763 42.846 46.651 1.00 96.49 708 GLU A C 1
ATOM 5442 O O . GLU A 1 713 ? -3.829 43.415 46.384 1.00 94.96 708 GLU A O 1
ATOM 5448 N N . PRO A 1 714 ? -2.634 42.170 47.798 1.00 92.45 709 PRO A N 1
ATOM 5449 C CA . PRO A 1 714 ? -3.795 42.062 48.697 1.00 97.19 709 PRO A CA 1
ATOM 5450 C C . PRO A 1 714 ? -4.131 43.348 49.437 1.00 95.76 709 PRO A C 1
ATOM 5451 O O . PRO A 1 714 ? -5.172 43.397 50.108 1.00 94.49 709 PRO A O 1
ATOM 5455 N N . ARG A 1 715 ? -3.308 44.389 49.324 1.00 89.24 710 ARG A N 1
ATOM 5456 C CA . ARG A 1 715 ? -3.541 45.615 50.069 1.00 91.19 710 ARG A CA 1
ATOM 5457 C C . ARG A 1 715 ? -4.402 46.628 49.334 1.00 93.84 710 ARG A C 1
ATOM 5458 O O . ARG A 1 715 ? -4.810 47.616 49.948 1.00 99.24 710 ARG A O 1
ATOM 5466 N N . LEU A 1 716 ? -4.687 46.421 48.048 1.00 89.39 711 LEU A N 1
ATOM 5467 C CA . LEU A 1 716 ? -5.285 47.482 47.243 1.00 80.40 711 LEU A CA 1
ATOM 5468 C C . LEU A 1 716 ? -6.650 47.890 47.783 1.00 76.15 711 LEU A C 1
ATOM 5469 O O . LEU A 1 716 ? -6.942 49.085 47.923 1.00 70.61 711 LEU A O 1
ATOM 5474 N N . MET A 1 717 ? -7.501 46.906 48.103 1.00 84.51 712 MET A N 1
ATOM 5475 C CA . MET A 1 717 ? -8.820 47.236 48.632 1.00 83.21 712 MET A CA 1
ATOM 5476 C C . MET A 1 717 ? -8.710 48.124 49.854 1.00 81.29 712 MET A C 1
ATOM 5477 O O . MET A 1 717 ? -9.588 48.967 50.088 1.00 84.46 712 MET A O 1
ATOM 5482 N N . ASP A 1 718 ? -7.614 47.970 50.619 1.00 80.10 713 ASP A N 1
ATOM 5483 C CA . ASP A 1 718 ? -7.314 48.820 51.770 1.00 79.85 713 ASP A CA 1
ATOM 5484 C C . ASP A 1 718 ? -6.744 50.171 51.349 1.00 74.22 713 ASP A C 1
ATOM 5485 O O . ASP A 1 718 ? -7.087 51.201 51.943 1.00 69.07 713 ASP A O 1
ATOM 5490 N N . ILE A 1 719 ? -5.854 50.189 50.346 1.00 82.76 714 ILE A N 1
ATOM 5491 C CA . ILE A 1 719 ? -5.360 51.464 49.826 1.00 77.53 714 ILE A CA 1
ATOM 5492 C C . ILE A 1 719 ? -6.519 52.318 49.334 1.00 79.24 714 ILE A C 1
ATOM 5493 O O . ILE A 1 719 ? -6.501 53.550 49.478 1.00 78.67 714 ILE A O 1
ATOM 5498 N N . MET A 1 720 ? -7.560 51.683 48.783 1.00 74.45 715 MET A N 1
ATOM 5499 C CA . MET A 1 720 ? -8.728 52.436 48.332 1.00 72.78 715 MET A CA 1
ATOM 5500 C C . MET A 1 720 ? -9.396 53.151 49.496 1.00 78.73 715 MET A C 1
ATOM 5501 O O . MET A 1 720 ? -9.642 54.360 49.423 1.00 78.87 715 MET A O 1
ATOM 5506 N N . LYS A 1 721 ? -9.664 52.428 50.598 1.00 80.10 716 LYS A N 1
ATOM 5507 C CA . LYS A 1 721 ? -10.351 53.043 51.741 1.00 79.71 716 LYS A CA 1
ATOM 5508 C C . LYS A 1 721 ? -9.554 54.207 52.321 1.00 62.26 716 LYS A C 1
ATOM 5509 O O . LYS A 1 721 ? -10.133 55.238 52.679 1.00 64.64 716 LYS A O 1
ATOM 5515 N N . VAL A 1 722 ? -8.227 54.088 52.378 1.00 58.27 717 VAL A N 1
ATOM 5516 C CA . VAL A 1 722 ? -7.381 55.243 52.698 1.00 60.16 717 VAL A CA 1
ATOM 5517 C C . VAL A 1 722 ? -7.701 56.413 51.775 1.00 62.57 717 VAL A C 1
ATOM 5518 O O . VAL A 1 722 ? -7.995 57.529 52.224 1.00 60.50 717 VAL A O 1
ATOM 5522 N N . LEU A 1 723 ? -7.615 56.169 50.456 1.00 64.22 718 LEU A N 1
ATOM 5523 C CA . LEU A 1 723 ? -7.783 57.228 49.465 1.00 61.95 718 LEU A CA 1
ATOM 5524 C C . LEU A 1 723 ? -9.178 57.850 49.552 1.00 64.78 718 LEU A C 1
ATOM 5525 O O . LEU A 1 723 ? -9.322 59.084 49.573 1.00 67.24 718 LEU A O 1
ATOM 5530 N N . GLU A 1 724 ? -10.224 57.018 49.645 1.00 58.73 719 GLU A N 1
ATOM 5531 C CA . GLU A 1 724 ? -11.573 57.579 49.729 1.00 71.93 719 GLU A CA 1
ATOM 5532 C C . GLU A 1 724 ? -11.721 58.484 50.939 1.00 69.55 719 GLU A C 1
ATOM 5533 O O . GLU A 1 724 ? -12.434 59.494 50.885 1.00 68.80 719 GLU A O 1
ATOM 5539 N N . ARG A 1 725 ? -11.048 58.145 52.043 1.00 67.65 720 ARG A N 1
ATOM 5540 C CA . ARG A 1 725 ? -11.221 58.935 53.249 1.00 57.78 720 ARG A CA 1
ATOM 5541 C C . ARG A 1 725 ? -10.429 60.233 53.175 1.00 59.42 720 ARG A C 1
ATOM 5542 O O . ARG A 1 725 ? -10.939 61.293 53.554 1.00 60.16 720 ARG A O 1
ATOM 5550 N N . LEU A 1 726 ? -9.207 60.188 52.635 1.00 56.12 721 LEU A N 1
ATOM 5551 C CA . LEU A 1 726 ? -8.478 61.430 52.357 1.00 66.28 721 LEU A CA 1
ATOM 5552 C C . LEU A 1 726 ? -9.208 62.375 51.387 1.00 70.86 721 LEU A C 1
ATOM 5553 O O . LEU A 1 726 ? -8.872 63.566 51.337 1.00 63.55 721 LEU A O 1
ATOM 5558 N N . LEU A 1 727 ? -10.205 61.902 50.626 1.00 60.50 722 LEU A N 1
ATOM 5559 C CA . LEU A 1 727 ? -11.041 62.829 49.868 1.00 62.41 722 LEU A CA 1
ATOM 5560 C C . LEU A 1 727 ? -12.387 63.107 50.529 1.00 63.11 722 LEU A C 1
ATOM 5561 O O . LEU A 1 727 ? -13.119 63.996 50.068 1.00 61.63 722 LEU A O 1
ATOM 5566 N N . SER A 1 728 ? -12.733 62.373 51.583 1.00 68.82 723 SER A N 1
ATOM 5567 C CA . SER A 1 728 ? -13.934 62.660 52.357 1.00 67.92 723 SER A CA 1
ATOM 5568 C C . SER A 1 728 ? -13.783 63.991 53.096 1.00 71.47 723 SER A C 1
ATOM 5569 O O . SER A 1 728 ? -12.682 64.536 53.235 1.00 74.96 723 SER A O 1
ATOM 5572 N N . LEU A 1 729 ? -14.909 64.520 53.578 1.00 79.15 724 LEU A N 1
ATOM 5573 C CA . LEU A 1 729 ? -14.881 65.776 54.329 1.00 82.10 724 LEU A CA 1
ATOM 5574 C C . LEU A 1 729 ? -14.374 65.612 55.758 1.00 84.10 724 LEU A C 1
ATOM 5575 O O . LEU A 1 729 ? -14.324 66.604 56.496 1.00 85.59 724 LEU A O 1
ATOM 5580 N N . GLU A 1 730 ? -13.986 64.398 56.165 1.00 73.69 725 GLU A N 1
ATOM 5581 C CA . GLU A 1 730 ? -13.336 64.223 57.463 1.00 64.87 725 GLU A CA 1
ATOM 5582 C C . GLU A 1 730 ? -11.991 64.932 57.528 1.00 75.21 725 GLU A C 1
ATOM 5583 O O . GLU A 1 730 ? -11.513 65.220 58.630 1.00 68.51 725 GLU A O 1
ATOM 5589 N N . VAL A 1 731 ? -11.355 65.196 56.378 1.00 79.11 726 VAL A N 1
ATOM 5590 C CA . VAL A 1 731 ? -10.047 65.837 56.337 1.00 67.93 726 VAL A CA 1
ATOM 5591 C C . VAL A 1 731 ? -10.154 67.154 55.572 1.00 69.57 726 VAL A C 1
ATOM 5592 O O . VAL A 1 731 ? -11.062 67.360 54.762 1.00 78.06 726 VAL A O 1
ATOM 5596 N N . SER A 1 732 ? -9.209 68.055 55.845 1.00 58.76 727 SER A N 1
ATOM 5597 C CA . SER A 1 732 ? -9.247 69.408 55.305 1.00 54.91 727 SER A CA 1
ATOM 5598 C C . SER A 1 732 ? -8.921 69.441 53.805 1.00 65.98 727 SER A C 1
ATOM 5599 O O . SER A 1 732 ? -8.464 68.463 53.210 1.00 58.48 727 SER A O 1
ATOM 5602 N N . ASP A 1 733 ? -9.116 70.624 53.209 1.00 73.46 728 ASP A N 1
ATOM 5603 C CA . ASP A 1 733 ? -8.810 70.814 51.791 1.00 68.22 728 ASP A CA 1
ATOM 5604 C C . ASP A 1 733 ? -7.344 70.525 51.504 1.00 68.69 728 ASP A C 1
ATOM 5605 O O . ASP A 1 733 ? -7.011 69.825 50.537 1.00 75.17 728 ASP A O 1
ATOM 5610 N N . SER A 1 734 ? -6.451 71.053 52.337 1.00 64.48 729 SER A N 1
ATOM 5611 C CA . SER A 1 734 ? -5.038 70.844 52.076 1.00 69.52 729 SER A CA 1
ATOM 5612 C C . SER A 1 734 ? -4.613 69.409 52.329 1.00 60.65 729 SER A C 1
ATOM 5613 O O . SER A 1 734 ? -3.525 69.018 51.892 1.00 72.32 729 SER A O 1
ATOM 5616 N N . ALA A 1 735 ? -5.449 68.616 52.996 1.00 59.48 730 ALA A N 1
ATOM 5617 C CA . ALA A 1 735 ? -5.167 67.192 53.121 1.00 62.40 730 ALA A CA 1
ATOM 5618 C C . ALA A 1 735 ? -5.604 66.449 51.869 1.00 65.44 730 ALA A C 1
ATOM 5619 O O . ALA A 1 735 ? -4.945 65.495 51.451 1.00 62.05 730 ALA A O 1
ATOM 5621 N N . ALA A 1 736 ? -6.722 66.875 51.272 1.00 65.14 731 ALA A N 1
ATOM 5622 C CA . ALA A 1 736 ? -7.145 66.333 49.987 1.00 65.31 731 ALA A CA 1
ATOM 5623 C C . ALA A 1 736 ? -6.076 66.549 48.917 1.00 64.67 731 ALA A C 1
ATOM 5624 O O . ALA A 1 736 ? -5.755 65.633 48.162 1.00 63.13 731 ALA A O 1
ATOM 5626 N N . MET A 1 737 ? -5.461 67.726 48.892 1.00 56.85 732 MET A N 1
ATOM 5627 C CA . MET A 1 737 ? -4.394 68.029 47.949 1.00 50.42 732 MET A CA 1
ATOM 5628 C C . MET A 1 737 ? -3.122 67.179 48.003 1.00 56.52 732 MET A C 1
ATOM 5629 O O . MET A 1 737 ? -2.233 67.409 47.183 1.00 79.96 732 MET A O 1
ATOM 5634 N N . ASN A 1 738 ? -2.957 66.256 48.947 1.00 60.47 733 ASN A N 1
ATOM 5635 C CA . ASN A 1 738 ? -1.793 65.371 48.895 1.00 57.70 733 ASN A CA 1
ATOM 5636 C C . ASN A 1 738 ? -2.111 64.075 48.167 1.00 58.05 733 ASN A C 1
ATOM 5637 O O . ASN A 1 738 ? -1.233 63.212 48.037 1.00 61.30 733 ASN A O 1
ATOM 5642 N N . VAL A 1 739 ? -3.361 63.910 47.740 1.00 61.51 734 VAL A N 1
ATOM 5643 C CA . VAL A 1 739 ? -3.853 62.644 47.206 1.00 64.61 734 VAL A CA 1
ATOM 5644 C C . VAL A 1 739 ? -3.234 62.339 45.849 1.00 70.93 734 VAL A C 1
ATOM 5645 O O . VAL A 1 739 ? -3.005 61.164 45.509 1.00 61.75 734 VAL A O 1
ATOM 5649 N N . GLY A 1 740 ? -2.938 63.383 45.067 1.00 78.62 735 GLY A N 1
ATOM 5650 C CA . GLY A 1 740 ? -2.422 63.250 43.725 1.00 72.71 735 GLY A CA 1
ATOM 5651 C C . GLY A 1 740 ? -1.435 62.117 43.559 1.00 73.88 735 GLY A C 1
ATOM 5652 O O . GLY A 1 740 ? -1.673 61.164 42.800 1.00 73.34 735 GLY A O 1
ATOM 5653 N N . PRO A 1 741 ? -0.307 62.189 44.277 1.00 66.65 736 PRO A N 1
ATOM 5654 C CA . PRO A 1 741 ? 0.720 61.136 44.145 1.00 63.98 736 PRO A CA 1
ATOM 5655 C C . PRO A 1 741 ? 0.297 59.779 44.679 1.00 71.27 736 PRO A C 1
ATOM 5656 O O . PRO A 1 741 ? 1.014 58.798 44.442 1.00 76.35 736 PRO A O 1
ATOM 5660 N N . LEU A 1 742 ? -0.813 59.676 45.413 1.00 74.94 737 LEU A N 1
ATOM 5661 C CA . LEU A 1 742 ? -1.264 58.341 45.784 1.00 72.23 737 LEU A CA 1
ATOM 5662 C C . LEU A 1 742 ? -2.039 57.695 44.636 1.00 73.45 737 LEU A C 1
ATOM 5663 O O . LEU A 1 742 ? -1.851 56.504 44.352 1.00 67.35 737 LEU A O 1
ATOM 5668 N N . VAL A 1 743 ? -2.897 58.478 43.963 1.00 71.02 738 VAL A N 1
ATOM 5669 C CA . VAL A 1 743 ? -3.574 58.019 42.750 1.00 61.95 738 VAL A CA 1
ATOM 5670 C C . VAL A 1 743 ? -2.552 57.533 41.725 1.00 68.39 738 VAL A C 1
ATOM 5671 O O . VAL A 1 743 ? -2.675 56.432 41.175 1.00 69.09 738 VAL A O 1
ATOM 5675 N N . VAL A 1 744 ? -1.511 58.337 41.475 1.00 62.93 739 VAL A N 1
ATOM 5676 C CA . VAL A 1 744 ? -0.469 57.934 40.531 1.00 62.82 739 VAL A CA 1
ATOM 5677 C C . VAL A 1 744 ? 0.103 56.582 40.922 1.00 68.54 739 VAL A C 1
ATOM 5678 O O . VAL A 1 744 ? 0.201 55.668 40.102 1.00 70.83 739 VAL A O 1
ATOM 5682 N N . ALA A 1 745 ? 0.480 56.431 42.189 1.00 75.72 740 ALA A N 1
ATOM 5683 C CA . ALA A 1 745 ? 1.138 55.202 42.614 1.00 73.56 740 ALA A CA 1
ATOM 5684 C C . ALA A 1 745 ? 0.245 53.976 42.429 1.00 67.63 740 ALA A C 1
ATOM 5685 O O . ALA A 1 745 ? 0.749 52.895 42.101 1.00 71.13 740 ALA A O 1
ATOM 5687 N N . ILE A 1 746 ? -1.073 54.103 42.617 1.00 61.34 741 ILE A N 1
ATOM 5688 C CA . ILE A 1 746 ? -1.858 52.876 42.526 1.00 68.69 741 ILE A CA 1
ATOM 5689 C C . ILE A 1 746 ? -2.173 52.534 41.065 1.00 76.72 741 ILE A C 1
ATOM 5690 O O . ILE A 1 746 ? -2.337 51.356 40.736 1.00 91.57 741 ILE A O 1
ATOM 5695 N N . PHE A 1 747 ? -2.230 53.519 40.156 1.00 70.95 742 PHE A N 1
ATOM 5696 C CA . PHE A 1 747 ? -2.255 53.180 38.731 1.00 84.14 742 PHE A CA 1
ATOM 5697 C C . PHE A 1 747 ? -0.905 52.628 38.291 1.00 81.52 742 PHE A C 1
ATOM 5698 O O . PHE A 1 747 ? -0.841 51.600 37.611 1.00 79.80 742 PHE A O 1
ATOM 5706 N N . THR A 1 748 ? 0.190 53.271 38.716 1.00 87.48 743 THR A N 1
ATOM 5707 C CA . THR A 1 748 ? 1.538 52.898 38.288 1.00 84.92 743 THR A CA 1
ATOM 5708 C C . THR A 1 748 ? 1.958 51.523 38.793 1.00 89.33 743 THR A C 1
ATOM 5709 O O . THR A 1 748 ? 2.953 50.981 38.308 1.00 94.35 743 THR A O 1
ATOM 5713 N N . ARG A 1 749 ? 1.241 50.933 39.746 1.00 93.16 744 ARG A N 1
ATOM 5714 C CA . ARG A 1 749 ? 1.636 49.618 40.227 1.00 96.89 744 ARG A CA 1
ATOM 5715 C C . ARG A 1 749 ? 0.477 48.632 40.372 1.00 95.06 744 ARG A C 1
ATOM 5716 O O . ARG A 1 749 ? 0.729 47.441 40.579 1.00 105.15 744 ARG A O 1
ATOM 5724 N N . PHE A 1 750 ? -0.768 49.061 40.224 1.00 81.63 745 PHE A N 1
ATOM 5725 C CA . PHE A 1 750 ? -1.891 48.136 40.120 1.00 81.41 745 PHE A CA 1
ATOM 5726 C C . PHE A 1 750 ? -2.618 48.299 38.780 1.00 83.41 745 PHE A C 1
ATOM 5727 O O . PHE A 1 750 ? -3.852 48.272 38.711 1.00 75.33 745 PHE A O 1
ATOM 5735 N N . SER A 1 751 ? -1.843 48.438 37.695 1.00 82.67 746 SER A N 1
ATOM 5736 C CA . SER A 1 751 ? -2.412 48.775 36.389 1.00 90.74 746 SER A CA 1
ATOM 5737 C C . SER A 1 751 ? -3.469 47.765 35.953 1.00 96.03 746 SER A C 1
ATOM 5738 O O . SER A 1 751 ? -4.571 48.143 35.535 1.00 91.69 746 SER A O 1
ATOM 5741 N N . LYS A 1 752 ? -3.152 46.473 36.044 1.00 101.06 747 LYS A N 1
ATOM 5742 C CA . LYS A 1 752 ? -4.147 45.448 35.748 1.00 99.53 747 LYS A CA 1
ATOM 5743 C C . LYS A 1 752 ? -5.346 45.567 36.688 1.00 95.91 747 LYS A C 1
ATOM 5744 O O . LYS A 1 752 ? -6.481 45.793 36.250 1.00 93.84 747 LYS A O 1
ATOM 5750 N N . GLU A 1 753 ? -5.111 45.458 37.996 1.00 91.84 748 GLU A N 1
ATOM 5751 C CA . GLU A 1 753 ? -6.248 45.258 38.884 1.00 84.74 748 GLU A CA 1
ATOM 5752 C C . GLU A 1 753 ? -6.974 46.545 39.274 1.00 79.86 748 GLU A C 1
ATOM 5753 O O . GLU A 1 753 ? -8.010 46.460 39.939 1.00 84.35 748 GLU A O 1
ATOM 5759 N N . ILE A 1 754 ? -6.515 47.722 38.844 1.00 85.12 749 ILE A N 1
ATOM 5760 C CA . ILE A 1 754 ? -7.241 48.945 39.195 1.00 89.51 749 ILE A CA 1
ATOM 5761 C C . ILE A 1 754 ? -8.500 49.135 38.346 1.00 90.78 749 ILE A C 1
ATOM 5762 O O . ILE A 1 754 ? -9.449 49.793 38.797 1.00 87.56 749 ILE A O 1
ATOM 5767 N N . GLN A 1 755 ? -8.541 48.569 37.133 1.00 89.11 750 GLN A N 1
ATOM 5768 C CA . GLN A 1 755 ? -9.574 48.931 36.160 1.00 88.17 750 GLN A CA 1
ATOM 5769 C C . GLN A 1 755 ? -11.008 48.829 36.678 1.00 87.05 750 GLN A C 1
ATOM 5770 O O . GLN A 1 755 ? -11.800 49.744 36.389 1.00 86.08 750 GLN A O 1
ATOM 5776 N N . PRO A 1 756 ? -11.416 47.807 37.430 1.00 85.53 751 PRO A N 1
ATOM 5777 C CA . PRO A 1 756 ? -12.773 47.825 37.994 1.00 84.63 751 PRO A CA 1
ATOM 5778 C C . PRO A 1 756 ? -12.949 48.763 39.189 1.00 95.56 751 PRO A C 1
ATOM 5779 O O . PRO A 1 756 ? -14.066 48.868 39.711 1.00 110.46 751 PRO A O 1
ATOM 5783 N N . LEU A 1 757 ? -11.906 49.453 39.650 1.00 82.77 752 LEU A N 1
ATOM 5784 C CA . LEU A 1 757 ? -12.049 50.387 40.757 1.00 85.82 752 LEU A CA 1
ATOM 5785 C C . LEU A 1 757 ? -11.881 51.835 40.329 1.00 84.59 752 LEU A C 1
ATOM 5786 O O . LEU A 1 757 ? -11.990 52.735 41.180 1.00 80.41 752 LEU A O 1
ATOM 5791 N N . ILE A 1 758 ? -11.621 52.084 39.041 1.00 72.71 753 ILE A N 1
ATOM 5792 C CA . ILE A 1 758 ? -11.472 53.453 38.559 1.00 73.69 753 ILE A CA 1
ATOM 5793 C C . ILE A 1 758 ? -12.736 54.257 38.826 1.00 78.02 753 ILE A C 1
ATOM 5794 O O . ILE A 1 758 ? -12.671 55.465 39.094 1.00 81.43 753 ILE A O 1
ATOM 5799 N N . GLY A 1 759 ? -13.902 53.609 38.767 1.00 74.44 754 GLY A N 1
ATOM 5800 C CA . GLY A 1 759 ? -15.146 54.319 39.013 1.00 74.71 754 GLY A CA 1
ATOM 5801 C C . GLY A 1 759 ? -15.252 54.886 40.413 1.00 72.53 754 GLY A C 1
ATOM 5802 O O . GLY A 1 759 ? -15.847 55.951 40.611 1.00 73.55 754 GLY A O 1
ATOM 5803 N N . ARG A 1 760 ? -14.681 54.194 41.404 1.00 72.16 755 ARG A N 1
ATOM 5804 C CA . ARG A 1 760 ? -14.701 54.730 42.764 1.00 75.77 755 ARG A CA 1
ATOM 5805 C C . ARG A 1 760 ? -13.698 55.861 42.937 1.00 77.92 755 ARG A C 1
ATOM 5806 O O . ARG A 1 760 ? -14.009 56.877 43.574 1.00 72.52 755 ARG A O 1
ATOM 5814 N N . ILE A 1 761 ? -12.485 55.690 42.399 1.00 75.67 756 ILE A N 1
ATOM 5815 C CA . ILE A 1 761 ? -11.512 56.780 42.382 1.00 68.44 756 ILE A CA 1
ATOM 5816 C C . ILE A 1 761 ? -12.145 58.043 41.809 1.00 78.19 756 ILE A C 1
ATOM 5817 O O . ILE A 1 761 ? -12.014 59.138 42.371 1.00 86.18 756 ILE A O 1
ATOM 5822 N N . LEU A 1 762 ? -12.874 57.899 40.699 1.00 73.90 757 LEU A N 1
ATOM 5823 C CA . LEU A 1 762 ? -13.460 59.053 40.026 1.00 71.85 757 LEU A CA 1
ATOM 5824 C C . LEU A 1 762 ? -14.574 59.681 40.853 1.00 69.95 757 LEU A C 1
ATOM 5825 O O . LEU A 1 762 ? -14.626 60.909 41.014 1.00 70.07 757 LEU A O 1
ATOM 5830 N N . GLU A 1 763 ? -15.507 58.861 41.339 1.00 71.12 758 GLU A N 1
ATOM 5831 C CA . GLU A 1 763 ? -16.558 59.376 42.215 1.00 78.91 758 GLU A CA 1
ATOM 5832 C C . GLU A 1 763 ? -15.963 60.130 43.403 1.00 71.93 758 GLU A C 1
ATOM 5833 O O . GLU A 1 763 ? -16.447 61.206 43.784 1.00 65.48 758 GLU A O 1
ATOM 5839 N N . ALA A 1 764 ? -14.890 59.592 43.979 1.00 66.44 759 ALA A N 1
ATOM 5840 C CA . ALA A 1 764 ? -14.245 60.260 45.100 1.00 66.07 759 ALA A CA 1
ATOM 5841 C C . ALA A 1 764 ? -13.734 61.636 44.695 1.00 71.55 759 ALA A C 1
ATOM 5842 O O . ALA A 1 764 ? -14.033 62.644 45.352 1.00 73.84 759 ALA A O 1
ATOM 5844 N N . VAL A 1 765 ? -12.967 61.698 43.601 1.00 73.36 760 VAL A N 1
ATOM 5845 C CA . VAL A 1 765 ? -12.391 62.965 43.161 1.00 59.62 760 VAL A CA 1
ATOM 5846 C C . VAL A 1 765 ? -13.491 63.946 42.786 1.00 61.46 760 VAL A C 1
ATOM 5847 O O . VAL A 1 765 ? -13.421 65.141 43.107 1.00 63.79 760 VAL A O 1
ATOM 5851 N N . VAL A 1 766 ? -14.546 63.448 42.139 1.00 61.71 761 VAL A N 1
ATOM 5852 C CA . VAL A 1 766 ? -15.581 64.329 41.609 1.00 69.74 761 VAL A CA 1
ATOM 5853 C C . VAL A 1 766 ? -16.413 64.941 42.738 1.00 72.29 761 VAL A C 1
ATOM 5854 O O . VAL A 1 766 ? -16.563 66.171 42.810 1.00 74.92 761 VAL A O 1
ATOM 5858 N N . VAL A 1 767 ? -16.957 64.113 43.648 1.00 72.30 762 VAL A N 1
ATOM 5859 C CA . VAL A 1 767 ? -17.808 64.687 44.693 1.00 79.54 762 VAL A CA 1
ATOM 5860 C C . VAL A 1 767 ? -17.009 65.660 45.557 1.00 70.00 762 VAL A C 1
ATOM 5861 O O . VAL A 1 767 ? -17.530 66.701 45.988 1.00 66.64 762 VAL A O 1
ATOM 5865 N N . ARG A 1 768 ? -15.725 65.370 45.785 1.00 58.54 763 ARG A N 1
ATOM 5866 C CA . ARG A 1 768 ? -14.894 66.356 46.468 1.00 65.54 763 ARG A CA 1
ATOM 5867 C C . ARG A 1 768 ? -14.793 67.638 45.647 1.00 75.45 763 ARG A C 1
ATOM 5868 O O . ARG A 1 768 ? -15.134 68.720 46.139 1.00 60.19 763 ARG A O 1
ATOM 5876 N N . LEU A 1 769 ? -14.384 67.522 44.365 1.00 79.48 764 LEU A N 1
ATOM 5877 C CA . LEU A 1 769 ? -14.122 68.700 43.531 1.00 60.38 764 LEU A CA 1
ATOM 5878 C C . LEU A 1 769 ? -15.305 69.663 43.508 1.00 62.85 764 LEU A C 1
ATOM 5879 O O . LEU A 1 769 ? -15.123 70.881 43.620 1.00 63.44 764 LEU A O 1
ATOM 5884 N N . ILE A 1 770 ? -16.531 69.147 43.380 1.00 59.23 765 ILE A N 1
ATOM 5885 C CA . ILE A 1 770 ? -17.637 70.088 43.296 1.00 62.51 765 ILE A CA 1
ATOM 5886 C C . ILE A 1 770 ? -18.006 70.651 44.658 1.00 75.23 765 ILE A C 1
ATOM 5887 O O . ILE A 1 770 ? -18.581 71.745 44.728 1.00 82.25 765 ILE A O 1
ATOM 5892 N N . LYS A 1 771 ? -17.662 69.957 45.750 1.00 80.98 766 LYS A N 1
ATOM 5893 C CA . LYS A 1 771 ? -17.940 70.496 47.075 1.00 81.90 766 LYS A CA 1
ATOM 5894 C C . LYS A 1 771 ? -16.953 71.576 47.499 1.00 76.65 766 LYS A C 1
ATOM 5895 O O . LYS A 1 771 ? -17.258 72.324 48.429 1.00 81.55 766 LYS A O 1
ATOM 5901 N N . THR A 1 772 ? -15.796 71.697 46.844 1.00 74.06 767 THR A N 1
ATOM 5902 C CA . THR A 1 772 ? -14.824 72.718 47.220 1.00 75.93 767 THR A CA 1
ATOM 5903 C C . THR A 1 772 ? -15.013 73.981 46.391 1.00 74.74 767 THR A C 1
ATOM 5904 O O . THR A 1 772 ? -15.321 73.914 45.198 1.00 92.03 767 THR A O 1
ATOM 5908 N N . GLN A 1 773 ? -14.813 75.136 47.030 1.00 72.42 768 GLN A N 1
ATOM 5909 C CA . GLN A 1 773 ? -14.843 76.421 46.343 1.00 79.23 768 GLN A CA 1
ATOM 5910 C C . GLN A 1 773 ? -13.498 77.136 46.366 1.00 82.00 768 GLN A C 1
ATOM 5911 O O . GLN A 1 773 ? -13.376 78.224 45.786 1.00 84.49 768 GLN A O 1
ATOM 5917 N N . ASN A 1 774 ? -12.486 76.560 47.006 1.00 73.69 769 ASN A N 1
ATOM 5918 C CA . ASN A 1 774 ? -11.154 77.155 47.012 1.00 67.57 769 ASN A CA 1
ATOM 5919 C C . ASN A 1 774 ? -10.466 76.863 45.683 1.00 72.17 769 ASN A C 1
ATOM 5920 O O . ASN A 1 774 ? -10.153 75.704 45.377 1.00 65.03 769 ASN A O 1
ATOM 5925 N N . ILE A 1 775 ? -10.226 77.922 44.901 1.00 75.77 770 ILE A N 1
ATOM 5926 C CA . ILE A 1 775 ? -9.695 77.776 43.544 1.00 64.61 770 ILE A CA 1
ATOM 5927 C C . ILE A 1 775 ? -8.455 76.900 43.536 1.00 66.22 770 ILE A C 1
ATOM 5928 O O . ILE A 1 775 ? -8.301 76.015 42.679 1.00 76.80 770 ILE A O 1
ATOM 5933 N N . SER A 1 776 ? -7.556 77.126 44.491 1.00 55.27 771 SER A N 1
ATOM 5934 C CA . SER A 1 776 ? -6.292 76.404 44.495 1.00 52.27 771 SER A CA 1
ATOM 5935 C C . SER A 1 776 ? -6.505 74.912 44.743 1.00 63.63 771 SER A C 1
ATOM 5936 O O . SER A 1 776 ? -5.828 74.071 44.133 1.00 70.72 771 SER A O 1
ATOM 5939 N N . THR A 1 777 ? -7.459 74.561 45.612 1.00 64.06 772 THR A N 1
ATOM 5940 C CA . THR A 1 777 ? -7.732 73.150 45.874 1.00 69.56 772 THR A CA 1
ATOM 5941 C C . THR A 1 777 ? -8.395 72.496 44.674 1.00 64.11 772 THR A C 1
ATOM 5942 O O . THR A 1 777 ? -8.111 71.329 44.366 1.00 57.83 772 THR A O 1
ATOM 5946 N N . GLU A 1 778 ? -9.318 73.219 44.016 1.00 67.48 773 GLU A N 1
ATOM 5947 C CA . GLU A 1 778 ? -9.872 72.761 42.739 1.00 67.15 773 GLU A CA 1
ATOM 5948 C C . GLU A 1 778 ? -8.761 72.353 41.779 1.00 61.49 773 GLU A C 1
ATOM 5949 O O . GLU A 1 778 ? -8.782 71.246 41.231 1.00 70.67 773 GLU A O 1
ATOM 5955 N N . GLN A 1 779 ? -7.754 73.222 41.602 1.00 55.46 774 GLN A N 1
ATOM 5956 C CA . GLN A 1 779 ? -6.660 72.922 40.672 1.00 57.23 774 GLN A CA 1
ATOM 5957 C C . GLN A 1 779 ? -5.952 71.632 41.044 1.00 58.76 774 GLN A C 1
ATOM 5958 O O . GLN A 1 779 ? -5.592 70.827 40.179 1.00 70.02 774 GLN A O 1
ATOM 5964 N N . ASN A 1 780 ? -5.749 71.412 42.329 1.00 63.52 775 ASN A N 1
ATOM 5965 C CA . ASN A 1 780 ? -5.033 70.225 42.755 1.00 65.77 775 ASN A CA 1
ATOM 5966 C C . ASN A 1 780 ? -5.805 68.967 42.384 1.00 58.22 775 ASN A C 1
ATOM 5967 O O . ASN A 1 780 ? -5.213 67.954 41.979 1.00 49.48 775 ASN A O 1
ATOM 5972 N N . LEU A 1 781 ? -7.135 69.021 42.528 1.00 52.56 776 LEU A N 1
ATOM 5973 C CA . LEU A 1 781 ? -8.009 67.888 42.249 1.00 60.33 776 LEU A CA 1
ATOM 5974 C C . LEU A 1 781 ? -8.279 67.756 40.750 1.00 66.95 776 LEU A C 1
ATOM 5975 O O . LEU A 1 781 ? -8.319 66.638 40.215 1.00 57.28 776 LEU A O 1
ATOM 5980 N N . LEU A 1 782 ? -8.476 68.890 40.067 1.00 62.37 777 LEU A N 1
ATOM 5981 C CA . LEU A 1 782 ? -8.554 68.875 38.613 1.00 66.28 777 LEU A CA 1
ATOM 5982 C C . LEU A 1 782 ? -7.322 68.213 38.031 1.00 72.69 777 LEU A C 1
ATOM 5983 O O . LEU A 1 782 ? -7.412 67.457 37.057 1.00 69.37 777 LEU A O 1
ATOM 5988 N N . SER A 1 783 ? -6.165 68.443 38.648 1.00 73.66 778 SER A N 1
ATOM 5989 C CA . SER A 1 783 ? -4.956 67.761 38.204 1.00 67.47 778 SER A CA 1
ATOM 5990 C C . SER A 1 783 ? -5.141 66.241 38.246 1.00 70.88 778 SER A C 1
ATOM 5991 O O . SER A 1 783 ? -4.831 65.544 37.273 1.00 61.93 778 SER A O 1
ATOM 5994 N N . VAL A 1 784 ? -5.682 65.712 39.358 1.00 66.21 779 VAL A N 1
ATOM 5995 C CA . VAL A 1 784 ? -5.963 64.275 39.448 1.00 58.01 779 VAL A CA 1
ATOM 5996 C C . VAL A 1 784 ? -6.998 63.865 38.402 1.00 62.60 779 VAL A C 1
ATOM 5997 O O . VAL A 1 784 ? -6.953 62.756 37.851 1.00 60.62 779 VAL A O 1
ATOM 6001 N N . LEU A 1 785 ? -7.992 64.718 38.177 1.00 50.08 780 LEU A N 1
ATOM 6002 C CA . LEU A 1 785 ? -8.986 64.422 37.168 1.00 66.27 780 LEU A CA 1
ATOM 6003 C C . LEU A 1 785 ? -8.335 64.367 35.782 1.00 73.79 780 LEU A C 1
ATOM 6004 O O . LEU A 1 785 ? -8.556 63.413 35.032 1.00 65.75 780 LEU A O 1
ATOM 6009 N N . CYS A 1 786 ? -7.481 65.360 35.454 1.00 63.85 781 CYS A N 1
ATOM 6010 C CA . CYS A 1 786 ? -6.703 65.342 34.212 1.00 59.15 781 CYS A CA 1
ATOM 6011 C C . CYS A 1 786 ? -5.969 64.023 34.044 1.00 67.51 781 CYS A C 1
ATOM 6012 O O . CYS A 1 786 ? -5.934 63.444 32.951 1.00 77.72 781 CYS A O 1
ATOM 6015 N N . PHE A 1 787 ? -5.371 63.531 35.120 1.00 67.03 782 PHE A N 1
ATOM 6016 C CA . PHE A 1 787 ? -4.691 62.247 35.036 1.00 68.87 782 PHE A CA 1
ATOM 6017 C C . PHE A 1 787 ? -5.674 61.129 34.710 1.00 63.84 782 PHE A C 1
ATOM 6018 O O . PHE A 1 787 ? -5.318 60.170 34.014 1.00 68.09 782 PHE A O 1
ATOM 6026 N N . LEU A 1 788 ? -6.910 61.235 35.195 1.00 53.86 783 LEU A N 1
ATOM 6027 C CA . LEU A 1 788 ? -7.839 60.124 35.053 1.00 58.72 783 LEU A CA 1
ATOM 6028 C C . LEU A 1 788 ? -8.523 60.140 33.703 1.00 62.46 783 LEU A C 1
ATOM 6029 O O . LEU A 1 788 ? -8.835 59.075 33.164 1.00 73.99 783 LEU A O 1
ATOM 6034 N N . THR A 1 789 ? -8.788 61.326 33.154 1.00 60.91 784 THR A N 1
ATOM 6035 C CA . THR A 1 789 ? -9.344 61.375 31.819 1.00 66.59 784 THR A CA 1
ATOM 6036 C C . THR A 1 789 ? -8.309 60.933 30.783 1.00 67.82 784 THR A C 1
ATOM 6037 O O . THR A 1 789 ? -8.649 60.206 29.850 1.00 65.67 784 THR A O 1
ATOM 6041 N N . CYS A 1 790 ? -7.032 61.295 30.957 1.00 65.95 785 CYS A N 1
ATOM 6042 C CA . CYS A 1 790 ? -6.004 60.785 30.048 1.00 62.03 785 CYS A CA 1
ATOM 6043 C C . CYS A 1 790 ? -5.913 59.273 30.097 1.00 63.33 785 CYS A C 1
ATOM 6044 O O . CYS A 1 790 ? -5.650 58.628 29.082 1.00 81.36 785 CYS A O 1
ATOM 6047 N N . ASN A 1 791 ? -6.106 58.686 31.266 1.00 72.17 786 ASN A N 1
ATOM 6048 C CA . ASN A 1 791 ? -5.970 57.242 31.363 1.00 78.26 786 ASN A CA 1
ATOM 6049 C C . ASN A 1 791 ? -7.109 56.522 30.652 1.00 73.82 786 ASN A C 1
ATOM 6050 O O . ASN A 1 791 ? -6.908 55.416 30.136 1.00 77.54 786 ASN A O 1
ATOM 6055 N N . ASP A 1 792 ? -8.305 57.132 30.607 1.00 66.67 787 ASP A N 1
ATOM 6056 C CA . ASP A 1 792 ? -9.464 56.575 29.915 1.00 71.56 787 ASP A CA 1
ATOM 6057 C C . ASP A 1 792 ? -10.516 57.657 29.696 1.00 74.00 787 ASP A C 1
ATOM 6058 O O . ASP A 1 792 ? -11.430 57.805 30.511 1.00 75.82 787 ASP A O 1
ATOM 6063 N N . PRO A 1 793 ? -10.452 58.397 28.584 1.00 72.51 788 PRO A N 1
ATOM 6064 C CA . PRO A 1 793 ? -11.378 59.537 28.418 1.00 72.27 788 PRO A CA 1
ATOM 6065 C C . PRO A 1 793 ? -12.840 59.123 28.369 1.00 78.09 788 PRO A C 1
ATOM 6066 O O . PRO A 1 793 ? -13.697 59.829 28.926 1.00 79.43 788 PRO A O 1
ATOM 6070 N N . LYS A 1 794 ? -13.140 57.984 27.729 1.00 74.42 789 LYS A N 1
ATOM 6071 C CA . LYS A 1 794 ? -14.513 57.484 27.642 1.00 76.53 789 LYS A CA 1
ATOM 6072 C C . LYS A 1 794 ? -15.099 57.182 29.024 1.00 84.05 789 LYS A C 1
ATOM 6073 O O . LYS A 1 794 ? -16.146 57.728 29.400 1.00 76.38 789 LYS A O 1
ATOM 6079 N N . GLN A 1 795 ? -14.439 56.295 29.791 1.00 88.06 790 GLN A N 1
ATOM 6080 C CA . GLN A 1 795 ? -14.967 55.887 31.095 1.00 86.06 790 GLN A CA 1
ATOM 6081 C C . GLN A 1 795 ? -15.225 57.092 31.984 1.00 77.59 790 GLN A C 1
ATOM 6082 O O . GLN A 1 795 ? -16.179 57.103 32.769 1.00 83.05 790 GLN A O 1
ATOM 6088 N N . THR A 1 796 ? -14.393 58.123 31.847 1.00 69.22 791 THR A N 1
ATOM 6089 C CA . THR A 1 796 ? -14.607 59.379 32.550 1.00 65.29 791 THR A CA 1
ATOM 6090 C C . THR A 1 796 ? -15.908 60.048 32.110 1.00 65.87 791 THR A C 1
ATOM 6091 O O . THR A 1 796 ? -16.722 60.455 32.942 1.00 71.61 791 THR A O 1
ATOM 6095 N N . VAL A 1 797 ? -16.135 60.160 30.800 1.00 77.06 792 VAL A N 1
ATOM 6096 C CA . VAL A 1 797 ? -17.352 60.816 30.324 1.00 71.38 792 VAL A CA 1
ATOM 6097 C C . VAL A 1 797 ? -18.575 59.956 30.629 1.00 71.46 792 VAL A C 1
ATOM 6098 O O . VAL A 1 797 ? -19.632 60.477 31.001 1.00 75.88 792 VAL A O 1
ATOM 6102 N N . ASP A 1 798 ? -18.451 58.631 30.479 1.00 71.15 793 ASP A N 1
ATOM 6103 C CA . ASP A 1 798 ? -19.480 57.681 30.889 1.00 77.92 793 ASP A CA 1
ATOM 6104 C C . ASP A 1 798 ? -19.834 57.855 32.362 1.00 86.80 793 ASP A C 1
ATOM 6105 O O . ASP A 1 798 ? -20.956 58.258 32.680 1.00 82.89 793 ASP A O 1
ATOM 6110 N N . PHE A 1 799 ? -18.890 57.559 33.267 1.00 96.54 794 PHE A N 1
ATOM 6111 C CA . PHE A 1 799 ? -19.172 57.735 34.683 1.00 87.69 794 PHE A CA 1
ATOM 6112 C C . PHE A 1 799 ? -19.780 59.108 34.943 1.00 83.78 794 PHE A C 1
ATOM 6113 O O . PHE A 1 799 ? -20.840 59.223 35.565 1.00 89.04 794 PHE A O 1
ATOM 6121 N N . LEU A 1 800 ? -19.130 60.170 34.460 1.00 76.76 795 LEU A N 1
ATOM 6122 C CA . LEU A 1 800 ? -19.575 61.499 34.858 1.00 77.00 795 LEU A CA 1
ATOM 6123 C C . LEU A 1 800 ? -20.917 61.847 34.255 1.00 84.20 795 LEU A C 1
ATOM 6124 O O . LEU A 1 800 ? -21.600 62.722 34.785 1.00 82.16 795 LEU A O 1
ATOM 6129 N N . SER A 1 801 ? -21.293 61.197 33.146 1.00 105.11 796 SER A N 1
ATOM 6130 C CA . SER A 1 801 ? -22.576 61.413 32.486 1.00 104.71 796 SER A CA 1
ATOM 6131 C C . SER A 1 801 ? -23.617 60.376 32.892 1.00 106.10 796 SER A C 1
ATOM 6132 O O . SER A 1 801 ? -24.680 60.306 32.267 1.00 126.20 796 SER A O 1
ATOM 6135 N N . SER A 1 802 ? -23.336 59.557 33.903 1.00 94.16 797 SER A N 1
ATOM 6136 C CA . SER A 1 802 ? -24.360 58.752 34.549 1.00 92.81 797 SER A CA 1
ATOM 6137 C C . SER A 1 802 ? -24.463 59.052 36.037 1.00 102.55 797 SER A C 1
ATOM 6138 O O . SER A 1 802 ? -25.515 58.810 36.638 1.00 102.67 797 SER A O 1
ATOM 6141 N N . PHE A 1 803 ? -23.415 59.612 36.627 1.00 101.58 798 PHE A N 1
ATOM 6142 C CA . PHE A 1 803 ? -23.386 59.873 38.054 1.00 103.86 798 PHE A CA 1
ATOM 6143 C C . PHE A 1 803 ? -24.132 61.168 38.375 1.00 99.16 798 PHE A C 1
ATOM 6144 O O . PHE A 1 803 ? -23.857 62.219 37.789 1.00 94.67 798 PHE A O 1
ATOM 6152 N N . GLN A 1 804 ? -25.080 61.086 39.308 1.00 103.72 799 GLN A N 1
ATOM 6153 C CA . GLN A 1 804 ? -25.960 62.200 39.629 1.00 108.77 799 GLN A CA 1
ATOM 6154 C C . GLN A 1 804 ? -25.486 62.945 40.872 1.00 103.19 799 GLN A C 1
ATOM 6155 O O . GLN A 1 804 ? -25.153 62.334 41.891 1.00 100.48 799 GLN A O 1
ATOM 6161 N N . ILE A 1 805 ? -25.455 64.272 40.777 1.00 101.35 800 ILE A N 1
ATOM 6162 C CA . ILE A 1 805 ? -25.148 65.132 41.911 1.00 106.47 800 ILE A CA 1
ATOM 6163 C C . ILE A 1 805 ? -26.263 66.141 42.054 1.00 115.08 800 ILE A C 1
ATOM 6164 O O . ILE A 1 805 ? -26.448 66.973 41.161 1.00 107.39 800 ILE A O 1
ATOM 6169 N N . ASP A 1 806 ? -26.928 66.140 43.211 1.00 131.16 801 ASP A N 1
ATOM 6170 C CA . ASP A 1 806 ? -27.988 67.096 43.506 1.00 128.39 801 ASP A CA 1
ATOM 6171 C C . ASP A 1 806 ? -28.843 67.299 42.253 1.00 127.47 801 ASP A C 1
ATOM 6172 O O . ASP A 1 806 ? -28.732 68.314 41.560 1.00 129.93 801 ASP A O 1
ATOM 6177 N N . ASN A 1 807 ? -29.583 66.246 41.897 1.00 124.75 802 ASN A N 1
ATOM 6178 C CA . ASN A 1 807 ? -30.664 66.266 40.911 1.00 134.45 802 ASN A CA 1
ATOM 6179 C C . ASN A 1 807 ? -30.208 66.346 39.448 1.00 140.73 802 ASN A C 1
ATOM 6180 O O . ASN A 1 807 ? -30.958 65.906 38.570 1.00 141.13 802 ASN A O 1
ATOM 6185 N N . THR A 1 808 ? -29.014 66.881 39.150 1.00 137.95 803 THR A N 1
ATOM 6186 C CA . THR A 1 808 ? -28.500 66.976 37.776 1.00 129.46 803 THR A CA 1
ATOM 6187 C C . THR A 1 808 ? -27.280 66.098 37.563 1.00 125.36 803 THR A C 1
ATOM 6188 O O . THR A 1 808 ? -26.588 65.699 38.506 1.00 126.44 803 THR A O 1
ATOM 6192 N N . ASP A 1 809 ? -27.007 65.839 36.290 1.00 117.66 804 ASP A N 1
ATOM 6193 C CA . ASP A 1 809 ? -25.832 65.081 35.930 1.00 113.42 804 ASP A CA 1
ATOM 6194 C C . ASP A 1 809 ? -24.568 65.898 36.213 1.00 102.67 804 ASP A C 1
ATOM 6195 O O . ASP A 1 809 ? -24.534 67.122 36.009 1.00 99.21 804 ASP A O 1
ATOM 6200 N N . ALA A 1 810 ? -23.543 65.206 36.739 1.00 94.35 805 ALA A N 1
ATOM 6201 C CA . ALA A 1 810 ? -22.260 65.828 37.058 1.00 88.41 805 ALA A CA 1
ATOM 6202 C C . ALA A 1 810 ? -21.616 66.499 35.852 1.00 86.89 805 ALA A C 1
ATOM 6203 O O . ALA A 1 810 ? -20.909 67.505 36.017 1.00 81.25 805 ALA A O 1
ATOM 6205 N N . LEU A 1 811 ? -21.872 65.975 34.647 1.00 87.33 806 LEU A N 1
ATOM 6206 C CA . LEU A 1 811 ? -21.120 66.380 33.462 1.00 84.95 806 LEU A CA 1
ATOM 6207 C C . LEU A 1 811 ? -21.110 67.892 33.288 1.00 75.12 806 LEU A C 1
ATOM 6208 O O . LEU A 1 811 ? -20.040 68.502 33.192 1.00 70.43 806 LEU A O 1
ATOM 6213 N N . THR A 1 812 ? -22.282 68.519 33.266 1.00 78.78 807 THR A N 1
ATOM 6214 C CA . THR A 1 812 ? -22.335 69.968 33.113 1.00 77.50 807 THR A CA 1
ATOM 6215 C C . THR A 1 812 ? -21.522 70.659 34.199 1.00 83.56 807 THR A C 1
ATOM 6216 O O . THR A 1 812 ? -20.594 71.416 33.895 1.00 87.89 807 THR A O 1
ATOM 6220 N N . LEU A 1 813 ? -21.839 70.353 35.465 1.00 81.60 808 LEU A N 1
ATOM 6221 C CA . LEU A 1 813 ? -21.224 71.037 36.602 1.00 80.70 808 LEU A CA 1
ATOM 6222 C C . LEU A 1 813 ? -19.704 70.909 36.606 1.00 70.99 808 LEU A C 1
ATOM 6223 O O . LEU A 1 813 ? -18.993 71.907 36.756 1.00 68.85 808 LEU A O 1
ATOM 6228 N N . VAL A 1 814 ? -19.188 69.679 36.486 1.00 66.70 809 VAL A N 1
ATOM 6229 C CA . VAL A 1 814 ? -17.736 69.477 36.435 1.00 68.08 809 VAL A CA 1
ATOM 6230 C C . VAL A 1 814 ? -17.113 70.279 35.290 1.00 68.76 809 VAL A C 1
ATOM 6231 O O . VAL A 1 814 ? -16.173 71.057 35.502 1.00 64.07 809 VAL A O 1
ATOM 6235 N N . MET A 1 815 ? -17.631 70.107 34.057 1.00 68.23 810 MET A N 1
ATOM 6236 C CA . MET A 1 815 ? -16.979 70.715 32.888 1.00 66.37 810 MET A CA 1
ATOM 6237 C C . MET A 1 815 ? -16.950 72.232 33.002 1.00 71.73 810 MET A C 1
ATOM 6238 O O . MET A 1 815 ? -15.942 72.868 32.660 1.00 68.55 810 MET A O 1
ATOM 6243 N N . ARG A 1 816 ? -18.044 72.824 33.493 1.00 75.63 811 ARG A N 1
ATOM 6244 C CA . ARG A 1 816 ? -18.078 74.262 33.744 1.00 77.99 811 ARG A CA 1
ATOM 6245 C C . ARG A 1 816 ? -17.067 74.660 34.806 1.00 74.65 811 ARG A C 1
ATOM 6246 O O . ARG A 1 816 ? -16.384 75.684 34.675 1.00 79.81 811 ARG A O 1
ATOM 6254 N N . LYS A 1 817 ? -16.975 73.882 35.882 1.00 67.62 812 LYS A N 1
ATOM 6255 C CA . LYS A 1 817 ? -15.991 74.204 36.908 1.00 71.94 812 LYS A CA 1
ATOM 6256 C C . LYS A 1 817 ? -14.589 74.011 36.351 1.00 73.40 812 LYS A C 1
ATOM 6257 O O . LYS A 1 817 ? -13.684 74.815 36.613 1.00 76.22 812 LYS A O 1
ATOM 6263 N N . TRP A 1 818 ? -14.414 72.973 35.533 1.00 67.83 813 TRP A N 1
ATOM 6264 C CA . TRP A 1 818 ? -13.133 72.738 34.873 1.00 65.09 813 TRP A CA 1
ATOM 6265 C C . TRP A 1 818 ? -12.710 73.940 34.036 1.00 65.77 813 TRP A C 1
ATOM 6266 O O . TRP A 1 818 ? -11.598 74.459 34.202 1.00 62.22 813 TRP A O 1
ATOM 6277 N N . ILE A 1 819 ? -13.596 74.399 33.135 1.00 68.36 814 ILE A N 1
ATOM 6278 C CA . ILE A 1 819 ? -13.277 75.522 32.254 1.00 69.97 814 ILE A CA 1
ATOM 6279 C C . ILE A 1 819 ? -12.968 76.770 33.070 1.00 76.34 814 ILE A C 1
ATOM 6280 O O . ILE A 1 819 ? -11.984 77.475 32.811 1.00 79.16 814 ILE A O 1
ATOM 6285 N N . GLU A 1 820 ? -13.807 77.071 34.068 1.00 70.83 815 GLU A N 1
ATOM 6286 C CA . GLU A 1 820 ? -13.565 78.268 34.869 1.00 70.21 815 GLU A CA 1
ATOM 6287 C C . GLU A 1 820 ? -12.211 78.200 35.570 1.00 68.03 815 GLU A C 1
ATOM 6288 O O . GLU A 1 820 ? -11.511 79.213 35.683 1.00 74.38 815 GLU A O 1
ATOM 6294 N N . ALA A 1 821 ? -11.794 77.011 36.005 1.00 63.76 816 ALA A N 1
ATOM 6295 C CA . ALA A 1 821 ? -10.476 76.902 36.626 1.00 68.96 816 ALA A CA 1
ATOM 6296 C C . ALA A 1 821 ? -9.366 77.097 35.599 1.00 71.28 816 ALA A C 1
ATOM 6297 O O . ALA A 1 821 ? -8.407 77.847 35.841 1.00 72.94 816 ALA A O 1
ATOM 6299 N N . PHE A 1 822 ? -9.486 76.435 34.439 1.00 70.81 817 PHE A N 1
ATOM 6300 C CA . PHE A 1 822 ? -8.464 76.549 33.398 1.00 68.91 817 PHE A CA 1
ATOM 6301 C C . PHE A 1 822 ? -8.157 78.005 33.063 1.00 56.13 817 PHE A C 1
ATOM 6302 O O . PHE A 1 822 ? -7.000 78.368 32.827 1.00 57.28 817 PHE A O 1
ATOM 6310 N N . GLU A 1 823 ? -9.175 78.864 33.093 1.00 55.23 818 GLU A N 1
ATOM 6311 C CA . GLU A 1 823 ? -8.995 80.272 32.760 1.00 59.21 818 GLU A CA 1
ATOM 6312 C C . GLU A 1 823 ? -8.058 81.027 33.710 1.00 66.64 818 GLU A C 1
ATOM 6313 O O . GLU A 1 823 ? -7.496 82.056 33.307 1.00 65.56 818 GLU A O 1
ATOM 6319 N N . VAL A 1 824 ? -7.856 80.565 34.952 1.00 69.28 819 VAL A N 1
ATOM 6320 C CA . VAL A 1 824 ? -6.949 81.277 35.853 1.00 69.58 819 VAL A CA 1
ATOM 6321 C C . VAL A 1 824 ? -5.795 80.396 36.340 1.00 70.23 819 VAL A C 1
ATOM 6322 O O . VAL A 1 824 ? -5.137 80.727 37.323 1.00 69.05 819 VAL A O 1
ATOM 6326 N N . ILE A 1 825 ? -5.529 79.285 35.652 1.00 65.67 820 ILE A N 1
ATOM 6327 C CA . ILE A 1 825 ? -4.420 78.415 36.020 1.00 53.45 820 ILE A CA 1
ATOM 6328 C C . ILE A 1 825 ? -3.086 79.141 35.847 1.00 60.06 820 ILE A C 1
ATOM 6329 O O . ILE A 1 825 ? -2.978 80.156 35.145 1.00 73.22 820 ILE A O 1
ATOM 6334 N N . ARG A 1 826 ? -2.056 78.602 36.507 1.00 54.42 821 ARG A N 1
ATOM 6335 C CA . ARG A 1 826 ? -0.674 79.062 36.439 1.00 55.60 821 ARG A CA 1
ATOM 6336 C C . ARG A 1 826 ? 0.255 77.864 36.506 1.00 59.49 821 ARG A C 1
ATOM 6337 O O . ARG A 1 826 ? -0.072 76.831 37.095 1.00 58.04 821 ARG A O 1
ATOM 6345 N N . GLY A 1 827 ? 1.436 78.026 35.925 1.00 63.55 822 GLY A N 1
ATOM 6346 C CA . GLY A 1 827 ? 2.419 76.970 35.975 1.00 62.57 822 GLY A CA 1
ATOM 6347 C C . GLY A 1 827 ? 2.430 76.112 34.733 1.00 67.65 822 GLY A C 1
ATOM 6348 O O . GLY A 1 827 ? 1.444 75.445 34.411 1.00 60.49 822 GLY A O 1
ATOM 6349 N N . GLU A 1 828 ? 3.575 76.120 34.054 1.00 60.22 823 GLU A N 1
ATOM 6350 C CA . GLU A 1 828 ? 3.748 75.382 32.815 1.00 57.06 823 GLU A CA 1
ATOM 6351 C C . GLU A 1 828 ? 3.197 73.963 32.914 1.00 68.56 823 GLU A C 1
ATOM 6352 O O . GLU A 1 828 ? 2.458 73.513 32.027 1.00 78.39 823 GLU A O 1
ATOM 6358 N N . LYS A 1 829 ? 3.532 73.239 33.993 1.00 58.31 824 LYS A N 1
ATOM 6359 C CA . LYS A 1 829 ? 3.154 71.828 34.038 1.00 56.60 824 LYS A CA 1
ATOM 6360 C C . LYS A 1 829 ? 1.651 71.679 34.180 1.00 60.38 824 LYS A C 1
ATOM 6361 O O . LYS A 1 829 ? 1.058 70.760 33.604 1.00 73.22 824 LYS A O 1
ATOM 6367 N N . ARG A 1 830 ? 1.022 72.602 34.897 1.00 60.71 825 ARG A N 1
ATOM 6368 C CA . ARG A 1 830 ? -0.426 72.578 35.048 1.00 71.31 825 ARG A CA 1
ATOM 6369 C C . ARG A 1 830 ? -1.118 72.879 33.727 1.00 66.38 825 ARG A C 1
ATOM 6370 O O . ARG A 1 830 ? -2.103 72.228 33.370 1.00 64.43 825 ARG A O 1
ATOM 6378 N N . ILE A 1 831 ? -0.625 73.875 32.997 1.00 76.88 826 ILE A N 1
ATOM 6379 C CA . ILE A 1 831 ? -1.236 74.207 31.720 1.00 72.35 826 ILE A CA 1
ATOM 6380 C C . ILE A 1 831 ? -1.181 73.006 30.793 1.00 63.24 826 ILE A C 1
ATOM 6381 O O . ILE A 1 831 ? -2.196 72.635 30.191 1.00 59.49 826 ILE A O 1
ATOM 6386 N N . LYS A 1 832 ? -0.039 72.311 30.751 1.00 51.68 827 LYS A N 1
ATOM 6387 C CA . LYS A 1 832 ? 0.086 71.198 29.814 1.00 54.02 827 LYS A CA 1
ATOM 6388 C C . LYS A 1 832 ? -0.851 70.061 30.177 1.00 54.68 827 LYS A C 1
ATOM 6389 O O . LYS A 1 832 ? -1.517 69.497 29.300 1.00 77.91 827 LYS A O 1
ATOM 6395 N N . GLU A 1 833 ? -0.911 69.684 31.456 1.00 63.14 828 GLU A N 1
ATOM 6396 C CA . GLU A 1 833 ? -1.715 68.510 31.764 1.00 54.63 828 GLU A CA 1
ATOM 6397 C C . GLU A 1 833 ? -3.198 68.815 31.580 1.00 57.12 828 GLU A C 1
ATOM 6398 O O . GLU A 1 833 ? -3.974 67.920 31.229 1.00 65.87 828 GLU A O 1
ATOM 6404 N N . ASN A 1 834 ? -3.598 70.081 31.712 1.00 53.08 829 ASN A N 1
ATOM 6405 C CA . ASN A 1 834 ? -4.966 70.433 31.354 1.00 57.35 829 ASN A CA 1
ATOM 6406 C C . ASN A 1 834 ? -5.167 70.457 29.835 1.00 59.99 829 ASN A C 1
ATOM 6407 O O . ASN A 1 834 ? -6.205 69.998 29.339 1.00 55.56 829 ASN A O 1
ATOM 6412 N N . ILE A 1 835 ? -4.184 70.963 29.076 1.00 53.26 830 ILE A N 1
ATOM 6413 C CA . ILE A 1 835 ? -4.312 70.961 27.616 1.00 64.18 830 ILE A CA 1
ATOM 6414 C C . ILE A 1 835 ? -4.462 69.533 27.095 1.00 62.81 830 ILE A C 1
ATOM 6415 O O . ILE A 1 835 ? -5.366 69.236 26.305 1.00 61.31 830 ILE A O 1
ATOM 6420 N N . VAL A 1 836 ? -3.596 68.624 27.548 1.00 57.76 831 VAL A N 1
ATOM 6421 C CA . VAL A 1 836 ? -3.692 67.230 27.121 1.00 49.96 831 VAL A CA 1
ATOM 6422 C C . VAL A 1 836 ? -5.046 66.635 27.501 1.00 62.47 831 VAL A C 1
ATOM 6423 O O . VAL A 1 836 ? -5.706 65.988 26.682 1.00 65.61 831 VAL A O 1
ATOM 6427 N N . ALA A 1 837 ? -5.482 66.848 28.746 1.00 65.48 832 ALA A N 1
ATOM 6428 C CA . ALA A 1 837 ? -6.751 66.288 29.207 1.00 57.32 832 ALA A CA 1
ATOM 6429 C C . ALA A 1 837 ? -7.914 66.786 28.356 1.00 54.97 832 ALA A C 1
ATOM 6430 O O . ALA A 1 837 ? -8.702 65.988 27.843 1.00 59.26 832 ALA A O 1
ATOM 6432 N N . LEU A 1 838 ? -8.063 68.111 28.231 1.00 54.61 833 LEU A N 1
ATOM 6433 C CA . LEU A 1 838 ? -9.184 68.649 27.468 1.00 64.20 833 LEU A CA 1
ATOM 6434 C C . LEU A 1 838 ? -9.071 68.309 25.967 1.00 63.44 833 LEU A C 1
ATOM 6435 O O . LEU A 1 838 ? -10.095 68.116 25.299 1.00 56.12 833 LEU A O 1
ATOM 6440 N N . SER A 1 839 ? -7.847 68.219 25.429 1.00 56.78 834 SER A N 1
ATOM 6441 C CA . SER A 1 839 ? -7.665 67.726 24.067 1.00 55.57 834 SER A CA 1
ATOM 6442 C C . SER A 1 839 ? -8.214 66.318 23.913 1.00 61.32 834 SER A C 1
ATOM 6443 O O . SER A 1 839 ? -8.718 65.961 22.841 1.00 56.76 834 SER A O 1
ATOM 6446 N N . ASN A 1 840 ? -8.112 65.494 24.960 1.00 52.75 835 ASN A N 1
ATOM 6447 C CA . ASN A 1 840 ? -8.635 64.142 24.816 1.00 56.63 835 ASN A CA 1
ATOM 6448 C C . ASN A 1 840 ? -10.155 64.149 24.818 1.00 67.28 835 ASN A C 1
ATOM 6449 O O . ASN A 1 840 ? -10.788 63.338 24.125 1.00 74.06 835 ASN A O 1
ATOM 6454 N N . LEU A 1 841 ? -10.757 65.079 25.553 1.00 66.99 836 LEU A N 1
ATOM 6455 C CA . LEU A 1 841 ? -12.206 65.201 25.521 1.00 71.01 836 LEU A CA 1
ATOM 6456 C C . LEU A 1 841 ? -12.670 65.699 24.153 1.00 68.44 836 LEU A C 1
ATOM 6457 O O . LEU A 1 841 ? -13.694 65.242 23.626 1.00 60.26 836 LEU A O 1
ATOM 6462 N N . PHE A 1 842 ? -11.912 66.618 23.550 1.00 67.32 837 PHE A N 1
ATOM 6463 C CA . PHE A 1 842 ? -12.290 67.126 22.240 1.00 70.83 837 PHE A CA 1
ATOM 6464 C C . PHE A 1 842 ? -12.266 65.999 21.207 1.00 65.36 837 PHE A C 1
ATOM 6465 O O . PHE A 1 842 ? -13.256 65.767 20.509 1.00 63.06 837 PHE A O 1
ATOM 6473 N N . PHE A 1 843 ? -11.176 65.228 21.165 1.00 64.44 838 PHE A N 1
ATOM 6474 C CA . PHE A 1 843 ? -11.029 64.118 20.229 1.00 64.60 838 PHE A CA 1
ATOM 6475 C C . PHE A 1 843 ? -11.981 62.972 20.495 1.00 71.17 838 PHE A C 1
ATOM 6476 O O . PHE A 1 843 ? -11.922 61.963 19.782 1.00 70.33 838 PHE A O 1
ATOM 6484 N N . LEU A 1 844 ? -12.819 63.062 21.520 1.00 75.62 839 LEU A N 1
ATOM 6485 C CA . LEU A 1 844 ? -13.849 62.046 21.696 1.00 69.63 839 LEU A CA 1
ATOM 6486 C C . LEU A 1 844 ? -15.026 62.287 20.759 1.00 59.11 839 LEU A C 1
ATOM 6487 O O . LEU A 1 844 ? -15.704 61.332 20.375 1.00 61.89 839 LEU A O 1
ATOM 6492 N N . ASN A 1 845 ? -15.289 63.544 20.405 1.00 53.72 840 ASN A N 1
ATOM 6493 C CA . ASN A 1 845 ? -16.416 63.884 19.537 1.00 67.41 840 ASN A CA 1
ATOM 6494 C C . ASN A 1 845 ? -17.679 63.307 20.152 1.00 70.26 840 ASN A C 1
ATOM 6495 O O . ASN A 1 845 ? -18.553 62.759 19.470 1.00 75.42 840 ASN A O 1
ATOM 6500 N N . ASP A 1 846 ? -17.753 63.445 21.478 1.00 79.74 841 ASP A N 1
ATOM 6501 C CA . ASP A 1 846 ? -18.766 62.806 22.307 1.00 71.57 841 ASP A CA 1
ATOM 6502 C C . ASP A 1 846 ? -20.076 63.571 22.219 1.00 75.39 841 ASP A C 1
ATOM 6503 O O . ASP A 1 846 ? -20.136 64.771 22.526 1.00 74.74 841 ASP A O 1
ATOM 6508 N N . LYS A 1 847 ? -21.110 62.858 21.780 1.00 78.18 842 LYS A N 1
ATOM 6509 C CA . LYS A 1 847 ? -22.504 63.275 21.754 1.00 74.96 842 LYS A CA 1
ATOM 6510 C C . LYS A 1 847 ? -22.879 64.140 22.956 1.00 79.55 842 LYS A C 1
ATOM 6511 O O . LYS A 1 847 ? -23.536 65.179 22.808 1.00 77.82 842 LYS A O 1
ATOM 6517 N N . ARG A 1 848 ? -22.437 63.726 24.153 1.00 80.63 843 ARG A N 1
ATOM 6518 C CA . ARG A 1 848 ? -22.838 64.399 25.389 1.00 71.81 843 ARG A CA 1
ATOM 6519 C C . ARG A 1 848 ? -21.988 65.629 25.670 1.00 73.10 843 ARG A C 1
ATOM 6520 O O . ARG A 1 848 ? -22.528 66.683 26.031 1.00 79.78 843 ARG A O 1
ATOM 6528 N N . LEU A 1 849 ? -20.663 65.522 25.507 1.00 71.07 844 LEU A N 1
ATOM 6529 C CA . LEU A 1 849 ? -19.808 66.688 25.717 1.00 70.61 844 LEU A CA 1
ATOM 6530 C C . LEU A 1 849 ? -20.194 67.835 24.784 1.00 78.93 844 LEU A C 1
ATOM 6531 O O . LEU A 1 849 ? -20.248 68.996 25.210 1.00 82.67 844 LEU A O 1
ATOM 6536 N N . GLN A 1 850 ? -20.485 67.532 23.510 1.00 81.58 845 GLN A N 1
ATOM 6537 C CA . GLN A 1 850 ? -20.801 68.597 22.563 1.00 81.82 845 GLN A CA 1
ATOM 6538 C C . GLN A 1 850 ? -21.983 69.432 23.038 1.00 83.74 845 GLN A C 1
ATOM 6539 O O . GLN A 1 850 ? -22.006 70.659 22.857 1.00 84.70 845 GLN A O 1
ATOM 6545 N N . LYS A 1 851 ? -22.954 68.788 23.684 1.00 77.26 846 LYS A N 1
ATOM 6546 C CA . LYS A 1 851 ? -24.178 69.438 24.124 1.00 80.37 846 LYS A CA 1
ATOM 6547 C C . LYS A 1 851 ? -24.040 70.256 25.411 1.00 89.64 846 LYS A C 1
ATOM 6548 O O . LYS A 1 851 ? -24.961 71.014 25.733 1.00 96.29 846 LYS A O 1
ATOM 6554 N N . VAL A 1 852 ? -22.957 70.137 26.174 1.00 79.43 847 VAL A N 1
ATOM 6555 C CA . VAL A 1 852 ? -22.867 70.970 27.368 1.00 75.14 847 VAL A CA 1
ATOM 6556 C C . VAL A 1 852 ? -22.420 72.372 26.969 1.00 76.68 847 VAL A C 1
ATOM 6557 O O . VAL A 1 852 ? -21.767 72.578 25.937 1.00 77.49 847 VAL A O 1
ATOM 6561 N N . VAL A 1 853 ? -22.793 73.351 27.793 1.00 77.39 848 VAL A N 1
ATOM 6562 C CA . VAL A 1 853 ? -22.553 74.769 27.539 1.00 80.18 848 VAL A CA 1
ATOM 6563 C C . VAL A 1 853 ? -21.905 75.397 28.770 1.00 88.77 848 VAL A C 1
ATOM 6564 O O . VAL A 1 853 ? -22.378 75.200 29.895 1.00 91.52 848 VAL A O 1
ATOM 6568 N N . VAL A 1 854 ? -20.834 76.164 28.558 1.00 86.21 849 VAL A N 1
ATOM 6569 C CA . VAL A 1 854 ? -20.164 76.865 29.645 1.00 80.84 849 VAL A CA 1
ATOM 6570 C C . VAL A 1 854 ? -20.362 78.359 29.426 1.00 89.95 849 VAL A C 1
ATOM 6571 O O . VAL A 1 854 ? -20.949 78.775 28.420 1.00 94.10 849 VAL A O 1
ATOM 6575 N N . ASN A 1 855 ? -19.878 79.177 30.354 1.00 99.29 850 ASN A N 1
ATOM 6576 C CA . ASN A 1 855 ? -20.153 80.608 30.324 1.00 105.37 850 ASN A CA 1
ATOM 6577 C C . ASN A 1 855 ? -19.146 81.346 29.458 1.00 100.57 850 ASN A C 1
ATOM 6578 O O . ASN A 1 855 ? -17.933 81.214 29.651 1.00 96.24 850 ASN A O 1
ATOM 6583 N N . GLY A 1 856 ? -19.659 82.137 28.522 1.00 105.39 851 GLY A N 1
ATOM 6584 C CA . GLY A 1 856 ? -18.827 83.022 27.739 1.00 116.53 851 GLY A CA 1
ATOM 6585 C C . GLY A 1 856 ? -18.780 84.425 28.310 1.00 125.11 851 GLY A C 1
ATOM 6586 O O . GLY A 1 856 ? -18.159 84.649 29.356 1.00 123.67 851 GLY A O 1
ATOM 6587 N N . ASN A 1 857 ? -19.472 85.362 27.649 1.00 130.90 852 ASN A N 1
ATOM 6588 C CA . ASN A 1 857 ? -19.343 86.796 27.902 1.00 131.54 852 ASN A CA 1
ATOM 6589 C C . ASN A 1 857 ? -20.394 87.316 28.879 1.00 135.56 852 ASN A C 1
ATOM 6590 O O . ASN A 1 857 ? -21.553 86.899 28.845 1.00 143.53 852 ASN A O 1
ATOM 6595 N N . LEU A 1 858 ? -19.985 88.255 29.730 1.00 130.90 853 LEU A N 1
ATOM 6596 C CA . LEU A 1 858 ? -20.925 88.954 30.597 1.00 131.57 853 LEU A CA 1
ATOM 6597 C C . LEU A 1 858 ? -21.901 89.774 29.760 1.00 136.80 853 LEU A C 1
ATOM 6598 O O . LEU A 1 858 ? -21.489 90.573 28.911 1.00 134.43 853 LEU A O 1
ATOM 6603 N N . ILE A 1 859 ? -23.189 89.600 30.019 1.00 142.33 854 ILE A N 1
ATOM 6604 C CA . ILE A 1 859 ? -24.244 90.366 29.358 1.00 142.61 854 ILE A CA 1
ATOM 6605 C C . ILE A 1 859 ? -24.752 91.424 30.332 1.00 149.06 854 ILE A C 1
ATOM 6606 O O . ILE A 1 859 ? -25.036 91.091 31.494 1.00 148.29 854 ILE A O 1
ATOM 6611 N N . PRO A 1 860 ? -24.867 92.701 29.918 1.00 149.77 855 PRO A N 1
ATOM 6612 C CA . PRO A 1 860 ? -25.372 93.776 30.783 1.00 147.02 855 PRO A CA 1
ATOM 6613 C C . PRO A 1 860 ? -26.897 93.899 30.766 1.00 146.08 855 PRO A C 1
ATOM 6614 O O . PRO A 1 860 ? -27.450 94.625 29.938 1.00 142.26 855 PRO A O 1
ATOM 6618 N N . PRO A 1 876 ? -27.361 87.880 39.992 1.00 150.47 871 PRO A N 1
ATOM 6619 C CA . PRO A 1 876 ? -27.939 89.043 39.247 1.00 151.31 871 PRO A CA 1
ATOM 6620 C C . PRO A 1 876 ? -27.353 89.125 37.842 1.00 155.32 871 PRO A C 1
ATOM 6621 O O . PRO A 1 876 ? -27.937 89.823 36.998 1.00 158.77 871 PRO A O 1
ATOM 6625 N N . ASP A 1 877 ? -26.267 88.386 37.560 1.00 153.04 872 ASP A N 1
ATOM 6626 C CA . ASP A 1 877 ? -25.518 88.550 36.319 1.00 147.73 872 ASP A CA 1
ATOM 6627 C C . ASP A 1 877 ? -25.691 87.333 35.424 1.00 146.58 872 ASP A C 1
ATOM 6628 O O . ASP A 1 877 ? -25.996 86.236 35.906 1.00 146.97 872 ASP A O 1
ATOM 6633 N N . ARG A 1 878 ? -25.505 87.539 34.116 1.00 144.19 873 ARG A N 1
ATOM 6634 C CA . ARG A 1 878 ? -25.770 86.514 33.111 1.00 139.63 873 ARG A CA 1
ATOM 6635 C C . ARG A 1 878 ? -24.632 86.451 32.089 1.00 139.90 873 ARG A C 1
ATOM 6636 O O . ARG A 1 878 ? -23.829 87.381 31.958 1.00 138.17 873 ARG A O 1
ATOM 6644 N N . TYR A 1 879 ? -24.567 85.333 31.358 1.00 137.54 874 TYR A N 1
ATOM 6645 C CA . TYR A 1 879 ? -23.527 85.125 30.355 1.00 128.85 874 TYR A CA 1
ATOM 6646 C C . TYR A 1 879 ? -24.093 84.382 29.150 1.00 119.43 874 TYR A C 1
ATOM 6647 O O . TYR A 1 879 ? -24.919 83.478 29.301 1.00 122.86 874 TYR A O 1
ATOM 6656 N N . VAL A 1 880 ? -23.626 84.755 27.956 1.00 108.51 875 VAL A N 1
ATOM 6657 C CA . VAL A 1 880 ? -23.973 83.995 26.764 1.00 109.75 875 VAL A CA 1
ATOM 6658 C C . VAL A 1 880 ? -23.411 82.585 26.885 1.00 114.71 875 VAL A C 1
ATOM 6659 O O . VAL A 1 880 ? -22.240 82.389 27.237 1.00 119.51 875 VAL A O 1
ATOM 6663 N N . GLN A 1 881 ? -24.252 81.590 26.611 1.00 109.09 876 GLN A N 1
ATOM 6664 C CA . GLN A 1 881 ? -23.846 80.201 26.757 1.00 101.58 876 GLN A CA 1
ATOM 6665 C C . GLN A 1 881 ? -23.100 79.736 25.513 1.00 100.57 876 GLN A C 1
ATOM 6666 O O . GLN A 1 881 ? -23.537 79.978 24.386 1.00 105.51 876 GLN A O 1
ATOM 6672 N N . VAL A 1 882 ? -21.971 79.072 25.727 1.00 95.34 877 VAL A N 1
ATOM 6673 C CA . VAL A 1 882 ? -21.046 78.693 24.666 1.00 86.29 877 VAL A CA 1
ATOM 6674 C C . VAL A 1 882 ? -20.917 77.177 24.680 1.00 85.76 877 VAL A C 1
ATOM 6675 O O . VAL A 1 882 ? -20.813 76.596 25.769 1.00 92.86 877 VAL A O 1
ATOM 6679 N N . PRO A 1 883 ? -20.929 76.488 23.534 1.00 79.41 878 PRO A N 1
ATOM 6680 C CA . PRO A 1 883 ? -20.652 75.045 23.561 1.00 77.82 878 PRO A CA 1
ATOM 6681 C C . PRO A 1 883 ? -19.278 74.782 24.157 1.00 77.14 878 PRO A C 1
ATOM 6682 O O . PRO A 1 883 ? -18.324 75.528 23.914 1.00 73.01 878 PRO A O 1
ATOM 6686 N N . LEU A 1 884 ? -19.210 73.752 25.007 1.00 77.36 879 LEU A N 1
ATOM 6687 C CA . LEU A 1 884 ? -17.940 73.272 25.535 1.00 74.85 879 LEU A CA 1
ATOM 6688 C C . LEU A 1 884 ? -16.876 73.250 24.447 1.00 67.72 879 LEU A C 1
ATOM 6689 O O . LEU A 1 884 ? -15.828 73.907 24.553 1.00 56.44 879 LEU A O 1
ATOM 6694 N N . TYR A 1 885 ? -17.168 72.516 23.369 1.00 74.80 880 TYR A N 1
ATOM 6695 C CA . TYR A 1 885 ? -16.156 72.278 22.353 1.00 62.07 880 TYR A CA 1
ATOM 6696 C C . TYR A 1 885 ? -15.642 73.586 21.788 1.00 57.56 880 TYR A C 1
ATOM 6697 O O . TYR A 1 885 ? -14.428 73.791 21.690 1.00 65.10 880 TYR A O 1
ATOM 6706 N N . THR A 1 886 ? -16.529 74.521 21.483 1.00 58.25 881 THR A N 1
ATOM 6707 C CA . THR A 1 886 ? -15.980 75.701 20.836 1.00 62.99 881 THR A CA 1
ATOM 6708 C C . THR A 1 886 ? -15.307 76.606 21.851 1.00 66.33 881 THR A C 1
ATOM 6709 O O . THR A 1 886 ? -14.392 77.349 21.479 1.00 65.26 881 THR A O 1
ATOM 6713 N N . LYS A 1 887 ? -15.691 76.497 23.134 1.00 68.18 882 LYS A N 1
ATOM 6714 C CA . LYS A 1 887 ? -14.958 77.167 24.211 1.00 69.94 882 LYS A CA 1
ATOM 6715 C C . LYS A 1 887 ? -13.538 76.604 24.380 1.00 70.90 882 LYS A C 1
ATOM 6716 O O . LYS A 1 887 ? -12.590 77.371 24.605 1.00 72.02 882 LYS A O 1
ATOM 6722 N N . ILE A 1 888 ? -13.361 75.280 24.271 1.00 62.41 883 ILE A N 1
ATOM 6723 C CA . ILE A 1 888 ? -12.007 74.711 24.256 1.00 57.49 883 ILE A CA 1
ATOM 6724 C C . ILE A 1 888 ? -11.169 75.305 23.116 1.00 62.91 883 ILE A C 1
ATOM 6725 O O . ILE A 1 888 ? -10.004 75.678 23.322 1.00 58.89 883 ILE A O 1
ATOM 6730 N N . ILE A 1 889 ? -11.732 75.384 21.890 1.00 58.05 884 ILE A N 1
ATOM 6731 C CA . ILE A 1 889 ? -10.982 75.984 20.774 1.00 59.79 884 ILE A CA 1
ATOM 6732 C C . ILE A 1 889 ? -10.635 77.431 21.106 1.00 60.00 884 ILE A C 1
ATOM 6733 O O . ILE A 1 889 ? -9.473 77.852 21.031 1.00 60.70 884 ILE A O 1
ATOM 6738 N N . LYS A 1 890 ? -11.645 78.210 21.493 1.00 64.24 885 LYS A N 1
ATOM 6739 C CA . LYS A 1 890 ? -11.417 79.612 21.825 1.00 71.45 885 LYS A CA 1
ATOM 6740 C C . LYS A 1 890 ? -10.273 79.761 22.822 1.00 74.71 885 LYS A C 1
ATOM 6741 O O . LYS A 1 890 ? -9.354 80.563 22.611 1.00 74.13 885 LYS A O 1
ATOM 6747 N N . LEU A 1 891 ? -10.295 78.965 23.907 1.00 69.77 886 LEU A N 1
ATOM 6748 C CA . LEU A 1 891 ? -9.259 79.085 24.927 1.00 63.41 886 LEU A CA 1
ATOM 6749 C C . LEU A 1 891 ? -7.897 78.674 24.380 1.00 57.65 886 LEU A C 1
ATOM 6750 O O . LEU A 1 891 ? -6.890 79.359 24.616 1.00 51.46 886 LEU A O 1
ATOM 6755 N N . PHE A 1 892 ? -7.844 77.568 23.632 1.00 58.50 887 PHE A N 1
ATOM 6756 C CA . PHE A 1 892 ? -6.578 77.172 23.020 1.00 63.98 887 PHE A CA 1
ATOM 6757 C C . PHE A 1 892 ? -6.034 78.249 22.070 1.00 63.16 887 PHE A C 1
ATOM 6758 O O . PHE A 1 892 ? -4.821 78.510 22.066 1.00 59.25 887 PHE A O 1
ATOM 6766 N N . VAL A 1 893 ? -6.892 78.913 21.273 1.00 56.66 888 VAL A N 1
ATOM 6767 C CA . VAL A 1 893 ? -6.303 79.895 20.354 1.00 67.13 888 VAL A CA 1
ATOM 6768 C C . VAL A 1 893 ? -5.735 81.079 21.142 1.00 71.48 888 VAL A C 1
ATOM 6769 O O . VAL A 1 893 ? -4.632 81.565 20.846 1.00 73.22 888 VAL A O 1
ATOM 6773 N N . SER A 1 894 ? -6.426 81.506 22.206 1.00 77.23 889 SER A N 1
ATOM 6774 C CA . SER A 1 894 ? -5.895 82.572 23.072 1.00 74.98 889 SER A CA 1
ATOM 6775 C C . SER A 1 894 ? -4.569 82.178 23.725 1.00 63.42 889 SER A C 1
ATOM 6776 O O . SER A 1 894 ? -3.611 82.962 23.736 1.00 67.47 889 SER A O 1
ATOM 6779 N N . GLU A 1 895 ? -4.493 80.974 24.289 1.00 54.68 890 GLU A N 1
ATOM 6780 C CA . GLU A 1 895 ? -3.210 80.508 24.800 1.00 56.50 890 GLU A CA 1
ATOM 6781 C C . GLU A 1 895 ? -2.143 80.535 23.714 1.00 68.56 890 GLU A C 1
ATOM 6782 O O . GLU A 1 895 ? -1.022 81.009 23.941 1.00 66.30 890 GLU A O 1
ATOM 6788 N N . LEU A 1 896 ? -2.480 80.041 22.514 1.00 74.03 891 LEU A N 1
ATOM 6789 C CA . LEU A 1 896 ? -1.466 79.911 21.472 1.00 72.38 891 LEU A CA 1
ATOM 6790 C C . LEU A 1 896 ? -1.057 81.274 20.924 1.00 70.98 891 LEU A C 1
ATOM 6791 O O . LEU A 1 896 ? 0.120 81.494 20.604 1.00 68.58 891 LEU A O 1
ATOM 6796 N N . SER A 1 897 ? -2.001 82.213 20.859 1.00 73.78 892 SER A N 1
ATOM 6797 C CA . SER A 1 897 ? -1.666 83.596 20.527 1.00 79.06 892 SER A CA 1
ATOM 6798 C C . SER A 1 897 ? -0.638 84.173 21.506 1.00 84.48 892 SER A C 1
ATOM 6799 O O . SER A 1 897 ? 0.445 84.614 21.099 1.00 82.19 892 SER A O 1
ATOM 6802 N N . PHE A 1 898 ? -0.963 84.170 22.811 1.00 83.65 893 PHE A N 1
ATOM 6803 C CA . PHE A 1 898 ? -0.048 84.689 23.829 1.00 78.99 893 PHE A CA 1
ATOM 6804 C C . PHE A 1 898 ? 1.270 83.925 23.837 1.00 71.21 893 PHE A C 1
ATOM 6805 O O . PHE A 1 898 ? 2.341 84.530 23.925 1.00 78.45 893 PHE A O 1
ATOM 6813 N N . GLN A 1 899 ? 1.218 82.601 23.706 1.00 70.51 894 GLN A N 1
ATOM 6814 C CA . GLN A 1 899 ? 2.404 81.781 23.943 1.00 77.47 894 GLN A CA 1
ATOM 6815 C C . GLN A 1 899 ? 3.439 81.852 22.827 1.00 86.74 894 GLN A C 1
ATOM 6816 O O . GLN A 1 899 ? 4.588 81.450 23.049 1.00 83.98 894 GLN A O 1
ATOM 6822 N N . SER A 1 900 ? 3.065 82.316 21.632 1.00 98.07 895 SER A N 1
ATOM 6823 C CA . SER A 1 900 ? 3.994 82.379 20.513 1.00 96.82 895 SER A CA 1
ATOM 6824 C C . SER A 1 900 ? 4.481 83.788 20.222 1.00 103.24 895 SER A C 1
ATOM 6825 O O . SER A 1 900 ? 5.364 83.953 19.372 1.00 94.58 895 SER A O 1
ATOM 6828 N N . LYS A 1 901 ? 3.906 84.806 20.871 1.00 112.20 896 LYS A N 1
ATOM 6829 C CA . LYS A 1 901 ? 4.547 86.112 20.978 1.00 106.78 896 LYS A CA 1
ATOM 6830 C C . LYS A 1 901 ? 5.785 85.936 21.852 1.00 108.47 896 LYS A C 1
ATOM 6831 O O . LYS A 1 901 ? 5.692 86.006 23.079 1.00 116.21 896 LYS A O 1
ATOM 6837 N N . GLN A 1 902 ? 6.944 85.714 21.217 1.00 110.30 897 GLN A N 1
ATOM 6838 C CA . GLN A 1 902 ? 8.108 85.070 21.838 1.00 119.86 897 GLN A CA 1
ATOM 6839 C C . GLN A 1 902 ? 8.818 85.997 22.842 1.00 125.67 897 GLN A C 1
ATOM 6840 O O . GLN A 1 902 ? 8.585 87.209 22.847 1.00 126.81 897 GLN A O 1
ATOM 6846 N N . PRO A 1 903 ? 9.774 85.439 23.687 1.00 124.57 898 PRO A N 1
ATOM 6847 C CA . PRO A 1 903 ? 9.943 85.930 25.074 1.00 123.81 898 PRO A CA 1
ATOM 6848 C C . PRO A 1 903 ? 10.167 87.417 25.333 1.00 126.20 898 PRO A C 1
ATOM 6849 O O . PRO A 1 903 ? 10.460 88.223 24.442 1.00 129.97 898 PRO A O 1
ATOM 6853 N N . ASN A 1 904 ? 10.011 87.761 26.619 1.00 128.52 899 ASN A N 1
ATOM 6854 C CA . ASN A 1 904 ? 10.536 88.982 27.222 1.00 131.02 899 ASN A CA 1
ATOM 6855 C C . ASN A 1 904 ? 12.054 88.851 27.347 1.00 135.99 899 ASN A C 1
ATOM 6856 O O . ASN A 1 904 ? 12.537 87.819 27.833 1.00 136.52 899 ASN A O 1
ATOM 6861 N N . PRO A 1 905 ? 12.833 89.861 26.916 1.00 133.19 900 PRO A N 1
ATOM 6862 C CA . PRO A 1 905 ? 14.301 89.676 26.815 1.00 124.66 900 PRO A CA 1
ATOM 6863 C C . PRO A 1 905 ? 14.973 89.118 28.067 1.00 123.84 900 PRO A C 1
ATOM 6864 O O . PRO A 1 905 ? 15.781 88.183 27.968 1.00 123.38 900 PRO A O 1
ATOM 6868 N N . GLU A 1 906 ? 14.650 89.653 29.242 1.00 120.44 901 GLU A N 1
ATOM 6869 C CA . GLU A 1 906 ? 15.314 89.276 30.485 1.00 125.78 901 GLU A CA 1
ATOM 6870 C C . GLU A 1 906 ? 14.566 88.143 31.189 1.00 125.53 901 GLU A C 1
ATOM 6871 O O . GLU A 1 906 ? 13.330 88.107 31.191 1.00 125.73 901 GLU A O 1
ATOM 6877 N N . GLN A 1 907 ? 15.323 87.216 31.783 1.00 124.75 902 GLN A N 1
ATOM 6878 C CA . GLN A 1 907 ? 14.760 86.108 32.564 1.00 125.36 902 GLN A CA 1
ATOM 6879 C C . GLN A 1 907 ? 15.816 85.625 33.568 1.00 117.66 902 GLN A C 1
ATOM 6880 O O . GLN A 1 907 ? 16.897 86.215 33.691 1.00 108.76 902 GLN A O 1
ATOM 6886 N N . LEU A 1 908 ? 15.499 84.536 34.290 1.00 111.99 903 LEU A N 1
ATOM 6887 C CA . LEU A 1 908 ? 16.312 84.056 35.408 1.00 101.31 903 LEU A CA 1
ATOM 6888 C C . LEU A 1 908 ? 17.427 83.093 34.982 1.00 107.14 903 LEU A C 1
ATOM 6889 O O . LEU A 1 908 ? 18.519 83.129 35.573 1.00 97.20 903 LEU A O 1
ATOM 6894 N N . ILE A 1 909 ? 17.189 82.247 33.966 1.00 117.36 904 ILE A N 1
ATOM 6895 C CA . ILE A 1 909 ? 18.121 81.206 33.532 1.00 119.09 904 ILE A CA 1
ATOM 6896 C C . ILE A 1 909 ? 18.534 81.484 32.082 1.00 116.82 904 ILE A C 1
ATOM 6897 O O . ILE A 1 909 ? 17.902 82.275 31.372 1.00 114.29 904 ILE A O 1
ATOM 6902 N N . THR A 1 910 ? 19.635 80.841 31.667 1.00 115.38 905 THR A N 1
ATOM 6903 C CA . THR A 1 910 ? 20.257 80.927 30.331 1.00 111.99 905 THR A CA 1
ATOM 6904 C C . THR A 1 910 ? 20.376 82.362 29.835 1.00 108.73 905 THR A C 1
ATOM 6905 O O . THR A 1 910 ? 21.424 82.990 30.001 1.00 108.98 905 THR A O 1
ATOM 6909 N N . THR A 1 961 ? 3.417 72.075 40.595 1.00 95.28 956 THR A N 1
ATOM 6910 C CA . THR A 1 961 ? 3.816 71.179 39.506 1.00 107.95 956 THR A CA 1
ATOM 6911 C C . THR A 1 961 ? 2.600 70.355 39.028 1.00 114.88 956 THR A C 1
ATOM 6912 O O . THR A 1 961 ? 1.507 70.906 38.869 1.00 117.47 956 THR A O 1
ATOM 6916 N N . GLY A 1 962 ? 2.779 69.057 38.790 1.00 114.19 957 GLY A N 1
ATOM 6917 C CA . GLY A 1 962 ? 1.672 68.236 38.325 1.00 107.99 957 GLY A CA 1
ATOM 6918 C C . GLY A 1 962 ? 1.996 66.757 38.403 1.00 107.40 957 GLY A C 1
ATOM 6919 O O . GLY A 1 962 ? 3.064 66.352 38.872 1.00 113.50 957 GLY A O 1
ATOM 6920 N N . LEU A 1 963 ? 1.049 65.945 37.909 1.00 99.41 958 LEU A N 1
ATOM 6921 C CA . LEU A 1 963 ? 1.096 64.492 38.050 1.00 87.57 958 LEU A CA 1
ATOM 6922 C C . LEU A 1 963 ? 1.495 63.760 36.772 1.00 91.52 958 LEU A C 1
ATOM 6923 O O . LEU A 1 963 ? 1.810 62.565 36.840 1.00 81.33 958 LEU A O 1
ATOM 6928 N N . MET A 1 964 ? 1.471 64.430 35.615 1.00 103.08 959 MET A N 1
ATOM 6929 C CA . MET A 1 964 ? 1.821 63.822 34.333 1.00 98.97 959 MET A CA 1
ATOM 6930 C C . MET A 1 964 ? 3.033 64.509 33.726 1.00 102.29 959 MET A C 1
ATOM 6931 O O . MET A 1 964 ? 3.193 65.731 33.831 1.00 107.53 959 MET A O 1
ATOM 6936 N N . ASP A 1 965 ? 3.860 63.716 33.064 1.00 101.71 960 ASP A N 1
ATOM 6937 C CA . ASP A 1 965 ? 5.088 64.187 32.438 1.00 106.44 960 ASP A CA 1
ATOM 6938 C C . ASP A 1 965 ? 4.816 64.454 30.955 1.00 101.02 960 ASP A C 1
ATOM 6939 O O . ASP A 1 965 ? 4.534 63.524 30.192 1.00 96.51 960 ASP A O 1
ATOM 6944 N N . VAL A 1 966 ? 4.891 65.722 30.550 1.00 93.22 961 VAL A N 1
ATOM 6945 C CA . VAL A 1 966 ? 4.648 66.119 29.167 1.00 93.14 961 VAL A CA 1
ATOM 6946 C C . VAL A 1 966 ? 5.803 67.003 28.710 1.00 91.50 961 VAL A C 1
ATOM 6947 O O . VAL A 1 966 ? 6.059 68.053 29.310 1.00 85.56 961 VAL A O 1
ATOM 6951 N N . LYS A 1 967 ? 6.461 66.606 27.617 1.00 94.80 962 LYS A N 1
ATOM 6952 C CA . LYS A 1 967 ? 7.750 67.152 27.190 1.00 96.64 962 LYS A CA 1
ATOM 6953 C C . LYS A 1 967 ? 7.614 68.338 26.242 1.00 95.91 962 LYS A C 1
ATOM 6954 O O . LYS A 1 967 ? 8.432 69.266 26.289 1.00 104.49 962 LYS A O 1
ATOM 6960 N N . GLU A 1 968 ? 6.621 68.305 25.358 1.00 85.04 963 GLU A N 1
ATOM 6961 C CA . GLU A 1 968 ? 6.424 69.384 24.403 1.00 83.15 963 GLU A CA 1
ATOM 6962 C C . GLU A 1 968 ? 6.145 70.696 25.126 1.00 77.47 963 GLU A C 1
ATOM 6963 O O . GLU A 1 968 ? 5.512 70.723 26.178 1.00 78.88 963 GLU A O 1
ATOM 6969 N N . SER A 1 969 ? 6.627 71.794 24.549 1.00 74.31 964 SER A N 1
ATOM 6970 C CA . SER A 1 969 ? 6.173 73.113 24.964 1.00 67.87 964 SER A CA 1
ATOM 6971 C C . SER A 1 969 ? 4.655 73.193 24.875 1.00 68.09 964 SER A C 1
ATOM 6972 O O . SER A 1 969 ? 4.026 72.395 24.172 1.00 75.40 964 SER A O 1
ATOM 6975 N N . VAL A 1 970 ? 4.056 74.153 25.582 1.00 70.50 965 VAL A N 1
ATOM 6976 C CA . VAL A 1 970 ? 2.642 74.438 25.379 1.00 64.59 965 VAL A CA 1
ATOM 6977 C C . VAL A 1 970 ? 2.385 74.799 23.916 1.00 75.17 965 VAL A C 1
ATOM 6978 O O . VAL A 1 970 ? 1.364 74.409 23.334 1.00 71.10 965 VAL A O 1
ATOM 6982 N N . VAL A 1 971 ? 3.317 75.520 23.285 1.00 77.89 966 VAL A N 1
ATOM 6983 C CA . VAL A 1 971 ? 3.124 75.889 21.882 1.00 75.20 966 VAL A CA 1
ATOM 6984 C C . VAL A 1 971 ? 3.120 74.645 20.998 1.00 72.27 966 VAL A C 1
ATOM 6985 O O . VAL A 1 971 ? 2.242 74.485 20.144 1.00 60.72 966 VAL A O 1
ATOM 6989 N N . GLN A 1 972 ? 4.079 73.733 21.206 1.00 64.71 967 GLN A N 1
ATOM 6990 C CA . GLN A 1 972 ? 4.083 72.487 20.443 1.00 61.43 967 GLN A CA 1
ATOM 6991 C C . GLN A 1 972 ? 2.810 71.680 20.669 1.00 72.41 967 GLN A C 1
ATOM 6992 O O . GLN A 1 972 ? 2.285 71.067 19.733 1.00 90.83 967 GLN A O 1
ATOM 6998 N N . LEU A 1 973 ? 2.325 71.621 21.911 1.00 70.37 968 LEU A N 1
ATOM 6999 C CA . LEU A 1 973 ? 1.110 70.859 22.178 1.00 65.18 968 LEU A CA 1
ATOM 7000 C C . LEU A 1 973 ? -0.055 71.438 21.404 1.00 62.40 968 LEU A C 1
ATOM 7001 O O . LEU A 1 973 ? -0.903 70.695 20.893 1.00 63.69 968 LEU A O 1
ATOM 7006 N N . LEU A 1 974 ? -0.126 72.767 21.339 1.00 53.14 969 LEU A N 1
ATOM 7007 C CA . LEU A 1 974 ? -1.294 73.414 20.770 1.00 59.40 969 LEU A CA 1
ATOM 7008 C C . LEU A 1 974 ? -1.283 73.327 19.241 1.00 63.79 969 LEU A C 1
ATOM 7009 O O . LEU A 1 974 ? -2.321 73.060 18.620 1.00 59.93 969 LEU A O 1
ATOM 7014 N N . VAL A 1 975 ? -0.121 73.534 18.618 1.00 58.88 970 VAL A N 1
ATOM 7015 C CA . VAL A 1 975 ? -0.053 73.439 17.172 1.00 65.97 970 VAL A CA 1
ATOM 7016 C C . VAL A 1 975 ? -0.282 72.006 16.725 1.00 68.42 970 VAL A C 1
ATOM 7017 O O . VAL A 1 975 ? -0.999 71.768 15.750 1.00 61.63 970 VAL A O 1
ATOM 7021 N N . ARG A 1 976 ? 0.262 71.026 17.454 1.00 65.93 971 ARG A N 1
ATOM 7022 C CA . ARG A 1 976 ? 0.037 69.640 17.058 1.00 59.29 971 ARG A CA 1
ATOM 7023 C C . ARG A 1 976 ? -1.430 69.260 17.225 1.00 68.14 971 ARG A C 1
ATOM 7024 O O . ARG A 1 976 ? -1.973 68.470 16.449 1.00 90.56 971 ARG A O 1
ATOM 7032 N N . PHE A 1 977 ? -2.104 69.851 18.202 1.00 67.12 972 PHE A N 1
ATOM 7033 C CA . PHE A 1 977 ? -3.529 69.617 18.358 1.00 65.23 972 PHE A CA 1
ATOM 7034 C C . PHE A 1 977 ? -4.309 70.219 17.198 1.00 57.99 972 PHE A C 1
ATOM 7035 O O . PHE A 1 977 ? -5.191 69.570 16.631 1.00 63.67 972 PHE A O 1
ATOM 7043 N N . PHE A 1 978 ? -4.038 71.487 16.886 1.00 52.62 973 PHE A N 1
ATOM 7044 C CA . PHE A 1 978 ? -4.804 72.193 15.867 1.00 72.40 973 PHE A CA 1
ATOM 7045 C C . PHE A 1 978 ? -4.536 71.620 14.475 1.00 64.42 973 PHE A C 1
ATOM 7046 O O . PHE A 1 978 ? -5.456 71.477 13.668 1.00 52.65 973 PHE A O 1
ATOM 7054 N N . LYS A 1 979 ? -3.280 71.298 14.183 1.00 56.60 974 LYS A N 1
ATOM 7055 C CA . LYS A 1 979 ? -2.956 70.646 12.930 1.00 63.00 974 LYS A CA 1
ATOM 7056 C C . LYS A 1 979 ? -3.781 69.382 12.754 1.00 68.70 974 LYS A C 1
ATOM 7057 O O . LYS A 1 979 ? -4.237 69.075 11.642 1.00 70.32 974 LYS A O 1
ATOM 7063 N N . GLU A 1 980 ? -4.024 68.654 13.840 1.00 57.81 975 GLU A N 1
ATOM 7064 C CA . GLU A 1 980 ? -4.713 67.390 13.644 1.00 66.24 975 GLU A CA 1
ATOM 7065 C C . GLU A 1 980 ? -6.222 67.565 13.590 1.00 66.44 975 GLU A C 1
ATOM 7066 O O . GLU A 1 980 ? -6.894 66.825 12.863 1.00 73.70 975 GLU A O 1
ATOM 7072 N N . VAL A 1 981 ? -6.780 68.533 14.312 1.00 57.42 976 VAL A N 1
ATOM 7073 C CA . VAL A 1 981 ? -8.220 68.709 14.181 1.00 65.93 976 VAL A CA 1
ATOM 7074 C C . VAL A 1 981 ? -8.538 69.482 12.898 1.00 61.32 976 VAL A C 1
ATOM 7075 O O . VAL A 1 981 ? -9.641 69.360 12.358 1.00 66.64 976 VAL A O 1
ATOM 7079 N N . ALA A 1 982 ? -7.604 70.296 12.396 1.00 66.94 977 ALA A N 1
ATOM 7080 C CA . ALA A 1 982 ? -7.783 70.869 11.063 1.00 63.98 977 ALA A CA 1
ATOM 7081 C C . ALA A 1 982 ? -7.681 69.782 10.005 1.00 67.20 977 ALA A C 1
ATOM 7082 O O . ALA A 1 982 ? -8.580 69.630 9.175 1.00 66.60 977 ALA A O 1
ATOM 7084 N N . SER A 1 983 ? -6.627 68.961 10.075 1.00 69.46 978 SER A N 1
ATOM 7085 C CA . SER A 1 983 ? -6.395 67.958 9.042 1.00 56.73 978 SER A CA 1
ATOM 7086 C C . SER A 1 983 ? -7.549 66.978 8.896 1.00 62.97 978 SER A C 1
ATOM 7087 O O . SER A 1 983 ? -7.739 66.426 7.805 1.00 75.34 978 SER A O 1
ATOM 7090 N N . LYS A 1 984 ? -8.340 66.736 9.946 1.00 59.27 979 LYS A N 1
ATOM 7091 C CA . LYS A 1 984 ? -9.416 65.767 9.756 1.00 62.62 979 LYS A CA 1
ATOM 7092 C C . LYS A 1 984 ? -10.772 66.221 10.270 1.00 56.55 979 LYS A C 1
ATOM 7093 O O . LYS A 1 984 ? -11.627 65.372 10.522 1.00 61.13 979 LYS A O 1
ATOM 7099 N N . ASP A 1 985 ? -11.025 67.525 10.383 1.00 53.30 980 ASP A N 1
ATOM 7100 C CA . ASP A 1 985 ? -12.364 67.992 10.764 1.00 60.40 980 ASP A CA 1
ATOM 7101 C C . ASP A 1 985 ? -12.863 67.336 12.068 1.00 68.88 980 ASP A C 1
ATOM 7102 O O . ASP A 1 985 ? -14.036 66.948 12.184 1.00 72.99 980 ASP A O 1
ATOM 7107 N N . VAL A 1 986 ? -11.968 67.197 13.059 1.00 56.53 981 VAL A N 1
ATOM 7108 C CA . VAL A 1 986 ? -12.336 66.518 14.305 1.00 65.12 981 VAL A CA 1
ATOM 7109 C C . VAL A 1 986 ? -13.495 67.231 14.992 1.00 55.51 981 VAL A C 1
ATOM 7110 O O . VAL A 1 986 ? -13.462 68.454 15.190 1.00 56.21 981 VAL A O 1
ATOM 7114 N N . SER A 1 987 ? -14.542 66.471 15.327 1.00 48.70 982 SER A N 1
ATOM 7115 C CA . SER A 1 987 ? -15.650 66.976 16.150 1.00 63.89 982 SER A CA 1
ATOM 7116 C C . SER A 1 987 ? -16.188 68.311 15.643 1.00 64.58 982 SER A C 1
ATOM 7117 O O . SER A 1 987 ? -16.289 69.287 16.395 1.00 70.03 982 SER A O 1
ATOM 7120 N N . GLY A 1 988 ? -16.549 68.355 14.364 1.00 67.54 983 GLY A N 1
ATOM 7121 C CA . GLY A 1 988 ? -17.186 69.548 13.837 1.00 56.25 983 GLY A CA 1
ATOM 7122 C C . GLY A 1 988 ? -16.300 70.772 13.790 1.00 65.33 983 GLY A C 1
ATOM 7123 O O . GLY A 1 988 ? -16.808 71.901 13.847 1.00 69.93 983 GLY A O 1
ATOM 7124 N N . PHE A 1 989 ? -14.981 70.586 13.678 1.00 63.68 984 PHE A N 1
ATOM 7125 C CA . PHE A 1 989 ? -14.076 71.730 13.724 1.00 60.56 984 PHE A CA 1
ATOM 7126 C C . PHE A 1 989 ? -14.374 72.746 12.629 1.00 70.19 984 PHE A C 1
ATOM 7127 O O . PHE A 1 989 ? -14.166 73.948 12.832 1.00 71.65 984 PHE A O 1
ATOM 7135 N N . HIS A 1 990 ? -14.847 72.291 11.461 1.00 68.30 985 HIS A N 1
ATOM 7136 C CA . HIS A 1 990 ? -15.157 73.239 10.397 1.00 76.29 985 HIS A CA 1
ATOM 7137 C C . HIS A 1 990 ? -16.276 74.189 10.810 1.00 79.89 985 HIS A C 1
ATOM 7138 O O . HIS A 1 990 ? -16.187 75.392 10.556 1.00 77.94 985 HIS A O 1
ATOM 7145 N N . CYS A 1 991 ? -17.320 73.683 11.481 1.00 79.85 986 CYS A N 1
ATOM 7146 C CA . CYS A 1 991 ? -18.337 74.581 12.037 1.00 79.05 986 CYS A CA 1
ATOM 7147 C C . CYS A 1 991 ? -17.729 75.550 13.045 1.00 80.08 986 CYS A C 1
ATOM 7148 O O . CYS A 1 991 ? -17.936 76.766 12.949 1.00 84.81 986 CYS A O 1
ATOM 7151 N N . ILE A 1 992 ? -16.998 75.022 14.041 1.00 72.27 987 ILE A N 1
ATOM 7152 C CA . ILE A 1 992 ? -16.426 75.877 15.080 1.00 77.73 987 ILE A CA 1
ATOM 7153 C C . ILE A 1 992 ? -15.590 76.970 14.445 1.00 77.87 987 ILE A C 1
ATOM 7154 O O . ILE A 1 992 ? -15.660 78.149 14.826 1.00 88.51 987 ILE A O 1
ATOM 7159 N N . TYR A 1 993 ? -14.804 76.588 13.445 1.00 77.62 988 TYR A N 1
ATOM 7160 C CA . TYR A 1 993 ? -13.783 77.467 12.902 1.00 85.26 988 TYR A CA 1
ATOM 7161 C C . TYR A 1 993 ? -14.389 78.620 12.102 1.00 86.04 988 TYR A C 1
ATOM 7162 O O . TYR A 1 993 ? -13.802 79.715 12.058 1.00 84.38 988 TYR A O 1
ATOM 7171 N N . GLU A 1 994 ? -15.568 78.410 11.488 1.00 82.76 989 GLU A N 1
ATOM 7172 C CA . GLU A 1 994 ? -16.238 79.530 10.829 1.00 88.20 989 GLU A CA 1
ATOM 7173 C C . GLU A 1 994 ? -16.906 80.462 11.838 1.00 91.50 989 GLU A C 1
ATOM 7174 O O . GLU A 1 994 ? -17.055 81.658 11.553 1.00 98.42 989 GLU A O 1
ATOM 7180 N N . THR A 1 995 ? -17.294 79.954 13.023 1.00 86.77 990 THR A N 1
ATOM 7181 C CA . THR A 1 995 ? -17.775 80.841 14.085 1.00 83.98 990 THR A CA 1
ATOM 7182 C C . THR A 1 995 ? -16.650 81.651 14.733 1.00 83.44 990 THR A C 1
ATOM 7183 O O . THR A 1 995 ? -16.932 82.654 15.398 1.00 86.42 990 THR A O 1
ATOM 7187 N N . LEU A 1 996 ? -15.394 81.233 14.583 1.00 81.71 991 LEU A N 1
ATOM 7188 C CA . LEU A 1 996 ? -14.285 82.014 15.119 1.00 81.90 991 LEU A CA 1
ATOM 7189 C C . LEU A 1 996 ? -14.269 83.414 14.512 1.00 87.54 991 LEU A C 1
ATOM 7190 O O . LEU A 1 996 ? -14.738 83.636 13.392 1.00 101.00 991 LEU A O 1
ATOM 7195 N N . SER A 1 997 ? -13.731 84.370 15.265 1.00 85.73 992 SER A N 1
ATOM 7196 C CA . SER A 1 997 ? -13.504 85.693 14.707 1.00 88.25 992 SER A CA 1
ATOM 7197 C C . SER A 1 997 ? -12.364 85.641 13.690 1.00 92.88 992 SER A C 1
ATOM 7198 O O . SER A 1 997 ? -11.678 84.627 13.534 1.00 99.92 992 SER A O 1
ATOM 7201 N N . ASP A 1 998 ? -12.160 86.755 12.986 1.00 88.60 993 ASP A N 1
ATOM 7202 C CA . ASP A 1 998 ? -11.002 86.833 12.102 1.00 95.88 993 ASP A CA 1
ATOM 7203 C C . ASP A 1 998 ? -9.711 86.819 12.909 1.00 93.89 993 ASP A C 1
ATOM 7204 O O . ASP A 1 998 ? -8.756 86.112 12.558 1.00 92.45 993 ASP A O 1
ATOM 7209 N N . SER A 1 999 ? -9.679 87.583 14.005 1.00 99.39 994 SER A N 1
ATOM 7210 C CA . SER A 1 999 ? -8.507 87.628 14.877 1.00 89.97 994 SER A CA 1
ATOM 7211 C C . SER A 1 999 ? -8.084 86.231 15.316 1.00 80.37 994 SER A C 1
ATOM 7212 O O . SER A 1 999 ? -6.929 85.828 15.116 1.00 72.44 994 SER A O 1
ATOM 7215 N N . GLU A 1 1000 ? -9.013 85.483 15.931 1.00 83.83 995 GLU A N 1
ATOM 7216 C CA . GLU A 1 1000 ? -8.718 84.114 16.351 1.00 94.22 995 GLU A CA 1
ATOM 7217 C C . GLU A 1 1000 ? -8.235 83.291 15.171 1.00 91.63 995 GLU A C 1
ATOM 7218 O O . GLU A 1 1000 ? -7.303 82.483 15.286 1.00 82.04 995 GLU A O 1
ATOM 7224 N N . ARG A 1 1001 ? -8.849 83.514 14.016 1.00 91.51 996 ARG A N 1
ATOM 7225 C CA . ARG A 1 1001 ? -8.596 82.706 12.838 1.00 85.37 996 ARG A CA 1
ATOM 7226 C C . ARG A 1 1001 ? -7.227 82.965 12.229 1.00 80.63 996 ARG A C 1
ATOM 7227 O O . ARG A 1 1001 ? -6.640 82.059 11.625 1.00 75.40 996 ARG A O 1
ATOM 7235 N N . LYS A 1 1002 ? -6.708 84.185 12.359 1.00 76.47 997 LYS A N 1
ATOM 7236 C CA . LYS A 1 1002 ? -5.349 84.456 11.908 1.00 78.87 997 LYS A CA 1
ATOM 7237 C C . LYS A 1 1002 ? -4.334 83.732 12.787 1.00 83.16 997 LYS A C 1
ATOM 7238 O O . LYS A 1 1002 ? -3.400 83.101 12.275 1.00 72.48 997 LYS A O 1
ATOM 7244 N N . VAL A 1 1003 ? -4.505 83.830 14.126 1.00 87.19 998 VAL A N 1
ATOM 7245 C CA . VAL A 1 1003 ? -3.678 83.099 15.095 1.00 73.59 998 VAL A CA 1
ATOM 7246 C C . VAL A 1 1003 ? -3.554 81.642 14.685 1.00 72.31 998 VAL A C 1
ATOM 7247 O O . VAL A 1 1003 ? -2.466 81.050 14.708 1.00 73.10 998 VAL A O 1
ATOM 7251 N N . LEU A 1 1004 ? -4.681 81.049 14.296 1.00 68.97 999 LEU A N 1
ATOM 7252 C CA . LEU A 1 1004 ? -4.721 79.630 13.980 1.00 78.21 999 LEU A CA 1
ATOM 7253 C C . LEU A 1 1004 ? -3.886 79.297 12.748 1.00 83.97 999 LEU A C 1
ATOM 7254 O O . LEU A 1 1004 ? -3.127 78.317 12.739 1.00 75.47 999 LEU A O 1
ATOM 7259 N N . SER A 1 1005 ? -4.028 80.080 11.680 1.00 87.74 1000 SER A N 1
ATOM 7260 C CA . SER A 1 1005 ? -3.375 79.695 10.435 1.00 92.48 1000 SER A CA 1
ATOM 7261 C C . SER A 1 1005 ? -1.941 80.203 10.331 1.00 93.18 1000 SER A C 1
ATOM 7262 O O . SER A 1 1005 ? -1.151 79.624 9.575 1.00 90.56 1000 SER A O 1
ATOM 7265 N N . GLU A 1 1006 ? -1.576 81.250 11.078 1.00 87.54 1001 GLU A N 1
ATOM 7266 C CA . GLU A 1 1006 ? -0.165 81.598 11.208 1.00 83.85 1001 GLU A CA 1
ATOM 7267 C C . GLU A 1 1006 ? 0.615 80.507 11.933 1.00 89.65 1001 GLU A C 1
ATOM 7268 O O . GLU A 1 1006 ? 1.623 80.010 11.418 1.00 85.97 1001 GLU A O 1
ATOM 7274 N N . ALA A 1 1007 ? 0.177 80.144 13.148 1.00 93.59 1002 ALA A N 1
ATOM 7275 C CA . ALA A 1 1007 ? 0.839 79.081 13.907 1.00 88.62 1002 ALA A CA 1
ATOM 7276 C C . ALA A 1 1007 ? 0.903 77.781 13.111 1.00 90.75 1002 ALA A C 1
ATOM 7277 O O . ALA A 1 1007 ? 1.846 76.991 13.264 1.00 77.12 1002 ALA A O 1
ATOM 7279 N N . LEU A 1 1008 ? -0.080 77.554 12.241 1.00 90.19 1003 LEU A N 1
ATOM 7280 C CA . LEU A 1 1008 ? -0.094 76.395 11.364 1.00 89.74 1003 LEU A CA 1
ATOM 7281 C C . LEU A 1 1008 ? 0.553 76.677 10.008 1.00 93.02 1003 LEU A C 1
ATOM 7282 O O . LEU A 1 1008 ? 0.172 76.059 9.007 1.00 96.65 1003 LEU A O 1
ATOM 7287 N N . LEU A 1 1009 ? 1.540 77.571 9.950 1.00 97.51 1004 LEU A N 1
ATOM 7288 C CA . LEU A 1 1009 ? 2.190 77.933 8.691 1.00 101.84 1004 LEU A CA 1
ATOM 7289 C C . LEU A 1 1009 ? 3.524 77.206 8.525 1.00 102.02 1004 LEU A C 1
ATOM 7290 O O . LEU A 1 1009 ? 3.869 76.335 9.329 1.00 96.92 1004 LEU A O 1
#

Secondary structure (DSSP, 8-state):
-HHHHHHTT--HHHHHHHHHHHHHHHHS-HHHHHHHHHHHH-SSS-HHHHHHHHHHHHHHHHHHSS--S-----HHHHHHHHHHHHHHHT-TTS-HHHHHHHHHHHHHHHHHHHHHHSTTHHHHHHHHHHHS--HHHHHHHHHHHHHHS-HHHHHTSSHHHHHHHHHHHHHT-TTS-HHHHHHHHHHHHHHHHHHH----GGGHHHHHHHHHHHHHHHHHHTT----STTHHHHHHHHHHHHHHHHHHHHHS-GGGS-HHHHHHHHHHHHHHHHHHHTT---HHHHHHHHHHHHHHHHHTTTS---HHHHHHHHHHHHHHTSPPHHHHHHHHH-HHHHHHHHTT------HHHHHHHHHTT--HHHHHHHHHHHHHHHHTTTT-TTTHHHHHHHHHHHHTSSS----TTHHHHHHHHHHHHHHHHH-TT--HHHHHHHHHHHHHHHHHTGGG-TTHHHHHHHHHHHHHHHHHH---HHHHHHHHHHHHHHHHH--HHHHS-HHHHHHHHHHHHHHHHHHHTT--HHHHHHHHHHHHHHHHT------HHHHHHHHHHHHHHHHH-TT-HHHHHHHHHHHHHHSTT--HHHHHHHHHHHHHHHHHHHHHHHHTTT---HHHHHHHHHHHHHHTTS-SSSPBPHHHHHHHHHHHHHHHHH---HHHHHHHHHHHHHHHHTB-HHHHGGGHHHHHHHHHHHHSTTS-HHHHTT-HHHHHHHHHH-HHHHGGGHHHHHHHHHHHHHH---HHHHHHHHHHHHHHHHH-HHHHHHHHTT-EETTEEHHHHHHHHHHHHHTT--SHHHHHHHHHHHHHHHTTT-HHHHH-EEEEEEE---EEEEEEHHHHHHHHHHHHHHHHHSPPPS--S----SS---S-HHHHHHHHHHHHHHHTGGGHHHHHHHS-HHHHHHHHHHT-

Radius of gyration: 38.32 Å; Cα contacts (8 Å, |Δi|>4): 1063; chains: 1; bounding box: 90×85×93 Å

InterPro domains:
  IPR001494 Importin-beta, N-terminal domain [PF03810] (21-96)
  IPR001494 Importin-beta, N-terminal domain [PS50166] (21-100)
  IPR001494 Importin-beta, N-terminal domain [SM00913] (21-100)
  IPR011989 Armadillo-like helical [G3DSA:1.25.10.10] (6-1002)
  IPR016024 Armadillo-type fold [SSF48371] (11-1002)
  IPR056840 Importin-9, central HEAT repeats [PF25018] (329-568)

Nearest PDB structures (foldseek):
  6aho-assembly1_A  TM=1.001E+00  e=0.000E+00  Saccharomyces cerevisiae S288C
  8f19-assembly1_A  TM=9.243E-01  e=2.260E-84  Saccharomyces cerevisiae S288C
  8f0x-assembly1_A  TM=8.191E-01  e=6.713E-87  Saccharomyces cerevisiae S288C
  9b31-assembly1_A  TM=8.224E-01  e=2.330E-86  Saccharomyces cerevisiae
  8h5b-assembly1_A  TM=9.6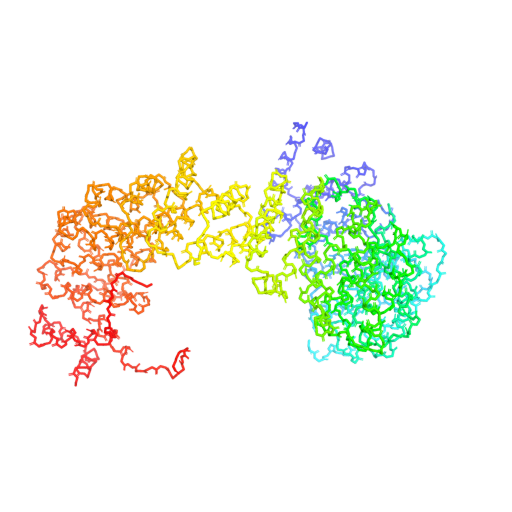70E-01  e=1.184E-80  Saccharomyces cerevisiae S288C

Organism: Saccharomyces cerevisiae (strain ATCC 204508 / S288c) (NCBI:txid559292)

Sequence (916 aa):
DINELIIGAQKHTREVAETQLLQWCDSDASQVFKALANVALQHEASLESRQFALLSLRKLITMYWSPGFESNVEIDVKDFIREVLLKLCLNDNENTKIKNGASYCIVQISAVDFPDQWPQLLTVIYDAISHQHSLNAMSLLNEIYDDVVSEEMFFEGGIGLATMEIVFKVLNTETSTLIAKIAALKLLKACLLQMSSHDEASRKSFVSQCLATSLQILGQLLTLNFGNVDVISQLKFKSIIYENLVFIKNDFSRKHFSSELQKQFKIMAIQDLENVTHINPLLETVHDCSIYIVEFLTSVCTLQFSVEEMNKIITSLTILCQLSSETREIWTSDFNTFVSKETGLAASYNVRDQANEFFTSLPNPQLSLIFKVVSNDIEHSTCNYSTLESLLYLLQCILLNDDEITGENIDQSLQILIKTLENILVSQEIPELILARAILTIPRVLDKFIDALPDIKPLTSAFLAKSLNLALKSDKELIKSATLIAFTYYCYFAELDSVLGPEVCSETQEKVIRIINQVSSDAEEDTNGALMEVLSQVISYNPPHSRKEILQAEFHLVFTISSEDPANVQVVVQSQECLEKLLDNINMDNYKNYIELCLPSFINVLDSNNANNYRYSPLLSLVLEFITVFLKKKPNDGFLPDEINQYLFEPLAKVLAFSTEDETLQLATEAFSYLIFNTDTRAMEPRLMDIMKVLERLLSLEVSDSAAMNVGPLVVAIFTRFSKEIQPLIGRILEAVVVRLIKTQNISTEQNLLSVLCFLTCNDPKQTVDFLSSFQIDNTDALTLVMRKWIEAFEVIRGEKRIKENIVALSNLFFLNDKRLQKVVVNGNLIPPDRYVQVPLYTKIIKLFVSELSFQSKQPNPEQLITTGLMDVKESVVQLLVRFFKEVASKDVSGFHCIYETLSDSERKVLSEALL

GO terms:
  GO:0005634 nucleus (C, IDA)
  GO:0005737 cytoplasm (C, IDA)
  GO:0006606 protein import into nucleus (P, IDA)
  GO:0061608 nuclear import signal receptor activity (F, IMP)
  GO:0005634 nucleus (C, HDA)
  GO:0005737 cytoplasm (C, HDA)
  GO:0006606 protein import into nucleus (P, IMP)
  GO:0006607 NLS-bearing protein import into nucleus (P, IMP)
  GO:0061608 nuclear import signal receptor activity (F, IPI)
  GO:0005515 protein binding (F, IPI)
  GO:0000511 H2A-H2B histone complex chaperone activity (F, IDA)
  GO:0006334 nucleosome assembly (P, IDA)

Solvent-accessible surface area: 43312 Å² total; per-residue (Å²): 114,45,88,113,30,30,118,20,19,63,190,149,69,88,78,69,3,112,72,115,23,75,139,72,2,93,97,71,1,15,96,10,0,76,22,24,6,47,23,3,44,65,127,142,24,62,77,109,20,7,48,65,4,4,46,15,6,56,121,34,2,34,58,18,23,43,108,40,198,99,87,110,28,71,111,94,12,30,70,56,2,10,105,11,5,14,124,1,0,26,67,53,146,25,53,82,108,0,22,72,1,0,10,87,0,0,32,44,1,1,66,62,6,15,88,127,93,18,78,102,0,6,86,50,0,25,58,3,14,43,132,115,150,5,68,22,0,6,62,2,0,37,94,2,0,98,110,14,4,45,84,118,46,1,29,100,46,29,27,0,99,39,0,2,113,15,0,19,140,24,9,102,48,172,120,26,80,25,95,17,12,20,16,0,0,109,0,2,77,14,0,0,89,28,6,29,72,113,136,95,88,88,32,104,86,40,21,37,115,8,1,53,28,0,3,126,9,0,11,129,6,12,71,71,146,74,46,140,123,65,44,59,20,28,9,110,2,32,13,11,0,0,34,1,0,12,40,1,36,96,63,28,60,184,155,28,3,54,65,98,51,14,99,78,2,12,98,48,0,4,72,7,0,42,67,2,3,129,96,57,173,62,77,131,25,0,31,58,2,0,18,52,0,2,50,0,2,26,21,0,7,95,26,115,18,57,108,112,27,5,56,55,4,0,70,1,2,12,56,2,0,70,14,34,73,122,51,103,105,70,20,68,81,60,19,11,46,2,3,21,39,31,42,62,85,30,112,64,118,56,3,22,28,5,0,33,85,4,0,47,46,6,40,43,74,5,0,2,98,5,0,82,17,0,5,62,29,2,51,146,20,48,115,69,103,68,28,2,22,2,4,3,16,0,0,14,0,0,6,64,7,148,47,107,8,80,43,176,84,18,78,89,3,2,57,62,3,8,124,12,2,45,74,12,4,86,42,177,163,24,59,34,17,6,17,0,2,0,0,0,0,1,0,47,1,0,43,45,9,66,146,50,4,134,55,33,116,79,35,4,30,62,13,4,37,75,1,0,68,35,0,24,185,25,120,87,42,3,2,13,4,0,2,3,13,0,4,28,37,1,13,183,32,10,109,3,64,63,32,8,32,118,147,60,8,32,77,9,7,81,35,0,11,119,0,0,67,67,0,27,99,78,13,110,91,37,2,2,1,18,6,0,76,3,0,6,50,1,4,62,36,35,60,152,116,70,112,156,119,21,39,102,37,0,9,107,1,1,32,57,4,0,46,114,27,27,72,12,115,70,0,36,77,24,0,36,73,0,1,70,73,5,1,65,146,38,79,73,109,60,0,90,108,15,2,106,44,0,0,49,26,0,22,95,13,2,86,77,16,52,96,53,92,4,145,121,17,46,29,0,8,2,0,0,54,1,1,14,18,0,0,110,52,30,28,155,138,29,96,4,6,73,60,0,7,123,73,2,4,109,15,0,13,88,0,0,37,111,0,91,44,63,76,0,0,88,16,0,4,76,0,0,7,49,0,0,90,24,0,34,49,196,22,0,97,86,53,9,110,69,0,0,149,8,0,57,29,1,6,35,116,111,6,48,53,51,2,0,48,29,0,2,73,0,0,31,2,0,16,69,60,8,54,179,102,1,96,112,22,1,22,76,1,0,71,12,0,0,50,8,0,30,126,7,133,76,103,67,0,14,16,34,1,0,2,1,0,0,28,0,0,38,64,44,28,128,55,5,2,72,29,4,27,88,41,99,18,119,132,61,42,0,11,46,68,0,4,55,36,2,2,104,5,15,96,84,28,202,44,111,87,48,25,12,1,3,1,34,0,1,16,49,2,0,73,27,93,10,134,61,1,65,159,12,53,1,41,28,112,123,90,167,183,82,177,80,71,81,25,52,0,0,22,18,1,0,87,28,1,3,72,40,0,31,144,56,50,147,154,116,111,130,146,160,171,144,186,138,26,41,34,101,25,150,53,49,3,39,99,8,0,38,131,8,0,131,61,0,48,90,133,64,19,7,28,15,95,73,5,58,108,98,6,53,118,87,29,64,122,36,4,56,90,38,65,190